Protein 3C18 (pdb70)

Nearest PDB structures (foldseek):
  3c18-assembly2_C  TM=9.809E-01  e=1.348E-45  Exiguobacterium sibiricum 255-15
  3jz0-assembly1_B  TM=4.159E-01  e=2.479E-03  Enterococcus faecium
  1orj-assembly1_A  TM=4.697E-01  e=1.363E+00  Aquifex aeolicus VF5
  3c18-assembly2_C  TM=9.824E-01  e=3.221E-46  Exiguobacterium sibiricum 255-15
  3jz0-assembly1_B  TM=4.499E-01  e=1.216E-03  Enterococcus faecium

Structure (mmCIF, N/CA/C/O backbone):
data_3C18
#
_entry.id   3C18
#
_cell.length_a   66.740
_cell.length_b   66.740
_cell.length_c   456.200
_cell.angle_alpha   90.000
_cell.angle_beta   90.000
_cell.angle_gamma   120.000
#
_symmetry.space_group_name_H-M   'P 31 2 1'
#
loop_
_entity.id
_entity.type
_entity.pdbx_description
1 polymer 'Nucleotidyltransferase-like protein'
2 non-polymer GLYCEROL
3 non-polymer 'CHLORIDE ION'
4 water water
#
loop_
_atom_site.group_PDB
_atom_site.id
_atom_site.type_symbol
_atom_site.label_atom_id
_atom_site.label_alt_id
_atom_site.label_comp_id
_atom_site.label_asym_id
_atom_site.label_entity_id
_atom_site.label_seq_id
_atom_site.pdbx_PDB_ins_code
_atom_site.Cartn_x
_atom_site.Cartn_y
_atom_site.Cartn_z
_atom_site.occupancy
_atom_site.B_iso_or_equiv
_atom_site.auth_seq_id
_atom_site.auth_comp_id
_atom_site.auth_asym_id
_atom_site.auth_atom_id
_atom_site.pdbx_PDB_model_num
ATOM 1 N N . GLY A 1 1 ? 4.319 35.887 1.616 1.00 47.41 0 GLY A N 1
ATOM 2 C CA . GLY A 1 1 ? 3.642 37.177 1.995 1.00 47.10 0 GLY A CA 1
ATOM 3 C C . GLY A 1 1 ? 4.667 38.272 2.092 1.00 44.83 0 GLY A C 1
ATOM 4 O O . GLY A 1 1 ? 5.276 38.635 1.094 1.00 43.11 0 GLY A O 1
ATOM 13 N N . GLU A 1 3 ? 7.083 37.638 3.930 1.00 38.80 2 GLU A N 1
ATOM 14 C CA . GLU A 1 3 ? 8.188 36.698 3.920 1.00 39.40 2 GLU A CA 1
ATOM 15 C C . GLU A 1 3 ? 8.672 36.549 2.487 1.00 38.90 2 GLU A C 1
ATOM 16 O O . GLU A 1 3 ? 9.838 36.685 2.172 1.00 41.79 2 GLU A O 1
ATOM 22 N N . GLN A 1 4 ? 7.729 36.250 1.624 1.00 39.45 3 GLN A N 1
ATOM 23 C CA . GLN A 1 4 ? 8.015 36.009 0.220 1.00 38.45 3 GLN A CA 1
ATOM 24 C C . GLN A 1 4 ? 8.513 37.291 -0.413 1.00 37.94 3 GLN A C 1
ATOM 25 O O . GLN A 1 4 ? 9.434 37.264 -1.216 1.00 40.21 3 GLN A O 1
ATOM 27 N N . ALA A 1 5 ? 7.926 38.414 -0.019 1.00 37.45 4 ALA A N 1
ATOM 28 C CA . ALA A 1 5 ? 8.220 39.721 -0.664 1.00 35.44 4 ALA A CA 1
ATOM 29 C C . ALA A 1 5 ? 9.554 40.332 -0.222 1.00 35.25 4 ALA A C 1
ATOM 30 O O . ALA A 1 5 ? 10.076 41.255 -0.864 1.00 29.41 4 ALA A O 1
ATOM 32 N N . THR A 1 6 ? 10.107 39.808 0.868 1.00 35.63 5 THR A N 1
ATOM 33 C CA . THR A 1 6 ? 11.381 40.344 1.421 1.00 34.64 5 THR A CA 1
ATOM 34 C C . THR A 1 6 ? 12.499 39.300 1.487 1.00 34.73 5 THR A C 1
ATOM 35 O O . THR A 1 6 ? 13.597 39.551 2.007 1.00 32.16 5 THR A O 1
ATOM 39 N N . ARG A 1 7 ? 12.211 38.129 0.941 1.00 33.76 6 ARG A N 1
ATOM 40 C CA . ARG A 1 7 ? 13.122 36.991 1.058 1.00 32.87 6 ARG A CA 1
ATOM 41 C C . ARG A 1 7 ? 14.530 37.310 0.590 1.00 34.27 6 ARG A C 1
ATOM 42 O O . ARG A 1 7 ? 15.519 36.870 1.184 1.00 33.14 6 ARG A O 1
ATOM 50 N N . THR A 1 8 ? 14.606 38.088 -0.473 1.00 34.96 7 THR A N 1
ATOM 51 C CA A THR A 1 8 ? 15.891 38.429 -1.091 0.50 34.12 7 THR A CA 1
ATOM 52 C CA B THR A 1 8 ? 15.899 38.414 -1.088 0.50 35.39 7 THR A CA 1
ATOM 53 C C . THR A 1 8 ? 16.698 39.329 -0.170 1.00 34.93 7 THR A C 1
ATOM 54 O O . THR A 1 8 ? 17.927 39.438 -0.282 1.00 34.98 7 THR A O 1
ATOM 61 N N . ILE A 1 9 ? 15.997 39.962 0.753 1.00 33.25 8 ILE A N 1
ATOM 62 C CA . ILE A 1 9 ? 16.645 40.873 1.701 1.00 33.40 8 ILE A CA 1
ATOM 63 C C . ILE A 1 9 ? 17.000 40.166 3.011 1.00 34.08 8 ILE A C 1
ATOM 64 O O . ILE A 1 9 ? 18.100 40.294 3.502 1.00 38.03 8 ILE A O 1
ATOM 69 N N . TYR A 1 10 ? 16.077 39.399 3.573 1.00 33.29 9 TYR A N 1
ATOM 70 C CA . TYR A 1 10 ? 16.300 38.872 4.931 1.00 32.48 9 TYR A CA 1
ATOM 71 C C . TYR A 1 10 ? 17.081 37.580 4.944 1.00 33.34 9 TYR A C 1
ATOM 72 O O . TYR A 1 10 ? 17.701 37.215 5.944 1.00 33.75 9 TYR A O 1
ATOM 81 N N . SER A 1 11 ? 17.087 36.899 3.814 1.00 33.44 10 SER A N 1
ATOM 82 C CA . SER A 1 11 ? 17.644 35.524 3.784 1.00 33.39 10 SER A CA 1
ATOM 83 C C . SER A 1 11 ? 19.065 35.443 4.302 1.00 32.01 10 SER A C 1
ATOM 84 O O . SER A 1 11 ? 19.409 34.532 5.027 1.00 31.76 10 SER A O 1
ATOM 87 N N . GLU A 1 12 ? 19.870 36.431 3.965 1.00 30.94 11 GLU A N 1
ATOM 88 C CA . GLU A 1 12 ? 21.298 36.392 4.317 1.00 30.59 11 GLU A CA 1
ATOM 89 C C . GLU A 1 12 ? 21.438 36.538 5.857 1.00 31.57 11 GLU A C 1
ATOM 90 O O . GLU A 1 12 ? 22.389 36.042 6.468 1.00 32.86 11 GLU A O 1
ATOM 92 N N . TYR A 1 13 ? 20.432 37.177 6.462 1.00 32.46 12 TYR A N 1
ATOM 93 C CA . TYR A 1 13 ? 20.387 37.424 7.913 1.00 28.07 12 TYR A CA 1
ATOM 94 C C . TYR A 1 13 ? 20.029 36.162 8.654 1.00 28.90 12 TYR A C 1
ATOM 95 O O . TYR A 1 13 ? 20.648 35.820 9.677 1.00 31.74 12 TYR A O 1
ATOM 104 N N . ALA A 1 14 ? 19.043 35.455 8.127 1.00 25.87 13 ALA A N 1
ATOM 105 C CA . ALA A 1 14 ? 18.622 34.199 8.714 1.00 27.73 13 ALA A CA 1
ATOM 106 C C . ALA A 1 14 ? 19.769 33.219 8.674 1.00 28.99 13 ALA A C 1
ATOM 107 O O . ALA A 1 14 ? 19.882 32.347 9.522 1.00 34.33 13 ALA A O 1
ATOM 109 N N . ALA A 1 15 ? 20.651 33.403 7.709 1.00 31.56 14 ALA A N 1
ATOM 110 C CA . ALA A 1 15 ? 21.791 32.471 7.503 1.00 32.95 14 ALA A CA 1
ATOM 111 C C . ALA A 1 15 ? 22.892 32.707 8.532 1.00 35.22 14 ALA A C 1
ATOM 112 O O . ALA A 1 15 ? 23.612 31.790 8.925 1.00 38.41 14 ALA A O 1
ATOM 114 N N . TYR A 1 16 ? 23.049 33.954 8.938 1.00 36.89 15 TYR A N 1
ATOM 115 C CA . TYR A 1 16 ? 24.076 34.317 9.933 1.00 36.27 15 TYR A CA 1
ATOM 116 C C . TYR A 1 16 ? 23.632 33.704 11.249 1.00 38.64 15 TYR A C 1
ATOM 117 O O . TYR A 1 16 ? 22.516 33.954 11.731 1.00 37.47 15 TYR A O 1
ATOM 126 N N . PRO A 1 17 ? 24.488 32.862 11.819 1.00 39.63 16 PRO A N 1
ATOM 127 C CA . PRO A 1 17 ? 24.132 32.077 12.989 1.00 39.29 16 PRO A CA 1
ATOM 128 C C . PRO A 1 17 ? 23.725 32.858 14.216 1.00 38.12 16 PRO A C 1
ATOM 129 O O . PRO A 1 17 ? 23.076 32.292 15.071 1.00 35.58 16 PRO A O 1
ATOM 133 N N . GLU A 1 18 ? 24.112 34.130 14.289 1.00 37.57 17 GLU A N 1
ATOM 134 C CA . GLU A 1 18 ? 23.923 34.962 15.500 1.00 38.21 17 GLU A CA 1
ATOM 135 C C . GLU A 1 18 ? 22.570 35.590 15.534 1.00 37.70 17 GLU A C 1
ATOM 136 O O . GLU A 1 18 ? 22.137 36.154 16.543 1.00 37.62 17 GLU A O 1
ATOM 142 N N . THR A 1 19 ? 21.897 35.463 14.409 1.00 35.34 18 THR A N 1
ATOM 143 C CA . THR A 1 19 ? 20.558 36.017 14.251 1.00 33.32 18 THR A CA 1
ATOM 144 C C . THR A 1 19 ? 19.567 35.192 15.063 1.00 32.41 18 THR A C 1
ATOM 145 O O . THR A 1 19 ? 19.513 33.990 14.909 1.00 32.50 18 THR A O 1
ATOM 149 N N . GLN A 1 20 ? 18.804 35.860 15.939 1.00 32.06 19 GLN A N 1
ATOM 150 C CA . GLN A 1 20 ? 17.860 35.168 16.850 1.00 32.17 19 GLN A CA 1
ATOM 151 C C . GLN A 1 20 ? 16.429 35.264 16.349 1.00 31.14 19 GLN A C 1
ATOM 152 O O . GLN A 1 20 ? 15.580 34.430 16.646 1.00 32.25 19 GLN A O 1
ATOM 158 N N . GLY A 1 21 ? 16.158 36.294 15.578 1.00 30.04 20 GLY A N 1
ATOM 159 C CA . GLY A 1 21 ? 14.803 36.496 15.077 1.00 28.58 20 GLY A CA 1
ATOM 160 C C . GLY A 1 21 ? 14.663 37.580 14.051 1.00 27.75 20 GLY A C 1
ATOM 161 O O . GLY A 1 21 ? 15.481 38.492 13.954 1.00 29.84 20 GLY A O 1
ATOM 162 N N . ILE A 1 22 ? 13.641 37.413 13.236 1.00 28.43 21 ILE A N 1
ATOM 163 C CA . ILE A 1 22 ? 13.273 38.381 12.228 1.00 27.28 21 ILE A CA 1
ATOM 164 C C . ILE A 1 22 ? 11.776 38.537 12.206 1.00 30.35 21 ILE A C 1
ATOM 165 O O . ILE A 1 22 ? 11.025 37.578 12.098 1.00 31.57 21 ILE A O 1
ATOM 170 N N . ILE A 1 23 ? 11.371 39.777 12.378 1.00 33.65 22 ILE A N 1
ATOM 171 C CA . ILE A 1 23 ? 9.977 40.174 12.445 1.00 34.91 22 ILE A CA 1
ATOM 172 C C . ILE A 1 23 ? 9.666 41.117 11.309 1.00 36.05 22 ILE A C 1
ATOM 173 O O . ILE A 1 23 ? 10.468 41.971 10.970 1.00 36.40 22 ILE A O 1
ATOM 178 N N . ALA A 1 24 ? 8.481 40.955 10.731 1.00 37.27 23 ALA A N 1
ATOM 179 C CA . ALA A 1 24 ? 8.005 41.842 9.683 1.00 36.06 23 ALA A CA 1
ATOM 180 C C . ALA A 1 24 ? 6.716 42.577 10.104 1.00 35.28 23 ALA A C 1
ATOM 181 O O . ALA A 1 24 ? 5.791 41.993 10.654 1.00 34.76 23 ALA A O 1
ATOM 183 N N . VAL A 1 25 ? 6.713 43.877 9.850 1.00 32.81 24 VAL A N 1
ATOM 184 C CA . VAL A 1 25 ? 5.600 44.752 10.156 1.00 32.49 24 VAL A CA 1
ATOM 185 C C . VAL A 1 25 ? 5.227 45.557 8.927 1.00 34.73 24 VAL A C 1
ATOM 186 O O . VAL A 1 25 ? 6.040 46.267 8.354 1.00 32.66 24 VAL A O 1
ATOM 190 N N . GLU A 1 26 ? 3.965 45.459 8.553 1.00 37.02 25 GLU A N 1
ATOM 191 C CA . GLU A 1 26 ? 3.437 46.171 7.395 1.00 37.57 25 GLU A CA 1
ATOM 192 C C . GLU A 1 26 ? 2.859 47.503 7.792 1.00 37.02 25 GLU A C 1
ATOM 193 O O . GLU A 1 26 ? 2.277 47.659 8.867 1.00 36.40 25 GLU A O 1
ATOM 199 N N . LYS A 1 27 ? 3.016 48.470 6.912 1.00 36.48 26 LYS A N 1
ATOM 200 C CA . LYS A 1 27 ? 2.416 49.780 7.135 1.00 38.22 26 LYS A CA 1
ATOM 201 C C . LYS A 1 27 ? 0.905 49.660 7.250 1.00 40.91 26 LYS A C 1
ATOM 202 O O . LYS A 1 27 ? 0.281 48.804 6.629 1.00 38.73 26 LYS A O 1
ATOM 208 N N . ARG A 1 28 ? 0.335 50.517 8.083 1.00 44.57 27 ARG A N 1
ATOM 209 C CA . ARG A 1 28 ? -1.112 50.486 8.368 1.00 46.57 27 ARG A CA 1
ATOM 210 C C . ARG A 1 28 ? -1.833 51.571 7.590 1.00 48.58 27 ARG A C 1
ATOM 211 O O . ARG A 1 28 ? -3.062 51.617 7.480 1.00 50.19 27 ARG A O 1
ATOM 219 N N . GLN A 1 29 ? -1.020 52.437 7.031 1.00 49.32 28 GLN A N 1
ATOM 220 C CA . GLN A 1 29 ? -1.505 53.612 6.337 1.00 51.03 28 GLN A CA 1
ATOM 221 C C . GLN A 1 29 ? -0.352 54.206 5.570 1.00 51.83 28 GLN A C 1
ATOM 222 O O . GLN A 1 29 ? 0.814 53.823 5.788 1.00 50.96 28 GLN A O 1
ATOM 228 N N . PRO A 1 30 ? -0.652 55.134 4.658 1.00 51.71 29 PRO A N 1
ATOM 229 C CA . PRO A 1 30 ? 0.480 55.783 4.008 1.00 51.60 29 PRO A CA 1
ATOM 230 C C . PRO A 1 30 ? 1.271 56.625 4.997 1.00 50.96 29 PRO A C 1
ATOM 231 O O . PRO A 1 30 ? 0.732 57.164 5.969 1.00 50.43 29 PRO A O 1
ATOM 235 N N . ARG A 1 31 ? 2.568 56.676 4.746 1.00 51.00 30 ARG A N 1
ATOM 236 C CA . ARG A 1 31 ? 3.502 57.428 5.569 1.00 51.37 30 ARG A CA 1
ATOM 237 C C . ARG A 1 31 ? 3.312 57.081 7.051 1.00 48.33 30 ARG A C 1
ATOM 238 O O . ARG A 1 31 ? 3.148 57.947 7.891 1.00 50.88 30 ARG A O 1
ATOM 246 N N . ASP A 1 32 ? 3.317 55.791 7.326 1.00 43.31 31 ASP A N 1
ATOM 247 C CA . ASP A 1 32 ? 3.198 55.254 8.676 1.00 42.35 31 ASP A CA 1
ATOM 248 C C . ASP A 1 32 ? 4.525 55.395 9.399 1.00 43.19 31 ASP A C 1
ATOM 249 O O . ASP A 1 32 ? 5.552 54.908 8.951 1.00 43.23 31 ASP A O 1
ATOM 254 N N . SER A 1 33 ? 4.497 56.106 10.514 1.00 43.36 32 SER A N 1
ATOM 255 C CA . SER A 1 33 ? 5.709 56.318 11.332 1.00 40.48 32 SER A CA 1
ATOM 256 C C . SER A 1 33 ? 6.183 54.987 11.913 1.00 38.69 32 SER A C 1
ATOM 257 O O . SER A 1 33 ? 7.356 54.801 12.211 1.00 40.68 32 SER A O 1
ATOM 260 N N . LEU A 1 34 ? 5.251 54.065 12.035 1.00 35.79 33 LEU A N 1
ATOM 261 C CA . LEU A 1 34 ? 5.527 52.739 12.604 1.00 36.48 33 LEU A CA 1
ATOM 262 C C . LEU A 1 34 ? 6.558 51.974 11.778 1.00 37.56 33 LEU A C 1
ATOM 263 O O . LEU A 1 34 ? 7.322 51.127 12.291 1.00 36.26 33 LEU A O 1
ATOM 268 N N . THR A 1 35 ? 6.571 52.286 10.491 1.00 36.00 34 THR A N 1
ATOM 269 C CA . THR A 1 35 ? 7.412 51.558 9.535 1.00 34.30 34 THR A CA 1
ATOM 270 C C . THR A 1 35 ? 8.339 52.505 8.796 1.00 32.50 34 THR A C 1
ATOM 271 O O . THR A 1 35 ? 8.745 52.239 7.669 1.00 33.05 34 THR A O 1
ATOM 275 N N . ASP A 1 36 ? 8.673 53.599 9.470 1.00 30.93 35 ASP A N 1
ATOM 276 C CA . ASP A 1 36 ? 9.623 54.579 8.969 1.00 34.13 35 ASP A CA 1
ATOM 277 C C . ASP A 1 36 ? 9.208 55.210 7.657 1.00 34.03 35 ASP A C 1
ATOM 278 O O . ASP A 1 36 ? 10.050 55.617 6.863 1.00 38.46 35 ASP A O 1
ATOM 283 N N . GLN A 1 37 ? 7.905 55.270 7.428 1.00 38.27 36 GLN A N 1
ATOM 284 C CA . GLN A 1 37 ? 7.339 55.897 6.187 1.00 38.31 36 GLN A CA 1
ATOM 285 C C . GLN A 1 37 ? 7.652 55.053 4.962 1.00 38.83 36 GLN A C 1
ATOM 286 O O . GLN A 1 37 ? 7.636 55.526 3.806 1.00 38.69 36 GLN A O 1
ATOM 292 N N . PHE A 1 38 ? 7.972 53.799 5.266 1.00 37.97 37 PHE A N 1
ATOM 293 C CA . PHE A 1 38 ? 8.190 52.741 4.268 1.00 37.92 37 PHE A CA 1
ATOM 294 C C . PHE A 1 38 ? 7.032 51.758 4.304 1.00 35.13 37 PHE A C 1
ATOM 295 O O . PHE A 1 38 ? 6.094 51.933 5.077 1.00 36.36 37 PHE A O 1
ATOM 303 N N . ASP A 1 39 ? 7.141 50.707 3.497 1.00 35.29 38 ASP A N 1
ATOM 304 C CA . ASP A 1 39 ? 6.045 49.756 3.252 1.00 34.85 38 ASP A CA 1
ATOM 305 C C . ASP A 1 39 ? 6.087 48.582 4.202 1.00 34.64 38 ASP A C 1
ATOM 306 O O . ASP A 1 39 ? 5.059 48.031 4.595 1.00 31.96 38 ASP A O 1
ATOM 311 N N . VAL A 1 40 ? 7.306 48.156 4.495 1.00 31.99 39 VAL A N 1
ATOM 312 C CA . VAL A 1 40 ? 7.543 47.044 5.410 1.00 32.37 39 VAL A CA 1
ATOM 313 C C . VAL A 1 40 ? 8.752 47.353 6.249 1.00 31.95 39 VAL A C 1
ATOM 314 O O . VAL A 1 40 ? 9.750 47.844 5.746 1.00 29.67 39 VAL A O 1
ATOM 318 N N . LEU A 1 41 ? 8.635 47.084 7.538 1.00 30.94 40 LEU A N 1
ATOM 319 C CA . LEU A 1 41 ? 9.767 47.231 8.449 1.00 29.61 40 LEU A CA 1
ATOM 320 C C . LEU A 1 41 ? 10.166 45.837 8.903 1.00 29.86 40 LEU A C 1
ATOM 321 O O . LEU A 1 41 ? 9.353 45.029 9.313 1.00 30.49 40 LEU A O 1
ATOM 326 N N . LEU A 1 42 ? 11.435 45.547 8.752 1.00 28.02 41 LEU A N 1
ATOM 327 C CA . LEU A 1 42 ? 11.979 44.294 9.205 1.00 28.51 41 LEU A CA 1
ATOM 328 C C . LEU A 1 42 ? 12.821 44.565 10.428 1.00 26.33 41 LEU A C 1
ATOM 329 O O . LEU A 1 42 ? 13.652 45.451 10.435 1.00 28.02 41 LEU A O 1
ATOM 334 N N . LEU A 1 43 ? 12.600 43.764 11.453 1.00 30.44 42 LEU A N 1
ATOM 335 C CA . LEU A 1 43 ? 13.355 43.847 12.691 1.00 29.15 42 LEU A CA 1
ATOM 336 C C . LEU A 1 43 ? 14.142 42.588 12.864 1.00 27.63 42 LEU A C 1
ATOM 337 O O . LEU A 1 43 ? 13.590 41.498 13.021 1.00 31.02 42 LEU A O 1
ATOM 342 N N . VAL A 1 44 ? 15.450 42.754 12.802 1.00 27.42 43 VAL A N 1
ATOM 343 C CA . VAL A 1 44 ? 16.393 41.640 12.911 1.00 27.21 43 VAL A CA 1
ATOM 344 C C . VAL A 1 44 ? 17.066 41.712 14.262 1.00 28.59 43 VAL A C 1
ATOM 345 O O . VAL A 1 44 ? 17.716 42.691 14.572 1.00 25.56 43 VAL A O 1
ATOM 349 N N . ILE A 1 45 ? 16.862 40.680 15.087 1.00 30.44 44 ILE A N 1
ATOM 350 C CA . ILE A 1 45 ? 17.527 40.595 16.392 1.00 27.79 44 ILE A CA 1
ATOM 351 C C . ILE A 1 45 ? 18.710 39.647 16.287 1.00 29.54 44 ILE A C 1
ATOM 352 O O . ILE A 1 45 ? 18.597 38.506 15.827 1.00 27.28 44 ILE A O 1
ATOM 357 N N . THR A 1 46 ? 19.839 40.153 16.754 1.00 28.99 45 THR A N 1
ATOM 358 C CA . THR A 1 46 ? 21.116 39.519 16.554 1.00 29.99 45 THR A CA 1
ATOM 359 C C . THR A 1 46 ? 22.052 39.617 17.761 1.00 32.72 45 THR A C 1
ATOM 360 O O . THR A 1 46 ? 21.944 40.531 18.588 1.00 30.82 45 THR A O 1
ATOM 364 N N . ARG A 1 47 ? 22.962 38.647 17.851 1.00 32.54 46 ARG A N 1
ATOM 365 C CA . ARG A 1 47 ? 24.008 38.639 18.859 1.00 32.97 46 ARG A CA 1
ATOM 366 C C . ARG A 1 47 ? 25.324 38.996 18.239 1.00 34.84 46 ARG A C 1
ATOM 367 O O . ARG A 1 47 ? 26.375 38.889 18.852 1.00 37.95 46 ARG A O 1
ATOM 375 N N . ASP A 1 48 ? 25.262 39.449 17.002 1.00 36.10 47 ASP A N 1
ATOM 376 C CA . ASP A 1 48 ? 26.446 39.997 16.349 1.00 35.06 47 ASP A CA 1
ATOM 377 C C . ASP A 1 48 ? 27.075 41.007 17.322 1.00 35.52 47 ASP A C 1
ATOM 378 O O . ASP A 1 48 ? 26.475 42.039 17.628 1.00 35.99 47 ASP A O 1
ATOM 383 N N . PRO A 1 49 ? 28.301 40.732 17.785 1.00 39.39 48 PRO A N 1
ATOM 384 C CA . PRO A 1 49 ? 28.983 41.555 18.773 1.00 39.19 48 PRO A CA 1
ATOM 385 C C . PRO A 1 49 ? 29.370 42.917 18.275 1.00 39.26 48 PRO A C 1
ATOM 386 O O . PRO A 1 49 ? 29.720 43.783 19.071 1.00 40.68 48 PRO A O 1
ATOM 390 N N . SER A 1 50 ? 29.270 43.138 16.974 1.00 36.00 49 SER A N 1
ATOM 391 C CA . SER A 1 50 ? 29.634 44.448 16.421 1.00 34.73 49 SER A CA 1
ATOM 392 C C . SER A 1 50 ? 28.432 45.352 16.422 1.00 33.35 49 SER A C 1
ATOM 393 O O . SER A 1 50 ? 28.545 46.519 16.155 1.00 34.60 49 SER A O 1
ATOM 396 N N . VAL A 1 51 ? 27.282 44.781 16.746 1.00 33.64 50 VAL A N 1
ATOM 397 C CA . VAL A 1 51 ? 26.013 45.501 16.636 1.00 33.02 50 VAL A CA 1
ATOM 398 C C . VAL A 1 51 ? 25.426 46.022 17.954 1.00 34.91 50 VAL A C 1
ATOM 399 O O . VAL A 1 51 ? 25.348 45.320 18.966 1.00 37.97 50 VAL A O 1
ATOM 403 N N . GLU A 1 52 ? 25.008 47.279 17.908 1.00 35.17 51 GLU A N 1
ATOM 404 C CA . GLU A 1 52 ? 24.231 47.860 18.969 1.00 35.26 51 GLU A CA 1
ATOM 405 C C . GLU A 1 52 ? 22.814 48.019 18.393 1.00 34.36 51 GLU A C 1
ATOM 406 O O . GLU A 1 52 ? 21.879 47.267 18.686 1.00 27.40 51 GLU A O 1
ATOM 412 N N . TRP A 1 53 ? 22.650 49.066 17.590 1.00 30.47 52 TRP A N 1
ATOM 413 C CA . TRP A 1 53 ? 21.435 49.234 16.792 1.00 28.71 52 TRP A CA 1
ATOM 414 C C . TRP A 1 53 ? 21.745 50.049 15.540 1.00 30.33 52 TRP A C 1
ATOM 415 O O . TRP A 1 53 ? 22.391 51.091 15.606 1.00 28.52 52 TRP A O 1
ATOM 426 N N . THR A 1 54 ? 21.299 49.552 14.409 1.00 28.52 53 THR A N 1
ATOM 427 C CA . THR A 1 54 ? 21.501 50.266 13.125 1.00 29.13 53 THR A CA 1
ATOM 428 C C . THR A 1 54 ? 20.330 50.064 12.198 1.00 27.67 53 THR A C 1
ATOM 429 O O . THR A 1 54 ? 19.413 49.277 12.483 1.00 23.89 53 THR A O 1
ATOM 433 N N . VAL A 1 55 ? 20.339 50.833 11.123 1.00 25.77 54 VAL A N 1
ATOM 434 C CA . VAL A 1 55 ? 19.235 50.822 10.128 1.00 26.64 54 VAL A CA 1
ATOM 435 C C . VAL A 1 55 ? 19.777 50.823 8.702 1.00 28.42 54 VAL A C 1
ATOM 436 O O . VAL A 1 55 ? 20.787 51.437 8.400 1.00 30.55 54 VAL A O 1
ATOM 440 N N . LYS A 1 56 ? 19.078 50.094 7.859 1.00 29.43 55 LYS A N 1
ATOM 441 C CA . LYS A 1 56 ? 19.374 49.980 6.425 1.00 28.13 55 LYS A CA 1
ATOM 442 C C . LYS A 1 56 ? 18.049 50.168 5.672 1.00 25.99 55 LYS A C 1
ATOM 443 O O . LYS A 1 56 ? 17.012 49.764 6.146 1.00 27.38 55 LYS A O 1
ATOM 449 N N . HIS A 1 57 ? 18.115 50.827 4.525 1.00 28.47 56 HIS A N 1
ATOM 450 C CA . HIS A 1 57 ? 16.937 51.116 3.665 1.00 26.85 56 HIS A CA 1
ATOM 451 C C . HIS A 1 57 ? 17.101 50.546 2.268 1.00 26.70 56 HIS A C 1
ATOM 452 O O . HIS A 1 57 ? 18.080 50.799 1.596 1.00 23.79 56 HIS A O 1
ATOM 459 N N . TYR A 1 58 ? 16.085 49.812 1.853 1.00 28.38 57 TYR A N 1
ATOM 460 C CA . TYR A 1 58 ? 16.040 49.117 0.579 1.00 28.11 57 TYR A CA 1
ATOM 461 C C . TYR A 1 58 ? 14.764 49.374 -0.208 1.00 29.55 57 TYR A C 1
ATOM 462 O O . TYR A 1 58 ? 13.727 49.712 0.344 1.00 29.77 57 TYR A O 1
ATOM 471 N N . ARG A 1 59 ? 14.866 49.203 -1.517 1.00 32.38 58 ARG A N 1
ATOM 472 C CA . ARG A 1 59 ? 13.670 49.042 -2.381 1.00 30.29 58 ARG A CA 1
ATOM 473 C C . ARG A 1 59 ? 13.842 47.748 -3.177 1.00 31.19 58 ARG A C 1
ATOM 474 O O . ARG A 1 59 ? 14.883 47.484 -3.790 1.00 27.51 58 ARG A O 1
ATOM 482 N N . LEU A 1 60 ? 12.847 46.892 -3.071 1.00 31.53 59 LEU A N 1
ATOM 483 C CA . LEU A 1 60 ? 12.871 45.636 -3.798 1.00 35.66 59 LEU A CA 1
ATOM 484 C C . LEU A 1 60 ? 11.653 45.626 -4.683 1.00 39.71 59 LEU A C 1
ATOM 485 O O . LEU A 1 60 ? 10.503 45.430 -4.241 1.00 40.82 59 LEU A O 1
ATOM 490 N N . ASN A 1 61 ? 11.953 45.867 -5.951 1.00 43.72 60 ASN A N 1
ATOM 491 C CA . ASN A 1 61 ? 10.960 46.046 -6.968 1.00 46.22 60 ASN A CA 1
ATOM 492 C C . ASN A 1 61 ? 10.269 47.355 -6.666 1.00 47.60 60 ASN A C 1
ATOM 493 O O . ASN A 1 61 ? 10.814 48.450 -6.911 1.00 52.43 60 ASN A O 1
ATOM 498 N N . THR A 1 62 ? 9.101 47.238 -6.083 1.00 43.82 61 THR A N 1
ATOM 499 C CA . THR A 1 62 ? 8.320 48.426 -5.795 1.00 41.78 61 THR A CA 1
ATOM 500 C C . THR A 1 62 ? 8.224 48.675 -4.279 1.00 39.42 61 THR A C 1
ATOM 501 O O . THR A 1 62 ? 7.820 49.750 -3.809 1.00 38.61 61 THR A O 1
ATOM 505 N N . LEU A 1 63 ? 8.636 47.648 -3.537 1.00 36.45 62 LEU A N 1
ATOM 506 C CA . LEU A 1 63 ? 8.472 47.587 -2.078 1.00 33.10 62 LEU A CA 1
ATOM 507 C C . LEU A 1 63 ? 9.637 48.178 -1.327 1.00 31.36 62 LEU A C 1
ATOM 508 O O . LEU A 1 63 ? 10.746 47.685 -1.416 1.00 29.49 62 LEU A O 1
ATOM 513 N N . ARG A 1 64 ? 9.352 49.237 -0.583 1.00 32.55 63 ARG A N 1
ATOM 514 C CA . ARG A 1 64 ? 10.350 49.933 0.241 1.00 31.94 63 ARG A CA 1
ATOM 515 C C . ARG A 1 64 ? 10.385 49.323 1.617 1.00 30.98 63 ARG A C 1
ATOM 516 O O . ARG A 1 64 ? 9.370 49.198 2.302 1.00 28.66 63 ARG A O 1
ATOM 524 N N . VAL A 1 65 ? 11.584 48.934 2.007 1.00 28.79 64 VAL A N 1
ATOM 525 C CA . VAL A 1 65 ? 11.809 48.170 3.228 1.00 30.22 64 VAL A CA 1
ATOM 526 C C . VAL A 1 65 ? 12.848 48.844 4.102 1.00 31.40 64 VAL A C 1
ATOM 527 O O . VAL A 1 65 ? 13.940 49.122 3.670 1.00 26.72 64 VAL A O 1
ATOM 531 N N . SER A 1 66 ? 12.453 49.111 5.345 1.00 33.27 65 SER A N 1
ATOM 532 C CA . SER A 1 66 ? 13.384 49.554 6.393 1.00 32.75 65 SER A CA 1
ATOM 533 C C . SER A 1 66 ? 13.807 48.350 7.242 1.00 30.95 65 SER A C 1
ATOM 534 O O . SER A 1 66 ? 12.992 47.580 7.711 1.00 31.82 65 SER A O 1
ATOM 537 N N . LEU A 1 67 ? 15.104 48.204 7.415 1.00 31.41 66 LEU A N 1
ATOM 538 C CA . LEU A 1 67 ? 15.623 47.155 8.254 1.00 29.77 66 LEU A CA 1
ATOM 539 C C . LEU A 1 67 ? 16.309 47.706 9.511 1.00 29.89 66 LEU A C 1
ATOM 540 O O . LEU A 1 67 ? 17.318 48.431 9.440 1.00 31.67 66 LEU A O 1
ATOM 545 N N . HIS A 1 68 ? 15.723 47.349 10.649 1.00 27.46 67 HIS A N 1
ATOM 546 C CA . HIS A 1 68 ? 16.297 47.621 11.968 1.00 27.14 67 HIS A CA 1
ATOM 547 C C . HIS A 1 68 ? 17.053 46.404 12.487 1.00 28.07 67 HIS A C 1
ATOM 548 O O . HIS A 1 68 ? 16.491 45.345 12.663 1.00 30.19 67 HIS A O 1
ATOM 555 N N . LEU A 1 69 ? 18.352 46.595 12.671 1.00 26.32 68 LEU A N 1
ATOM 556 C CA . LEU A 1 69 ? 19.273 45.581 13.169 1.00 26.90 68 LEU A CA 1
ATOM 557 C C . LEU A 1 69 ? 19.604 45.985 14.596 1.00 27.63 68 LEU A C 1
ATOM 558 O O . LEU A 1 69 ? 20.168 47.058 14.817 1.00 26.91 68 LEU A O 1
ATOM 563 N N . VAL A 1 70 ? 19.184 45.151 15.550 1.00 28.63 69 VAL A N 1
ATOM 564 C CA A VAL A 1 70 ? 19.351 45.441 16.976 0.50 28.73 69 VAL A CA 1
ATOM 565 C CA B VAL A 1 70 ? 19.377 45.450 16.975 0.50 27.88 69 VAL A CA 1
ATOM 566 C C . VAL A 1 70 ? 19.944 44.268 17.728 1.00 28.87 69 VAL A C 1
ATOM 567 O O . VAL A 1 70 ? 19.575 43.143 17.496 1.00 26.78 69 VAL A O 1
ATOM 574 N N . HIS A 1 71 ? 20.856 44.563 18.629 1.00 29.70 70 HIS A N 1
ATOM 575 C CA . HIS A 1 71 ? 21.452 43.493 19.466 1.00 29.83 70 HIS A CA 1
ATOM 576 C C . HIS A 1 71 ? 20.433 43.053 20.497 1.00 30.85 70 HIS A C 1
ATOM 577 O O . HIS A 1 71 ? 19.707 43.869 21.053 1.00 24.55 70 HIS A O 1
ATOM 584 N N . GLU A 1 72 ? 20.398 41.756 20.749 1.00 30.06 71 GLU A N 1
ATOM 585 C CA . GLU A 1 72 ? 19.456 41.148 21.687 1.00 32.95 71 GLU A CA 1
ATOM 586 C C . GLU A 1 72 ? 19.457 41.805 23.060 1.00 29.84 71 GLU A C 1
ATOM 587 O O . GLU A 1 72 ? 18.429 41.859 23.712 1.00 32.15 71 GLU A O 1
ATOM 593 N N . GLN A 1 73 ? 20.596 42.360 23.447 1.00 31.41 72 GLN A N 1
ATOM 594 C CA . GLN A 1 73 ? 20.789 42.935 24.793 1.00 33.53 72 GLN A CA 1
ATOM 595 C C . GLN A 1 73 ? 20.343 44.361 24.814 1.00 33.02 72 GLN A C 1
ATOM 596 O O . GLN A 1 73 ? 19.957 44.899 25.846 1.00 29.69 72 GLN A O 1
ATOM 602 N N . VAL A 1 74 ? 20.394 44.977 23.648 1.00 31.33 73 VAL A N 1
ATOM 603 C CA . VAL A 1 74 ? 19.900 46.340 23.497 1.00 27.51 73 VAL A CA 1
ATOM 604 C C . VAL A 1 74 ? 18.362 46.342 23.515 1.00 30.83 73 VAL A C 1
ATOM 605 O O . VAL A 1 74 ? 17.731 47.199 24.129 1.00 31.59 73 VAL A O 1
ATOM 609 N N . LEU A 1 75 ? 17.779 45.371 22.837 1.00 29.08 74 LEU A N 1
ATOM 610 C CA . LEU A 1 75 ? 16.335 45.239 22.774 1.00 28.53 74 LEU A CA 1
ATOM 611 C C . LEU A 1 75 ? 15.803 44.902 24.164 1.00 30.86 74 LEU A C 1
ATOM 612 O O . LEU A 1 75 ? 14.774 45.404 24.637 1.00 31.94 74 LEU A O 1
ATOM 617 N N . SER A 1 76 ? 16.514 44.007 24.810 1.00 29.25 75 SER A N 1
ATOM 618 C CA . SER A 1 76 ? 16.096 43.470 26.124 1.00 29.75 75 SER A CA 1
ATOM 619 C C . SER A 1 76 ? 15.956 44.634 27.083 1.00 31.47 75 SER A C 1
ATOM 620 O O . SER A 1 76 ? 14.969 44.806 27.770 1.00 34.28 75 SER A O 1
ATOM 623 N N . ARG A 1 77 ? 16.996 45.431 27.107 1.00 32.44 76 ARG A N 1
ATOM 624 C CA . ARG A 1 77 ? 17.042 46.634 27.920 1.00 34.14 76 ARG A CA 1
ATOM 625 C C . ARG A 1 77 ? 15.917 47.600 27.590 1.00 33.62 76 ARG A C 1
ATOM 626 O O . ARG A 1 77 ? 15.334 48.168 28.483 1.00 32.23 76 ARG A O 1
ATOM 634 N N . TRP A 1 78 ? 15.625 47.787 26.310 1.00 31.82 77 TRP A N 1
ATOM 635 C CA . TRP A 1 78 ? 14.543 48.688 25.923 1.00 32.16 77 TRP A CA 1
ATOM 636 C C . TRP A 1 78 ? 13.246 48.199 26.521 1.00 34.71 77 TRP A C 1
ATOM 637 O O . TRP A 1 78 ? 12.379 48.971 26.948 1.00 37.28 77 TRP A O 1
ATOM 648 N N . LEU A 1 79 ? 13.101 46.889 26.515 1.00 35.30 78 LEU A N 1
ATOM 649 C CA . LEU A 1 79 ? 11.834 46.279 26.928 1.00 34.90 78 LEU A CA 1
ATOM 650 C C . LEU A 1 79 ? 11.751 46.318 28.458 1.00 34.66 78 LEU A C 1
ATOM 651 O O . LEU A 1 79 ? 10.687 46.512 29.030 1.00 35.34 78 LEU A O 1
ATOM 656 N N . ILE A 1 80 ? 12.907 46.171 29.101 1.00 34.62 79 ILE A N 1
ATOM 657 C CA . ILE A 1 80 ? 12.978 46.144 30.571 1.00 32.43 79 ILE A CA 1
ATOM 658 C C . ILE A 1 80 ? 12.607 47.499 31.136 1.00 35.36 79 ILE A C 1
ATOM 659 O O . ILE A 1 80 ? 11.956 47.605 32.171 1.00 35.52 79 ILE A O 1
ATOM 664 N N . LEU A 1 81 ? 13.025 48.533 30.414 1.00 35.02 80 LEU A N 1
ATOM 665 C CA . LEU A 1 81 ? 12.881 49.908 30.850 1.00 33.65 80 LEU A CA 1
ATOM 666 C C . LEU A 1 81 ? 11.663 50.576 30.236 1.00 34.63 80 LEU A C 1
ATOM 667 O O . LEU A 1 81 ? 11.319 51.681 30.601 1.00 33.37 80 LEU A O 1
ATOM 672 N N . ASN A 1 82 ? 11.022 49.874 29.313 1.00 37.18 81 ASN A N 1
ATOM 673 C CA . ASN A 1 82 ? 9.883 50.440 28.583 1.00 38.93 81 ASN A CA 1
ATOM 674 C C . ASN A 1 82 ? 10.295 51.714 27.866 1.00 36.43 81 ASN A C 1
ATOM 675 O O . ASN A 1 82 ? 9.565 52.706 27.863 1.00 35.34 81 ASN A O 1
ATOM 680 N N . ALA A 1 83 ? 11.466 51.650 27.244 1.00 35.52 82 ALA A N 1
ATOM 681 C CA . ALA A 1 83 ? 12.124 52.802 26.631 1.00 36.39 82 ALA A CA 1
ATOM 682 C C . ALA A 1 83 ? 11.857 52.957 25.143 1.00 40.72 82 ALA A C 1
ATOM 683 O O . ALA A 1 83 ? 12.330 53.899 24.525 1.00 46.63 82 ALA A O 1
ATOM 685 N N . ASN A 1 84 ? 11.079 52.048 24.568 1.00 39.84 83 ASN A N 1
ATOM 686 C CA . ASN A 1 84 ? 10.839 52.058 23.100 1.00 37.40 83 ASN A CA 1
ATOM 687 C C . ASN A 1 84 ? 9.518 51.437 22.729 1.00 36.39 83 ASN A C 1
ATOM 688 O O . ASN A 1 84 ? 9.431 50.251 22.486 1.00 35.19 83 ASN A O 1
ATOM 693 N N . ARG A 1 85 ? 8.494 52.274 22.700 1.00 37.80 84 ARG A N 1
ATOM 694 C CA . ARG A 1 85 ? 7.127 51.822 22.501 1.00 39.89 84 ARG A CA 1
ATOM 695 C C . ARG A 1 85 ? 6.924 51.169 21.148 1.00 38.32 84 ARG A C 1
ATOM 696 O O . ARG A 1 85 ? 6.154 50.212 21.014 1.00 41.32 84 ARG A O 1
ATOM 704 N N . ARG A 1 86 ? 7.614 51.683 20.147 1.00 38.39 85 ARG A N 1
ATOM 705 C CA . ARG A 1 86 ? 7.510 51.101 18.785 1.00 39.16 85 ARG A CA 1
ATOM 706 C C . ARG A 1 86 ? 7.973 49.678 18.791 1.00 37.05 85 ARG A C 1
ATOM 707 O O . ARG A 1 86 ? 7.360 48.816 18.198 1.00 38.79 85 ARG A O 1
ATOM 715 N N . ALA A 1 87 ? 9.070 49.440 19.483 1.00 37.00 86 ALA A N 1
ATOM 716 C CA . ALA A 1 87 ? 9.665 48.090 19.503 1.00 36.92 86 ALA A CA 1
ATOM 717 C C . ALA A 1 87 ? 8.706 47.103 20.143 1.00 38.95 86 ALA A C 1
ATOM 718 O O . ALA A 1 87 ? 8.593 45.969 19.696 1.00 40.22 86 ALA A O 1
ATOM 720 N N . VAL A 1 88 ? 8.006 47.545 21.178 1.00 38.64 87 VAL A N 1
ATOM 721 C CA . VAL A 1 88 ? 7.041 46.669 21.854 1.00 39.82 87 VAL A CA 1
ATOM 722 C C . VAL A 1 88 ? 6.002 46.260 20.825 1.00 38.61 87 VAL A C 1
ATOM 723 O O . VAL A 1 88 ? 5.662 45.091 20.697 1.00 38.93 87 VAL A O 1
ATOM 727 N N . HIS A 1 89 ? 5.571 47.246 20.054 1.00 37.48 88 HIS A N 1
ATOM 728 C CA . HIS A 1 89 ? 4.540 47.066 19.024 1.00 39.13 88 HIS A CA 1
ATOM 729 C C . HIS A 1 89 ? 5.030 46.128 17.946 1.00 37.67 88 HIS A C 1
ATOM 730 O O . HIS A 1 89 ? 4.303 45.248 17.485 1.00 36.49 88 HIS A O 1
ATOM 737 N N . TRP A 1 90 ? 6.287 46.313 17.557 1.00 35.01 89 TRP A N 1
ATOM 738 C CA . TRP A 1 90 ? 6.857 45.503 16.509 1.00 32.26 89 TRP A CA 1
ATOM 739 C C . TRP A 1 90 ? 6.866 44.035 16.907 1.00 35.48 89 TRP A C 1
ATOM 740 O O . TRP A 1 90 ? 6.516 43.160 16.118 1.00 36.27 89 TRP A O 1
ATOM 751 N N . VAL A 1 91 ? 7.336 43.773 18.114 1.00 35.84 90 VAL A N 1
ATOM 752 C CA . VAL A 1 91 ? 7.525 42.393 18.550 1.00 36.23 90 VAL A CA 1
ATOM 753 C C . VAL A 1 91 ? 6.171 41.774 18.768 1.00 41.15 90 VAL A C 1
ATOM 754 O O . VAL A 1 91 ? 5.977 40.610 18.482 1.00 43.43 90 VAL A O 1
ATOM 758 N N . SER A 1 92 ? 5.215 42.572 19.225 1.00 42.55 91 SER A N 1
ATOM 759 C CA . SER A 1 92 ? 3.933 41.995 19.612 1.00 44.96 91 SER A CA 1
ATOM 760 C C . SER A 1 92 ? 2.974 41.805 18.440 1.00 44.00 91 SER A C 1
ATOM 761 O O . SER A 1 92 ? 2.323 40.763 18.337 1.00 42.92 91 SER A O 1
ATOM 764 N N . GLU A 1 93 ? 2.902 42.787 17.551 1.00 41.69 92 GLU A N 1
ATOM 765 C CA . GLU A 1 93 ? 1.986 42.698 16.420 1.00 41.98 92 GLU A CA 1
ATOM 766 C C . GLU A 1 93 ? 2.686 42.140 15.186 1.00 41.11 92 GLU A C 1
ATOM 767 O O . GLU A 1 93 ? 2.055 41.743 14.215 1.00 41.01 92 GLU A O 1
ATOM 773 N N . GLY A 1 94 ? 4.008 42.109 15.244 1.00 41.21 93 GLY A N 1
ATOM 774 C CA . GLY A 1 94 ? 4.813 41.715 14.082 1.00 38.26 93 GLY A CA 1
ATOM 775 C C . GLY A 1 94 ? 4.689 40.264 13.732 1.00 37.45 93 GLY A C 1
ATOM 776 O O . GLY A 1 94 ? 4.433 39.432 14.593 1.00 38.68 93 GLY A O 1
ATOM 777 N N . THR A 1 95 ? 4.903 39.973 12.455 1.00 36.15 94 THR A N 1
ATOM 778 C CA . THR A 1 95 ? 4.921 38.594 11.947 1.00 36.87 94 THR A CA 1
ATOM 779 C C . THR A 1 95 ? 6.299 37.991 11.992 1.00 37.52 94 THR A C 1
ATOM 780 O O . THR A 1 95 ? 7.247 38.566 11.480 1.00 41.51 94 THR A O 1
ATOM 784 N N . ILE A 1 96 ? 6.401 36.823 12.607 1.00 37.39 95 ILE A N 1
ATOM 785 C CA . ILE A 1 96 ? 7.692 36.119 12.767 1.00 38.67 95 ILE A CA 1
ATOM 786 C C . ILE A 1 96 ? 8.091 35.466 11.456 1.00 41.92 95 ILE A C 1
ATOM 787 O O . ILE A 1 96 ? 7.434 34.551 10.978 1.00 44.05 95 ILE A O 1
ATOM 792 N N . ILE A 1 97 ? 9.179 35.965 10.882 1.00 40.74 96 ILE A N 1
ATOM 793 C CA . ILE A 1 97 ? 9.686 35.498 9.591 1.00 38.55 96 ILE A CA 1
ATOM 794 C C . ILE A 1 97 ? 10.674 34.388 9.830 1.00 38.09 96 ILE A C 1
ATOM 795 O O . ILE A 1 97 ? 10.782 33.451 9.048 1.00 40.59 96 ILE A O 1
ATOM 800 N N . PHE A 1 98 ? 11.380 34.489 10.941 1.00 35.04 97 PHE A N 1
ATOM 801 C CA . PHE A 1 98 ? 12.447 33.548 11.251 1.00 36.36 97 PHE A CA 1
ATOM 802 C C . PHE A 1 98 ? 12.874 33.680 12.677 1.00 36.99 97 PHE A C 1
ATOM 803 O O . PHE A 1 98 ? 12.893 34.775 13.220 1.00 35.46 97 PHE A O 1
ATOM 811 N N . GLU A 1 99 ? 13.227 32.554 13.277 1.00 38.37 98 GLU A N 1
ATOM 812 C CA . GLU A 1 99 ? 13.781 32.589 14.628 1.00 39.68 98 GLU A CA 1
ATOM 813 C C . GLU A 1 99 ? 14.569 31.359 14.982 1.00 39.22 98 GLU A C 1
ATOM 814 O O . GLU A 1 99 ? 14.403 30.300 14.406 1.00 39.99 98 GLU A O 1
ATOM 820 N N . ARG A 1 100 ? 15.476 31.557 15.919 1.00 40.75 99 ARG A N 1
ATOM 821 C CA . ARG A 1 100 ? 16.231 30.476 16.501 1.00 39.95 99 ARG A CA 1
ATOM 822 C C . ARG A 1 100 ? 15.898 30.383 17.969 1.00 41.27 99 ARG A C 1
ATOM 823 O O . ARG A 1 100 ? 15.745 31.388 18.642 1.00 39.94 99 ARG A O 1
ATOM 831 N N . ASN A 1 101 ? 15.776 29.150 18.442 1.00 43.62 100 ASN A N 1
ATOM 832 C CA . ASN A 1 101 ? 15.602 28.887 19.872 1.00 45.21 100 ASN A CA 1
ATOM 833 C C . ASN A 1 101 ? 14.312 29.493 20.416 1.00 42.42 100 ASN A C 1
ATOM 834 O O . ASN A 1 101 ? 14.235 29.898 21.573 1.00 42.58 100 ASN A O 1
ATOM 839 N N . ASP A 1 102 ? 13.319 29.564 19.541 1.00 43.10 101 ASP A N 1
ATOM 840 C CA . ASP A 1 102 ? 11.990 30.051 19.898 1.00 43.64 101 ASP A CA 1
ATOM 841 C C . ASP A 1 102 ? 12.083 31.445 20.521 1.00 43.44 101 ASP A C 1
ATOM 842 O O . ASP A 1 102 ? 11.213 31.886 21.259 1.00 44.08 101 ASP A O 1
ATOM 847 N N . TYR A 1 103 ? 13.167 32.127 20.202 1.00 40.48 102 TYR A N 1
ATOM 848 C CA . TYR A 1 103 ? 13.419 33.448 20.768 1.00 37.52 102 TYR A CA 1
ATOM 849 C C . TYR A 1 103 ? 12.220 34.412 20.658 1.00 35.11 102 TYR A C 1
ATOM 850 O O . TYR A 1 103 ? 11.814 35.055 21.639 1.00 35.01 102 TYR A O 1
ATOM 859 N N . LEU A 1 104 ? 11.638 34.493 19.477 1.00 33.31 103 LEU A N 1
ATOM 860 C CA . LEU A 1 104 ? 10.561 35.467 19.232 1.00 33.99 103 LEU A CA 1
ATOM 861 C C . LEU A 1 104 ? 9.223 34.956 19.740 1.00 34.96 103 LEU A C 1
ATOM 862 O O . LEU A 1 104 ? 8.387 35.734 20.161 1.00 34.16 103 LEU A O 1
ATOM 867 N N . THR A 1 105 ? 9.029 33.646 19.702 1.00 37.13 104 THR A N 1
ATOM 868 C CA . THR A 1 105 ? 7.762 33.064 20.171 1.00 38.38 104 THR A CA 1
ATOM 869 C C . THR A 1 105 ? 7.646 33.266 21.678 1.00 39.44 104 THR A C 1
ATOM 870 O O . THR A 1 105 ? 6.592 33.627 22.203 1.00 41.44 104 THR A O 1
ATOM 874 N N . ASP A 1 106 ? 8.769 33.080 22.355 1.00 38.65 105 ASP A N 1
ATOM 875 C CA . ASP A 1 106 ? 8.832 33.232 23.805 1.00 37.11 105 ASP A CA 1
ATOM 876 C C . ASP A 1 106 ? 8.707 34.695 24.171 1.00 37.57 105 ASP A C 1
ATOM 877 O O . ASP A 1 106 ? 8.115 35.038 25.182 1.00 37.15 105 ASP A O 1
ATOM 882 N N . LEU A 1 107 ? 9.309 35.545 23.346 1.00 37.31 106 LEU A N 1
ATOM 883 C CA . LEU A 1 107 ? 9.359 36.998 23.618 1.00 35.30 106 LEU A CA 1
ATOM 884 C C . LEU A 1 107 ? 7.939 37.579 23.595 1.00 36.31 106 LEU A C 1
ATOM 885 O O . LEU A 1 107 ? 7.552 38.397 24.440 1.00 36.23 106 LEU A O 1
ATOM 890 N N . LYS A 1 108 ? 7.163 37.116 22.627 1.00 36.05 107 LYS A N 1
ATOM 891 C CA . LYS A 1 108 ? 5.769 37.561 22.449 1.00 37.57 107 LYS A CA 1
ATOM 892 C C . LYS A 1 108 ? 4.926 37.257 23.699 1.00 40.10 107 LYS A C 1
ATOM 893 O O . LYS A 1 108 ? 4.050 38.045 24.112 1.00 37.21 107 LYS A O 1
ATOM 899 N N . LYS A 1 109 ? 5.226 36.098 24.289 1.00 42.24 108 LYS A N 1
ATOM 900 C CA . LYS A 1 109 ? 4.550 35.616 25.507 1.00 41.64 108 LYS A CA 1
ATOM 901 C C . LYS A 1 109 ? 4.970 36.445 26.700 1.00 41.15 108 LYS A C 1
ATOM 902 O O . LYS A 1 109 ? 4.142 36.907 27.484 1.00 38.01 108 LYS A O 1
ATOM 908 N N . GLN A 1 110 ? 6.274 36.660 26.805 1.00 43.30 109 GLN A N 1
ATOM 909 C CA . GLN A 1 110 ? 6.855 37.386 27.934 1.00 44.75 109 GLN A CA 1
ATOM 910 C C . GLN A 1 110 ? 6.277 38.785 27.980 1.00 44.22 109 GLN A C 1
ATOM 911 O O . GLN A 1 110 ? 6.109 39.373 29.046 1.00 44.59 109 GLN A O 1
ATOM 917 N N . LEU A 1 111 ? 5.964 39.304 26.804 1.00 43.07 110 LEU A N 1
ATOM 918 C CA . LEU A 1 111 ? 5.495 40.700 26.670 1.00 43.20 110 LEU A CA 1
ATOM 919 C C . LEU A 1 111 ? 4.119 40.877 27.285 1.00 43.65 110 LEU A C 1
ATOM 920 O O . LEU A 1 111 ? 3.654 41.991 27.488 1.00 44.50 110 LEU A O 1
ATOM 925 N N . ARG A 1 112 ? 3.460 39.762 27.550 1.00 44.95 111 ARG A N 1
ATOM 926 C CA . ARG A 1 112 ? 2.090 39.800 28.101 1.00 45.91 111 ARG A CA 1
ATOM 927 C C . ARG A 1 112 ? 2.179 39.925 29.613 1.00 43.43 111 ARG A C 1
ATOM 928 O O . ARG A 1 112 ? 1.193 40.077 30.295 1.00 45.05 111 ARG A O 1
ATOM 936 N N . ASN A 1 113 ? 3.396 39.845 30.109 1.00 40.78 112 ASN A N 1
ATOM 937 C CA A ASN A 1 113 ? 3.677 39.926 31.532 0.50 40.86 112 ASN A CA 1
ATOM 938 C CA B ASN A 1 113 ? 3.652 39.956 31.544 0.50 41.49 112 ASN A CA 1
ATOM 939 C C . ASN A 1 113 ? 4.512 41.165 31.834 1.00 40.93 112 ASN A C 1
ATOM 940 O O . ASN A 1 113 ? 5.317 41.568 31.022 1.00 42.10 112 ASN A O 1
ATOM 949 N N . PHE A 1 114 ? 4.296 41.730 33.017 1.00 40.45 113 PHE A N 1
ATOM 950 C CA . PHE A 1 114 ? 5.048 42.889 33.518 1.00 34.94 113 PHE A CA 1
ATOM 951 C C . PHE A 1 114 ? 5.772 42.471 34.795 1.00 35.70 113 PHE A C 1
ATOM 952 O O . PHE A 1 114 ? 5.280 42.693 35.893 1.00 34.00 113 PHE A O 1
ATOM 960 N N . PRO A 1 115 ? 6.962 41.893 34.666 1.00 33.40 114 PRO A N 1
ATOM 961 C CA . PRO A 1 115 ? 7.695 41.490 35.842 1.00 36.36 114 PRO A CA 1
ATOM 962 C C . PRO A 1 115 ? 7.821 42.580 36.908 1.00 38.00 114 PRO A C 1
ATOM 963 O O . PRO A 1 115 ? 8.061 43.748 36.627 1.00 35.50 114 PRO A O 1
ATOM 967 N N . GLU A 1 116 ? 7.661 42.131 38.141 1.00 40.05 115 GLU A N 1
ATOM 968 C CA . GLU A 1 116 ? 7.639 42.987 39.301 1.00 40.58 115 GLU A CA 1
ATOM 969 C C . GLU A 1 116 ? 8.925 43.775 39.404 1.00 39.36 115 GLU A C 1
ATOM 970 O O . GLU A 1 116 ? 8.907 44.966 39.654 1.00 37.24 115 GLU A O 1
ATOM 976 N N . THR A 1 117 ? 10.052 43.133 39.145 1.00 38.51 116 THR A N 1
ATOM 977 C CA A THR A 1 117 ? 11.349 43.813 39.285 0.50 39.30 116 THR A CA 1
ATOM 978 C CA B THR A 1 117 ? 11.343 43.822 39.299 0.50 39.38 116 THR A CA 1
ATOM 979 C C . THR A 1 117 ? 11.488 44.947 38.279 1.00 39.24 116 THR A C 1
ATOM 980 O O . THR A 1 117 ? 12.063 46.007 38.582 1.00 40.40 116 THR A O 1
ATOM 987 N N . GLU A 1 118 ? 10.956 44.710 37.079 1.00 36.05 117 GLU A N 1
ATOM 988 C CA . GLU A 1 118 ? 11.025 45.724 36.004 1.00 33.99 117 GLU A CA 1
ATOM 989 C C . GLU A 1 118 ? 10.077 46.866 36.300 1.00 28.96 117 GLU A C 1
ATOM 990 O O . GLU A 1 118 ? 10.389 47.992 36.063 1.00 29.08 117 GLU A O 1
ATOM 996 N N . ARG A 1 119 ? 8.916 46.546 36.836 1.00 30.89 118 ARG A N 1
ATOM 997 C CA . ARG A 1 119 ? 7.956 47.578 37.170 1.00 29.03 118 ARG A CA 1
ATOM 998 C C . ARG A 1 119 ? 8.504 48.498 38.230 1.00 30.24 118 ARG A C 1
ATOM 999 O O . ARG A 1 119 ? 8.347 49.715 38.164 1.00 29.05 118 ARG A O 1
ATOM 1007 N N . CYS A 1 120 ? 9.151 47.900 39.217 1.00 30.74 119 CYS A N 1
ATOM 1008 C CA . CYS A 1 120 ? 9.659 48.660 40.376 1.00 29.97 119 CYS A CA 1
ATOM 1009 C C . CYS A 1 120 ? 10.798 49.544 39.966 1.00 26.80 119 CYS A C 1
ATOM 1010 O O . CYS A 1 120 ? 10.925 50.655 40.459 1.00 27.93 119 CYS A O 1
ATOM 1013 N N . LEU A 1 121 ? 11.605 49.062 39.035 1.00 26.23 120 LEU A N 1
ATOM 1014 C CA . LEU A 1 121 ? 12.742 49.857 38.523 1.00 26.23 120 LEU A CA 1
ATOM 1015 C C . LEU A 1 121 ? 12.213 51.059 37.760 1.00 28.86 120 LEU A C 1
ATOM 1016 O O . LEU A 1 121 ? 12.702 52.182 37.894 1.00 30.41 120 LEU A O 1
ATOM 1021 N N . GLN A 1 122 ? 11.189 50.809 36.961 1.00 28.60 121 GLN A N 1
ATOM 1022 C CA . GLN A 1 122 ? 10.533 51.891 36.202 1.00 25.14 121 GLN A CA 1
ATOM 1023 C C . GLN A 1 122 ? 9.909 52.946 37.126 1.00 28.54 121 GLN A C 1
ATOM 1024 O O . GLN A 1 122 ? 9.872 54.142 36.810 1.00 29.72 121 GLN A O 1
ATOM 1038 N N . SER A 1 124 ? 10.985 53.694 40.141 1.00 26.81 123 SER A N 1
ATOM 1039 C CA . SER A 1 124 ? 12.072 54.504 40.734 1.00 24.85 123 SER A CA 1
ATOM 1040 C C . SER A 1 124 ? 12.589 55.525 39.736 1.00 25.75 123 SER A C 1
ATOM 1041 O O . SER A 1 124 ? 12.916 56.619 40.090 1.00 26.90 123 SER A O 1
ATOM 1044 N N . LEU A 1 125 ? 12.659 55.140 38.469 1.00 25.17 124 LEU A N 1
ATOM 1045 C CA . LEU A 1 125 ? 13.109 56.054 37.417 1.00 26.34 124 LEU A CA 1
ATOM 1046 C C . LEU A 1 125 ? 12.118 57.192 37.202 1.00 25.00 124 LEU A C 1
ATOM 1047 O O . LEU A 1 125 ? 12.492 58.316 37.004 1.00 26.86 124 LEU A O 1
ATOM 1052 N N . SER A 1 126 ? 10.834 56.893 37.303 1.00 24.19 125 SER A N 1
ATOM 1053 C CA A SER A 1 126 ? 9.787 57.908 37.128 0.50 23.24 125 SER A CA 1
ATOM 1054 C CA B SER A 1 126 ? 9.825 57.943 37.117 0.50 24.43 125 SER A CA 1
ATOM 1055 C C . SER A 1 126 ? 9.774 58.860 38.317 1.00 22.45 125 SER A C 1
ATOM 1056 O O . SER A 1 126 ? 9.708 60.102 38.197 1.00 27.32 125 SER A O 1
ATOM 1061 N N . PHE A 1 127 ? 9.868 58.262 39.482 1.00 21.95 126 PHE A N 1
ATOM 1062 C CA . PHE A 1 127 ? 9.884 59.008 40.724 1.00 23.67 126 PHE A CA 1
ATOM 1063 C C . PHE A 1 127 ? 11.121 59.914 40.766 1.00 24.56 126 PHE A C 1
ATOM 1064 O O . PHE A 1 127 ? 11.077 61.067 41.201 1.00 27.98 126 PHE A O 1
ATOM 1072 N N . ALA A 1 128 ? 12.236 59.396 40.283 1.00 25.17 127 ALA A N 1
ATOM 1073 C CA . ALA A 1 128 ? 13.492 60.206 40.261 1.00 25.43 127 ALA A CA 1
ATOM 1074 C C . ALA A 1 128 ? 13.299 61.492 39.443 1.00 27.71 127 ALA A C 1
ATOM 1075 O O . ALA A 1 128 ? 13.717 62.618 39.817 1.00 32.40 127 ALA A O 1
ATOM 1077 N N . LYS A 1 129 ? 12.620 61.345 38.319 1.00 28.09 128 LYS A N 1
ATOM 1078 C CA . LYS A 1 129 ? 12.453 62.481 37.395 1.00 26.97 128 LYS A CA 1
ATOM 1079 C C . LYS A 1 129 ? 11.406 63.446 37.928 1.00 26.82 128 LYS A C 1
ATOM 1080 O O . LYS A 1 129 ? 11.500 64.685 37.769 1.00 29.96 128 LYS A O 1
ATOM 1084 N N . LEU A 1 130 ? 10.386 62.879 38.546 1.00 27.43 129 LEU A N 1
ATOM 1085 C CA . LEU A 1 130 ? 9.333 63.723 39.181 1.00 27.04 129 LEU A CA 1
ATOM 1086 C C . LEU A 1 130 ? 9.979 64.629 40.227 1.00 27.18 129 LEU A C 1
ATOM 1087 O O . LEU A 1 130 ? 9.701 65.832 40.335 1.00 29.71 129 LEU A O 1
ATOM 1092 N N . LEU A 1 131 ? 10.893 64.037 40.968 1.00 28.31 130 LEU A N 1
ATOM 1093 C CA . LEU A 1 131 ? 11.519 64.693 42.119 1.00 30.14 130 LEU A CA 1
ATOM 1094 C C . LEU A 1 131 ? 12.411 65.820 41.647 1.00 29.19 130 LEU A C 1
ATOM 1095 O O . LEU A 1 131 ? 12.370 66.922 42.162 1.00 34.05 130 LEU A O 1
ATOM 1100 N N . ARG A 1 132 ? 13.127 65.564 40.572 1.00 29.40 131 ARG A N 1
ATOM 1101 C CA . ARG A 1 132 ? 14.054 66.551 39.997 1.00 31.03 131 ARG A CA 1
ATOM 1102 C C . ARG A 1 132 ? 13.307 67.693 39.346 1.00 26.62 131 ARG A C 1
ATOM 1103 O O . ARG A 1 132 ? 13.665 68.871 39.490 1.00 27.32 131 ARG A O 1
ATOM 1111 N N . ARG A 1 133 ? 12.233 67.375 38.645 1.00 26.47 132 ARG A N 1
ATOM 1112 C CA . ARG A 1 133 ? 11.419 68.437 38.009 1.00 24.51 132 ARG A CA 1
ATOM 1113 C C . ARG A 1 133 ? 10.724 69.304 39.061 1.00 26.51 132 ARG A C 1
ATOM 1114 O O . ARG A 1 133 ? 10.638 70.540 38.944 1.00 27.20 132 ARG A O 1
ATOM 1122 N N . PHE A 1 134 ? 10.274 68.659 40.118 1.00 27.38 133 PHE A N 1
ATOM 1123 C CA . PHE A 1 134 ? 9.615 69.365 41.241 1.00 26.93 133 PHE A CA 1
ATOM 1124 C C . PHE A 1 134 ? 10.603 70.332 41.905 1.00 27.78 133 PHE A C 1
ATOM 1125 O O . PHE A 1 134 ? 10.334 71.488 42.157 1.00 28.17 133 PHE A O 1
ATOM 1133 N N . GLN A 1 135 ? 11.793 69.851 42.158 1.00 27.43 134 GLN A N 1
ATOM 1134 C CA . GLN A 1 135 ? 12.814 70.691 42.818 1.00 28.63 134 GLN A CA 1
ATOM 1135 C C . GLN A 1 135 ? 13.193 71.883 41.979 1.00 27.88 134 GLN A C 1
ATOM 1136 O O . GLN A 1 135 ? 13.382 72.992 42.485 1.00 31.12 134 GLN A O 1
ATOM 1142 N N . ASP A 1 136 ? 13.263 71.687 40.676 1.00 27.96 135 ASP A N 1
ATOM 1143 C CA . ASP A 1 136 ? 13.699 72.768 39.787 1.00 30.61 135 ASP A CA 1
ATOM 1144 C C . ASP A 1 136 ? 12.582 73.773 39.744 1.00 29.32 135 ASP A C 1
ATOM 1145 O O . ASP A 1 136 ? 12.798 74.982 39.723 1.00 31.03 135 ASP A O 1
ATOM 1150 N N . GLY A 1 137 ? 11.370 73.234 39.668 1.00 28.78 136 GLY A N 1
ATOM 1151 C CA . GLY A 1 137 ? 10.157 74.034 39.600 1.00 25.50 136 GLY A CA 1
ATOM 1152 C C . GLY A 1 137 ? 10.007 74.933 40.806 1.00 28.50 136 GLY A C 1
ATOM 1153 O O . GLY A 1 137 ? 9.627 76.095 40.708 1.00 24.28 136 GLY A O 1
ATOM 1154 N N . ARG A 1 138 ? 10.347 74.376 41.955 1.00 27.42 137 ARG A N 1
ATOM 1155 C CA . ARG A 1 138 ? 10.227 75.092 43.220 1.00 28.95 137 ARG A CA 1
ATOM 1156 C C . ARG A 1 138 ? 11.286 76.164 43.299 1.00 28.29 137 ARG A C 1
ATOM 1157 O O . ARG A 1 138 ? 11.048 77.312 43.688 1.00 25.06 137 ARG A O 1
ATOM 1165 N N . ASN A 1 139 ? 12.474 75.797 42.883 1.00 27.48 138 ASN A N 1
ATOM 1166 C CA . ASN A 1 139 ? 13.589 76.717 42.880 1.00 30.46 138 ASN A CA 1
ATOM 1167 C C . ASN A 1 139 ? 13.314 77.888 41.935 1.00 30.66 138 ASN A C 1
ATOM 1168 O O . ASN A 1 139 ? 13.464 79.043 42.296 1.00 28.09 138 ASN A O 1
ATOM 1173 N N . LEU A 1 140 ? 12.841 77.588 40.735 1.00 30.91 139 LEU A N 1
ATOM 1174 C CA . LEU A 1 140 ? 12.594 78.635 39.735 1.00 29.06 139 LEU A CA 1
ATOM 1175 C C . LEU A 1 140 ? 11.480 79.550 40.177 1.00 28.52 139 LEU A C 1
ATOM 1176 O O . LEU A 1 140 ? 11.491 80.753 39.952 1.00 29.30 139 LEU A O 1
ATOM 1181 N N . PHE A 1 141 ? 10.487 78.959 40.804 1.00 30.42 140 PHE A N 1
ATOM 1182 C CA . PHE A 1 141 ? 9.423 79.789 41.390 1.00 28.70 140 PHE A CA 1
ATOM 1183 C C . PHE A 1 141 ? 9.994 80.728 42.470 1.00 30.62 140 PHE A C 1
ATOM 1184 O O . PHE A 1 141 ? 9.631 81.876 42.563 1.00 25.68 140 PHE A O 1
ATOM 1192 N N . SER A 1 142 ? 10.925 80.218 43.264 1.00 31.55 141 SER A N 1
ATOM 1193 C CA . SER A 1 142 ? 11.479 81.016 44.377 1.00 34.13 141 SER A CA 1
ATOM 1194 C C . SER A 1 142 ? 12.231 82.231 43.853 1.00 33.90 141 SER A C 1
ATOM 1195 O O . SER A 1 142 ? 12.323 83.269 44.492 1.00 33.52 141 SER A O 1
ATOM 1198 N N . ARG A 1 143 ? 12.726 82.094 42.641 1.00 34.45 142 ARG A N 1
ATOM 1199 C CA . ARG A 1 143 ? 13.601 83.104 42.024 1.00 32.95 142 ARG A CA 1
ATOM 1200 C C . ARG A 1 143 ? 12.815 84.026 41.120 1.00 32.64 142 ARG A C 1
ATOM 1201 O O . ARG A 1 143 ? 13.374 84.923 40.499 1.00 35.92 142 ARG A O 1
ATOM 1209 N N . GLY A 1 144 ? 11.513 83.824 41.068 1.00 30.10 143 GLY A N 1
ATOM 1210 C CA . GLY A 1 144 ? 10.642 84.691 40.265 1.00 30.36 143 GLY A CA 1
ATOM 1211 C C . GLY A 1 144 ? 10.635 84.382 38.780 1.00 31.40 143 GLY A C 1
ATOM 1212 O O . GLY A 1 144 ? 10.094 85.147 37.968 1.00 32.30 143 GLY A O 1
ATOM 1213 N N . ASN A 1 145 ? 11.209 83.242 38.422 1.00 32.19 144 ASN A N 1
ATOM 1214 C CA . ASN A 1 145 ? 11.221 82.783 36.999 1.00 30.38 144 ASN A CA 1
ATOM 1215 C C . ASN A 1 145 ? 10.015 81.904 36.696 1.00 28.34 144 ASN A C 1
ATOM 1216 O O . ASN A 1 145 ? 10.126 80.726 36.605 1.00 28.60 144 ASN A O 1
ATOM 1221 N N . TYR A 1 146 ? 8.871 82.518 36.499 1.00 27.35 145 TYR A N 1
ATOM 1222 C CA . TYR A 1 146 ? 7.583 81.808 36.483 1.00 29.91 145 TYR A CA 1
ATOM 1223 C C . TYR A 1 146 ? 7.349 80.992 35.214 1.00 33.23 145 TYR A C 1
ATOM 1224 O O . TYR A 1 146 ? 6.789 79.917 35.277 1.00 31.33 145 TYR A O 1
ATOM 1233 N N . TYR A 1 147 ? 7.762 81.513 34.066 1.00 31.50 146 TYR A N 1
ATOM 1234 C CA . TYR A 1 147 ? 7.522 80.788 32.793 1.00 32.08 146 TYR A CA 1
ATOM 1235 C C . TYR A 1 147 ? 8.331 79.515 32.757 1.00 29.29 146 TYR A C 1
ATOM 1236 O O . TYR A 1 147 ? 7.893 78.477 32.287 1.00 33.11 146 TYR A O 1
ATOM 1245 N N . ASP A 1 148 ? 9.505 79.615 33.330 1.00 25.60 147 ASP A N 1
ATOM 1246 C CA . ASP A 1 148 ? 10.438 78.478 33.421 1.00 28.01 147 ASP A CA 1
ATOM 1247 C C . ASP A 1 148 ? 10.010 77.466 34.493 1.00 26.53 147 ASP A C 1
ATOM 1248 O O . ASP A 1 148 ? 10.156 76.254 34.349 1.00 28.58 147 ASP A O 1
ATOM 1253 N N . ALA A 1 149 ? 9.473 77.977 35.580 1.00 26.34 148 ALA A N 1
ATOM 1254 C CA . ALA A 1 149 ? 8.987 77.110 36.664 1.00 26.09 148 ALA A CA 1
ATOM 1255 C C . ALA A 1 149 ? 7.810 76.300 36.166 1.00 26.85 148 ALA A C 1
ATOM 1256 O O . ALA A 1 149 ? 7.656 75.122 36.463 1.00 28.26 148 ALA A O 1
ATOM 1258 N N . TYR A 1 150 ? 6.957 76.965 35.410 1.00 24.91 149 TYR A N 1
ATOM 1259 C CA . TYR A 1 150 ? 5.794 76.306 34.802 1.00 24.25 149 TYR A CA 1
ATOM 1260 C C . TYR A 1 150 ? 6.231 75.143 33.985 1.00 27.21 149 TYR A C 1
ATOM 1261 O O . TYR A 1 150 ? 5.641 74.072 34.041 1.00 28.51 149 TYR A O 1
ATOM 1270 N N . THR A 1 151 ? 7.321 75.332 33.255 1.00 31.09 150 THR A N 1
ATOM 1271 C CA . THR A 1 151 ? 7.842 74.268 32.409 1.00 29.23 150 THR A CA 1
ATOM 1272 C C . THR A 1 151 ? 8.167 73.028 33.225 1.00 28.77 150 THR A C 1
ATOM 1273 O O . THR A 1 151 ? 7.786 71.927 32.876 1.00 32.68 150 THR A O 1
ATOM 1277 N N . HIS A 1 152 ? 8.860 73.216 34.342 1.00 28.95 151 HIS A N 1
ATOM 1278 C CA . HIS A 1 152 ? 9.275 72.091 35.190 1.00 25.62 151 HIS A CA 1
ATOM 1279 C C . HIS A 1 152 ? 8.121 71.494 35.962 1.00 24.19 151 HIS A C 1
ATOM 1280 O O . HIS A 1 152 ? 8.014 70.288 36.092 1.00 23.30 151 HIS A O 1
ATOM 1287 N N . VAL A 1 153 ? 7.215 72.351 36.398 1.00 23.44 152 VAL A N 1
ATOM 1288 C CA . VAL A 1 153 ? 6.066 71.866 37.143 1.00 25.41 152 VAL A CA 1
ATOM 1289 C C . VAL A 1 153 ? 5.234 70.961 36.249 1.00 25.80 152 VAL A C 1
ATOM 1290 O O . VAL A 1 153 ? 4.757 69.900 36.663 1.00 30.12 152 VAL A O 1
ATOM 1294 N N . HIS A 1 154 ? 5.103 71.377 34.998 1.00 27.33 153 HIS A N 1
ATOM 1295 C CA . HIS A 1 154 ? 4.288 70.640 34.014 1.00 24.66 153 HIS A CA 1
ATOM 1296 C C . HIS A 1 154 ? 4.929 69.280 33.758 1.00 26.26 153 HIS A C 1
ATOM 1297 O O . HIS A 1 154 ? 4.283 68.241 33.763 1.00 28.69 153 HIS A O 1
ATOM 1304 N N . HIS A 1 155 ? 6.233 69.282 33.596 1.00 23.54 154 HIS A N 1
ATOM 1305 C CA A HIS A 1 155 ? 6.963 68.041 33.357 0.50 25.07 154 HIS A CA 1
ATOM 1306 C CA B HIS A 1 155 ? 6.958 68.031 33.341 0.50 24.06 154 HIS A CA 1
ATOM 1307 C C . HIS A 1 155 ? 6.832 67.125 34.561 1.00 26.38 154 HIS A C 1
ATOM 1308 O O . HIS A 1 155 ? 6.626 65.922 34.437 1.00 27.15 154 HIS A O 1
ATOM 1321 N N . ALA A 1 156 ? 6.937 67.700 35.749 1.00 26.95 155 ALA A N 1
ATOM 1322 C CA . ALA A 1 156 ? 6.828 66.890 36.981 1.00 24.98 155 ALA A CA 1
ATOM 1323 C C . ALA A 1 156 ? 5.489 66.230 37.011 1.00 22.98 155 ALA A C 1
ATOM 1324 O O . ALA A 1 156 ? 5.335 65.088 37.402 1.00 25.54 155 ALA A O 1
ATOM 1326 N N . LEU A 1 157 ? 4.478 66.968 36.618 1.00 24.09 156 LEU A N 1
ATOM 1327 C CA . LEU A 1 157 ? 3.104 66.407 36.633 1.00 24.64 156 LEU A CA 1
ATOM 1328 C C . LEU A 1 157 ? 2.980 65.238 35.660 1.00 28.43 156 LEU A C 1
ATOM 1329 O O . LEU A 1 157 ? 2.298 64.256 35.905 1.00 32.81 156 LEU A O 1
ATOM 1334 N N . HIS A 1 158 ? 3.692 65.348 34.561 1.00 29.25 157 HIS A N 1
ATOM 1335 C CA . HIS A 1 158 ? 3.689 64.303 33.533 1.00 29.14 157 HIS A CA 1
ATOM 1336 C C . HIS A 1 158 ? 4.377 63.051 34.108 1.00 26.89 157 HIS A C 1
ATOM 1337 O O . HIS A 1 158 ? 3.907 61.945 33.962 1.00 28.39 157 HIS A O 1
ATOM 1344 N N . HIS A 1 159 ? 5.484 63.233 34.807 1.00 27.16 158 HIS A N 1
ATOM 1345 C CA . HIS A 1 159 ? 6.141 62.067 35.439 1.00 23.77 158 HIS A CA 1
ATOM 1346 C C . HIS A 1 159 ? 5.279 61.417 36.496 1.00 24.55 158 HIS A C 1
ATOM 1347 O O . HIS A 1 159 ? 5.335 60.192 36.703 1.00 24.37 158 HIS A O 1
ATOM 1354 N N . LEU A 1 160 ? 4.489 62.239 37.171 1.00 23.37 159 LEU A N 1
ATOM 1355 C CA . LEU A 1 160 ? 3.601 61.776 38.257 1.00 22.04 159 LEU A CA 1
ATOM 1356 C C . LEU A 1 160 ? 2.460 60.917 37.708 1.00 26.76 159 LEU A C 1
ATOM 1357 O O . LEU A 1 160 ? 2.015 59.943 38.326 1.00 27.85 159 LEU A O 1
ATOM 1362 N N . ALA A 1 161 ? 1.994 61.287 36.533 1.00 25.57 160 ALA A N 1
ATOM 1363 C CA . ALA A 1 161 ? 0.936 60.536 35.818 1.00 25.67 160 ALA A CA 1
ATOM 1364 C C . ALA A 1 161 ? 1.484 59.180 35.389 1.00 26.20 160 ALA A C 1
ATOM 1365 O O . ALA A 1 161 ? 0.839 58.184 35.513 1.00 27.98 160 ALA A O 1
ATOM 1367 N N . ARG A 1 162 ? 2.722 59.153 34.900 1.00 28.00 161 ARG A N 1
ATOM 1368 C CA . ARG A 1 162 ? 3.364 57.895 34.451 1.00 26.62 161 ARG A CA 1
ATOM 1369 C C . ARG A 1 162 ? 3.596 56.969 35.648 1.00 26.98 161 ARG A C 1
ATOM 1370 O O . ARG A 1 162 ? 3.316 55.771 35.597 1.00 31.71 161 ARG A O 1
ATOM 1378 N N . LEU A 1 163 ? 4.040 57.551 36.749 1.00 26.54 162 LEU A N 1
ATOM 1379 C CA . LEU A 1 163 ? 4.264 56.800 38.000 1.00 25.94 162 LEU A CA 1
ATOM 1380 C C . LEU A 1 163 ? 2.977 56.228 38.515 1.00 27.69 162 LEU A C 1
ATOM 1381 O O . LEU A 1 163 ? 2.888 55.047 38.912 1.00 29.96 162 LEU A O 1
ATOM 1386 N N . SER A 1 164 ? 1.943 57.044 38.459 1.00 26.56 163 SER A N 1
ATOM 1387 C CA A SER A 1 164 ? 0.627 56.632 38.944 0.50 27.34 163 SER A CA 1
ATOM 1388 C CA B SER A 1 164 ? 0.633 56.618 38.959 0.50 27.10 163 SER A CA 1
ATOM 1389 C C . SER A 1 164 ? 0.086 55.456 38.144 1.00 26.80 163 SER A C 1
ATOM 1390 O O . SER A 1 164 ? -0.559 54.565 38.678 1.00 28.71 163 SER A O 1
ATOM 1395 N N . VAL A 1 165 ? 0.410 55.442 36.861 1.00 29.03 164 VAL A N 1
ATOM 1396 C CA . VAL A 1 165 ? 0.001 54.365 35.962 1.00 29.43 164 VAL A CA 1
ATOM 1397 C C . VAL A 1 165 ? 0.783 53.088 36.310 1.00 31.53 164 VAL A C 1
ATOM 1398 O O . VAL A 1 165 ? 0.210 52.008 36.454 1.00 33.44 164 VAL A O 1
ATOM 1402 N N . LEU A 1 166 ? 2.094 53.224 36.450 1.00 28.27 165 LEU A N 1
ATOM 1403 C CA . LEU A 1 166 ? 2.936 52.086 36.860 1.00 27.16 165 LEU A CA 1
ATOM 1404 C C . LEU A 1 166 ? 2.438 51.504 38.182 1.00 27.94 165 LEU A C 1
ATOM 1405 O O . LEU A 1 166 ? 2.389 50.305 38.382 1.00 29.17 165 LEU A O 1
ATOM 1410 N N . GLU A 1 167 ? 2.011 52.372 39.081 1.00 30.18 166 GLU A N 1
ATOM 1411 C CA . GLU A 1 167 ? 1.617 51.925 40.418 1.00 30.25 166 GLU A CA 1
ATOM 1412 C C . GLU A 1 167 ? 0.480 50.947 40.328 1.00 32.08 166 GLU A C 1
ATOM 1413 O O . GLU A 1 167 ? 0.336 50.098 41.167 1.00 30.23 166 GLU A O 1
ATOM 1419 N N . LYS A 1 168 ? -0.326 51.090 39.291 1.00 35.13 167 LYS A N 1
ATOM 1420 C CA . LYS A 1 168 ? -1.560 50.306 39.149 1.00 36.48 167 LYS A CA 1
ATOM 1421 C C . LYS A 1 168 ? -1.259 49.096 38.298 1.00 36.96 167 LYS A C 1
ATOM 1422 O O . LYS A 1 168 ? -2.135 48.323 37.971 1.00 40.46 167 LYS A O 1
ATOM 1428 N N . GLY A 1 169 ? -0.003 48.976 37.901 1.00 35.91 168 GLY A N 1
ATOM 1429 C CA . GLY A 1 169 ? 0.502 47.777 37.238 1.00 35.69 168 GLY A CA 1
ATOM 1430 C C . GLY A 1 169 ? 0.493 47.779 35.734 1.00 35.82 168 GLY A C 1
ATOM 1431 O O . GLY A 1 169 ? 0.680 46.744 35.103 1.00 39.23 168 GLY A O 1
ATOM 1432 N N . ALA A 1 170 ? 0.312 48.955 35.150 1.00 37.30 169 ALA A N 1
ATOM 1433 C CA . ALA A 1 170 ? 0.315 49.090 33.690 1.00 35.74 169 ALA A CA 1
ATOM 1434 C C . ALA A 1 170 ? 1.503 49.849 33.148 1.00 35.10 169 ALA A C 1
ATOM 1435 O O . ALA A 1 170 ? 2.121 50.676 33.816 1.00 33.58 169 ALA A O 1
ATOM 1437 N N . HIS A 1 171 ? 1.830 49.552 31.906 1.00 37.29 170 HIS A N 1
ATOM 1438 C CA . HIS A 1 171 ? 2.866 50.291 31.215 1.00 37.54 170 HIS A CA 1
ATOM 1439 C C . HIS A 1 171 ? 2.303 51.636 30.787 1.00 37.28 170 HIS A C 1
ATOM 1440 O O . HIS A 1 171 ? 1.229 51.712 30.202 1.00 34.42 170 HIS A O 1
ATOM 1447 N N . PRO A 1 172 ? 3.031 52.712 31.087 1.00 38.77 171 PRO A N 1
ATOM 1448 C CA . PRO A 1 172 ? 2.553 53.987 30.606 1.00 40.15 171 PRO A CA 1
ATOM 1449 C C . PRO A 1 172 ? 2.644 54.056 29.092 1.00 43.80 171 PRO A C 1
ATOM 1450 O O . PRO A 1 172 ? 3.602 53.536 28.480 1.00 42.24 171 PRO A O 1
ATOM 1454 N N . GLU A 1 173 ? 1.639 54.707 28.515 1.00 45.30 172 GLU A N 1
ATOM 1455 C CA . GLU A 1 173 ? 1.563 54.911 27.070 1.00 47.03 172 GLU A CA 1
ATOM 1456 C C . GLU A 1 173 ? 1.702 56.372 26.692 1.00 46.52 172 GLU A C 1
ATOM 1457 O O . GLU A 1 173 ? 1.921 57.229 27.543 1.00 44.35 172 GLU A O 1
ATOM 1463 N N . VAL A 1 174 ? 1.527 56.642 25.401 1.00 44.99 173 VAL A N 1
ATOM 1464 C CA . VAL A 1 174 ? 1.616 58.016 24.884 1.00 44.07 173 VAL A CA 1
ATOM 1465 C C . VAL A 1 174 ? 0.453 58.850 25.409 1.00 38.27 173 VAL A C 1
ATOM 1466 O O . VAL A 1 174 ? 0.574 60.053 25.614 1.00 38.24 173 VAL A O 1
ATOM 1470 N N . VAL A 1 175 ? -0.667 58.184 25.637 1.00 37.54 174 VAL A N 1
ATOM 1471 C CA . VAL A 1 175 ? -1.873 58.855 26.134 1.00 38.37 174 VAL A CA 1
ATOM 1472 C C . VAL A 1 175 ? -2.008 58.630 27.617 1.00 38.93 174 VAL A C 1
ATOM 1473 O O . VAL A 1 175 ? -3.025 58.149 28.119 1.00 41.50 174 VAL A O 1
ATOM 1477 N N . VAL A 1 176 ? -0.976 59.027 28.320 1.00 38.20 175 VAL A N 1
ATOM 1478 C CA . VAL A 1 176 ? -0.900 58.796 29.757 1.00 38.96 175 VAL A CA 1
ATOM 1479 C C . VAL A 1 176 ? -1.990 59.486 30.587 1.00 39.14 175 VAL A C 1
ATOM 1480 O O . VAL A 1 176 ? -2.452 58.930 31.591 1.00 40.93 175 VAL A O 1
ATOM 1484 N N . TRP A 1 177 ? -2.410 60.682 30.189 1.00 38.31 176 TRP A N 1
ATOM 1485 C CA . TRP A 1 177 ? -3.465 61.411 30.956 1.00 36.14 176 TRP A CA 1
ATOM 1486 C C . TRP A 1 177 ? -4.797 60.685 30.913 1.00 38.71 176 TRP A C 1
ATOM 1487 O O . TRP A 1 177 ? -5.594 60.731 31.852 1.00 31.62 176 TRP A O 1
ATOM 1498 N N . GLU A 1 178 ? -5.013 59.998 29.804 1.00 41.69 177 GLU A N 1
ATOM 1499 C CA . GLU A 1 178 ? -6.227 59.188 29.626 1.00 46.37 177 GLU A CA 1
ATOM 1500 C C . GLU A 1 178 ? -6.184 58.042 30.621 1.00 43.14 177 GLU A C 1
ATOM 1501 O O . GLU A 1 178 ? -7.147 57.762 31.317 1.00 46.01 177 GLU A O 1
ATOM 1507 N N . GLN A 1 179 ? -5.041 57.374 30.638 1.00 42.87 178 GLN A N 1
ATOM 1508 C CA . GLN A 1 179 ? -4.792 56.252 31.544 1.00 39.96 178 GLN A CA 1
ATOM 1509 C C . GLN A 1 179 ? -4.958 56.706 32.972 1.00 40.40 178 GLN A C 1
ATOM 1510 O O . GLN A 1 179 ? -5.519 55.993 33.785 1.00 41.30 178 GLN A O 1
ATOM 1516 N N . ALA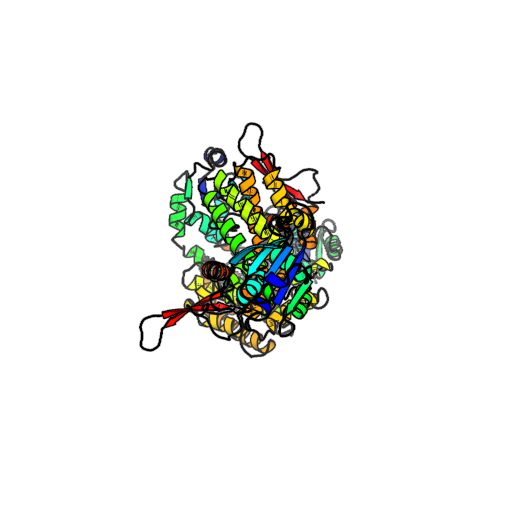 A 1 180 ? -4.478 57.913 33.259 1.00 39.69 179 ALA A N 1
ATOM 1517 C CA . ALA A 1 180 ? -4.414 58.434 34.645 1.00 38.55 179 ALA A CA 1
ATOM 1518 C C . ALA A 1 180 ? -5.756 58.913 35.135 1.00 38.35 179 ALA A C 1
ATOM 1519 O O . ALA A 1 180 ? -5.987 59.032 36.335 1.00 38.25 179 ALA A O 1
ATOM 1521 N N . ARG A 1 181 ? -6.662 59.160 34.203 1.00 41.01 180 ARG A N 1
ATOM 1522 C CA A ARG A 1 181 ? -7.990 59.708 34.547 0.50 40.83 180 ARG A CA 1
ATOM 1523 C CA B ARG A 1 181 ? -7.982 59.713 34.551 0.50 41.09 180 ARG A CA 1
ATOM 1524 C C . ARG A 1 181 ? -8.702 58.782 35.517 1.00 41.61 180 ARG A C 1
ATOM 1525 O O . ARG A 1 181 ? -9.492 59.209 36.376 1.00 41.76 180 ARG A O 1
ATOM 1540 N N . LEU A 1 182 ? -8.416 57.507 35.373 1.00 42.82 181 LEU A N 1
ATOM 1541 C CA . LEU A 1 182 ? -9.023 56.499 36.244 1.00 45.15 181 LEU A CA 1
ATOM 1542 C C . LEU A 1 182 ? -7.979 55.838 37.165 1.00 43.60 181 LEU A C 1
ATOM 1543 O O . LEU A 1 182 ? -8.271 55.520 38.299 1.00 44.48 181 LEU A O 1
ATOM 1548 N N . ASP A 1 183 ? -6.756 55.683 36.677 1.00 42.01 182 ASP A N 1
ATOM 1549 C CA . ASP A 1 183 ? -5.686 55.036 37.467 1.00 42.78 182 ASP A CA 1
ATOM 1550 C C . ASP A 1 183 ? -5.275 55.856 38.685 1.00 43.27 182 ASP A C 1
ATOM 1551 O O . ASP A 1 183 ? -4.732 55.317 39.655 1.00 43.78 182 ASP A O 1
ATOM 1556 N N . ASP A 1 184 ? -5.496 57.168 38.594 1.00 43.19 183 ASP A N 1
ATOM 1557 C CA . ASP A 1 184 ? -5.226 58.102 39.708 1.00 39.66 183 ASP A CA 1
ATOM 1558 C C . ASP A 1 184 ? -5.895 59.467 39.509 1.00 38.24 183 ASP A C 1
ATOM 1559 O O . ASP A 1 184 ? -5.270 60.427 39.064 1.00 38.61 183 ASP A O 1
ATOM 1564 N N . PRO A 1 185 ? -7.178 59.554 39.845 1.00 36.44 184 PRO A N 1
ATOM 1565 C CA . PRO A 1 185 ? -7.959 60.788 39.646 1.00 35.40 184 PRO A CA 1
ATOM 1566 C C . PRO A 1 185 ? -7.400 62.012 40.376 1.00 33.41 184 PRO A C 1
ATOM 1567 O O . PRO A 1 185 ? -7.584 63.144 39.944 1.00 30.86 184 PRO A O 1
ATOM 1571 N N . ASP A 1 186 ? -6.729 61.775 41.490 1.00 30.55 185 ASP A N 1
ATOM 1572 C CA . ASP A 1 186 ? -6.149 62.877 42.244 1.00 30.40 185 ASP A CA 1
ATOM 1573 C C . ASP A 1 186 ? -5.024 63.543 41.431 1.00 28.13 185 ASP A C 1
ATOM 1574 O O . ASP A 1 186 ? -4.837 64.743 41.463 1.00 27.89 185 ASP A O 1
ATOM 1579 N N . VAL A 1 187 ? -4.257 62.737 40.714 1.00 27.91 186 VAL A N 1
ATOM 1580 C CA . VAL A 1 187 ? -3.162 63.294 39.890 1.00 24.44 186 VAL A CA 1
ATOM 1581 C C . VAL A 1 187 ? -3.742 64.003 38.693 1.00 27.38 186 VAL A C 1
ATOM 1582 O O . VAL A 1 187 ? -3.379 65.126 38.347 1.00 28.74 186 VAL A O 1
ATOM 1586 N N . TYR A 1 188 ? -4.738 63.362 38.109 1.00 30.82 187 TYR A N 1
ATOM 1587 C CA . TYR A 1 188 ? -5.405 63.917 36.945 1.00 32.22 187 TYR A CA 1
ATOM 1588 C C . TYR A 1 188 ? -6.024 65.272 37.281 1.00 34.39 187 TYR A C 1
ATOM 1589 O O . TYR A 1 188 ? -5.935 66.212 36.503 1.00 37.12 187 TYR A O 1
ATOM 1598 N N . LYS A 1 189 ? -6.611 65.378 38.472 1.00 35.16 188 LYS A N 1
ATOM 1599 C CA . LYS A 1 189 ? -7.311 66.601 38.884 1.00 32.85 188 LYS A CA 1
ATOM 1600 C C . LYS A 1 189 ? -6.329 67.723 39.142 1.00 32.63 188 LYS A C 1
ATOM 1601 O O . LYS A 1 189 ? -6.595 68.870 38.871 1.00 30.68 188 LYS A O 1
ATOM 1603 N N . LEU A 1 190 ? -5.170 67.385 39.675 1.00 34.09 189 LEU A N 1
ATOM 1604 C CA . LEU A 1 190 ? -4.117 68.389 39.928 1.00 32.74 189 LEU A CA 1
ATOM 1605 C C . LEU A 1 190 ? -3.657 69.005 38.588 1.00 33.28 189 LEU A C 1
ATOM 1606 O O . LEU A 1 190 ? -3.395 70.201 38.472 1.00 35.00 189 LEU A O 1
ATOM 1611 N N . TYR A 1 191 ? -3.594 68.176 37.557 1.00 34.07 190 TYR A N 1
ATOM 1612 C CA . TYR A 1 191 ? -3.136 68.648 36.224 1.00 34.33 190 TYR A CA 1
ATOM 1613 C C . TYR A 1 191 ? -4.185 69.528 35.575 1.00 37.15 190 TYR A C 1
ATOM 1614 O O . TYR A 1 191 ? -3.899 70.562 34.987 1.00 34.54 190 TYR A O 1
ATOM 1623 N N . GLU A 1 192 ? -5.425 69.109 35.759 1.00 39.28 191 GLU A N 1
ATOM 1624 C CA . GLU A 1 192 ? -6.586 69.769 35.172 1.00 40.30 191 GLU A CA 1
ATOM 1625 C C . GLU A 1 192 ? -6.706 71.170 35.756 1.00 39.30 191 GLU A C 1
ATOM 1626 O O . GLU A 1 192 ? -6.962 72.130 35.053 1.00 40.40 191 GLU A O 1
ATOM 1632 N N . GLN A 1 193 ? -6.495 71.257 37.058 1.00 38.78 192 GLN A N 1
ATOM 1633 C CA . GLN A 1 193 ? -6.525 72.531 37.776 1.00 40.00 192 GLN A CA 1
ATOM 1634 C C . GLN A 1 193 ? -5.511 73.481 37.215 1.00 37.96 192 GLN A C 1
ATOM 1635 O O . GLN A 1 193 ? -5.721 74.687 37.218 1.00 37.26 192 GLN A O 1
ATOM 1641 N N . LEU A 1 194 ? -4.357 72.936 36.847 1.00 38.02 193 LEU A N 1
ATOM 1642 C CA . LEU A 1 194 ? -3.242 73.757 36.339 1.00 38.26 193 LEU A CA 1
ATOM 1643 C C . LEU A 1 194 ? -3.608 74.250 34.947 1.00 38.98 193 LEU A C 1
ATOM 1644 O O . LEU A 1 194 ? -3.420 75.410 34.620 1.00 38.39 193 LEU A O 1
ATOM 1649 N N . LEU A 1 195 ? -4.180 73.370 34.140 1.00 37.18 194 LEU A N 1
ATOM 1650 C CA . LEU A 1 195 ? -4.446 73.736 32.755 1.00 38.98 194 LEU A CA 1
ATOM 1651 C C . LEU A 1 195 ? -5.588 74.703 32.671 1.00 39.13 194 LEU A C 1
ATOM 1652 O O . LEU A 1 195 ? -5.521 75.718 31.999 1.00 40.34 194 LEU A O 1
ATOM 1657 N N . LEU A 1 196 ? -6.652 74.360 33.360 1.00 38.77 195 LEU A N 1
ATOM 1658 C CA . LEU A 1 196 ? -7.915 75.100 33.208 1.00 37.96 195 LEU A CA 1
ATOM 1659 C C . LEU A 1 196 ? -8.024 76.194 34.230 1.00 40.19 195 LEU A C 1
ATOM 1660 O O . LEU A 1 196 ? -9.090 76.729 34.487 1.00 39.38 195 LEU A O 1
ATOM 1665 N N . SER A 1 197 ? -6.889 76.507 34.823 1.00 40.07 196 SER A N 1
ATOM 1666 C CA . SER A 1 197 ? -6.832 77.499 35.893 1.00 40.30 196 SER A CA 1
ATOM 1667 C C . SER A 1 197 ? -7.166 78.852 35.343 1.00 42.84 196 SER A C 1
ATOM 1668 O O . SER A 1 197 ? -6.833 79.168 34.196 1.00 43.35 196 SER A O 1
ATOM 1671 N N . GLU A 1 198 ? -7.827 79.637 36.176 1.00 43.13 197 GLU A N 1
ATOM 1672 C CA . GLU A 1 198 ? -8.098 81.031 35.875 1.00 46.41 197 GLU A CA 1
ATOM 1673 C C . GLU A 1 198 ? -7.380 81.911 36.888 1.00 46.76 197 GLU A C 1
ATOM 1674 O O . GLU A 1 198 ? -7.637 83.107 36.982 1.00 46.58 197 GLU A O 1
ATOM 1680 N N . GLU A 1 199 ? -6.513 81.299 37.683 1.00 45.54 198 GLU A N 1
ATOM 1681 C CA . GLU A 1 199 ? -5.708 82.062 38.647 1.00 44.15 198 GLU A CA 1
ATOM 1682 C C . GLU A 1 199 ? -4.587 82.736 37.867 1.00 41.32 198 GLU A C 1
ATOM 1683 O O . GLU A 1 199 ? -4.436 82.517 36.668 1.00 41.52 198 GLU A O 1
ATOM 1689 N N . THR A 1 200 ? -3.793 83.534 38.575 1.00 37.53 199 THR A N 1
ATOM 1690 C CA . THR A 1 200 ? -2.622 84.165 37.982 1.00 34.92 199 THR A CA 1
ATOM 1691 C C . THR A 1 200 ? -1.596 83.075 37.712 1.00 34.35 199 THR A C 1
ATOM 1692 O O . THR A 1 200 ? -1.697 81.967 38.207 1.00 34.23 199 THR A O 1
ATOM 1696 N N . LEU A 1 201 ? -0.617 83.392 36.885 1.00 33.95 200 LEU A N 1
ATOM 1697 C CA . LEU A 1 201 ? 0.437 82.441 36.568 1.00 30.78 200 LEU A CA 1
ATOM 1698 C C . LEU A 1 201 ? 1.084 81.971 37.867 1.00 31.99 200 LEU A C 1
ATOM 1699 O O . LEU A 1 201 ? 1.284 80.761 38.114 1.00 31.12 200 LEU A O 1
ATOM 1704 N N . GLU A 1 202 ? 1.401 82.938 38.714 1.00 28.04 201 GLU A N 1
ATOM 1705 C CA . GLU A 1 202 ? 2.109 82.664 39.958 1.00 28.73 201 GLU A CA 1
ATOM 1706 C C . GLU A 1 202 ? 1.284 81.741 40.834 1.00 29.46 201 GLU A C 1
ATOM 1707 O O . GLU A 1 202 ? 1.780 80.771 41.389 1.00 30.67 201 GLU A O 1
ATOM 1713 N N . GLN A 1 203 ? 0.014 82.077 40.973 1.00 31.20 202 GLN A N 1
ATOM 1714 C CA . GLN A 1 203 ? -0.850 81.327 41.853 1.00 32.42 202 GLN A CA 1
ATOM 1715 C C . GLN A 1 203 ? -1.030 79.907 41.346 1.00 31.92 202 GLN A C 1
ATOM 1716 O O . GLN A 1 203 ? -0.947 78.954 42.125 1.00 29.23 202 GLN A O 1
ATOM 1722 N N . ARG A 1 204 ? -1.236 79.748 40.048 1.00 31.31 203 ARG A N 1
ATOM 1723 C CA . ARG A 1 204 ? -1.522 78.383 39.539 1.00 28.79 203 ARG A CA 1
ATOM 1724 C C . ARG A 1 204 ? -0.279 77.492 39.724 1.00 30.86 203 ARG A C 1
ATOM 1725 O O . ARG A 1 204 ? -0.381 76.319 40.065 1.00 30.34 203 ARG A O 1
ATOM 1733 N N . ILE A 1 205 ? 0.889 78.075 39.533 1.00 26.56 204 ILE A N 1
ATOM 1734 C CA . ILE A 1 205 ? 2.140 77.328 39.721 1.00 27.90 204 ILE A CA 1
ATOM 1735 C C . ILE A 1 205 ? 2.318 76.963 41.176 1.00 26.89 204 ILE A C 1
ATOM 1736 O O . ILE A 1 205 ? 2.768 75.894 41.529 1.00 25.87 204 ILE A O 1
ATOM 1741 N N . HIS A 1 206 ? 1.994 77.896 42.040 1.00 26.20 205 HIS A N 1
ATOM 1742 C CA . HIS A 1 206 ? 2.175 77.705 43.479 1.00 28.35 205 HIS A CA 1
ATOM 1743 C C . HIS A 1 206 ? 1.250 76.587 43.977 1.00 28.81 205 HIS A C 1
ATOM 1744 O O . HIS A 1 206 ? 1.619 75.746 44.798 1.00 25.93 205 HIS A O 1
ATOM 1751 N N . LEU A 1 207 ? 0.017 76.627 43.487 1.00 28.06 206 LEU A N 1
ATOM 1752 C CA . LEU A 1 207 ? -0.980 75.599 43.844 1.00 27.62 206 LEU A CA 1
ATOM 1753 C C . LEU A 1 207 ? -0.568 74.201 43.330 1.00 28.76 206 LEU A C 1
ATOM 1754 O O . LEU A 1 207 ? -0.718 73.175 44.009 1.00 27.39 206 LEU A O 1
ATOM 1759 N N . ALA A 1 208 ? 0.018 74.186 42.138 1.00 28.53 207 ALA A N 1
ATOM 1760 C CA . ALA A 1 208 ? 0.514 72.938 41.554 1.00 25.68 207 ALA A CA 1
ATOM 1761 C C . ALA A 1 208 ? 1.685 72.436 42.354 1.00 27.06 207 ALA A C 1
ATOM 1762 O O . ALA A 1 208 ? 1.833 71.240 42.549 1.00 25.13 207 ALA A O 1
ATOM 1764 N N . LEU A 1 209 ? 2.517 73.330 42.877 1.00 25.92 208 LEU A N 1
ATOM 1765 C CA . LEU A 1 209 ? 3.671 72.856 43.664 1.00 27.40 208 LEU A CA 1
ATOM 1766 C C . LEU A 1 209 ? 3.169 72.245 44.987 1.00 29.86 208 LEU A C 1
ATOM 1767 O O . LEU A 1 209 ? 3.709 71.261 45.515 1.00 30.48 208 LEU A O 1
ATOM 1772 N N . ILE A 1 210 ? 2.142 72.852 45.553 1.00 31.16 209 ILE A N 1
ATOM 1773 C CA . ILE A 1 210 ? 1.580 72.363 46.827 1.00 32.20 209 ILE A CA 1
ATOM 1774 C C . ILE A 1 210 ? 1.121 70.923 46.630 1.00 33.37 209 ILE A C 1
ATOM 1775 O O . ILE A 1 210 ? 1.515 70.023 47.358 1.00 32.73 209 ILE A O 1
ATOM 1780 N N . GLY A 1 211 ? 0.322 70.743 45.590 1.00 32.13 210 GLY A N 1
ATOM 1781 C CA . GLY A 1 211 ? -0.257 69.441 45.253 1.00 31.92 210 GLY A CA 1
ATOM 1782 C C . GLY A 1 211 ? 0.790 68.430 44.936 1.00 31.61 210 GLY A C 1
ATOM 1783 O O . GLY A 1 211 ? 0.725 67.289 45.364 1.00 35.61 210 GLY A O 1
ATOM 1784 N N . LEU A 1 212 ? 1.793 68.855 44.177 1.00 32.73 211 LEU A N 1
ATOM 1785 C CA . LEU A 1 212 ? 2.910 67.967 43.837 1.00 30.76 211 LEU A CA 1
ATOM 1786 C C . LEU A 1 212 ? 3.645 67.495 45.074 1.00 34.54 211 LEU A C 1
ATOM 1787 O O . LEU A 1 212 ? 4.147 66.340 45.135 1.00 32.96 211 LEU A O 1
ATOM 1792 N N . GLU A 1 213 ? 3.816 68.394 46.033 1.00 30.75 212 GLU A N 1
ATOM 1793 C CA . GLU A 1 213 ? 4.671 68.065 47.181 1.00 34.78 212 GLU A CA 1
ATOM 1794 C C . GLU A 1 213 ? 3.961 67.029 48.023 1.00 35.52 212 GLU A C 1
ATOM 1795 O O . GLU A 1 213 ? 4.564 66.128 48.597 1.00 42.25 212 GLU A O 1
ATOM 1801 N N . HIS A 1 214 ? 2.654 67.160 48.048 1.00 37.71 213 HIS A N 1
ATOM 1802 C CA . HIS A 1 214 ? 1.795 66.246 48.787 1.00 38.92 213 HIS A CA 1
ATOM 1803 C C . HIS A 1 214 ? 1.839 64.847 48.175 1.00 39.74 213 HIS A C 1
ATOM 1804 O O . HIS A 1 214 ? 2.076 63.852 48.848 1.00 41.06 213 HIS A O 1
ATOM 1811 N N . LEU A 1 215 ? 1.589 64.796 46.878 1.00 39.28 214 LEU A N 1
ATOM 1812 C CA . LEU A 1 215 ? 1.537 63.515 46.126 1.00 40.15 214 LEU A CA 1
ATOM 1813 C C . LEU A 1 215 ? 2.8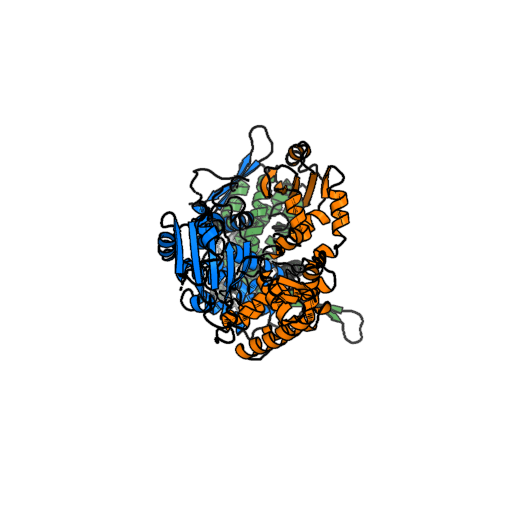87 62.808 46.068 1.00 39.71 214 LEU A C 1
ATOM 1814 O O . LEU A 1 215 ? 3.005 61.576 45.966 1.00 43.44 214 LEU A O 1
ATOM 1819 N N . LEU A 1 216 ? 3.920 63.599 46.214 1.00 39.85 215 LEU A N 1
ATOM 1820 C CA . LEU A 1 216 ? 5.301 63.110 46.166 1.00 42.47 215 LEU A CA 1
ATOM 1821 C C . LEU A 1 216 ? 5.575 62.295 47.418 1.00 43.71 215 LEU A C 1
ATOM 1822 O O . LEU A 1 216 ? 6.126 61.197 47.390 1.00 46.98 215 LEU A O 1
ATOM 1827 N N . GLN A 1 217 ? 5.267 62.931 48.536 1.00 41.87 216 GLN A N 1
ATOM 1828 C CA . GLN A 1 217 ? 5.374 62.306 49.853 1.00 41.97 216 GLN A CA 1
ATOM 1829 C C . GLN A 1 217 ? 4.504 61.027 49.880 1.00 37.73 216 GLN A C 1
ATOM 1830 O O . GLN A 1 217 ? 4.880 59.978 50.376 1.00 36.08 216 GLN A O 1
ATOM 1836 N N . SER A 1 218 ? 3.358 61.119 49.250 1.00 35.66 217 SER A N 1
ATOM 1837 C CA A SER A 1 218 ? 2.390 60.010 49.250 0.50 34.32 217 SER A CA 1
ATOM 1838 C CA B SER A 1 218 ? 2.383 60.018 49.222 0.50 33.74 217 SER A CA 1
ATOM 1839 C C . SER A 1 218 ? 2.878 58.781 48.476 1.00 34.92 217 SER A C 1
ATOM 1840 O O . SER A 1 218 ? 2.469 57.671 48.759 1.00 37.41 217 SER A O 1
ATOM 1845 N N . LYS A 1 219 ? 3.728 58.995 47.482 1.00 31.97 218 LYS A N 1
ATOM 1846 C CA . LYS A 1 219 ? 4.207 57.910 46.597 1.00 27.36 218 LYS A CA 1
ATOM 1847 C C . LYS A 1 219 ? 5.668 57.570 46.844 1.00 24.92 218 LYS A C 1
ATOM 1848 O O . LYS A 1 219 ? 6.328 56.934 46.057 1.00 27.22 218 LYS A O 1
ATOM 1854 N N . VAL A 1 220 ? 6.136 57.998 47.981 1.00 26.25 219 VAL A N 1
ATOM 1855 C CA . VAL A 1 220 ? 7.533 57.879 48.335 1.00 30.32 219 VAL A CA 1
ATOM 1856 C C . VAL A 1 220 ? 7.960 56.416 48.323 1.00 31.37 219 VAL A C 1
ATOM 1857 O O . VAL A 1 220 ? 9.066 56.055 47.872 1.00 33.22 219 VAL A O 1
ATOM 1861 N N . LEU A 1 221 ? 7.078 55.553 48.800 1.00 32.12 220 LEU A N 1
ATOM 1862 C CA . LEU A 1 221 ? 7.442 54.126 48.878 1.00 31.85 220 LEU A CA 1
ATOM 1863 C C . LEU A 1 221 ? 7.466 53.468 47.506 1.00 31.76 220 LEU A C 1
ATOM 1864 O O . LEU A 1 221 ? 8.207 52.504 47.267 1.00 30.81 220 LEU A O 1
ATOM 1869 N N . SER A 1 222 ? 6.699 54.014 46.580 1.00 33.10 221 SER A N 1
ATOM 1870 C CA . SER A 1 222 ? 6.665 53.464 45.216 1.00 34.14 221 SER A CA 1
ATOM 1871 C C . SER A 1 222 ? 7.984 53.780 44.543 1.00 32.98 221 SER A C 1
ATOM 1872 O O . SER A 1 222 ? 8.568 52.985 43.791 1.00 30.59 221 SER A O 1
ATOM 1875 N N . GLY A 1 223 ? 8.465 54.953 44.871 1.00 30.53 222 GLY A N 1
ATOM 1876 C CA . GLY A 1 223 ? 9.675 55.456 44.292 1.00 30.57 222 GLY A CA 1
ATOM 1877 C C . GLY A 1 223 ? 10.914 54.776 44.855 1.00 31.44 222 GLY A C 1
ATOM 1878 O O . GLY A 1 223 ? 11.875 54.496 44.137 1.00 33.11 222 GLY A O 1
ATOM 1879 N N . GLY A 1 224 ? 10.870 54.449 46.134 1.00 30.22 223 GLY A N 1
ATOM 1880 C CA . GLY A 1 224 ? 12.083 53.949 46.801 1.00 29.71 223 GLY A CA 1
ATOM 1881 C C . GLY A 1 224 ? 12.193 52.449 46.890 1.00 30.33 223 GLY A C 1
ATOM 1882 O O . GLY A 1 224 ? 13.243 51.912 47.185 1.00 29.99 223 GLY A O 1
ATOM 1883 N N . LYS A 1 225 ? 11.091 51.780 46.648 1.00 29.23 224 LYS A N 1
ATOM 1884 C CA . LYS A 1 225 ? 11.019 50.320 46.840 1.00 31.82 224 LYS A CA 1
ATOM 1885 C C . LYS A 1 225 ? 12.158 49.521 46.163 1.00 31.94 224 LYS A C 1
ATOM 1886 O O . LYS A 1 225 ? 12.787 48.646 46.763 1.00 30.58 224 LYS A O 1
ATOM 1892 N N . TYR A 1 226 ? 12.436 49.830 44.914 1.00 33.07 225 TYR A N 1
ATOM 1893 C CA . TYR A 1 226 ? 13.509 49.116 44.192 1.00 28.39 225 TYR A CA 1
ATOM 1894 C C . TYR A 1 226 ? 14.852 49.351 44.849 1.00 30.08 225 TYR A C 1
ATOM 1895 O O . TYR A 1 226 ? 15.628 48.443 45.051 1.00 26.82 225 TYR A O 1
ATOM 1904 N N . LEU A 1 227 ? 15.110 50.590 45.211 1.00 29.27 226 LEU A N 1
ATOM 1905 C CA . LEU A 1 227 ? 16.379 50.964 45.859 1.00 26.76 226 LEU A CA 1
ATOM 1906 C C . LEU A 1 227 ? 16.479 50.260 47.206 1.00 28.95 226 LEU A C 1
ATOM 1907 O O . LEU A 1 227 ? 17.416 49.522 47.478 1.00 24.21 226 LEU A O 1
ATOM 1912 N N . PHE A 1 228 ? 15.429 50.345 47.999 1.00 27.48 227 PHE A N 1
ATOM 1913 C CA . PHE A 1 228 ? 15.469 49.774 49.371 1.00 28.90 227 PHE A CA 1
ATOM 1914 C C . PHE A 1 228 ? 15.692 48.266 49.354 1.00 29.44 227 PHE A C 1
ATOM 1915 O O . PHE A 1 228 ? 16.448 47.723 50.136 1.00 33.13 227 PHE A O 1
ATOM 1923 N N . GLU A 1 229 ? 15.089 47.614 48.387 1.00 32.30 228 GLU A N 1
ATOM 1924 C CA . GLU A 1 229 ? 15.187 46.163 48.273 1.00 32.14 228 GLU A CA 1
ATOM 1925 C C . GLU A 1 229 ? 16.615 45.788 47.924 1.00 34.69 228 GLU A C 1
ATOM 1926 O O . GLU A 1 229 ? 17.158 44.824 48.459 1.00 34.47 228 GLU A O 1
ATOM 1929 N N . VAL A 1 230 ? 17.227 46.540 47.015 1.00 29.19 229 VAL A N 1
ATOM 1930 C CA . VAL A 1 230 ? 18.633 46.255 46.646 1.00 28.53 229 VAL A CA 1
ATOM 1931 C C . VAL A 1 230 ? 19.514 46.493 47.878 1.00 29.16 229 VAL A C 1
ATOM 1932 O O . VAL A 1 230 ? 20.430 45.723 48.177 1.00 30.63 229 VAL A O 1
ATOM 1944 N N . ARG A 1 232 ? 18.813 46.285 51.031 1.00 33.68 231 ARG A N 1
ATOM 1945 C CA . ARG A 1 232 ? 18.601 45.343 52.128 1.00 34.71 231 ARG A CA 1
ATOM 1946 C C . ARG A 1 232 ? 19.213 44.002 51.820 1.00 36.62 231 ARG A C 1
ATOM 1947 O O . ARG A 1 232 ? 19.133 43.112 52.637 1.00 41.92 231 ARG A O 1
ATOM 1955 N N . GLU A 1 233 ? 19.802 43.872 50.644 1.00 39.04 232 GLU A N 1
ATOM 1956 C CA . GLU A 1 233 ? 20.505 42.631 50.284 1.00 44.39 232 GLU A CA 1
ATOM 1957 C C . GLU A 1 233 ? 21.783 42.486 51.087 1.00 46.68 232 GLU A C 1
ATOM 1958 O O . GLU A 1 233 ? 22.466 41.461 51.021 1.00 49.37 232 GLU A O 1
ATOM 1964 N N . ARG A 1 234 ? 22.093 43.519 51.850 1.00 45.30 233 ARG A N 1
ATOM 1965 C CA . ARG A 1 234 ? 23.217 43.441 52.786 1.00 43.72 233 ARG A CA 1
ATOM 1966 C C . ARG A 1 234 ? 22.794 44.039 54.086 1.00 43.78 233 ARG A C 1
ATOM 1967 O O . ARG A 1 234 ? 21.924 44.892 54.138 1.00 44.23 233 ARG A O 1
ATOM 1975 N N . ASP A 1 235 ? 23.408 43.547 55.146 1.00 45.98 234 ASP A N 1
ATOM 1976 C CA . ASP A 1 235 ? 22.948 43.835 56.489 1.00 47.42 234 ASP A CA 1
ATOM 1977 C C . ASP A 1 235 ? 23.675 44.971 57.163 1.00 45.83 234 ASP A C 1
ATOM 1978 O O . ASP A 1 235 ? 23.602 45.138 58.366 1.00 49.99 234 ASP A O 1
ATOM 1983 N N . ARG A 1 236 ? 24.302 45.817 56.368 1.00 43.29 235 ARG A N 1
ATOM 1984 C CA . ARG A 1 236 ? 25.094 46.934 56.901 1.00 37.12 235 ARG A CA 1
ATOM 1985 C C . ARG A 1 236 ? 25.015 48.098 55.951 1.00 31.17 235 ARG A C 1
ATOM 1986 O O . ARG A 1 236 ? 24.524 47.988 54.863 1.00 29.65 235 ARG A O 1
ATOM 1994 N N . PRO A 1 237 ? 25.483 49.245 56.378 1.00 28.40 236 PRO A N 1
ATOM 1995 C CA . PRO A 1 237 ? 25.304 50.405 55.519 1.00 27.26 236 PRO A CA 1
ATOM 1996 C C . PRO A 1 237 ? 26.166 50.337 54.292 1.00 28.41 236 PRO A C 1
ATOM 1997 O O . PRO A 1 237 ? 27.098 49.565 54.232 1.00 28.35 236 PRO A O 1
ATOM 2001 N N . TRP A 1 238 ? 25.814 51.183 53.328 1.00 25.93 237 TRP A N 1
ATOM 2002 C CA . TRP A 1 238 ? 26.508 51.308 52.065 1.00 23.24 237 TRP A CA 1
ATOM 2003 C C . TRP A 1 238 ? 27.202 52.623 51.977 1.00 26.88 237 TRP A C 1
ATOM 2004 O O . TRP A 1 238 ? 26.652 53.645 52.421 1.00 23.05 237 TRP A O 1
ATOM 2015 N N . THR A 1 239 ? 28.388 52.637 51.362 1.00 24.78 238 THR A N 1
ATOM 2016 C CA . THR A 1 239 ? 28.985 53.945 51.017 1.00 25.55 238 THR A CA 1
ATOM 2017 C C . THR A 1 239 ? 28.315 54.391 49.702 1.00 27.20 238 THR A C 1
ATOM 2018 O O . THR A 1 239 ? 27.755 53.592 48.989 1.00 26.67 238 THR A O 1
ATOM 2030 N N . HIS A 1 241 ? 29.826 55.334 47.030 1.00 23.20 240 HIS A N 1
ATOM 2031 C CA . HIS A 1 241 ? 30.580 54.665 45.933 1.00 25.86 240 HIS A CA 1
ATOM 2032 C C . HIS A 1 241 ? 30.103 53.245 45.714 1.00 23.85 240 HIS A C 1
ATOM 2033 O O . HIS A 1 241 ? 29.937 52.777 44.592 1.00 26.09 240 HIS A O 1
ATOM 2040 N N . GLU A 1 242 ? 29.817 52.574 46.795 1.00 26.09 241 GLU A N 1
ATOM 2041 C CA . GLU A 1 242 ? 29.342 51.184 46.725 1.00 24.48 241 GLU A CA 1
ATOM 2042 C C . GLU A 1 242 ? 27.979 51.109 46.016 1.00 26.08 241 GLU A C 1
ATOM 2043 O O . GLU A 1 242 ? 27.675 50.200 45.254 1.00 27.63 241 GLU A O 1
ATOM 2049 N N . LEU A 1 243 ? 27.146 52.061 46.328 1.00 23.53 242 LEU A N 1
ATOM 2050 C CA . LEU A 1 243 ? 25.811 52.166 45.711 1.00 25.98 242 LEU A CA 1
ATOM 2051 C C . LEU A 1 243 ? 25.956 52.460 44.220 1.00 27.10 242 LEU A C 1
ATOM 2052 O O . LEU A 1 243 ? 25.304 51.849 43.360 1.00 27.54 242 LEU A O 1
ATOM 2065 N N . GLU A 1 245 ? 28.311 51.722 42.328 1.00 24.43 244 GLU A N 1
ATOM 2066 C CA . GLU A 1 245 ? 29.011 50.659 41.642 1.00 27.83 244 GLU A CA 1
ATOM 2067 C C . GLU A 1 245 ? 28.192 49.387 41.558 1.00 29.84 244 GLU A C 1
ATOM 2068 O O . GLU A 1 245 ? 28.545 48.470 40.868 1.00 30.65 244 GLU A O 1
ATOM 2074 N N . GLU A 1 246 ? 27.088 49.363 42.263 1.00 29.46 245 GLU A N 1
ATOM 2075 C CA . GLU A 1 246 ? 26.205 48.180 42.322 1.00 28.89 245 GLU A CA 1
ATOM 2076 C C . GLU A 1 246 ? 25.491 48.042 40.990 1.00 29.91 245 GLU A C 1
ATOM 2077 O O . GLU A 1 246 ? 24.845 48.954 40.530 1.00 23.46 245 GLU A O 1
ATOM 2083 N N . SER A 1 247 ? 25.605 46.891 40.369 1.00 33.29 246 SER A N 1
ATOM 2084 C CA . SER A 1 247 ? 25.089 46.743 39.002 1.00 34.61 246 SER A CA 1
ATOM 2085 C C . SER A 1 247 ? 23.587 46.949 38.897 1.00 31.52 246 SER A C 1
ATOM 2086 O O . SER A 1 247 ? 23.098 47.590 37.951 1.00 30.00 246 SER A O 1
ATOM 2089 N N . ARG A 1 248 ? 22.867 46.508 39.911 1.00 30.65 247 ARG A N 1
ATOM 2090 C CA . ARG A 1 248 ? 21.396 46.603 39.863 1.00 33.00 247 ARG A CA 1
ATOM 2091 C C . ARG A 1 248 ? 20.894 48.032 39.906 1.00 31.43 247 ARG A C 1
ATOM 2092 O O . ARG A 1 248 ? 19.697 48.312 39.650 1.00 33.85 247 ARG A O 1
ATOM 2100 N N . LEU A 1 249 ? 21.811 48.942 40.201 1.00 30.46 248 LEU A N 1
ATOM 2101 C CA . LEU A 1 249 ? 21.448 50.386 40.338 1.00 27.93 248 LEU A CA 1
ATOM 2102 C C . LEU A 1 249 ? 21.976 51.226 39.187 1.00 30.02 248 LEU A C 1
ATOM 2103 O O . LEU A 1 249 ? 21.935 52.434 39.194 1.00 32.06 248 LEU A O 1
ATOM 2108 N N . THR A 1 250 ? 22.479 50.545 38.185 1.00 32.70 249 THR A N 1
ATOM 2109 C CA A THR A 1 250 ? 23.108 51.193 37.015 0.50 32.17 249 THR A CA 1
ATOM 2110 C CA B THR A 1 250 ? 23.135 51.229 37.070 0.50 31.39 249 THR A CA 1
ATOM 2111 C C . THR A 1 250 ? 22.262 52.289 36.428 1.00 30.29 249 THR A C 1
ATOM 2112 O O . THR A 1 250 ? 22.711 53.374 36.141 1.00 30.38 249 THR A O 1
ATOM 2119 N N . GLU A 1 251 ? 21.008 51.966 36.217 1.00 31.42 250 GLU A N 1
ATOM 2120 C CA . GLU A 1 251 ? 20.076 52.908 35.561 1.00 30.47 250 GLU A CA 1
ATOM 2121 C C . GLU A 1 251 ? 19.720 54.074 36.456 1.00 31.14 250 GLU A C 1
ATOM 2122 O O . GLU A 1 251 ? 19.193 55.076 35.998 1.00 29.34 250 GLU A O 1
ATOM 2128 N N . LEU A 1 252 ? 20.044 53.947 37.737 1.00 30.18 251 LEU A N 1
ATOM 2129 C CA . LEU A 1 252 ? 19.679 54.978 38.698 1.00 29.81 251 LEU A CA 1
ATOM 2130 C C . LEU A 1 252 ? 20.861 55.838 39.068 1.00 31.03 251 LEU A C 1
ATOM 2131 O O . LEU A 1 252 ? 20.714 56.778 39.825 1.00 30.83 251 LEU A O 1
ATOM 2136 N N . LYS A 1 253 ? 22.033 55.556 38.501 1.00 31.58 252 LYS A N 1
ATOM 2137 C CA . LYS A 1 253 ? 23.250 56.306 38.895 1.00 32.05 252 LYS A CA 1
ATOM 2138 C C . LYS A 1 253 ? 23.035 57.809 38.853 1.00 33.84 252 LYS A C 1
ATOM 2139 O O . LYS A 1 253 ? 23.428 58.549 39.753 1.00 37.12 252 LYS A O 1
ATOM 2145 N N . VAL A 1 254 ? 22.366 58.260 37.817 1.00 28.60 253 VAL A N 1
ATOM 2146 C CA . VAL A 1 254 ? 22.274 59.697 37.580 1.00 29.65 253 VAL A CA 1
ATOM 2147 C C . VAL A 1 254 ? 21.498 60.414 38.647 1.00 32.40 253 VAL A C 1
ATOM 2148 O O . VAL A 1 254 ? 21.691 61.629 38.887 1.00 32.78 253 VAL A O 1
ATOM 2152 N N . ASP A 1 255 ? 20.612 59.661 39.299 1.00 30.42 254 ASP A N 1
ATOM 2153 C CA . ASP A 1 255 ? 19.689 60.265 40.282 1.00 32.85 254 ASP A CA 1
ATOM 2154 C C . ASP A 1 255 ? 19.824 59.751 41.706 1.00 29.23 254 ASP A C 1
ATOM 2155 O O . ASP A 1 255 ? 19.094 60.144 42.587 1.00 26.90 254 ASP A O 1
ATOM 2160 N N . LEU A 1 256 ? 20.784 58.863 41.911 1.00 28.69 255 LEU A N 1
ATOM 2161 C CA . LEU A 1 256 ? 20.953 58.190 43.189 1.00 30.30 255 LEU A CA 1
ATOM 2162 C C . LEU A 1 256 ? 21.234 59.212 44.301 1.00 29.91 255 LEU A C 1
ATOM 2163 O O . LEU A 1 256 ? 20.659 59.172 45.373 1.00 28.93 255 LEU A O 1
ATOM 2168 N N . GLY A 1 257 ? 22.097 60.169 44.019 1.00 27.82 256 GLY A N 1
ATOM 2169 C CA . GLY A 1 257 ? 22.404 61.168 45.016 1.00 27.45 256 GLY A CA 1
ATOM 2170 C C . GLY A 1 257 ? 21.148 61.910 45.496 1.00 28.97 256 GLY A C 1
ATOM 2171 O O . GLY A 1 257 ? 20.935 62.057 46.706 1.00 28.63 256 GLY A O 1
ATOM 2172 N N . SER A 1 258 ? 20.319 62.354 44.562 1.00 26.37 257 SER A N 1
ATOM 2173 C CA . SER A 1 258 ? 19.091 63.106 44.930 1.00 26.85 257 SER A CA 1
ATOM 2174 C C . SER A 1 258 ? 18.036 62.255 45.574 1.00 29.35 257 SER A C 1
ATOM 2175 O O . SER A 1 258 ? 17.251 62.724 46.394 1.00 31.56 257 SER A O 1
ATOM 2178 N N . LEU A 1 259 ? 17.949 61.017 45.133 1.00 27.35 258 LEU A N 1
ATOM 2179 C CA . LEU A 1 259 ? 16.971 60.079 45.709 1.00 27.90 258 LEU A CA 1
ATOM 2180 C C . LEU A 1 259 ? 17.350 59.823 47.140 1.00 27.26 258 LEU A C 1
ATOM 2181 O O . LEU A 1 259 ? 16.514 59.888 48.035 1.00 26.30 258 LEU A O 1
ATOM 2186 N N . VAL A 1 260 ? 18.631 59.561 47.359 1.00 26.15 259 VAL A N 1
ATOM 2187 C CA . VAL A 1 260 ? 19.094 59.258 48.697 1.00 27.20 259 VAL A CA 1
ATOM 2188 C C . VAL A 1 260 ? 18.890 60.446 49.643 1.00 27.28 259 VAL A C 1
ATOM 2189 O O . VAL A 1 260 ? 18.442 60.293 50.776 1.00 28.14 259 VAL A O 1
ATOM 2193 N N . ASP A 1 261 ? 19.176 61.635 49.160 1.00 26.84 260 ASP A N 1
ATOM 2194 C CA . ASP A 1 261 ? 19.010 62.864 49.945 1.00 27.29 260 ASP A CA 1
ATOM 2195 C C . ASP A 1 261 ? 17.573 62.998 50.367 1.00 30.00 260 ASP A C 1
ATOM 2196 O O . ASP A 1 261 ? 17.224 63.357 51.506 1.00 30.39 260 ASP A O 1
ATOM 2201 N N . PHE A 1 262 ? 16.713 62.694 49.413 1.00 28.49 261 PHE A N 1
ATOM 2202 C CA . PHE A 1 262 ? 15.287 62.811 49.642 1.00 26.72 261 PHE A CA 1
ATOM 2203 C C . PHE A 1 262 ? 14.816 61.804 50.674 1.00 27.92 261 PHE A C 1
ATOM 2204 O O . PHE A 1 262 ? 14.143 62.132 51.616 1.00 29.44 261 PHE A O 1
ATOM 2212 N N . PHE A 1 263 ? 15.207 60.561 50.487 1.00 27.04 262 PHE A N 1
ATOM 2213 C CA . PHE A 1 263 ? 14.769 59.499 51.371 1.00 27.43 262 PHE A CA 1
ATOM 2214 C C . PHE A 1 263 ? 15.287 59.718 52.811 1.00 28.71 262 PHE A C 1
ATOM 2215 O O . PHE A 1 263 ? 14.665 59.336 53.778 1.00 30.75 262 PHE A O 1
ATOM 2223 N N . ILE A 1 264 ? 16.420 60.395 52.938 1.00 29.92 263 ILE A N 1
ATOM 2224 C CA . ILE A 1 264 ? 16.987 60.681 54.271 1.00 26.97 263 ILE A CA 1
ATOM 2225 C C . ILE A 1 264 ? 16.071 61.668 54.941 1.00 28.53 263 ILE A C 1
ATOM 2226 O O . ILE A 1 264 ? 15.727 61.533 56.093 1.00 33.16 263 ILE A O 1
ATOM 2231 N N . ARG A 1 265 ? 15.619 62.649 54.185 1.00 29.08 264 ARG A N 1
ATOM 2232 C CA . ARG A 1 265 ? 14.755 63.698 54.750 1.00 30.33 264 ARG A CA 1
ATOM 2233 C C . ARG A 1 265 ? 13.361 63.173 55.076 1.00 32.37 264 ARG A C 1
ATOM 2234 O O . ARG A 1 265 ? 12.658 63.746 55.870 1.00 34.91 264 ARG A O 1
ATOM 2242 N N . LYS A 1 266 ? 12.971 62.076 54.467 1.00 31.97 265 LYS A N 1
ATOM 2243 C CA . LYS A 1 266 ? 11.648 61.491 54.697 1.00 34.37 265 LYS A CA 1
ATOM 2244 C C . LYS A 1 266 ? 11.725 60.383 55.727 1.00 36.03 265 LYS A C 1
ATOM 2245 O O . LYS A 1 266 ? 10.731 59.716 56.043 1.00 36.26 265 LYS A O 1
ATOM 2251 N N . GLY A 1 267 ? 12.929 60.172 56.223 1.00 30.85 266 GLY A N 1
ATOM 2252 C CA . GLY A 1 267 ? 13.159 59.219 57.297 1.00 28.77 266 GLY A CA 1
ATOM 2253 C C . GLY A 1 267 ? 13.267 57.784 56.875 1.00 31.10 266 GLY A C 1
ATOM 2254 O O . GLY A 1 267 ? 13.243 56.906 57.707 1.00 29.64 266 GLY A O 1
ATOM 2255 N N . LEU A 1 268 ? 13.448 57.537 55.584 1.00 28.36 267 LEU A N 1
ATOM 2256 C CA . LEU A 1 268 ? 13.485 56.144 55.068 1.00 28.05 267 LEU A CA 1
ATOM 2257 C C . LEU A 1 268 ? 14.898 55.578 54.907 1.00 28.58 267 LEU A C 1
ATOM 2258 O O . LEU A 1 268 ? 15.108 54.387 54.735 1.00 26.98 267 LEU A O 1
ATOM 2263 N N . ILE A 1 269 ? 15.857 56.486 54.945 1.00 27.17 268 ILE A N 1
ATOM 2264 C CA . ILE A 1 269 ? 17.269 56.129 54.872 1.00 25.32 268 ILE A CA 1
ATOM 2265 C C . ILE A 1 269 ? 17.976 56.839 55.995 1.00 26.41 268 ILE A C 1
ATOM 2266 O O . ILE A 1 269 ? 17.678 57.994 56.322 1.00 27.13 268 ILE A O 1
ATOM 2271 N N . ARG A 1 270 ? 18.883 56.115 56.622 1.00 27.28 269 ARG A N 1
ATOM 2272 C CA . ARG A 1 270 ? 19.673 56.627 57.734 1.00 27.94 269 ARG A CA 1
ATOM 2273 C C . ARG A 1 270 ? 21.082 56.951 57.320 1.00 25.32 269 ARG A C 1
ATOM 2274 O O . ARG A 1 270 ? 21.779 56.127 56.834 1.00 26.37 269 ARG A O 1
ATOM 2282 N N . ILE A 1 271 ? 21.485 58.179 57.567 1.00 26.45 270 ILE A N 1
ATOM 2283 C CA . ILE A 1 271 ? 22.856 58.641 57.254 1.00 28.98 270 ILE A CA 1
ATOM 2284 C C . ILE A 1 271 ? 23.778 58.588 58.468 1.00 30.22 270 ILE A C 1
ATOM 2285 O O . ILE A 1 271 ? 23.436 59.018 59.567 1.00 31.70 270 ILE A O 1
ATOM 2290 N N . SER A 1 272 ? 24.956 58.009 58.259 1.00 29.00 271 SER A N 1
ATOM 2291 C CA . SER A 1 272 ? 25.963 57.953 59.264 1.00 28.56 271 SER A CA 1
ATOM 2292 C C . SER A 1 272 ? 27.347 58.110 58.672 1.00 26.93 271 SER A C 1
ATOM 2293 O O . SER A 1 272 ? 27.520 58.275 57.501 1.00 26.48 271 SER A O 1
ATOM 2296 N N . TYR A 1 273 ? 28.314 58.100 59.548 1.00 26.27 272 TYR A N 1
ATOM 2297 C CA . TYR A 1 273 ? 29.672 58.393 59.196 1.00 25.59 272 TYR A CA 1
ATOM 2298 C C . TYR A 1 273 ? 30.612 57.421 59.865 1.00 26.56 272 TYR A C 1
ATOM 2299 O O . TYR A 1 273 ? 30.546 57.248 61.061 1.00 28.75 272 TYR A O 1
ATOM 2308 N N . GLN A 1 274 ? 31.501 56.828 59.090 1.00 24.52 273 GLN A N 1
ATOM 2309 C CA . GLN A 1 274 ? 32.434 55.827 59.585 1.00 27.44 273 GLN A CA 1
ATOM 2310 C C . GLN A 1 274 ? 33.865 56.218 59.337 1.00 27.20 273 GLN A C 1
ATOM 2311 O O . GLN A 1 274 ? 34.310 56.297 58.199 1.00 27.21 273 GLN A O 1
ATOM 2317 N N . ARG A 1 275 ? 34.607 56.449 60.398 1.00 26.32 274 ARG A N 1
ATOM 2318 C CA . ARG A 1 275 ? 35.974 56.907 60.240 1.00 24.77 274 ARG A CA 1
ATOM 2319 C C . ARG A 1 275 ? 36.906 55.752 60.041 1.00 24.44 274 ARG A C 1
ATOM 2320 O O . ARG A 1 275 ? 36.883 54.780 60.776 1.00 27.02 274 ARG A O 1
ATOM 2328 N N . THR A 1 276 ? 37.746 55.892 59.032 1.00 26.37 275 THR A N 1
ATOM 2329 C CA . THR A 1 276 ? 38.706 54.847 58.681 1.00 23.89 275 THR A CA 1
ATOM 2330 C C . THR A 1 276 ? 39.752 54.776 59.782 1.00 24.35 275 THR A C 1
ATOM 2331 O O . THR A 1 276 ? 40.319 55.780 60.211 1.00 24.13 275 THR A O 1
ATOM 2335 N N . LYS A 1 277 ? 39.973 53.569 60.283 1.00 23.28 276 LYS A N 1
ATOM 2336 C CA . LYS A 1 277 ? 40.936 53.396 61.330 1.00 22.99 276 LYS A CA 1
ATOM 2337 C C . LYS A 1 277 ? 42.292 53.919 60.870 1.00 20.61 276 LYS A C 1
ATOM 2338 O O . LYS A 1 277 ? 42.757 53.594 59.804 1.00 22.64 276 LYS A O 1
ATOM 2344 N N . GLY A 1 278 ? 42.908 54.717 61.743 1.00 17.82 277 GLY A N 1
ATOM 2345 C CA . GLY A 1 278 ? 44.230 55.257 61.516 1.00 19.40 277 GLY A CA 1
ATOM 2346 C C . GLY A 1 278 ? 44.239 56.535 60.725 1.00 18.71 277 GLY A C 1
ATOM 2347 O O . GLY A 1 278 ? 45.275 57.127 60.530 1.00 20.19 277 GLY A O 1
ATOM 2348 N N . LEU A 1 279 ? 43.051 56.935 60.270 1.00 15.05 278 LEU A N 1
ATOM 2349 C CA . LEU A 1 279 ? 42.896 58.088 59.369 1.00 15.30 278 LEU A CA 1
ATOM 2350 C C . LEU A 1 279 ? 41.865 59.049 59.874 1.00 15.75 278 LEU A C 1
ATOM 2351 O O . LEU A 1 279 ? 41.075 58.737 60.739 1.00 15.33 278 LEU A O 1
ATOM 2356 N N . GLY A 1 280 ? 41.859 60.229 59.278 1.00 17.38 279 GLY A N 1
ATOM 2357 C CA . GLY A 1 280 ? 40.936 61.284 59.698 1.00 19.35 279 GLY A CA 1
ATOM 2358 C C . GLY A 1 280 ? 39.687 61.307 58.882 1.00 18.52 279 GLY A C 1
ATOM 2359 O O . GLY A 1 280 ? 38.626 61.807 59.325 1.00 22.25 279 GLY A O 1
ATOM 2360 N N . VAL A 1 281 ? 39.784 60.708 57.702 1.00 21.16 280 VAL A N 1
ATOM 2361 C CA . VAL A 1 281 ? 38.629 60.612 56.773 1.00 19.86 280 VAL A CA 1
ATOM 2362 C C . VAL A 1 281 ? 37.547 59.667 57.235 1.00 23.33 280 VAL A C 1
ATOM 2363 O O . VAL A 1 281 ? 37.816 58.575 57.758 1.00 20.69 280 VAL A O 1
ATOM 2367 N N . GLU A 1 282 ? 36.305 60.156 57.094 1.00 20.71 281 GLU A N 1
ATOM 2368 C CA . GLU A 1 282 ? 35.094 59.381 57.288 1.00 20.99 281 GLU A CA 1
ATOM 2369 C C . GLU A 1 282 ? 34.381 59.188 55.960 1.00 20.33 281 GLU A C 1
ATOM 2370 O O . GLU A 1 282 ? 34.341 60.055 55.101 1.00 20.91 281 GLU A O 1
ATOM 2376 N N . LEU A 1 283 ? 33.890 57.979 55.776 1.00 21.80 282 LEU A N 1
ATOM 2377 C CA . LEU A 1 283 ? 33.031 57.664 54.653 1.00 18.83 282 LEU A CA 1
ATOM 2378 C C . LEU A 1 283 ? 31.619 57.818 55.140 1.00 19.91 282 LEU A C 1
ATOM 2379 O O . LEU A 1 283 ? 31.290 57.373 56.213 1.00 23.43 282 LEU A O 1
ATOM 2384 N N . VAL A 1 284 ? 30.805 58.496 54.335 1.00 21.13 283 VAL A N 1
ATOM 2385 C CA . VAL A 1 284 ? 29.386 58.615 54.594 1.00 20.35 283 VAL A CA 1
ATOM 2386 C C . VAL A 1 284 ? 28.755 57.312 54.201 1.00 24.33 283 VAL A C 1
ATOM 2387 O O . VAL A 1 284 ? 29.108 56.737 53.175 1.00 24.50 283 VAL A O 1
ATOM 2391 N N . THR A 1 285 ? 27.826 56.840 55.044 1.00 24.74 284 THR A N 1
ATOM 2392 C CA . THR A 1 285 ? 27.164 55.549 54.824 1.00 23.68 284 THR A CA 1
ATOM 2393 C C . THR A 1 285 ? 25.664 55.692 54.997 1.00 23.95 284 THR A C 1
ATOM 2394 O O . THR A 1 285 ? 25.172 56.628 55.660 1.00 24.68 284 THR A O 1
ATOM 2398 N N . TYR A 1 286 ? 24.971 54.846 54.264 1.00 24.70 285 TYR A N 1
ATOM 2399 C CA . TYR A 1 286 ? 23.518 54.910 54.115 1.00 22.93 285 TYR A CA 1
ATOM 2400 C C . TYR A 1 286 ? 22.892 53.562 54.313 1.00 25.44 285 TYR A C 1
ATOM 2401 O O . TYR A 1 286 ? 23.418 52.516 53.868 1.00 24.98 285 TYR A O 1
ATOM 2410 N N . GLU A 1 287 ? 21.760 53.575 55.000 1.00 26.58 286 GLU A N 1
ATOM 2411 C CA . GLU A 1 287 ? 21.090 52.312 55.309 1.00 25.16 286 GLU A CA 1
ATOM 2412 C C . GLU A 1 287 ? 19.573 52.505 55.325 1.00 27.17 286 GLU A C 1
ATOM 2413 O O . GLU A 1 287 ? 19.115 53.468 55.887 1.00 21.86 286 GLU A O 1
ATOM 2419 N N . PRO A 1 288 ? 18.817 51.590 54.716 1.00 31.35 287 PRO A N 1
ATOM 2420 C CA . PRO A 1 288 ? 17.371 51.758 54.815 1.00 36.27 287 PRO A CA 1
ATOM 2421 C C . PRO A 1 288 ? 16.897 51.526 56.239 1.00 39.80 287 PRO A C 1
ATOM 2422 O O . PRO A 1 288 ? 17.364 50.622 56.937 1.00 37.00 287 PRO A O 1
ATOM 2426 N N . VAL A 1 289 ? 15.997 52.400 56.655 1.00 45.20 288 VAL A N 1
ATOM 2427 C CA . VAL A 1 289 ? 15.399 52.347 57.981 1.00 49.07 288 VAL A CA 1
ATOM 2428 C C . VAL A 1 289 ? 14.275 51.319 58.004 1.00 56.52 288 VAL A C 1
ATOM 2429 O O . VAL A 1 289 ? 13.588 51.065 56.998 1.00 57.40 288 VAL A O 1
ATOM 2433 N N . VAL A 1 290 ? 14.099 50.745 59.183 1.00 64.07 289 VAL A N 1
ATOM 2434 C CA . VAL A 1 290 ? 13.042 49.757 59.437 1.00 69.62 289 VAL A CA 1
ATOM 2435 C C . VAL A 1 290 ? 13.507 48.395 58.973 1.00 72.94 289 VAL A C 1
ATOM 2436 O O . VAL A 1 290 ? 13.845 47.537 59.791 1.00 74.53 289 VAL A O 1
ATOM 2439 N N . GLY B 1 1 ? 43.284 76.704 51.166 1.00 45.79 0 GLY B N 1
ATOM 2440 C CA . GLY B 1 1 ? 41.830 77.025 51.475 1.00 46.75 0 GLY B CA 1
ATOM 2441 C C . GLY B 1 1 ? 40.997 75.766 51.351 1.00 46.09 0 GLY B C 1
ATOM 2442 O O . GLY B 1 1 ? 40.923 74.960 52.277 1.00 44.23 0 GLY B O 1
ATOM 2451 N N . GLU B 1 3 ? 41.982 73.806 49.042 1.00 38.24 2 GLU B N 1
ATOM 2452 C CA . GLU B 1 3 ? 43.107 72.930 48.717 1.00 38.75 2 GLU B CA 1
ATOM 2453 C C . GLU B 1 3 ? 43.654 72.306 50.000 1.00 39.54 2 GLU B C 1
ATOM 2454 O O . GLU B 1 3 ? 43.978 71.128 50.043 1.00 42.64 2 GLU B O 1
ATOM 2460 N N . GLN B 1 4 ? 43.740 73.116 51.044 1.00 39.02 3 GLN B N 1
ATOM 2461 C CA . GLN B 1 4 ? 44.254 72.653 52.329 1.00 38.37 3 GLN B CA 1
ATOM 2462 C C . GLN B 1 4 ? 43.239 71.778 52.970 1.00 35.57 3 GLN B C 1
ATOM 2463 O O . GLN B 1 4 ? 43.575 70.784 53.544 1.00 36.07 3 GLN B O 1
ATOM 2469 N N . ALA B 1 5 ? 41.986 72.194 52.860 1.00 35.90 4 ALA B N 1
ATOM 2470 C CA . ALA B 1 5 ? 40.868 71.557 53.564 1.00 34.58 4 ALA B CA 1
ATOM 2471 C C . ALA B 1 5 ? 40.641 70.149 53.078 1.00 33.42 4 ALA B C 1
ATOM 2472 O O . ALA B 1 5 ? 40.267 69.289 53.858 1.00 35.94 4 ALA B O 1
ATOM 2474 N N . THR B 1 6 ? 40.904 69.918 51.799 1.00 30.51 5 THR B N 1
ATOM 2475 C CA . THR B 1 6 ? 40.568 68.621 51.180 1.00 29.54 5 THR B CA 1
ATOM 2476 C C . THR B 1 6 ? 41.795 67.838 50.763 1.00 26.93 5 THR B C 1
ATOM 2477 O O . THR B 1 6 ? 41.712 66.822 50.115 1.00 26.88 5 THR B O 1
ATOM 2481 N N . ARG B 1 7 ? 42.949 68.287 51.205 1.00 27.59 6 ARG B N 1
ATOM 2482 C CA . ARG B 1 7 ? 44.214 67.701 50.755 1.00 25.64 6 ARG B CA 1
ATOM 2483 C C . ARG B 1 7 ? 44.298 66.211 50.997 1.00 29.42 6 ARG B C 1
ATOM 2484 O O . ARG B 1 7 ? 44.857 65.477 50.189 1.00 29.31 6 ARG B O 1
ATOM 2492 N N . THR B 1 8 ? 43.737 65.762 52.111 1.00 29.64 7 THR B N 1
ATOM 2493 C CA . THR B 1 8 ? 43.885 64.348 52.511 1.00 28.63 7 THR B CA 1
ATOM 2494 C C . THR B 1 8 ? 43.004 63.477 51.686 1.00 29.79 7 THR B C 1
ATOM 2495 O O . THR B 1 8 ? 43.193 62.260 51.638 1.00 28.90 7 THR B O 1
ATOM 2499 N N . ILE B 1 9 ? 42.049 64.106 51.021 1.00 29.23 8 ILE B N 1
ATOM 2500 C CA . ILE B 1 9 ? 41.149 63.393 50.142 1.00 28.90 8 ILE B CA 1
ATOM 2501 C C . ILE B 1 9 ? 41.690 63.338 48.704 1.00 30.52 8 ILE B C 1
ATOM 2502 O O . ILE B 1 9 ? 41.743 62.270 48.093 1.00 29.23 8 ILE B O 1
ATOM 2507 N N . TYR B 1 10 ? 42.130 64.485 48.198 1.00 28.23 9 TYR B N 1
ATOM 2508 C CA . TYR B 1 10 ? 42.469 64.622 46.778 1.00 28.21 9 TYR B CA 1
ATOM 2509 C C . TYR B 1 10 ? 43.893 64.220 46.419 1.00 27.65 9 TYR B C 1
ATOM 2510 O O . TYR B 1 10 ? 44.197 63.901 45.259 1.00 27.47 9 TYR B O 1
ATOM 2519 N N . SER B 1 11 ? 44.775 64.219 47.402 1.00 29.40 10 SER B N 1
ATOM 2520 C CA . SER B 1 11 ? 46.196 63.968 47.118 1.00 28.88 10 SER B CA 1
ATOM 2521 C C . SER B 1 11 ? 46.463 62.651 46.430 1.00 28.25 10 SER B C 1
ATOM 2522 O O . SER B 1 11 ? 47.317 62.549 45.581 1.00 25.53 10 SER B O 1
ATOM 2525 N N . GLU B 1 12 ? 45.725 61.632 46.817 1.00 28.43 11 GLU B N 1
ATOM 2526 C CA . GLU B 1 12 ? 45.910 60.300 46.215 1.00 30.26 11 GLU B CA 1
ATOM 2527 C C . GLU B 1 12 ? 45.582 60.326 44.742 1.00 29.38 11 GLU B C 1
ATOM 2528 O O . GLU B 1 12 ? 46.230 59.651 43.931 1.00 30.16 11 GLU B O 1
ATOM 2534 N N . TYR B 1 13 ? 44.578 61.132 44.406 1.00 31.11 12 TYR B N 1
ATOM 2535 C CA . TYR B 1 13 ? 44.149 61.276 43.003 1.00 30.32 12 TYR B CA 1
ATOM 2536 C C . TYR B 1 13 ? 45.197 62.024 42.220 1.00 30.33 12 TYR B C 1
ATOM 2537 O O . TYR B 1 13 ? 45.575 61.632 41.115 1.00 32.39 12 TYR B O 1
ATOM 2546 N N . ALA B 1 14 ? 45.719 63.059 42.834 1.00 27.37 13 ALA B N 1
ATOM 2547 C CA . ALA B 1 14 ? 46.753 63.854 42.172 1.00 29.04 13 ALA B CA 1
ATOM 2548 C C . ALA B 1 14 ? 47.948 62.962 41.838 1.00 30.28 13 ALA B C 1
ATOM 2549 O O . ALA B 1 14 ? 48.594 63.115 40.814 1.00 32.87 13 ALA B O 1
ATOM 2551 N N . ALA B 1 15 ? 48.189 61.981 42.693 1.00 34.10 14 ALA B N 1
ATOM 2552 C CA . ALA B 1 15 ? 49.367 61.109 42.572 1.00 32.68 14 ALA B CA 1
ATOM 2553 C C . ALA B 1 15 ? 49.264 60.127 41.426 1.00 33.61 14 ALA B C 1
ATOM 2554 O O . ALA B 1 15 ? 50.254 59.675 40.897 1.00 31.26 14 ALA B O 1
ATOM 2556 N N . TYR B 1 16 ? 48.041 59.790 41.046 1.00 33.08 15 TYR B N 1
ATOM 2557 C CA . TYR B 1 16 ? 47.818 58.758 40.029 1.00 30.57 15 TYR B CA 1
ATOM 2558 C C . TYR B 1 16 ? 48.026 59.396 38.668 1.00 31.61 15 TYR B C 1
ATOM 2559 O O . TYR B 1 16 ? 47.361 60.384 38.341 1.00 29.70 15 TYR B O 1
ATOM 2568 N N . PRO B 1 17 ? 48.954 58.845 37.867 1.00 30.58 16 PRO B N 1
ATOM 2569 C CA . PRO B 1 17 ? 49.386 59.506 36.652 1.00 31.35 16 PRO B CA 1
ATOM 2570 C C . PRO B 1 17 ? 48.290 59.881 35.694 1.00 31.83 16 PRO B C 1
ATOM 2571 O O . PRO B 1 17 ? 48.470 60.814 34.932 1.00 32.66 16 PRO B O 1
ATOM 2575 N N . GLU B 1 18 ? 47.175 59.170 35.744 1.00 32.18 17 GLU B N 1
ATOM 2576 C CA . GLU B 1 18 ? 46.066 59.345 34.765 1.00 31.93 17 GLU B CA 1
ATOM 2577 C C . GLU B 1 18 ? 45.196 60.535 35.058 1.00 30.51 17 GLU B C 1
ATOM 2578 O O . GLU B 1 18 ? 44.402 60.930 34.234 1.00 30.11 17 GLU B O 1
ATOM 2584 N N . THR B 1 19 ? 45.362 61.101 36.243 1.00 28.19 18 THR B N 1
ATOM 2585 C CA . THR B 1 19 ? 44.554 62.260 36.640 1.00 24.60 18 THR B CA 1
ATOM 2586 C C . THR B 1 19 ? 44.943 63.466 35.852 1.00 27.41 18 THR B C 1
ATOM 2587 O O . THR B 1 19 ? 46.094 63.846 35.866 1.00 25.07 18 THR B O 1
ATOM 2591 N N . GLN B 1 20 ? 43.968 64.083 35.197 1.00 26.81 19 GLN B N 1
ATOM 2592 C CA . GLN B 1 20 ? 44.254 65.228 34.339 1.00 26.16 19 GLN B CA 1
ATOM 2593 C C . GLN B 1 20 ? 43.976 66.533 35.039 1.00 25.50 19 GLN B C 1
ATOM 2594 O O . GLN B 1 20 ? 44.540 67.549 34.719 1.00 26.59 19 GLN B O 1
ATOM 2600 N N . GLY B 1 21 ? 43.098 66.491 36.018 1.00 26.07 20 GLY B N 1
ATOM 2601 C CA . GLY B 1 21 ? 42.716 67.675 36.765 1.00 26.35 20 GLY B CA 1
ATOM 2602 C C . GLY B 1 21 ? 41.785 67.471 37.938 1.00 27.57 20 GLY B C 1
ATOM 2603 O O . GLY B 1 21 ? 40.964 66.567 37.949 1.00 28.30 20 GLY B O 1
ATOM 2604 N N . ILE B 1 22 ? 41.922 68.370 38.904 1.00 26.27 21 ILE B N 1
ATOM 2605 C CA . ILE B 1 22 ? 41.093 68.423 40.091 1.00 23.20 21 ILE B CA 1
ATOM 2606 C C . ILE B 1 22 ? 40.621 69.839 40.324 1.00 27.72 21 ILE B C 1
ATOM 2607 O O . ILE B 1 22 ? 41.408 70.751 40.471 1.00 25.30 21 ILE B O 1
ATOM 2612 N N . ILE B 1 23 ? 39.305 69.984 40.324 1.00 25.91 22 ILE B N 1
ATOM 2613 C CA . ILE B 1 23 ? 38.609 71.239 40.588 1.00 28.88 22 ILE B CA 1
ATOM 2614 C C . ILE B 1 23 ? 37.840 71.106 41.895 1.00 29.11 22 ILE B C 1
ATOM 2615 O O . ILE B 1 23 ? 37.327 70.041 42.215 1.00 28.91 22 ILE B O 1
ATOM 2620 N N . ALA B 1 24 ? 37.804 72.191 42.657 1.00 27.23 23 ALA B N 1
ATOM 2621 C CA . ALA B 1 24 ? 37.007 72.290 43.875 1.00 25.54 23 ALA B CA 1
ATOM 2622 C C . ALA B 1 24 ? 35.974 73.395 43.773 1.00 28.12 23 ALA B C 1
ATOM 2623 O O . ALA B 1 24 ? 36.271 74.486 43.327 1.00 26.68 23 ALA B O 1
ATOM 2625 N N . VAL B 1 25 ? 34.766 73.086 44.208 1.00 31.90 24 VAL B N 1
ATOM 2626 C CA . VAL B 1 25 ? 33.636 74.036 44.228 1.00 31.94 24 VAL B CA 1
ATOM 2627 C C . VAL B 1 25 ? 33.023 74.097 45.627 1.00 33.75 24 VAL B C 1
ATOM 2628 O O . VAL B 1 25 ? 32.617 73.085 46.206 1.00 28.04 24 VAL B O 1
ATOM 2632 N N . GLU B 1 26 ? 32.997 75.298 46.178 1.00 34.72 25 GLU B N 1
ATOM 2633 C CA . GLU B 1 26 ? 32.447 75.550 47.524 1.00 36.80 25 GLU B CA 1
ATOM 2634 C C . GLU B 1 26 ? 30.941 75.770 47.437 1.00 36.45 25 GLU B C 1
ATOM 2635 O O . GLU B 1 26 ? 30.447 76.360 46.484 1.00 35.39 25 GLU B O 1
ATOM 2641 N N . LYS B 1 27 ? 30.207 75.280 48.425 1.00 36.14 26 LYS B N 1
ATOM 2642 C CA . LYS B 1 27 ? 28.758 75.504 48.431 1.00 37.75 26 LYS B CA 1
ATOM 2643 C C . LYS B 1 27 ? 28.490 77.000 48.399 1.00 41.59 26 LYS B C 1
ATOM 2644 O O . LYS B 1 27 ? 29.273 77.805 48.880 1.00 37.41 26 LYS B O 1
ATOM 2650 N N . ARG B 1 28 ? 27.372 77.365 47.801 1.00 48.41 27 ARG B N 1
ATOM 2651 C CA . ARG B 1 28 ? 27.030 78.783 47.653 1.00 52.46 27 ARG B CA 1
ATOM 2652 C C . ARG B 1 28 ? 26.125 79.208 48.779 1.00 55.06 27 ARG B C 1
ATOM 2653 O O . ARG B 1 28 ? 26.176 80.334 49.266 1.00 59.46 27 ARG B O 1
ATOM 2661 N N . GLN B 1 29 ? 25.299 78.268 49.173 1.00 57.35 28 GLN B N 1
ATOM 2662 C CA . GLN B 1 29 ? 24.337 78.449 50.243 1.00 60.02 28 GLN B CA 1
ATOM 2663 C C . GLN B 1 29 ? 24.102 77.075 50.859 1.00 60.86 28 GLN B C 1
ATOM 2664 O O . GLN B 1 29 ? 24.578 76.065 50.339 1.00 63.41 28 GLN B O 1
ATOM 2670 N N . PRO B 1 30 ? 23.344 77.008 51.947 1.00 62.71 29 PRO B N 1
ATOM 2671 C CA . PRO B 1 30 ? 23.114 75.649 52.419 1.00 62.94 29 PRO B CA 1
ATOM 2672 C C . PRO B 1 30 ? 22.290 74.886 51.403 1.00 61.88 29 PRO B C 1
ATOM 2673 O O . PRO B 1 30 ? 21.597 75.470 50.572 1.00 62.44 29 PRO B O 1
ATOM 2677 N N . ARG B 1 31 ? 22.417 73.577 51.448 1.00 60.33 30 ARG B N 1
ATOM 2678 C CA . ARG B 1 31 ? 21.579 72.719 50.632 1.00 58.01 30 ARG B CA 1
ATOM 2679 C C . ARG B 1 31 ? 21.758 73.008 49.145 1.00 53.39 30 ARG B C 1
ATOM 2680 O O . ARG B 1 31 ? 20.862 72.813 48.341 1.00 55.18 30 ARG B O 1
ATOM 2688 N N . ASP B 1 32 ? 22.941 73.471 48.805 1.00 47.14 31 ASP B N 1
ATOM 2689 C CA . ASP B 1 32 ? 23.300 73.702 47.408 1.00 44.18 31 ASP B CA 1
ATOM 2690 C C . ASP B 1 32 ? 23.340 72.394 46.609 1.00 39.43 31 ASP B C 1
ATOM 2691 O O . ASP B 1 32 ? 24.156 71.533 46.864 1.00 36.88 31 ASP B O 1
ATOM 2696 N N . SER B 1 33 ? 22.454 72.264 45.637 1.00 36.36 32 SER B N 1
ATOM 2697 C CA . SER B 1 33 ? 22.471 71.123 44.704 1.00 38.52 32 SER B CA 1
ATOM 2698 C C . SER B 1 33 ? 23.746 71.150 43.845 1.00 36.71 32 SER B C 1
ATOM 2699 O O . SER B 1 33 ? 24.175 70.165 43.282 1.00 37.18 32 SER B O 1
ATOM 2702 N N . LEU B 1 34 ? 24.333 72.327 43.751 1.00 35.63 33 LEU B N 1
ATOM 2703 C CA . LEU B 1 34 ? 25.565 72.499 42.982 1.00 34.84 33 LEU B CA 1
ATOM 2704 C C . LEU B 1 34 ? 26.670 71.587 43.553 1.00 31.96 33 LEU B C 1
ATOM 2705 O O . LEU B 1 34 ? 27.464 71.011 42.827 1.00 32.65 33 LEU B O 1
ATOM 2710 N N . THR B 1 35 ? 26.660 71.448 44.868 1.00 33.58 34 THR B N 1
ATOM 2711 C CA . THR B 1 35 ? 27.674 70.702 45.609 1.00 32.36 34 THR B CA 1
ATOM 2712 C C . THR B 1 35 ? 27.074 69.491 46.292 1.00 32.12 34 THR B C 1
ATOM 2713 O O . THR B 1 35 ? 27.635 68.961 47.267 1.00 29.03 34 THR B O 1
ATOM 2717 N N . ASP B 1 36 ? 25.952 69.036 45.751 1.00 31.48 35 ASP B N 1
ATOM 2718 C CA . ASP B 1 36 ? 25.275 67.815 46.226 1.00 31.45 35 ASP B CA 1
ATOM 2719 C C . ASP B 1 36 ? 24.811 67.915 47.679 1.00 32.24 35 ASP B C 1
ATOM 2720 O O . ASP B 1 36 ? 24.795 66.928 48.451 1.00 33.56 35 ASP B O 1
ATOM 2725 N N . GLN B 1 37 ? 24.471 69.133 48.061 1.00 32.86 36 GLN B N 1
ATOM 2726 C CA . GLN B 1 37 ? 23.998 69.413 49.404 1.00 33.18 36 GLN B CA 1
ATOM 2727 C C . GLN B 1 37 ? 25.103 69.268 50.437 1.00 32.57 36 GLN B C 1
ATOM 2728 O O . GLN B 1 37 ? 24.827 69.247 51.626 1.00 31.96 36 GLN B O 1
ATOM 2734 N N . PHE B 1 38 ? 26.341 69.128 49.958 1.00 31.40 37 PHE B N 1
ATOM 2735 C CA . PHE B 1 38 ? 27.544 69.099 50.829 1.00 29.83 37 PHE B CA 1
ATOM 2736 C C . PHE B 1 38 ? 28.290 70.418 50.797 1.00 29.95 37 PHE B C 1
ATOM 2737 O O . PHE B 1 38 ? 27.894 71.336 50.109 1.00 30.65 37 PHE B O 1
ATOM 2745 N N . ASP B 1 39 ? 29.414 70.473 51.500 1.00 29.71 38 ASP B N 1
ATOM 2746 C CA . ASP B 1 39 ? 30.140 71.746 51.712 1.00 29.47 38 ASP B CA 1
ATOM 2747 C C . ASP B 1 39 ? 31.062 72.056 50.554 1.00 30.53 38 ASP B C 1
ATOM 2748 O O . ASP B 1 39 ? 31.261 73.195 50.163 1.00 32.79 38 ASP B O 1
ATOM 2753 N N . VAL B 1 40 ? 31.612 71.002 49.992 1.00 30.99 39 VAL B N 1
ATOM 2754 C CA . VAL B 1 40 ? 32.561 71.123 48.895 1.00 29.70 39 VAL B CA 1
ATOM 2755 C C . VAL B 1 40 ? 32.372 69.988 47.923 1.00 29.29 39 VAL B C 1
ATOM 2756 O O . VAL B 1 40 ? 32.069 68.856 48.308 1.00 28.20 39 VAL B O 1
ATOM 2760 N N . LEU B 1 41 ? 32.509 70.312 46.654 1.00 27.78 40 LEU B N 1
ATOM 2761 C CA . LEU B 1 41 ? 32.440 69.286 45.619 1.00 28.63 40 LEU B CA 1
ATOM 2762 C C . LEU B 1 41 ? 33.762 69.283 44.914 1.00 28.46 40 LEU B C 1
ATOM 2763 O O . LEU B 1 41 ? 34.255 70.326 44.556 1.00 27.61 40 LEU B O 1
ATOM 2768 N N . LEU B 1 42 ? 34.348 68.100 44.780 1.00 25.51 41 LEU B N 1
ATOM 2769 C CA . LEU B 1 42 ? 35.586 67.911 44.067 1.00 26.06 41 LEU B CA 1
ATOM 2770 C C . LEU B 1 42 ? 35.318 67.174 42.787 1.00 27.62 41 LEU B C 1
ATOM 2771 O O . LEU B 1 42 ? 34.700 66.102 42.790 1.00 27.24 41 LEU B O 1
ATOM 2776 N N . LEU B 1 43 ? 35.815 67.744 41.699 1.00 27.43 42 LEU B N 1
ATOM 2777 C CA . LEU B 1 43 ? 35.681 67.154 40.375 1.00 25.13 42 LEU B CA 1
ATOM 2778 C C . LEU B 1 43 ? 37.073 66.703 39.935 1.00 28.05 42 LEU B C 1
ATOM 2779 O O . LEU B 1 43 ? 37.999 67.498 39.746 1.00 28.68 42 LEU B O 1
ATOM 2784 N N . VAL B 1 44 ? 37.202 65.391 39.826 1.00 27.16 43 VAL B N 1
ATOM 2785 C CA . VAL B 1 44 ? 38.445 64.777 39.430 1.00 24.00 43 VAL B CA 1
ATOM 2786 C C . VAL B 1 44 ? 38.252 64.233 38.027 1.00 22.20 43 VAL B C 1
ATOM 2787 O O . VAL B 1 44 ? 37.431 63.400 37.782 1.00 23.57 43 VAL B O 1
ATOM 2791 N N . ILE B 1 45 ? 39.029 64.758 37.100 1.00 24.33 44 ILE B N 1
ATOM 2792 C CA . ILE B 1 45 ? 38.978 64.346 35.703 1.00 24.35 44 ILE B CA 1
ATOM 2793 C C . ILE B 1 45 ? 40.147 63.430 35.441 1.00 25.08 44 ILE B C 1
ATOM 2794 O O . ILE B 1 45 ? 41.296 63.747 35.732 1.00 25.66 44 ILE B O 1
ATOM 2799 N N . THR B 1 46 ? 39.821 62.256 34.917 1.00 26.71 45 THR B N 1
ATOM 2800 C CA . THR B 1 46 ? 40.808 61.194 34.768 1.00 26.14 45 THR B CA 1
ATOM 2801 C C . THR B 1 46 ? 40.766 60.496 33.426 1.00 29.25 45 THR B C 1
ATOM 2802 O O . THR B 1 46 ? 39.770 60.516 32.725 1.00 29.65 45 THR B O 1
ATOM 2806 N N . ARG B 1 47 ? 41.867 59.830 33.111 1.00 29.85 46 ARG B N 1
ATOM 2807 C CA . ARG B 1 47 ? 41.958 58.957 31.941 1.00 32.15 46 ARG B CA 1
ATOM 2808 C C . ARG B 1 47 ? 41.978 57.488 32.335 1.00 33.84 46 ARG B C 1
ATOM 2809 O O . ARG B 1 47 ? 42.230 56.624 31.521 1.00 34.35 46 ARG B O 1
ATOM 2817 N N . ASP B 1 48 ? 41.698 57.221 33.601 1.00 33.17 47 ASP B N 1
ATOM 2818 C CA . ASP B 1 48 ? 41.546 55.841 34.112 1.00 32.58 47 ASP B CA 1
ATOM 2819 C C . ASP B 1 48 ? 40.561 55.097 33.234 1.00 35.94 47 ASP B C 1
ATOM 2820 O O . ASP B 1 48 ? 39.445 55.525 33.081 1.00 31.91 47 ASP B O 1
ATOM 2825 N N . PRO B 1 49 ? 40.982 53.982 32.621 1.00 38.40 48 PRO B N 1
ATOM 2826 C CA . PRO B 1 49 ? 40.145 53.281 31.655 1.00 36.43 48 PRO B CA 1
ATOM 2827 C C . PRO B 1 49 ? 38.979 52.605 32.286 1.00 35.78 48 PRO B C 1
ATOM 2828 O O . PRO B 1 49 ? 38.057 52.223 31.596 1.00 35.25 48 PRO B O 1
ATOM 2832 N N . SER B 1 50 ? 39.026 52.429 33.599 1.00 34.52 49 SER B N 1
ATOM 2833 C CA . SER B 1 50 ? 37.974 51.693 34.294 1.00 32.66 49 SER B CA 1
ATOM 2834 C C . SER B 1 50 ? 36.837 52.609 34.633 1.00 31.42 49 SER B C 1
ATOM 2835 O O . SER B 1 50 ? 35.793 52.156 35.039 1.00 34.15 49 SER B O 1
ATOM 2838 N N . VAL B 1 51 ? 37.035 53.889 34.386 1.00 29.25 50 VAL B N 1
ATOM 2839 C CA . VAL B 1 51 ? 36.072 54.912 34.810 1.00 29.67 50 VAL B CA 1
ATOM 2840 C C . VAL B 1 51 ? 35.222 55.540 33.716 1.00 29.32 50 VAL B C 1
ATOM 2841 O O . VAL B 1 51 ? 35.698 55.872 32.667 1.00 27.17 50 VAL B O 1
ATOM 2845 N N . GLU B 1 52 ? 33.936 55.752 34.011 1.00 29.60 51 GLU B N 1
ATOM 2846 C CA A GLU B 1 52 ? 33.072 56.574 33.137 0.50 29.56 51 GLU B CA 1
ATOM 2847 C CA B GLU B 1 52 ? 33.074 56.534 33.143 0.50 29.82 51 GLU B CA 1
ATOM 2848 C C . GLU B 1 52 ? 32.714 57.805 33.944 1.00 28.66 51 GLU B C 1
ATOM 2849 O O . GLU B 1 52 ? 33.184 58.917 33.689 1.00 25.57 51 GLU B O 1
ATOM 2860 N N . TRP B 1 53 ? 31.888 57.579 34.926 1.00 28.13 52 TRP B N 1
ATOM 2861 C CA . TRP B 1 53 ? 31.505 58.590 35.895 1.00 26.97 52 TRP B CA 1
ATOM 2862 C C . TRP B 1 53 ? 31.033 57.920 37.168 1.00 28.75 52 TRP B C 1
ATOM 2863 O O . TRP B 1 53 ? 30.140 57.110 37.141 1.00 26.10 52 TRP B O 1
ATOM 2874 N N . THR B 1 54 ? 31.654 58.269 38.286 1.00 27.30 53 THR B N 1
ATOM 2875 C CA . THR B 1 54 ? 31.199 57.791 39.601 1.00 27.07 53 THR B CA 1
ATOM 2876 C C . THR B 1 54 ? 31.311 58.851 40.695 1.00 26.93 53 THR B C 1
ATOM 2877 O O . THR B 1 54 ? 31.833 59.959 40.467 1.00 25.53 53 THR B O 1
ATOM 2881 N N . VAL B 1 55 ? 30.741 58.540 41.865 1.00 24.59 54 VAL B N 1
ATOM 2882 C CA . VAL B 1 55 ? 30.663 59.466 42.985 1.00 25.18 54 VAL B CA 1
ATOM 2883 C C . VAL B 1 55 ? 31.068 58.798 44.280 1.00 29.35 54 VAL B C 1
ATOM 2884 O O . VAL B 1 55 ? 30.730 57.670 44.517 1.00 28.79 54 VAL B O 1
ATOM 2888 N N . LYS B 1 56 ? 31.819 59.544 45.075 1.00 26.86 55 LYS B N 1
ATOM 2889 C CA . LYS B 1 56 ? 32.255 59.131 46.430 1.00 24.79 55 LYS B CA 1
ATOM 2890 C C . LYS B 1 56 ? 31.868 60.292 47.424 1.00 27.75 55 LYS B C 1
ATOM 2891 O O . LYS B 1 56 ? 31.950 61.429 47.088 1.00 22.43 55 LYS B O 1
ATOM 2897 N N . HIS B 1 57 ? 31.460 59.931 48.632 1.00 26.31 56 HIS B N 1
ATOM 2898 C CA . HIS B 1 57 ? 31.084 60.871 49.706 1.00 23.23 56 HIS B CA 1
ATOM 2899 C C . HIS B 1 57 ? 31.892 60.670 50.969 1.00 28.22 56 HIS B C 1
ATOM 2900 O O . HIS B 1 57 ? 32.017 59.558 51.490 1.00 24.64 56 HIS B O 1
ATOM 2907 N N . TYR B 1 58 ? 32.406 61.776 51.460 1.00 24.30 57 TYR B N 1
ATOM 2908 C CA . TYR B 1 58 ? 33.256 61.823 52.633 1.00 24.94 57 TYR B CA 1
ATOM 2909 C C . TYR B 1 58 ? 32.849 62.898 53.597 1.00 28.63 57 TYR B C 1
ATOM 2910 O O . TYR B 1 58 ? 32.164 63.834 53.262 1.00 24.93 57 TYR B O 1
ATOM 2919 N N . ARG B 1 59 ? 33.316 62.743 54.810 1.00 27.45 58 ARG B N 1
ATOM 2920 C CA . ARG B 1 59 ? 33.340 63.818 55.774 1.00 28.98 58 ARG B CA 1
ATOM 2921 C C . ARG B 1 59 ? 34.737 63.948 56.396 1.00 29.19 58 ARG B C 1
ATOM 2922 O O . ARG B 1 59 ? 35.356 62.994 56.758 1.00 28.04 58 ARG B O 1
ATOM 2930 N N . LEU B 1 60 ? 35.223 65.172 56.463 1.00 31.93 59 LEU B N 1
ATOM 2931 C CA . LEU B 1 60 ? 36.533 65.475 57.096 1.00 32.84 59 LEU B CA 1
ATOM 2932 C C . LEU B 1 60 ? 36.286 66.446 58.190 1.00 33.45 59 LEU B C 1
ATOM 2933 O O . LEU B 1 60 ? 36.078 67.632 57.940 1.00 34.27 59 LEU B O 1
ATOM 2938 N N . ASN B 1 61 ? 36.298 65.940 59.401 1.00 36.61 60 ASN B N 1
ATOM 2939 C CA . ASN B 1 61 ? 35.940 66.738 60.570 1.00 40.75 60 ASN B CA 1
ATOM 2940 C C . ASN B 1 61 ? 34.480 67.076 60.423 1.00 41.28 60 ASN B C 1
ATOM 2941 O O . ASN B 1 61 ? 33.612 66.219 60.604 1.00 42.36 60 ASN B O 1
ATOM 2946 N N . THR B 1 62 ? 34.225 68.305 60.040 1.00 40.05 61 THR B N 1
ATOM 2947 C CA . THR B 1 62 ? 32.845 68.772 59.859 1.00 41.81 61 THR B CA 1
ATOM 2948 C C . THR B 1 62 ? 32.498 69.021 58.392 1.00 40.78 61 THR B C 1
ATOM 2949 O O . THR B 1 62 ? 31.336 69.268 58.026 1.00 44.13 61 THR B O 1
ATOM 2953 N N . LEU B 1 63 ? 33.520 68.988 57.557 1.00 32.68 62 LEU B N 1
ATOM 2954 C CA . LEU B 1 63 ? 33.346 69.268 56.133 1.00 30.16 62 LEU B CA 1
ATOM 2955 C C . LEU B 1 63 ? 32.914 68.043 55.362 1.00 31.18 62 LEU B C 1
ATOM 2956 O O . LEU B 1 63 ? 33.620 67.041 55.312 1.00 28.82 62 LEU B O 1
ATOM 2961 N N . ARG B 1 64 ? 31.741 68.141 54.751 1.00 25.22 63 ARG B N 1
ATOM 2962 C CA . ARG B 1 64 ? 31.222 67.079 53.952 1.00 25.26 63 ARG B CA 1
ATOM 2963 C C . ARG B 1 64 ? 31.605 67.309 52.524 1.00 26.44 63 ARG B C 1
ATOM 2964 O O . ARG B 1 64 ? 31.391 68.359 51.965 1.00 28.77 63 ARG B O 1
ATOM 2972 N N . VAL B 1 65 ? 32.224 66.297 51.950 1.00 24.18 64 VAL B N 1
ATOM 2973 C CA . VAL B 1 65 ? 32.814 66.419 50.601 1.00 26.40 64 VAL B CA 1
ATOM 2974 C C . VAL B 1 65 ? 32.230 65.383 49.666 1.00 25.37 64 VAL B C 1
ATOM 2975 O O . VAL B 1 65 ? 32.158 64.234 50.003 1.00 26.95 64 VAL B O 1
ATOM 2979 N N . SER B 1 66 ? 31.724 65.851 48.536 1.00 28.94 65 SER B N 1
ATOM 2980 C CA . SER B 1 66 ? 31.304 64.988 47.440 1.00 26.97 65 SER B CA 1
ATOM 2981 C C . SER B 1 66 ? 32.312 65.030 46.312 1.00 29.26 65 SER B C 1
ATOM 2982 O O . SER B 1 66 ? 32.685 66.078 45.828 1.00 31.43 65 SER B O 1
ATOM 2985 N N . LEU B 1 67 ? 32.768 63.855 45.918 1.00 29.07 66 LEU B N 1
ATOM 2986 C CA . LEU B 1 67 ? 33.776 63.727 44.860 1.00 24.90 66 LEU B CA 1
ATOM 2987 C C . LEU B 1 67 ? 33.210 63.063 43.633 1.00 25.96 66 LEU B C 1
ATOM 2988 O O . LEU B 1 67 ? 32.766 61.941 43.663 1.00 23.93 66 LEU B O 1
ATOM 2993 N N . HIS B 1 68 ? 33.232 63.782 42.536 1.00 26.66 67 HIS B N 1
ATOM 2994 C CA . HIS B 1 68 ? 32.776 63.245 41.246 1.00 25.42 67 HIS B CA 1
ATOM 2995 C C . HIS B 1 68 ? 33.983 62.899 40.399 1.00 24.36 67 HIS B C 1
ATOM 2996 O O . HIS B 1 68 ? 34.790 63.734 40.107 1.00 25.72 67 HIS B O 1
ATOM 3003 N N . LEU B 1 69 ? 34.062 61.645 40.013 1.00 22.82 68 LEU B N 1
ATOM 3004 C CA . LEU B 1 69 ? 35.209 61.156 39.251 1.00 23.40 68 LEU B CA 1
ATOM 3005 C C . LEU B 1 69 ? 34.673 60.855 37.848 1.00 28.36 68 LEU B C 1
ATOM 3006 O O . LEU B 1 69 ? 33.756 60.038 37.674 1.00 24.57 68 LEU B O 1
ATOM 3011 N N . VAL B 1 70 ? 35.263 61.518 36.865 1.00 29.00 69 VAL B N 1
ATOM 3012 C CA . VAL B 1 70 ? 34.738 61.449 35.501 1.00 30.53 69 VAL B CA 1
ATOM 3013 C C . VAL B 1 70 ? 35.859 61.302 34.483 1.00 31.64 69 VAL B C 1
ATOM 3014 O O . VAL B 1 70 ? 36.903 61.943 34.591 1.00 30.64 69 VAL B O 1
ATOM 3018 N N . HIS B 1 71 ? 35.649 60.408 33.527 1.00 27.15 70 HIS B N 1
ATOM 3019 C CA . HIS B 1 71 ? 36.610 60.252 32.412 1.00 28.35 70 HIS B CA 1
ATOM 3020 C C . HIS B 1 71 ? 36.632 61.528 31.587 1.00 28.23 70 HIS B C 1
ATOM 3021 O O . HIS B 1 71 ? 35.631 62.162 31.353 1.00 29.20 70 HIS B O 1
ATOM 3028 N N . GLU B 1 72 ? 37.816 61.874 31.126 1.00 30.56 71 GLU B N 1
ATOM 3029 C CA . GLU B 1 72 ? 38.012 63.055 30.306 1.00 30.57 71 GLU B CA 1
ATOM 3030 C C . GLU B 1 72 ? 37.101 63.031 29.090 1.00 29.78 71 GLU B C 1
ATOM 3031 O O . GLU B 1 72 ? 36.619 64.076 28.659 1.00 30.49 71 GLU B O 1
ATOM 3037 N N . GLN B 1 73 ? 36.824 61.839 28.559 1.00 29.49 72 GLN B N 1
ATOM 3038 C CA . GLN B 1 73 ? 36.000 61.701 27.329 1.00 30.35 72 GLN B CA 1
ATOM 3039 C C . GLN B 1 73 ? 34.520 61.834 27.606 1.00 31.48 72 GLN B C 1
ATOM 3040 O O . GLN B 1 73 ? 33.736 62.204 26.742 1.00 30.01 72 GLN B O 1
ATOM 3046 N N . VAL B 1 74 ? 34.134 61.553 28.835 1.00 28.77 73 VAL B N 1
ATOM 3047 C CA . VAL B 1 74 ? 32.731 61.687 29.253 1.00 29.39 73 VAL B CA 1
ATOM 3048 C C . VAL B 1 74 ? 32.406 63.174 29.423 1.00 27.45 73 VAL B C 1
ATOM 3049 O O . VAL B 1 74 ? 31.451 63.706 28.877 1.00 30.99 73 VAL B O 1
ATOM 3053 N N . LEU B 1 75 ? 33.285 63.871 30.137 1.00 27.90 74 LEU B N 1
ATOM 3054 C CA . LEU B 1 75 ? 33.136 65.292 30.389 1.00 25.89 74 LEU B CA 1
ATOM 3055 C C . LEU B 1 75 ? 33.144 66.046 29.083 1.00 28.96 74 LEU B C 1
ATOM 3056 O O . LEU B 1 75 ? 32.325 66.929 28.849 1.00 33.47 74 LEU B O 1
ATOM 3061 N N . SER B 1 76 ? 34.072 65.690 28.217 1.00 29.89 75 SER B N 1
ATOM 3062 C CA . SER B 1 76 ? 34.189 66.355 26.911 1.00 29.86 75 SER B CA 1
ATOM 3063 C C . SER B 1 76 ? 32.901 66.291 26.138 1.00 30.42 75 SER B C 1
ATOM 3064 O O . SER B 1 76 ? 32.457 67.259 25.532 1.00 34.10 75 SER B O 1
ATOM 3067 N N . ARG B 1 77 ? 32.301 65.122 26.158 1.00 27.39 76 ARG B N 1
ATOM 3068 C CA . ARG B 1 77 ? 31.053 64.914 25.424 1.00 32.93 76 ARG B CA 1
ATOM 3069 C C . ARG B 1 77 ? 29.927 65.697 26.069 1.00 35.26 76 ARG B C 1
ATOM 3070 O O . ARG B 1 77 ? 29.036 66.210 25.374 1.00 36.09 76 ARG B O 1
ATOM 3078 N N . TRP B 1 78 ? 29.930 65.754 27.401 1.00 33.37 77 TRP B N 1
ATOM 3079 C CA . TRP B 1 78 ? 28.883 66.517 28.084 1.00 31.53 77 TRP B CA 1
ATOM 3080 C C . TRP B 1 78 ? 28.975 67.975 27.660 1.00 31.34 77 TRP B C 1
ATOM 3081 O O . TRP B 1 78 ? 27.985 68.654 27.450 1.00 36.88 77 TRP B O 1
ATOM 3092 N N . LEU B 1 79 ? 30.196 68.463 27.588 1.00 31.01 78 LEU B N 1
ATOM 3093 C CA . LEU B 1 79 ? 30.468 69.870 27.255 1.00 30.35 78 LEU B CA 1
ATOM 3094 C C . LEU B 1 79 ? 30.067 70.161 25.816 1.00 34.37 78 LEU B C 1
ATOM 3095 O O . LEU B 1 79 ? 29.457 71.174 25.513 1.00 37.53 78 LEU B O 1
ATOM 3100 N N . ILE B 1 80 ? 30.414 69.233 24.937 1.00 35.89 79 ILE B N 1
ATOM 3101 C CA . ILE B 1 80 ? 30.157 69.354 23.495 1.00 35.40 79 ILE B CA 1
ATOM 3102 C C . ILE B 1 80 ? 28.670 69.402 23.200 1.00 37.49 79 ILE B C 1
ATOM 3103 O O . ILE B 1 80 ? 28.220 70.139 22.329 1.00 41.68 79 ILE B O 1
ATOM 3108 N N . LEU B 1 81 ? 27.916 68.645 23.979 1.00 37.72 80 LEU B N 1
ATOM 3109 C CA . LEU B 1 81 ? 26.477 68.485 23.765 1.00 37.71 80 LEU B CA 1
ATOM 3110 C C . LEU B 1 81 ? 25.663 69.401 24.679 1.00 38.21 80 LEU B C 1
ATOM 3111 O O . LEU B 1 81 ? 24.428 69.471 24.594 1.00 37.87 80 LEU B O 1
ATOM 3116 N N . ASN B 1 82 ? 26.372 70.082 25.562 1.00 36.18 81 ASN B N 1
ATOM 3117 C CA . ASN B 1 82 ? 25.728 70.925 26.585 1.00 37.11 81 ASN B CA 1
ATOM 3118 C C . ASN B 1 82 ? 24.742 70.095 27.392 1.00 35.80 81 ASN B C 1
ATOM 3119 O O . ASN B 1 82 ? 23.668 70.562 27.740 1.00 39.32 81 ASN B O 1
ATOM 3124 N N . ALA B 1 83 ? 25.140 68.876 27.699 1.00 33.20 82 ALA B N 1
ATOM 3125 C CA . ALA B 1 83 ? 24.297 67.883 28.390 1.00 35.07 82 ALA B CA 1
ATOM 3126 C C . ALA B 1 83 ? 24.380 67.908 29.909 1.00 39.02 82 ALA B C 1
ATOM 3127 O O . ALA B 1 83 ? 23.755 67.079 30.592 1.00 43.14 82 ALA B O 1
ATOM 3129 N N . ASN B 1 84 ? 25.186 68.823 30.436 1.00 40.12 83 ASN B N 1
ATOM 3130 C CA . ASN B 1 84 ? 25.428 68.920 31.902 1.00 36.75 83 ASN B CA 1
ATOM 3131 C C . ASN B 1 84 ? 25.795 70.319 32.331 1.00 36.05 83 ASN B C 1
ATOM 3132 O O . ASN B 1 84 ? 26.960 70.698 32.354 1.00 37.70 83 ASN B O 1
ATOM 3137 N N . ARG B 1 85 ? 24.774 71.097 32.670 1.00 38.62 84 ARG B N 1
ATOM 3138 C CA . ARG B 1 85 ? 24.964 72.505 33.008 1.00 39.30 84 ARG B CA 1
ATOM 3139 C C . ARG B 1 85 ? 25.737 72.681 34.320 1.00 36.88 84 ARG B C 1
ATOM 3140 O O . ARG B 1 85 ? 26.395 73.707 34.533 1.00 39.73 84 ARG B O 1
ATOM 3148 N N . ARG B 1 86 ? 25.682 71.665 35.173 1.00 34.58 85 ARG B N 1
ATOM 3149 C CA . ARG B 1 86 ? 26.413 71.699 36.460 1.00 33.78 85 ARG B CA 1
ATOM 3150 C C . ARG B 1 86 ? 27.888 71.624 36.220 1.00 34.81 85 ARG B C 1
ATOM 3151 O O . ARG B 1 86 ? 28.647 72.350 36.825 1.00 36.11 85 ARG B O 1
ATOM 3159 N N . ALA B 1 87 ? 28.261 70.730 35.310 1.00 32.04 86 ALA B N 1
ATOM 3160 C CA . ALA B 1 87 ? 29.657 70.474 34.964 1.00 33.60 86 ALA B CA 1
ATOM 3161 C C . ALA B 1 87 ? 30.285 71.721 34.410 1.00 33.81 86 ALA B C 1
ATOM 3162 O O . ALA B 1 87 ? 31.462 72.008 34.652 1.00 37.48 86 ALA B O 1
ATOM 3164 N N . VAL B 1 88 ? 29.484 72.500 33.709 1.00 36.81 87 VAL B N 1
ATOM 3165 C CA . VAL B 1 88 ? 29.983 73.744 33.081 1.00 36.87 87 VAL B CA 1
ATOM 3166 C C . VAL B 1 88 ? 30.313 74.720 34.167 1.00 36.97 87 VAL B C 1
ATOM 3167 O O . VAL B 1 88 ? 31.339 75.404 34.134 1.00 38.55 87 VAL B O 1
ATOM 3171 N N . HIS B 1 89 ? 29.419 74.790 35.145 1.00 34.53 88 HIS B N 1
ATOM 3172 C CA . HIS B 1 89 ? 29.613 75.703 36.254 1.00 35.81 88 HIS B CA 1
ATOM 3173 C C . HIS B 1 89 ? 30.840 75.258 37.040 1.00 34.36 88 HIS B C 1
ATOM 3174 O O . HIS B 1 89 ? 31.704 76.050 37.382 1.00 35.82 88 HIS B O 1
ATOM 3181 N N . TRP B 1 90 ? 30.942 73.955 37.284 1.00 33.05 89 TRP B N 1
ATOM 3182 C CA . TRP B 1 90 ? 32.083 73.436 38.050 1.00 29.93 89 TRP B CA 1
ATOM 3183 C C . TRP B 1 90 ? 33.407 73.893 37.459 1.00 31.04 89 TRP B C 1
ATOM 3184 O O . TRP B 1 90 ? 34.290 74.449 38.136 1.00 31.10 89 TRP B O 1
ATOM 3195 N N . VAL B 1 91 ? 33.530 73.678 36.163 1.00 33.00 90 VAL B N 1
ATOM 3196 C CA . VAL B 1 91 ? 34.779 73.996 35.469 1.00 33.24 90 VAL B CA 1
ATOM 3197 C C . VAL B 1 91 ? 35.051 75.498 35.432 1.00 35.85 90 VAL B C 1
ATOM 3198 O O . VAL B 1 91 ? 36.153 75.943 35.725 1.00 36.54 90 VAL B O 1
ATOM 3202 N N . SER B 1 92 ? 34.022 76.283 35.143 1.00 38.76 91 SER B N 1
ATOM 3203 C CA . SER B 1 92 ? 34.204 77.729 34.915 1.00 38.72 91 SER B CA 1
ATOM 3204 C C . SER B 1 92 ? 34.410 78.504 36.206 1.00 36.58 91 SER B C 1
ATOM 3205 O O . SER B 1 92 ? 35.242 79.394 36.281 1.00 38.75 91 SER B O 1
ATOM 3208 N N . GLU B 1 93 ? 33.704 78.091 37.245 1.00 39.24 92 GLU B N 1
ATOM 3209 C CA . GLU B 1 93 ? 33.733 78.791 38.541 1.00 38.98 92 GLU B CA 1
ATOM 3210 C C . GLU B 1 93 ? 34.638 78.117 39.556 1.00 37.43 92 GLU B C 1
ATOM 3211 O O . GLU B 1 93 ? 35.171 78.738 40.461 1.00 35.60 92 GLU B O 1
ATOM 3217 N N . GLY B 1 94 ? 34.796 76.820 39.388 1.00 36.60 93 GLY B N 1
ATOM 3218 C CA . GLY B 1 94 ? 35.601 76.022 40.302 1.00 33.69 93 GLY B CA 1
ATOM 3219 C C . GLY B 1 94 ? 37.030 76.467 40.370 1.00 32.36 93 GLY B C 1
ATOM 3220 O O . GLY B 1 94 ? 37.537 77.117 39.468 1.00 30.20 93 GLY B O 1
ATOM 3221 N N . THR B 1 95 ? 37.658 76.099 41.480 1.00 30.34 94 THR B N 1
ATOM 3222 C CA . THR B 1 95 ? 39.064 76.409 41.751 1.00 28.76 94 THR B CA 1
ATOM 3223 C C . THR B 1 95 ? 39.950 75.255 41.373 1.00 31.02 94 THR B C 1
ATOM 3224 O O . THR B 1 95 ? 39.717 74.125 41.769 1.00 29.42 94 THR B O 1
ATOM 3228 N N . ILE B 1 96 ? 40.977 75.540 40.592 1.00 30.38 95 ILE B N 1
ATOM 3229 C CA . ILE B 1 96 ? 41.887 74.490 40.153 1.00 29.39 95 ILE B CA 1
ATOM 3230 C C . ILE B 1 96 ? 42.749 74.130 41.320 1.00 31.56 95 ILE B C 1
ATOM 3231 O O . ILE B 1 96 ? 43.473 74.988 41.888 1.00 30.90 95 ILE B O 1
ATOM 3236 N N . ILE B 1 97 ? 42.667 72.858 41.697 1.00 28.54 96 ILE B N 1
ATOM 3237 C CA . ILE B 1 97 ? 43.507 72.319 42.771 1.00 30.70 96 ILE B CA 1
ATOM 3238 C C . ILE B 1 97 ? 44.742 71.634 42.200 1.00 28.97 96 ILE B C 1
ATOM 3239 O O . ILE B 1 97 ? 45.821 71.640 42.772 1.00 29.78 96 ILE B O 1
ATOM 3244 N N . PHE B 1 98 ? 44.564 71.056 41.040 1.00 28.06 97 PHE B N 1
ATOM 3245 C CA . PHE B 1 98 ? 45.615 70.277 40.397 1.00 27.43 97 PHE B CA 1
ATOM 3246 C C . PHE B 1 98 ? 45.322 70.058 38.946 1.00 28.88 97 PHE B C 1
ATOM 3247 O O . PHE B 1 98 ? 44.178 69.885 38.551 1.00 30.77 97 PHE B O 1
ATOM 3255 N N . GLU B 1 99 ? 46.375 70.043 38.150 1.00 29.55 98 GLU B N 1
ATOM 3256 C CA . GLU B 1 99 ? 46.238 69.694 36.742 1.00 28.04 98 GLU B CA 1
ATOM 3257 C C . GLU B 1 99 ? 47.515 69.221 36.137 1.00 30.95 98 GLU B C 1
ATOM 3258 O O . GLU B 1 99 ? 48.588 69.533 36.614 1.00 32.80 98 GLU B O 1
ATOM 3264 N N . ARG B 1 100 ? 47.350 68.436 35.087 1.00 32.22 99 ARG B N 1
ATOM 3265 C CA . ARG B 1 100 ? 48.431 68.028 34.221 1.00 34.50 99 ARG B CA 1
ATOM 3266 C C . ARG B 1 100 ? 48.171 68.606 32.829 1.00 36.29 99 ARG B C 1
ATOM 3267 O O . ARG B 1 100 ? 47.027 68.806 32.428 1.00 35.26 99 ARG B O 1
ATOM 3275 N N . ASN B 1 101 ? 49.251 68.890 32.111 1.00 36.63 100 ASN B N 1
ATOM 3276 C CA . ASN B 1 101 ? 49.161 69.329 30.717 1.00 37.16 100 ASN B CA 1
ATOM 3277 C C . ASN B 1 101 ? 48.290 70.571 30.559 1.00 37.53 100 ASN B C 1
ATOM 3278 O O . ASN B 1 101 ? 47.648 70.765 29.522 1.00 39.55 100 ASN B O 1
ATOM 3283 N N . ASP B 1 102 ? 48.207 71.370 31.617 1.00 36.34 101 ASP B N 1
ATOM 3284 C CA . ASP B 1 102 ? 47.335 72.563 31.613 1.00 34.99 101 ASP B CA 1
ATOM 3285 C C . ASP B 1 102 ? 45.913 72.236 31.165 1.00 34.38 101 ASP B C 1
ATOM 3286 O O . ASP B 1 102 ? 45.244 73.024 30.503 1.00 36.57 101 ASP B O 1
ATOM 3291 N N . TYR B 1 103 ? 45.465 71.055 31.546 1.00 31.42 102 TYR B N 1
ATOM 3292 C CA . TYR B 1 103 ? 44.156 70.560 31.124 1.00 28.79 102 TYR B CA 1
ATOM 3293 C C . TYR B 1 103 ? 43.038 71.491 31.544 1.00 30.54 102 TYR B C 1
ATOM 3294 O O . TYR B 1 103 ? 42.160 71.824 30.747 1.00 31.76 102 TYR B O 1
ATOM 3303 N N . LEU B 1 104 ? 43.066 71.932 32.792 1.00 29.31 103 LEU B N 1
ATOM 3304 C CA . LEU B 1 104 ? 41.959 72.742 33.332 1.00 28.32 103 LEU B CA 1
ATOM 3305 C C . LEU B 1 104 ? 42.104 74.217 32.961 1.00 31.28 103 LEU B C 1
ATOM 3306 O O . LEU B 1 104 ? 41.132 74.933 32.779 1.00 32.34 103 LEU B O 1
ATOM 3311 N N . THR B 1 105 ? 43.332 74.653 32.854 1.00 33.29 104 THR B N 1
ATOM 3312 C CA . THR B 1 105 ? 43.615 76.027 32.449 1.00 34.66 104 THR B CA 1
ATOM 3313 C C . THR B 1 105 ? 43.069 76.234 31.043 1.00 34.63 104 THR B C 1
ATOM 3314 O O . THR B 1 105 ? 42.349 77.199 30.755 1.00 37.04 104 THR B O 1
ATOM 3318 N N . ASP B 1 106 ? 43.342 75.269 30.188 1.00 32.86 105 ASP B N 1
ATOM 3319 C CA . ASP B 1 106 ? 42.908 75.356 28.800 1.00 34.51 105 ASP B CA 1
ATOM 3320 C C . ASP B 1 106 ? 41.422 75.135 28.703 1.00 32.92 105 ASP B C 1
ATOM 3321 O O . ASP B 1 106 ? 40.751 75.722 27.852 1.00 34.06 105 ASP B O 1
ATOM 3326 N N . LEU B 1 107 ? 40.894 74.256 29.545 1.00 31.23 106 LEU B N 1
ATOM 3327 C CA . LEU B 1 107 ? 39.473 73.923 29.452 1.00 30.55 106 LEU B CA 1
ATOM 3328 C C . LEU B 1 107 ? 38.679 75.173 29.791 1.00 32.49 106 LEU B C 1
ATOM 3329 O O . LEU B 1 107 ? 37.705 75.506 29.119 1.00 35.60 106 LEU B O 1
ATOM 3334 N N . LYS B 1 108 ? 39.112 75.893 30.816 1.00 32.55 107 LYS B N 1
ATOM 3335 C CA . LYS B 1 108 ? 38.382 77.122 31.220 1.00 35.09 107 LYS B CA 1
ATOM 3336 C C . LYS B 1 108 ? 38.367 78.119 30.057 1.00 37.08 107 LYS B C 1
ATOM 3337 O O . LYS B 1 108 ? 37.373 78.807 29.808 1.00 36.69 107 LYS B O 1
ATOM 3343 N N . LYS B 1 109 ? 39.475 78.147 29.334 1.00 38.65 108 LYS B N 1
ATOM 3344 C CA . LYS B 1 109 ? 39.637 79.069 28.193 1.00 42.02 108 LYS B CA 1
ATOM 3345 C C . LYS B 1 109 ? 38.664 78.679 27.098 1.00 42.01 108 LYS B C 1
ATOM 3346 O O . LYS B 1 109 ? 37.996 79.523 26.514 1.00 44.13 108 LYS B O 1
ATOM 3349 N N . GLN B 1 110 ? 38.579 77.384 26.849 1.00 42.65 109 GLN B N 1
ATOM 3350 C CA . GLN B 1 110 ? 37.751 76.876 25.752 1.00 45.10 109 GLN B CA 1
ATOM 3351 C C . GLN B 1 110 ? 36.288 77.080 26.049 1.00 44.39 109 GLN B C 1
ATOM 3352 O O . GLN B 1 110 ? 35.466 77.093 25.135 1.00 45.29 109 GLN B O 1
ATOM 3358 N N . LEU B 1 111 ? 35.960 77.200 27.325 1.00 42.08 110 LEU B N 1
ATOM 3359 C CA . LEU B 1 111 ? 34.555 77.263 27.729 1.00 43.77 110 LEU B CA 1
ATOM 3360 C C . LEU B 1 111 ? 33.991 78.624 27.400 1.00 43.86 110 LEU B C 1
ATOM 3361 O O . LEU B 1 111 ? 32.793 78.793 27.321 1.00 44.96 110 LEU B O 1
ATOM 3366 N N . ARG B 1 112 ? 34.867 79.582 27.176 1.00 45.65 111 ARG B N 1
ATOM 3367 C CA . ARG B 1 112 ? 34.440 80.956 26.866 1.00 49.03 111 ARG B CA 1
ATOM 3368 C C . ARG B 1 112 ? 34.106 81.073 25.377 1.00 49.00 111 ARG B C 1
ATOM 3369 O O . ARG B 1 112 ? 33.702 82.114 24.901 1.00 50.20 111 ARG B O 1
ATOM 3377 N N . ASN B 1 113 ? 34.273 79.966 24.673 1.00 48.75 112 ASN B N 1
ATOM 3378 C CA . ASN B 1 113 ? 34.023 79.879 23.229 1.00 47.57 112 ASN B CA 1
ATOM 3379 C C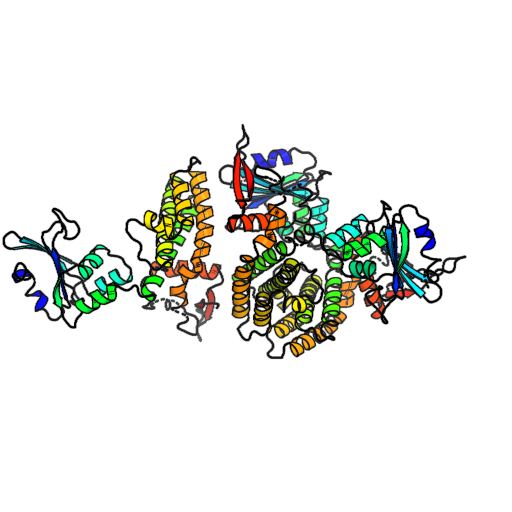 . ASN B 1 113 ? 32.980 78.815 22.925 1.00 45.42 112 ASN B C 1
ATOM 3380 O O . ASN B 1 113 ? 32.809 77.866 23.673 1.00 47.74 112 ASN B O 1
ATOM 3385 N N . PHE B 1 114 ? 32.275 78.994 21.823 1.00 41.69 113 PHE B N 1
ATOM 3386 C CA . PHE B 1 114 ? 31.248 78.028 21.368 1.00 38.82 113 PHE B CA 1
ATOM 3387 C C . PHE B 1 114 ? 31.559 77.631 19.930 1.00 39.07 113 PHE B C 1
ATOM 3388 O O . PHE B 1 114 ? 31.145 78.315 18.996 1.00 36.24 113 PHE B O 1
ATOM 3396 N N . PRO B 1 115 ? 32.323 76.548 19.740 1.00 40.37 114 PRO B N 1
ATOM 3397 C CA . PRO B 1 115 ? 32.650 76.114 18.388 1.00 41.25 114 PRO B CA 1
ATOM 3398 C C . PRO B 1 115 ? 31.395 75.884 17.561 1.00 42.01 114 PRO B C 1
ATOM 3399 O O . PRO B 1 115 ? 30.388 75.344 18.035 1.00 43.49 114 PRO B O 1
ATOM 3403 N N . GLU B 1 116 ? 31.474 76.307 16.315 1.00 41.15 115 GLU B N 1
ATOM 3404 C CA . GLU B 1 116 ? 30.320 76.246 15.410 1.00 41.33 115 GLU B CA 1
ATOM 3405 C C . GLU B 1 116 ? 29.792 74.852 15.267 1.00 39.18 115 GLU B C 1
ATOM 3406 O O . GLU B 1 116 ? 28.591 74.622 15.199 1.00 40.67 115 GLU B O 1
ATOM 3412 N N . THR B 1 117 ? 30.725 73.931 15.224 1.00 39.94 116 THR B N 1
ATOM 3413 C CA . THR B 1 117 ? 30.424 72.539 14.964 1.00 41.47 116 THR B CA 1
ATOM 3414 C C . THR B 1 117 ? 29.589 71.984 16.104 1.00 41.44 116 THR B C 1
ATOM 3415 O O . THR B 1 117 ? 28.611 71.248 15.904 1.00 41.36 116 THR B O 1
ATOM 3419 N N . GLU B 1 118 ? 29.967 72.395 17.310 1.00 39.90 117 GLU B N 1
ATOM 3420 C CA . GLU B 1 118 ? 29.232 72.017 18.532 1.00 36.26 117 GLU B CA 1
ATOM 3421 C C . GLU B 1 118 ? 27.867 72.661 18.533 1.00 34.26 117 GLU B C 1
ATOM 3422 O O . GLU B 1 118 ? 26.859 72.018 18.791 1.00 33.81 117 GLU B O 1
ATOM 3428 N N . ARG B 1 119 ? 27.832 73.925 18.163 1.00 34.80 118 ARG B N 1
ATOM 3429 C CA . ARG B 1 119 ? 26.576 74.674 18.174 1.00 34.47 118 ARG B CA 1
ATOM 3430 C C . ARG B 1 119 ? 25.593 74.093 17.166 1.00 34.55 118 ARG B C 1
ATOM 3431 O O . ARG B 1 119 ? 24.408 73.905 17.467 1.00 33.29 118 ARG B O 1
ATOM 3439 N N . CYS B 1 120 ? 26.103 73.772 15.987 1.00 31.93 119 CYS B N 1
ATOM 3440 C CA . CYS B 1 120 ? 25.255 73.255 14.914 1.00 34.36 119 CYS B CA 1
ATOM 3441 C C . CYS B 1 120 ? 24.727 71.878 15.208 1.00 32.26 119 CYS B C 1
ATOM 3442 O O . CYS B 1 120 ? 23.585 71.557 14.892 1.00 32.88 119 CYS B O 1
ATOM 3445 N N . LEU B 1 121 ? 25.553 71.073 15.848 1.00 32.67 120 LEU B N 1
ATOM 3446 C CA . LEU B 1 121 ? 25.129 69.719 16.264 1.00 31.70 120 LEU B CA 1
ATOM 3447 C C . LEU B 1 121 ? 24.003 69.842 17.279 1.00 31.71 120 LEU B C 1
ATOM 3448 O O . LEU B 1 121 ? 23.008 69.099 17.238 1.00 31.12 120 LEU B O 1
ATOM 3453 N N . GLN B 1 122 ? 24.193 70.763 18.209 1.00 28.55 121 GLN B N 1
ATOM 3454 C CA . GLN B 1 122 ? 23.193 71.028 19.237 1.00 30.56 121 GLN B CA 1
ATOM 3455 C C . GLN B 1 122 ? 21.891 71.539 18.644 1.00 32.31 121 GLN B C 1
ATOM 3456 O O . GLN B 1 122 ? 20.809 71.203 19.132 1.00 34.05 121 GLN B O 1
ATOM 3470 N N . SER B 1 124 ? 20.729 70.717 15.622 1.00 31.70 123 SER B N 1
ATOM 3471 C CA . SER B 1 124 ? 20.080 69.573 14.959 1.00 31.99 123 SER B CA 1
ATOM 3472 C C . SER B 1 124 ? 19.352 68.706 15.977 1.00 29.51 123 SER B C 1
ATOM 3473 O O . SER B 1 124 ? 18.256 68.190 15.742 1.00 32.48 123 SER B O 1
ATOM 3476 N N . LEU B 1 125 ? 19.986 68.573 17.127 1.00 31.91 124 LEU B N 1
ATOM 3477 C CA . LEU B 1 125 ? 19.469 67.737 18.227 1.00 33.28 124 LEU B CA 1
ATOM 3478 C C . LEU B 1 125 ? 18.185 68.354 18.793 1.00 33.52 124 LEU B C 1
ATOM 3479 O O . LEU B 1 125 ? 17.192 67.653 19.049 1.00 31.83 124 LEU B O 1
ATOM 3484 N N . SER B 1 126 ? 18.178 69.685 18.902 1.00 33.91 125 SER B N 1
ATOM 3485 C CA A SER B 1 126 ? 16.999 70.412 19.406 0.50 33.52 125 SER B CA 1
ATOM 3486 C CA B SER B 1 126 ? 17.014 70.412 19.410 0.50 33.23 125 SER B CA 1
ATOM 3487 C C . SER B 1 126 ? 15.878 70.364 18.390 1.00 32.81 125 SER B C 1
ATOM 3488 O O . SER B 1 126 ? 14.726 70.050 18.715 1.00 36.73 125 SER B O 1
ATOM 3493 N N . PHE B 1 127 ? 16.231 70.687 17.159 1.00 33.99 126 PHE B N 1
ATOM 3494 C CA . PHE B 1 127 ? 15.289 70.660 16.037 1.00 32.59 126 PHE B CA 1
ATOM 3495 C C . PHE B 1 127 ? 14.622 69.304 15.933 1.00 32.65 126 PHE B C 1
ATOM 3496 O O . PHE B 1 127 ? 13.424 69.195 15.726 1.00 29.88 126 PHE B O 1
ATOM 3504 N N . ALA B 1 128 ? 15.409 68.253 16.122 1.00 33.79 127 ALA B N 1
ATOM 3505 C CA . ALA B 1 128 ? 14.861 66.888 16.009 1.00 31.89 127 ALA B CA 1
ATOM 3506 C C . ALA B 1 128 ? 13.809 66.641 17.075 1.00 32.88 127 ALA B C 1
ATOM 3507 O O . ALA B 1 128 ? 12.777 66.027 16.831 1.00 34.17 127 ALA B O 1
ATOM 3509 N N . LYS B 1 129 ? 14.054 67.164 18.267 1.00 33.50 128 LYS B N 1
ATOM 3510 C CA . LYS B 1 129 ? 13.135 66.964 19.397 1.00 32.43 128 LYS B CA 1
ATOM 3511 C C . LYS B 1 129 ? 11.866 67.793 19.193 1.00 32.98 128 LYS B C 1
ATOM 3512 O O . LYS B 1 129 ? 10.747 67.364 19.469 1.00 33.98 128 LYS B O 1
ATOM 3515 N N . LEU B 1 130 ? 12.063 68.986 18.669 1.00 33.14 129 LEU B N 1
ATOM 3516 C CA . LEU B 1 130 ? 10.938 69.893 18.353 1.00 31.13 129 LEU B CA 1
ATOM 3517 C C . LEU B 1 130 ? 10.005 69.248 17.333 1.00 33.03 129 LEU B C 1
ATOM 3518 O O . LEU B 1 130 ? 8.781 69.234 17.470 1.00 35.41 129 LEU B O 1
ATOM 3523 N N . LEU B 1 131 ? 10.624 68.682 16.314 1.00 34.98 130 LEU B N 1
ATOM 3524 C CA . LEU B 1 131 ? 9.881 68.062 15.203 1.00 36.65 130 LEU B CA 1
ATOM 3525 C C . LEU B 1 131 ? 9.024 66.912 15.736 1.00 34.75 130 LEU B C 1
ATOM 3526 O O . LEU B 1 131 ? 7.828 66.833 15.454 1.00 38.01 130 LEU B O 1
ATOM 3531 N N . ARG B 1 132 ? 9.625 66.074 16.569 1.00 34.14 131 ARG B N 1
ATOM 3532 C CA . ARG B 1 132 ? 8.946 64.874 17.114 1.00 34.67 131 ARG B CA 1
ATOM 3533 C C . ARG B 1 132 ? 7.818 65.246 18.054 1.00 37.08 131 ARG B C 1
ATOM 3534 O O . ARG B 1 132 ? 6.735 64.652 18.010 1.00 39.00 131 ARG B O 1
ATOM 3536 N N . ARG B 1 133 ? 8.069 66.228 18.925 1.00 37.26 132 ARG B N 1
ATOM 3537 C CA . ARG B 1 133 ? 7.031 66.686 19.863 1.00 35.26 132 ARG B CA 1
ATOM 3538 C C . ARG B 1 133 ? 5.882 67.343 19.086 1.00 35.76 132 ARG B C 1
ATOM 3539 O O . ARG B 1 133 ? 4.705 67.170 19.394 1.00 33.25 132 ARG B O 1
ATOM 3547 N N . PHE B 1 134 ? 6.233 68.123 18.085 1.00 34.99 133 PHE B N 1
ATOM 3548 C CA . PHE B 1 134 ? 5.205 68.771 17.273 1.00 36.91 133 PHE B CA 1
ATOM 3549 C C . PHE B 1 134 ? 4.289 67.755 16.606 1.00 38.01 133 PHE B C 1
ATOM 3550 O O . PHE B 1 134 ? 3.063 67.895 16.575 1.00 36.99 133 PHE B O 1
ATOM 3558 N N . GLN B 1 135 ? 4.919 66.752 16.028 1.00 37.46 134 GLN B N 1
ATOM 3559 C CA . GLN B 1 135 ? 4.195 65.731 15.280 1.00 39.07 134 GLN B CA 1
ATOM 3560 C C . GLN B 1 135 ? 3.262 64.959 16.199 1.00 39.66 134 GLN B C 1
ATOM 3561 O O . GLN B 1 135 ? 2.128 64.661 15.851 1.00 42.95 134 GLN B O 1
ATOM 3567 N N . ASP B 1 136 ? 3.751 64.638 17.386 1.00 41.82 135 ASP B N 1
ATOM 3568 C CA . ASP B 1 136 ? 2.971 63.842 18.347 1.00 43.02 135 ASP B CA 1
ATOM 3569 C C . ASP B 1 136 ? 1.810 64.654 18.846 1.00 41.04 135 ASP B C 1
ATOM 3570 O O . ASP B 1 136 ? 0.706 64.162 18.990 1.00 44.38 135 ASP B O 1
ATOM 3575 N N . GLY B 1 137 ? 2.071 65.920 19.111 1.00 40.61 136 GLY B N 1
ATOM 3576 C CA . GLY B 1 137 ? 1.032 66.813 19.599 1.00 40.02 136 GLY B CA 1
ATOM 3577 C C . GLY B 1 137 ? -0.044 67.025 18.567 1.00 40.21 136 GLY B C 1
ATOM 3578 O O . GLY B 1 137 ? -1.227 67.137 18.870 1.00 38.79 136 GLY B O 1
ATOM 3579 N N . ARG B 1 138 ? 0.396 67.064 17.326 1.00 42.25 137 ARG B N 1
ATOM 3580 C CA . ARG B 1 138 ? -0.489 67.328 16.201 1.00 42.14 137 ARG B CA 1
ATOM 3581 C C . ARG B 1 138 ? -1.440 66.155 16.059 1.00 41.47 137 ARG B C 1
ATOM 3582 O O . ARG B 1 138 ? -2.659 66.312 15.981 1.00 41.33 137 ARG B O 1
ATOM 3590 N N . ASN B 1 139 ? -0.836 64.978 16.054 1.00 42.15 138 ASN B N 1
ATOM 3591 C CA A ASN B 1 139 ? -1.560 63.711 15.910 0.50 42.07 138 ASN B CA 1
ATOM 3592 C CA B ASN B 1 139 ? -1.561 63.703 15.911 0.50 42.16 138 ASN B CA 1
ATOM 3593 C C . ASN B 1 139 ? -2.528 63.465 17.051 1.00 42.52 138 ASN B C 1
ATOM 3594 O O . ASN B 1 139 ? -3.654 63.003 16.849 1.00 42.89 138 ASN B O 1
ATOM 3603 N N . LEU B 1 140 ? -2.069 63.764 18.252 1.00 41.63 139 LEU B N 1
ATOM 3604 C CA . LEU B 1 140 ? -2.878 63.545 19.440 1.00 41.11 139 LEU B CA 1
ATOM 3605 C C . LEU B 1 140 ? -4.072 64.488 19.383 1.00 40.10 139 LEU B C 1
ATOM 3606 O O . LEU B 1 140 ? -5.195 64.125 19.711 1.00 41.66 139 LEU B O 1
ATOM 3611 N N . PHE B 1 141 ? -3.806 65.710 18.964 1.00 40.64 140 PHE B N 1
ATOM 3612 C CA . PHE B 1 141 ? -4.843 66.760 18.912 1.00 41.28 140 PHE B CA 1
ATOM 3613 C C . PHE B 1 141 ? -5.931 66.396 17.900 1.00 43.57 140 PHE B C 1
ATOM 3614 O O . PHE B 1 141 ? -7.131 66.684 18.063 1.00 43.74 140 PHE B O 1
ATOM 3622 N N . SER B 1 142 ? -5.493 65.735 16.849 1.00 45.86 141 SER B N 1
ATOM 3623 C CA . SER B 1 142 ? -6.418 65.342 15.774 1.00 48.57 141 SER B CA 1
ATOM 3624 C C . SER B 1 142 ? -7.381 64.297 16.296 1.00 49.56 141 SER B C 1
ATOM 3625 O O . SER B 1 142 ? -8.517 64.188 15.842 1.00 52.79 141 SER B O 1
ATOM 3628 N N . ARG B 1 143 ? -6.895 63.540 17.265 1.00 47.13 142 ARG B N 1
ATOM 3629 C CA . ARG B 1 143 ? -7.605 62.390 17.794 1.00 45.76 142 ARG B CA 1
ATOM 3630 C C . ARG B 1 143 ? -8.397 62.810 18.998 1.00 46.27 142 ARG B C 1
ATOM 3631 O O . ARG B 1 143 ? -8.941 61.990 19.722 1.00 48.90 142 ARG B O 1
ATOM 3634 N N . GLY B 1 144 ? -8.455 64.113 19.194 1.00 47.30 143 GLY B N 1
ATOM 3635 C CA . GLY B 1 144 ? -9.207 64.705 20.299 1.00 48.04 143 GLY B CA 1
ATOM 3636 C C . GLY B 1 144 ? -8.688 64.412 21.694 1.00 47.74 143 GLY B C 1
ATOM 3637 O O . GLY B 1 144 ? -9.429 64.537 22.672 1.00 48.60 143 GLY B O 1
ATOM 3638 N N . ASN B 1 145 ? -7.422 64.001 21.766 1.00 47.53 144 ASN B N 1
ATOM 3639 C CA . ASN B 1 145 ? -6.722 63.750 23.055 1.00 46.06 144 ASN B CA 1
ATOM 3640 C C . ASN B 1 145 ? -6.007 65.013 23.533 1.00 43.60 144 ASN B C 1
ATOM 3641 O O . ASN B 1 145 ? -4.790 65.120 23.468 1.00 40.90 144 ASN B O 1
ATOM 3646 N N . TYR B 1 146 ? -6.775 65.935 24.076 1.00 42.63 145 TYR B N 1
ATOM 3647 C CA . TYR B 1 146 ? -6.292 67.302 24.309 1.00 42.01 145 TYR B CA 1
ATOM 3648 C C . TYR B 1 146 ? -5.277 67.454 25.434 1.00 40.89 145 TYR B C 1
ATOM 3649 O O . TYR B 1 146 ? -4.369 68.278 25.354 1.00 40.21 145 TYR B O 1
ATOM 3658 N N . TYR B 1 147 ? -5.437 66.654 26.476 1.00 39.86 146 TYR B N 1
ATOM 3659 C CA . TYR B 1 147 ? -4.567 66.766 27.662 1.00 36.14 146 TYR B CA 1
ATOM 3660 C C . TYR B 1 147 ? -3.185 66.245 27.335 1.00 33.92 146 TYR B C 1
ATOM 3661 O O . TYR B 1 147 ? -2.189 66.763 27.800 1.00 32.73 146 TYR B O 1
ATOM 3670 N N . ASP B 1 148 ? -3.156 65.220 26.500 1.00 30.44 147 ASP B N 1
ATOM 3671 C CA . ASP B 1 148 ? -1.925 64.589 26.086 1.00 32.53 147 ASP B CA 1
ATOM 3672 C C . ASP B 1 148 ? -1.276 65.380 24.952 1.00 34.02 147 ASP B C 1
ATOM 3673 O O . ASP B 1 148 ? -0.058 65.486 24.847 1.00 35.35 147 ASP B O 1
ATOM 3678 N N . ALA B 1 149 ? -2.110 65.994 24.140 1.00 34.43 148 ALA B N 1
ATOM 3679 C CA . ALA B 1 149 ? -1.612 66.865 23.081 1.00 36.49 148 ALA B CA 1
ATOM 3680 C C . ALA B 1 149 ? -0.920 68.094 23.711 1.00 35.31 148 ALA B C 1
ATOM 3681 O O . ALA B 1 149 ? 0.129 68.552 23.263 1.00 35.83 148 ALA B O 1
ATOM 3683 N N . TYR B 1 150 ? -1.515 68.599 24.773 1.00 34.23 149 TYR B N 1
ATOM 3684 C CA . TYR B 1 150 ? -1.007 69.803 25.429 1.00 35.37 149 TYR B CA 1
ATOM 3685 C C . TYR B 1 150 ? 0.391 69.551 25.954 1.00 36.15 149 TYR B C 1
ATOM 3686 O O . TYR B 1 150 ? 1.232 70.423 25.958 1.00 35.24 149 TYR B O 1
ATOM 3695 N N . THR B 1 151 ? 0.652 68.307 26.301 1.00 37.68 150 THR B N 1
ATOM 3696 C CA . THR B 1 151 ? 1.925 67.917 26.871 1.00 36.82 150 THR B CA 1
ATOM 3697 C C . THR B 1 151 ? 3.015 68.028 25.837 1.00 37.61 150 THR B C 1
ATOM 3698 O O . THR B 1 151 ? 4.100 68.518 26.101 1.00 37.62 150 THR B O 1
ATOM 3702 N N . HIS B 1 152 ? 2.713 67.570 24.634 1.00 38.95 151 HIS B N 1
ATOM 3703 C CA . HIS B 1 152 ? 3.722 67.522 23.576 1.00 36.36 151 HIS B CA 1
ATOM 3704 C C . HIS B 1 152 ? 3.900 68.856 22.953 1.00 35.39 151 HIS B C 1
ATOM 3705 O O . HIS B 1 152 ? 4.989 69.207 22.548 1.00 34.55 151 HIS B O 1
ATOM 3712 N N . VAL B 1 153 ? 2.802 69.582 22.847 1.00 33.89 152 VAL B N 1
ATOM 3713 C CA . VAL B 1 153 ? 2.853 70.920 22.270 1.00 36.62 152 VAL B CA 1
ATOM 3714 C C . VAL B 1 153 ? 3.699 71.797 23.180 1.00 36.03 152 VAL B C 1
ATOM 3715 O O . VAL B 1 153 ? 4.517 72.600 22.750 1.00 34.96 152 VAL B O 1
ATOM 3719 N N . HIS B 1 154 ? 3.555 71.539 24.458 1.00 35.51 153 HIS B N 1
ATOM 3720 C CA . HIS B 1 154 ? 4.253 72.314 25.459 1.00 35.88 153 HIS B CA 1
ATOM 3721 C C . HIS B 1 154 ? 5.746 72.058 25.391 1.00 34.20 153 HIS B C 1
ATOM 3722 O O . HIS B 1 154 ? 6.548 72.978 25.386 1.00 38.19 153 HIS B O 1
ATOM 3729 N N . HIS B 1 155 ? 6.106 70.794 25.309 1.00 34.66 154 HIS B N 1
ATOM 3730 C CA A HIS B 1 155 ? 7.520 70.375 25.205 0.50 34.96 154 HIS B CA 1
ATOM 3731 C CA B HIS B 1 155 ? 7.525 70.406 25.250 0.50 34.86 154 HIS B CA 1
ATOM 3732 C C . HIS B 1 155 ? 8.117 70.870 23.911 1.00 34.23 154 HIS B C 1
ATOM 3733 O O . HIS B 1 155 ? 9.294 71.216 23.830 1.00 35.01 154 HIS B O 1
ATOM 3746 N N . ALA B 1 156 ? 7.275 70.944 22.884 1.00 34.41 155 ALA B N 1
ATOM 3747 C CA . ALA B 1 156 ? 7.728 71.406 21.560 1.00 32.62 155 ALA B CA 1
ATOM 3748 C C . ALA B 1 156 ? 8.155 72.855 21.642 1.00 32.64 155 ALA B C 1
ATOM 3749 O O . ALA B 1 156 ? 9.162 73.241 21.085 1.00 31.88 155 ALA B O 1
ATOM 3751 N N . LEU B 1 157 ? 7.363 73.663 22.348 1.00 32.89 156 LEU B N 1
ATOM 3752 C CA . LEU B 1 157 ? 7.666 75.095 22.479 1.00 31.39 156 LEU B CA 1
ATOM 3753 C C . LEU B 1 157 ? 8.978 75.271 23.232 1.00 33.40 156 LEU B C 1
ATOM 3754 O O . LEU B 1 157 ? 9.772 76.144 22.944 1.00 34.41 156 LEU B O 1
ATOM 3759 N N . HIS B 1 158 ? 9.217 74.384 24.172 1.00 32.96 157 HIS B N 1
ATOM 3760 C CA . HIS B 1 158 ? 10.419 74.470 24.983 1.00 33.89 157 HIS B CA 1
ATOM 3761 C C . HIS B 1 158 ? 11.660 74.233 24.132 1.00 34.04 157 HIS B C 1
ATOM 3762 O O . HIS B 1 158 ? 12.663 74.950 24.261 1.00 35.02 157 HIS B O 1
ATOM 3769 N N . HIS B 1 159 ? 11.590 73.234 23.248 1.00 34.29 158 HIS B N 1
ATOM 3770 C CA . HIS B 1 159 ? 12.734 72.905 22.370 1.00 31.86 158 HIS B CA 1
ATOM 3771 C C . HIS B 1 159 ? 12.954 74.036 21.380 1.00 32.48 158 HIS B C 1
ATOM 3772 O O . HIS B 1 159 ? 14.075 74.346 20.974 1.00 34.84 158 HIS B O 1
ATOM 3779 N N . LEU B 1 160 ? 11.856 74.677 21.003 1.00 33.36 159 LEU B N 1
ATOM 3780 C CA . LEU B 1 160 ? 11.901 75.772 20.040 1.00 32.54 159 LEU B CA 1
ATOM 3781 C C . LEU B 1 160 ? 12.566 76.972 20.659 1.00 34.41 159 LEU B C 1
ATOM 3782 O O . LEU B 1 160 ? 13.302 77.714 20.010 1.00 31.61 159 LEU B O 1
ATOM 3787 N N . ALA B 1 161 ? 12.299 77.137 21.950 1.00 36.59 160 ALA B N 1
ATOM 3788 C CA . ALA B 1 161 ? 12.889 78.214 22.730 1.00 34.38 160 ALA B CA 1
ATOM 3789 C C . ALA B 1 161 ? 14.400 77.951 22.775 1.00 33.47 160 ALA B C 1
ATOM 3790 O O . ALA B 1 161 ? 15.197 78.824 22.528 1.00 31.99 160 ALA B O 1
ATOM 3792 N N . ARG B 1 162 ? 14.766 76.714 23.042 1.00 33.32 161 ARG B N 1
ATOM 3793 C CA . ARG B 1 162 ? 16.176 76.348 23.144 1.00 31.55 161 ARG B CA 1
ATOM 3794 C C . ARG B 1 162 ? 16.900 76.542 21.835 1.00 32.06 161 ARG B C 1
ATOM 3795 O O . ARG B 1 162 ? 18.018 77.054 21.799 1.00 32.36 161 ARG B O 1
ATOM 3803 N N . LEU B 1 163 ? 16.253 76.122 20.770 1.00 30.43 162 LEU B N 1
ATOM 3804 C CA . LEU B 1 163 ? 16.822 76.240 19.421 1.00 30.09 162 LEU B CA 1
ATOM 3805 C C . LEU B 1 163 ? 17.057 77.682 19.072 1.00 29.75 162 LEU B C 1
ATOM 3806 O O . LEU B 1 163 ? 18.022 78.035 18.420 1.00 30.21 162 LEU B O 1
ATOM 3811 N N . SER B 1 164 ? 16.156 78.528 19.533 1.00 33.97 163 SER B N 1
ATOM 3812 C CA . SER B 1 164 ? 16.170 79.957 19.174 1.00 34.77 163 SER B CA 1
ATOM 3813 C C . SER B 1 164 ? 17.332 80.650 19.859 1.00 35.33 163 SER B C 1
ATOM 3814 O O . SER B 1 164 ? 17.921 81.581 19.318 1.00 40.26 163 SER B O 1
ATOM 3817 N N . VAL B 1 165 ? 17.689 80.133 21.024 1.00 37.12 164 VAL B N 1
ATOM 3818 C CA . VAL B 1 165 ? 18.825 80.647 21.790 1.00 36.16 164 VAL B CA 1
ATOM 3819 C C . VAL B 1 165 ? 20.126 80.211 21.102 1.00 37.43 164 VAL B C 1
ATOM 3820 O O . VAL B 1 165 ? 21.065 80.990 20.934 1.00 34.94 164 VAL B O 1
ATOM 3824 N N . LEU B 1 166 ? 20.160 78.950 20.694 1.00 35.71 165 LEU B N 1
ATOM 3825 C CA . LEU B 1 166 ? 21.306 78.403 19.976 1.00 34.06 165 LEU B CA 1
ATOM 3826 C C . LEU B 1 166 ? 21.522 79.182 18.699 1.00 35.80 165 LEU B C 1
ATOM 3827 O O . LEU B 1 166 ? 22.654 79.503 18.318 1.00 37.60 165 LEU B O 1
ATOM 3832 N N . GLU B 1 167 ? 20.426 79.512 18.041 1.00 36.96 166 GLU B N 1
ATOM 3833 C CA . GLU B 1 167 ? 20.515 80.234 16.764 1.00 38.29 166 GLU B CA 1
ATOM 3834 C C . GLU B 1 167 ? 21.196 81.581 16.934 1.00 39.95 166 GLU B C 1
ATOM 3835 O O . GLU B 1 167 ? 21.841 82.073 16.034 1.00 41.60 166 GLU B O 1
ATOM 3841 N N . LYS B 1 168 ? 21.074 82.166 18.113 1.00 40.96 167 LYS B N 1
ATOM 3842 C CA . LYS B 1 168 ? 21.652 83.489 18.353 1.00 40.24 167 LYS B CA 1
ATOM 3843 C C . LYS B 1 168 ? 23.057 83.358 18.943 1.00 40.79 167 LYS B C 1
ATOM 3844 O O . LYS B 1 168 ? 23.698 84.347 19.287 1.00 44.67 167 LYS B O 1
ATOM 3847 N N . GLY B 1 169 ? 23.511 82.118 19.071 1.00 38.82 168 GLY B N 1
ATOM 3848 C CA . GLY B 1 169 ? 24.897 81.828 19.404 1.00 36.73 168 GLY B CA 1
ATOM 3849 C C . GLY B 1 169 ? 25.185 81.561 20.851 1.00 38.72 168 GLY B C 1
ATOM 3850 O O . GLY B 1 169 ? 26.336 81.523 21.275 1.00 40.42 168 GLY B O 1
ATOM 3851 N N . ALA B 1 170 ? 24.136 81.351 21.619 1.00 40.07 169 ALA B N 1
ATOM 3852 C CA . ALA B 1 170 ? 24.270 81.144 23.072 1.00 38.46 169 ALA B CA 1
ATOM 3853 C C . ALA B 1 170 ? 23.877 79.757 23.491 1.00 39.16 169 ALA B C 1
ATOM 3854 O O . ALA B 1 170 ? 23.072 79.115 22.853 1.00 40.17 169 ALA B O 1
ATOM 3856 N N . HIS B 1 171 ? 24.474 79.307 24.580 1.00 38.55 170 HIS B N 1
ATOM 3857 C CA . HIS B 1 171 ? 24.088 78.030 25.177 1.00 40.23 170 HIS B CA 1
ATOM 3858 C C . HIS B 1 171 ? 22.756 78.190 25.917 1.00 40.98 170 HIS B C 1
ATOM 3859 O O . HIS B 1 171 ? 22.556 79.140 26.666 1.00 41.26 170 HIS B O 1
ATOM 3866 N N . PRO B 1 172 ? 21.841 77.246 25.709 1.00 41.68 171 PRO B N 1
ATOM 3867 C CA . PRO B 1 172 ? 20.631 77.278 26.487 1.00 41.70 171 PRO B CA 1
ATOM 3868 C C . PRO B 1 172 ? 20.935 76.915 27.937 1.00 43.81 171 PRO B C 1
ATOM 3869 O O . PRO B 1 172 ? 21.712 75.985 28.226 1.00 44.20 171 PRO B O 1
ATOM 3873 N N . GLU B 1 173 ? 20.329 77.695 28.820 1.00 44.18 172 GLU B N 1
ATOM 3874 C CA . GLU B 1 173 ? 20.393 77.472 30.264 1.00 46.58 172 GLU B CA 1
ATOM 3875 C C . GLU B 1 173 ? 19.035 77.010 30.802 1.00 45.45 172 GLU B C 1
ATOM 3876 O O . GLU B 1 173 ? 18.098 76.834 30.039 1.00 42.83 172 GLU B O 1
ATOM 3882 N N . VAL B 1 174 ? 18.958 76.819 32.119 1.00 43.37 173 VAL B N 1
ATOM 3883 C CA . VAL B 1 174 ? 17.733 76.321 32.752 1.00 42.53 173 VAL B CA 1
ATOM 3884 C C . VAL B 1 174 ? 16.671 77.401 32.646 1.00 42.50 173 VAL B C 1
ATOM 3885 O O . VAL B 1 174 ? 15.472 77.133 32.506 1.00 46.63 173 VAL B O 1
ATOM 3889 N N . VAL B 1 175 ? 17.132 78.642 32.678 1.00 42.08 174 VAL B N 1
ATOM 3890 C CA . VAL B 1 175 ? 16.240 79.783 32.512 1.00 40.48 174 VAL B CA 1
ATOM 3891 C C . VAL B 1 175 ? 16.209 80.187 31.047 1.00 44.59 174 VAL B C 1
ATOM 3892 O O . VAL B 1 175 ? 16.868 81.141 30.631 1.00 48.44 174 VAL B O 1
ATOM 3896 N N . VAL B 1 176 ? 15.379 79.499 30.283 1.00 45.15 175 VAL B N 1
ATOM 3897 C CA . VAL B 1 176 ? 15.380 79.653 28.832 1.00 45.82 175 VAL B CA 1
ATOM 3898 C C . VAL B 1 176 ? 14.325 80.606 28.335 1.00 43.85 175 VAL B C 1
ATOM 3899 O O . VAL B 1 176 ? 14.523 81.252 27.318 1.00 43.12 175 VAL B O 1
ATOM 3903 N N . TRP B 1 177 ? 13.219 80.732 29.067 1.00 44.81 176 TRP B N 1
ATOM 3904 C CA . TRP B 1 177 ? 12.107 81.596 28.604 1.00 44.10 176 TRP B CA 1
ATOM 3905 C C . TRP B 1 177 ? 12.483 83.032 28.751 1.00 49.29 176 TRP B C 1
ATOM 3906 O O . TRP B 1 177 ? 11.982 83.896 28.042 1.00 50.07 176 TRP B O 1
ATOM 3917 N N . GLU B 1 178 ? 13.406 83.278 29.663 1.00 54.45 177 GLU B N 1
ATOM 3918 C CA . GLU B 1 178 ? 13.878 84.638 29.878 1.00 59.10 177 GLU B CA 1
ATOM 3919 C C . GLU B 1 178 ? 14.868 84.970 28.765 1.00 59.50 177 GLU B C 1
ATOM 3920 O O . GLU B 1 178 ? 14.854 86.064 28.204 1.00 60.09 177 GLU B O 1
ATOM 3926 N N . GLN B 1 179 ? 15.656 83.967 28.391 1.00 61.30 178 GLN B N 1
ATOM 3927 C CA . GLN B 1 179 ? 16.640 84.119 27.303 1.00 61.23 178 GLN B CA 1
ATOM 3928 C C . GLN B 1 179 ? 15.916 84.453 26.012 1.00 61.89 178 GLN B C 1
ATOM 3929 O O . GLN B 1 179 ? 16.237 85.433 25.344 1.00 63.80 178 GLN B O 1
ATOM 3935 N N . ALA B 1 180 ? 14.892 83.662 25.714 1.00 61.38 179 ALA B N 1
ATOM 3936 C CA . ALA B 1 180 ? 14.176 83.747 24.425 1.00 60.91 179 ALA B CA 1
ATOM 3937 C C . ALA B 1 180 ? 13.194 84.907 24.346 1.00 60.11 179 ALA B C 1
ATOM 3938 O O . ALA B 1 180 ? 12.697 85.223 23.265 1.00 60.55 179 ALA B O 1
ATOM 3940 N N . ARG B 1 181 ? 12.929 85.560 25.469 1.00 60.31 180 ARG B N 1
ATOM 3941 C CA . ARG B 1 181 ? 11.970 86.695 25.443 1.00 60.37 180 ARG B CA 1
ATOM 3942 C C . ARG B 1 181 ? 12.518 87.809 24.558 1.00 61.57 180 ARG B C 1
ATOM 3943 O O . ARG B 1 181 ? 11.787 88.677 24.067 1.00 61.50 180 ARG B O 1
ATOM 3947 N N . LEU B 1 182 ? 13.835 87.767 24.388 1.00 62.46 181 LEU B N 1
ATOM 3948 C CA . LEU B 1 182 ? 14.563 88.738 23.555 1.00 62.04 181 LEU B CA 1
ATOM 3949 C C . LEU B 1 182 ? 15.142 88.060 22.326 1.00 61.30 181 LEU B C 1
ATOM 3950 O O . LEU B 1 182 ? 14.943 88.504 21.210 1.00 60.01 181 LEU B O 1
ATOM 3955 N N . ASP B 1 183 ? 15.857 86.968 22.557 1.00 61.34 182 ASP B N 1
ATOM 3956 C CA . ASP B 1 183 ? 16.482 86.182 21.464 1.00 62.22 182 ASP B CA 1
ATOM 3957 C C . ASP B 1 183 ? 15.467 85.813 20.391 1.00 61.89 182 ASP B C 1
ATOM 3958 O O . ASP B 1 183 ? 15.840 85.601 19.233 1.00 62.40 182 ASP B O 1
ATOM 3963 N N . ASP B 1 184 ? 14.192 85.746 20.798 1.00 60.14 183 ASP B N 1
ATOM 3964 C CA . ASP B 1 184 ? 13.079 85.387 19.883 1.00 57.07 183 ASP B CA 1
ATOM 3965 C C . ASP B 1 184 ? 11.649 85.635 20.437 1.00 54.13 183 ASP B C 1
ATOM 3966 O O . ASP B 1 184 ? 10.982 84.703 20.885 1.00 50.90 183 ASP B O 1
ATOM 3971 N N . PRO B 1 185 ? 11.173 86.891 20.361 1.00 51.62 184 PRO B N 1
ATOM 3972 C CA . PRO B 1 185 ? 9.893 87.316 20.903 1.00 49.32 184 PRO B CA 1
ATOM 3973 C C . PRO B 1 185 ? 8.704 86.576 20.356 1.00 45.93 184 PRO B C 1
ATOM 3974 O O . PRO B 1 185 ? 7.701 86.482 21.044 1.00 44.00 184 PRO B O 1
ATOM 3978 N N . ASP B 1 186 ? 8.818 86.065 19.135 1.00 44.00 185 ASP B N 1
ATOM 3979 C CA . ASP B 1 186 ? 7.694 85.349 18.494 1.00 42.91 185 ASP B CA 1
ATOM 3980 C C . ASP B 1 186 ? 7.424 84.041 19.231 1.00 42.27 185 ASP B C 1
ATOM 3981 O O . ASP B 1 186 ? 6.278 83.637 19.454 1.00 39.90 185 ASP B O 1
ATOM 3986 N N . VAL B 1 187 ? 8.519 83.410 19.629 1.00 39.25 186 VAL B N 1
ATOM 3987 C CA . VAL B 1 187 ? 8.471 82.112 20.313 1.00 35.42 186 VAL B CA 1
ATOM 3988 C C . VAL B 1 187 ? 7.975 82.300 21.732 1.00 36.46 186 VAL B C 1
ATOM 3989 O O . VAL B 1 187 ? 7.151 81.562 22.230 1.00 35.43 186 VAL B O 1
ATOM 3993 N N . TYR B 1 188 ? 8.448 83.352 22.358 1.00 38.68 187 TYR B N 1
ATOM 3994 C CA . TYR B 1 188 ? 7.993 83.688 23.696 1.00 38.89 187 TYR B CA 1
ATOM 3995 C C . TYR B 1 188 ? 6.480 83.895 23.716 1.00 39.67 187 TYR B C 1
ATOM 3996 O O . TYR B 1 188 ? 5.780 83.446 24.619 1.00 37.25 187 TYR B O 1
ATOM 4005 N N . LYS B 1 189 ? 5.982 84.572 22.698 1.00 40.61 188 LYS B N 1
ATOM 4006 C CA . LYS B 1 189 ? 4.570 84.975 22.669 1.00 40.91 188 LYS B CA 1
ATOM 4007 C C . LYS B 1 189 ? 3.660 83.771 22.497 1.00 39.62 188 LYS B C 1
ATOM 4008 O O . LYS B 1 189 ? 2.621 83.665 23.142 1.00 41.93 188 LYS B O 1
ATOM 4011 N N . LEU B 1 190 ? 4.085 82.839 21.669 1.00 37.29 189 LEU B N 1
ATOM 4012 C CA . LEU B 1 190 ? 3.340 81.601 21.505 1.00 38.26 189 LEU B CA 1
ATOM 4013 C C . LEU B 1 190 ? 3.175 80.899 22.835 1.00 39.94 189 LEU B C 1
ATOM 4014 O O . LEU B 1 190 ? 2.137 80.339 23.119 1.00 42.51 189 LEU B O 1
ATOM 4019 N N . TYR B 1 191 ? 4.233 80.903 23.630 1.00 41.55 190 TYR B N 1
ATOM 4020 C CA . TYR B 1 191 ? 4.225 80.196 24.909 1.00 40.01 190 TYR B CA 1
ATOM 4021 C C . TYR B 1 191 ? 3.266 80.934 25.853 1.00 39.72 190 TYR B C 1
ATOM 4022 O O . TYR B 1 191 ? 2.441 80.323 26.540 1.00 38.63 190 TYR B O 1
ATOM 4031 N N . GLU B 1 192 ? 3.387 82.256 25.873 1.00 42.27 191 GLU B N 1
ATOM 4032 C CA . GLU B 1 192 ? 2.545 83.097 26.734 1.00 44.48 191 GLU B CA 1
ATOM 4033 C C . GLU B 1 192 ? 1.079 82.853 26.451 1.00 44.19 191 GLU B C 1
ATOM 4034 O O . GLU B 1 192 ? 0.246 82.813 27.355 1.00 42.77 191 GLU B O 1
ATOM 4040 N N . GLN B 1 193 ? 0.776 82.719 25.175 1.00 42.69 192 GLN B N 1
ATOM 4041 C CA . GLN B 1 193 ? -0.603 82.555 24.741 1.00 42.11 192 GLN B CA 1
ATOM 4042 C C . GLN B 1 193 ? -1.147 81.193 25.153 1.00 41.52 192 GLN B C 1
ATOM 4043 O O . GLN B 1 193 ? -2.263 81.077 25.600 1.00 43.64 192 GLN B O 1
ATOM 4049 N N . LEU B 1 194 ? -0.352 80.158 25.004 1.00 39.95 193 LEU B N 1
ATOM 4050 C CA . LEU B 1 194 ? -0.802 78.790 25.356 1.00 40.23 193 LEU B CA 1
ATOM 4051 C C . LEU B 1 194 ? -1.146 78.711 26.851 1.00 42.96 193 LEU B C 1
ATOM 4052 O O . LEU B 1 194 ? -2.046 77.993 27.288 1.00 42.17 193 LEU B O 1
ATOM 4057 N N . LEU B 1 195 ? -0.426 79.509 27.618 1.00 44.69 194 LEU B N 1
ATOM 4058 C CA . LEU B 1 195 ? -0.503 79.447 29.063 1.00 44.68 194 LEU B CA 1
ATOM 4059 C C . LEU B 1 195 ? -1.614 80.317 29.596 1.00 46.01 194 LEU B C 1
ATOM 4060 O O . LEU B 1 195 ? -2.383 79.893 30.455 1.00 48.18 194 LEU B O 1
ATOM 4065 N N . LEU B 1 196 ? -1.709 81.522 29.054 1.00 43.96 195 LEU B N 1
ATOM 4066 C CA . LEU B 1 196 ? -2.522 82.565 29.663 1.00 44.15 195 LEU B CA 1
ATOM 4067 C C . LEU B 1 196 ? -3.675 83.075 28.841 1.00 43.10 195 LEU B C 1
ATOM 4068 O O . LEU B 1 196 ? -4.482 83.833 29.344 1.00 44.38 195 LEU B O 1
ATOM 4073 N N . SER B 1 197 ? -3.768 82.667 27.586 1.00 44.97 196 SER B N 1
ATOM 4074 C CA . SER B 1 197 ? -4.837 83.203 26.737 1.00 49.26 196 SER B CA 1
ATOM 4075 C C . SER B 1 197 ? -6.165 82.726 27.296 1.00 51.72 196 SER B C 1
ATOM 4076 O O . SER B 1 197 ? -6.252 81.695 27.957 1.00 48.97 196 SER B O 1
ATOM 4079 N N . GLU B 1 198 ? -7.186 83.526 27.035 1.00 55.77 197 GLU B N 1
ATOM 4080 C CA . GLU B 1 198 ? -8.534 83.306 27.568 1.00 59.15 197 GLU B CA 1
ATOM 4081 C C . GLU B 1 198 ? -9.263 82.212 26.801 1.00 58.22 197 GLU B C 1
ATOM 4082 O O . GLU B 1 198 ? -10.269 81.684 27.262 1.00 59.86 197 GLU B O 1
ATOM 4088 N N . GLU B 1 199 ? -8.735 81.898 25.626 1.00 55.51 198 GLU B N 1
ATOM 4089 C CA . GLU B 1 199 ? -9.313 80.866 24.757 1.00 53.06 198 GLU B CA 1
ATOM 4090 C C . GLU B 1 199 ? -9.495 79.543 25.486 1.00 50.72 198 GLU B C 1
ATOM 4091 O O . GLU B 1 199 ? -9.010 79.328 26.598 1.00 50.03 198 GLU B O 1
ATOM 4097 N N . THR B 1 200 ? -10.195 78.654 24.805 1.00 48.17 199 THR B N 1
ATOM 4098 C CA . THR B 1 200 ? -10.466 77.309 25.316 1.00 46.34 199 THR B CA 1
ATOM 4099 C C . THR B 1 200 ? -9.222 76.465 25.169 1.00 43.46 199 THR B C 1
ATOM 4100 O O . THR B 1 200 ? -8.327 76.780 24.376 1.00 43.17 199 THR B O 1
ATOM 4104 N N . LEU B 1 201 ? -9.188 75.369 25.911 1.00 42.14 200 LEU B N 1
ATOM 4105 C CA . LEU B 1 201 ? -8.041 74.465 25.864 1.00 38.81 200 LEU B CA 1
ATOM 4106 C C . LEU B 1 201 ? -7.817 73.965 24.453 1.00 40.13 200 LEU B C 1
ATOM 4107 O O . LEU B 1 201 ? -6.682 73.975 23.962 1.00 41.40 200 LEU B O 1
ATOM 4112 N N . GLU B 1 202 ? -8.902 73.559 23.802 1.00 40.52 201 GLU B N 1
ATOM 4113 C CA . GLU B 1 202 ? -8.837 73.007 22.452 1.00 40.42 201 GLU B CA 1
ATOM 4114 C C . GLU B 1 202 ? -8.335 74.076 21.497 1.00 40.15 201 GLU B C 1
ATOM 4115 O O . GLU B 1 202 ? -7.530 73.816 20.610 1.00 42.75 201 GLU B O 1
ATOM 4117 N N . GLN B 1 203 ? -8.774 75.302 21.732 1.00 41.67 202 GLN B N 1
ATOM 4118 C CA . GLN B 1 203 ? -8.410 76.440 20.863 1.00 41.45 202 GLN B CA 1
ATOM 4119 C C . GLN B 1 203 ? -6.954 76.857 21.105 1.00 39.70 202 GLN B C 1
ATOM 4120 O O . GLN B 1 203 ? -6.224 77.184 20.189 1.00 38.43 202 GLN B O 1
ATOM 4126 N N . ARG B 1 204 ? -6.527 76.796 22.352 1.00 40.24 203 ARG B N 1
ATOM 4127 C CA . ARG B 1 204 ? -5.172 77.200 22.706 1.00 38.16 203 ARG B CA 1
ATOM 4128 C C . ARG B 1 204 ? -4.156 76.293 22.057 1.00 38.58 203 ARG B C 1
ATOM 4129 O O . ARG B 1 204 ? -3.098 76.745 21.623 1.00 41.51 203 ARG B O 1
ATOM 4137 N N . ILE B 1 205 ? -4.511 75.015 21.967 1.00 38.20 204 ILE B N 1
ATOM 4138 C CA . ILE B 1 205 ? -3.614 73.990 21.423 1.00 37.82 204 ILE B CA 1
ATOM 4139 C C . ILE B 1 205 ? -3.571 74.145 19.924 1.00 39.23 204 ILE B C 1
ATOM 4140 O O . ILE B 1 205 ? -2.538 73.996 19.297 1.00 42.15 204 ILE B O 1
ATOM 4145 N N . HIS B 1 206 ? -4.721 74.462 19.358 1.00 41.80 205 HIS B N 1
ATOM 4146 C CA . HIS B 1 206 ? -4.823 74.662 17.912 1.00 41.72 205 HIS B CA 1
ATOM 4147 C C . HIS B 1 206 ? -3.920 75.820 17.507 1.00 40.24 205 HIS B C 1
ATOM 4148 O O . HIS B 1 206 ? -3.111 75.723 16.601 1.00 40.63 205 HIS B O 1
ATOM 4155 N N . LEU B 1 207 ? -4.102 76.924 18.204 1.00 39.83 206 LEU B N 1
ATOM 4156 C CA . LEU B 1 207 ? -3.339 78.135 17.939 1.00 40.61 206 LEU B CA 1
ATOM 4157 C C . LEU B 1 207 ? -1.837 77.943 18.146 1.00 42.38 206 LEU B C 1
ATOM 4158 O O . LEU B 1 207 ? -1.014 78.504 17.419 1.00 44.55 206 LEU B O 1
ATOM 4163 N N . ALA B 1 208 ? -1.490 77.134 19.132 1.00 41.37 207 ALA B N 1
ATOM 4164 C CA . ALA B 1 208 ? -0.086 76.829 19.417 1.00 38.86 207 ALA B CA 1
ATOM 4165 C C . ALA B 1 208 ? 0.499 75.981 18.302 1.00 39.33 207 ALA B C 1
ATOM 4166 O O . ALA B 1 208 ? 1.660 76.145 17.927 1.00 39.98 207 ALA B O 1
ATOM 4168 N N . LEU B 1 209 ? -0.308 75.076 17.767 1.00 39.72 208 LEU B N 1
ATOM 4169 C CA . LEU B 1 209 ? 0.161 74.147 16.717 1.00 38.11 208 LEU B CA 1
ATOM 4170 C C . LEU B 1 209 ? 0.370 74.880 15.399 1.00 39.74 208 LEU B C 1
ATOM 4171 O O . LEU B 1 209 ? 1.239 74.517 14.603 1.00 39.04 208 LEU B O 1
ATOM 4176 N N . ILE B 1 210 ? -0.414 75.932 15.194 1.00 41.47 209 ILE B N 1
ATOM 4177 C CA . ILE B 1 210 ? -0.323 76.727 13.958 1.00 41.36 209 ILE B CA 1
ATOM 4178 C C . ILE B 1 210 ? 0.990 77.500 13.984 1.00 41.98 209 ILE B C 1
ATOM 4179 O O . ILE B 1 210 ? 1.727 77.534 13.002 1.00 42.48 209 ILE B O 1
ATOM 4184 N N . GLY B 1 211 ? 1.286 78.070 15.146 1.00 41.53 210 GLY B N 1
ATOM 4185 C CA . GLY B 1 211 ? 2.443 78.939 15.327 1.00 41.73 210 GLY B CA 1
ATOM 4186 C C . GLY B 1 211 ? 3.708 78.142 15.278 1.00 43.62 210 GLY B C 1
ATOM 4187 O O . GLY B 1 211 ? 4.732 78.598 14.797 1.00 46.83 210 GLY B O 1
ATOM 4188 N N . LEU B 1 212 ? 3.597 76.908 15.744 1.00 44.97 211 LEU B N 1
ATOM 4189 C CA . LEU B 1 212 ? 4.724 75.997 15.876 1.00 44.02 211 LEU B CA 1
ATOM 4190 C C . LEU B 1 212 ? 5.134 75.535 14.491 1.00 46.13 211 LEU B C 1
ATOM 4191 O O . LEU B 1 212 ? 6.299 75.562 14.101 1.00 45.44 211 LEU B O 1
ATOM 4196 N N . GLU B 1 213 ? 4.141 75.058 13.766 1.00 49.20 212 GLU B N 1
ATOM 4197 C CA . GLU B 1 213 ? 4.333 74.607 12.379 1.00 50.93 212 GLU B CA 1
ATOM 4198 C C . GLU B 1 213 ? 5.033 75.686 11.556 1.00 51.85 212 GLU B C 1
ATOM 4199 O O . GLU B 1 213 ? 5.950 75.402 10.787 1.00 52.35 212 GLU B O 1
ATOM 4205 N N . HIS B 1 214 ? 4.609 76.925 11.752 1.00 52.81 213 HIS B N 1
ATOM 4206 C CA . HIS B 1 214 ? 5.158 78.054 11.007 1.00 54.03 213 HIS B CA 1
ATOM 4207 C C . HIS B 1 214 ? 6.613 78.309 11.369 1.00 53.72 213 HIS B C 1
ATOM 4208 O O . HIS B 1 214 ? 7.455 78.503 10.496 1.00 53.95 213 HIS B O 1
ATOM 4215 N N . LEU B 1 215 ? 6.907 78.298 12.663 1.00 52.91 214 LEU B N 1
ATOM 4216 C CA . LEU B 1 215 ? 8.276 78.575 13.145 1.00 50.80 214 LEU B CA 1
ATOM 4217 C C . LEU B 1 215 ? 9.189 77.409 12.823 1.00 49.46 214 LEU B C 1
ATOM 4218 O O . LEU B 1 215 ? 10.379 77.562 12.590 1.00 48.96 214 LEU B O 1
ATOM 4223 N N . LEU B 1 216 ? 8.591 76.239 12.749 1.00 49.88 215 LEU B N 1
ATOM 4224 C CA . LEU B 1 216 ? 9.336 75.015 12.464 1.00 49.26 215 LEU B CA 1
ATOM 4225 C C . LEU B 1 216 ? 9.872 75.079 11.060 1.00 50.14 215 LEU B C 1
ATOM 4226 O O . LEU B 1 216 ? 10.934 74.547 10.749 1.00 51.01 215 LEU B O 1
ATOM 4231 N N . GLN B 1 217 ? 9.119 75.761 10.212 1.00 51.84 216 GLN B N 1
ATOM 4232 C CA . GLN B 1 217 ? 9.479 75.925 8.793 1.00 51.09 216 GLN B CA 1
ATOM 4233 C C . GLN B 1 217 ? 10.629 76.897 8.739 1.00 47.55 216 GLN B C 1
ATOM 4234 O O . GLN B 1 217 ? 11.612 76.697 8.039 1.00 46.42 216 GLN B O 1
ATOM 4240 N N . SER B 1 218 ? 10.475 77.949 9.521 1.00 46.25 217 SER B N 1
ATOM 4241 C CA . SER B 1 218 ? 11.430 79.050 9.549 1.00 46.18 217 SER B CA 1
ATOM 4242 C C . SER B 1 218 ? 12.809 78.591 9.959 1.00 45.55 217 SER B C 1
ATOM 4243 O O . SER B 1 218 ? 13.818 79.175 9.577 1.00 46.58 217 SER B O 1
ATOM 4246 N N . LYS B 1 219 ? 12.854 77.526 10.737 1.00 44.00 218 LYS B N 1
ATOM 4247 C CA . LYS B 1 219 ? 14.119 77.132 11.382 1.00 41.22 218 LYS B CA 1
ATOM 4248 C C . LYS B 1 219 ? 14.732 75.874 10.807 1.00 39.81 218 LYS B C 1
ATOM 4249 O O . LYS B 1 219 ? 15.695 75.356 11.338 1.00 39.75 218 LYS B O 1
ATOM 4255 N N . VAL B 1 220 ? 14.204 75.454 9.663 1.00 40.93 219 VAL B N 1
ATOM 4256 C CA . VAL B 1 220 ? 14.612 74.184 9.048 1.00 40.50 219 VAL B CA 1
ATOM 4257 C C . VAL B 1 220 ? 16.108 74.116 8.747 1.00 40.02 219 VAL B C 1
ATOM 4258 O O . VAL B 1 220 ? 16.775 73.097 8.999 1.00 39.87 219 VAL B O 1
ATOM 4262 N N . LEU B 1 221 ? 16.631 75.205 8.218 1.00 36.95 220 LEU B N 1
ATOM 4263 C CA . LEU B 1 221 ? 18.043 75.261 7.856 1.00 39.87 220 LEU B CA 1
ATOM 4264 C C . LEU B 1 221 ? 18.922 75.171 9.079 1.00 39.92 220 LEU B C 1
ATOM 4265 O O . LEU B 1 221 ? 20.039 74.650 9.027 1.00 41.37 220 LEU B O 1
ATOM 4270 N N . SER B 1 222 ? 18.396 75.654 10.192 1.00 38.92 221 SER B N 1
ATOM 4271 C CA . SER B 1 222 ? 19.156 75.644 11.443 1.00 40.58 221 SER B CA 1
ATOM 4272 C C . SER B 1 222 ? 19.269 74.215 11.910 1.00 39.34 221 SER B C 1
ATOM 4273 O O . SER B 1 222 ? 20.306 73.768 12.396 1.00 41.77 221 SER B O 1
ATOM 4276 N N . GLY B 1 223 ? 18.186 73.495 11.695 1.00 36.64 222 GLY B N 1
ATOM 4277 C CA . GLY B 1 223 ? 18.069 72.129 12.147 1.00 36.39 222 GLY B CA 1
ATOM 4278 C C . GLY B 1 223 ? 18.858 71.170 11.296 1.00 37.12 222 GLY B C 1
ATOM 4279 O O . GLY B 1 223 ? 19.258 70.114 11.760 1.00 39.31 222 GLY B O 1
ATOM 4280 N N . GLY B 1 224 ? 19.104 71.578 10.052 1.00 35.45 223 GLY B N 1
ATOM 4281 C CA . GLY B 1 224 ? 19.726 70.706 9.048 1.00 35.12 223 GLY B CA 1
ATOM 4282 C C . GLY B 1 224 ? 21.181 70.971 8.750 1.00 31.94 223 GLY B C 1
ATOM 4283 O O . GLY B 1 224 ? 21.910 70.106 8.288 1.00 34.85 223 GLY B O 1
ATOM 4284 N N . LYS B 1 225 ? 21.609 72.179 9.051 1.00 34.30 224 LYS B N 1
ATOM 4285 C CA . LYS B 1 225 ? 22.970 72.631 8.687 1.00 34.51 224 LYS B CA 1
ATOM 4286 C C . LYS B 1 225 ? 24.050 71.574 8.981 1.00 34.16 224 LYS B C 1
ATOM 4287 O O . LYS B 1 225 ? 24.830 71.193 8.114 1.00 32.09 224 LYS B O 1
ATOM 4291 N N . TYR B 1 226 ? 24.053 71.066 10.197 1.00 32.45 225 TYR B N 1
ATOM 4292 C CA . TYR B 1 226 ? 25.128 70.147 10.620 1.00 32.41 225 TYR B CA 1
ATOM 4293 C C . TYR B 1 226 ? 25.107 68.884 9.795 1.00 31.91 225 TYR B C 1
ATOM 4294 O O . TYR B 1 226 ? 26.145 68.355 9.396 1.00 32.99 225 TYR B O 1
ATOM 4303 N N . LEU B 1 227 ? 23.908 68.394 9.549 1.00 29.67 226 LEU B N 1
ATOM 4304 C CA . LEU B 1 227 ? 23.727 67.168 8.777 1.00 31.30 226 LEU B CA 1
ATOM 4305 C C . LEU B 1 227 ? 24.193 67.373 7.333 1.00 29.74 226 LEU B C 1
ATOM 4306 O O . LEU B 1 227 ? 24.951 66.585 6.781 1.00 31.62 226 LEU B O 1
ATOM 4311 N N . PHE B 1 228 ? 23.787 68.481 6.744 1.00 30.89 227 PHE B N 1
ATOM 4312 C CA . PHE B 1 228 ? 24.100 68.744 5.348 1.00 32.25 227 PHE B CA 1
ATOM 4313 C C . PHE B 1 228 ? 25.616 68.882 5.162 1.00 33.81 227 PHE B C 1
ATOM 4314 O O . PHE B 1 228 ? 26.201 68.373 4.205 1.00 36.68 227 PHE B O 1
ATOM 4322 N N . GLU B 1 229 ? 26.246 69.544 6.111 1.00 34.11 228 GLU B N 1
ATOM 4323 C CA . GLU B 1 229 ? 27.675 69.788 6.045 1.00 35.96 228 GLU B CA 1
ATOM 4324 C C . GLU B 1 229 ? 28.418 68.444 6.094 1.00 37.21 228 GLU B C 1
ATOM 4325 O O . GLU B 1 229 ? 29.388 68.222 5.376 1.00 38.67 228 GLU B O 1
ATOM 4328 N N . VAL B 1 230 ? 27.946 67.539 6.941 1.00 35.41 229 VAL B N 1
ATOM 4329 C CA . VAL B 1 230 ? 28.583 66.204 7.035 1.00 33.07 229 VAL B CA 1
ATOM 4330 C C . VAL B 1 230 ? 28.413 65.473 5.708 1.00 34.07 229 VAL B C 1
ATOM 4331 O O . VAL B 1 230 ? 29.342 64.887 5.172 1.00 37.88 229 VAL B O 1
ATOM 4343 N N . ARG B 1 232 ? 27.882 66.588 2.706 1.00 38.81 231 ARG B N 1
ATOM 4344 C CA . ARG B 1 232 ? 28.632 67.168 1.581 1.00 39.57 231 ARG B CA 1
ATOM 4345 C C . ARG B 1 232 ? 30.099 66.811 1.568 1.00 42.51 231 ARG B C 1
ATOM 4346 O O . ARG B 1 232 ? 30.819 67.143 0.633 1.00 46.56 231 ARG B O 1
ATOM 4354 N N . GLU B 1 233 ? 30.549 66.141 2.605 1.00 45.24 232 GLU B N 1
ATOM 4355 C CA . GLU B 1 233 ? 31.963 65.762 2.693 1.00 48.38 232 GLU B CA 1
ATOM 4356 C C . GLU B 1 233 ? 32.288 64.732 1.629 1.00 48.80 232 GLU B C 1
ATOM 4357 O O . GLU B 1 233 ? 33.447 64.372 1.409 1.00 51.40 232 GLU B O 1
ATOM 4363 N N . ARG B 1 234 ? 31.239 64.289 0.958 1.00 47.20 233 ARG B N 1
ATOM 4364 C CA . ARG B 1 234 ? 31.378 63.390 -0.176 1.00 46.03 233 ARG B CA 1
ATOM 4365 C C . ARG B 1 234 ? 30.474 63.827 -1.312 1.00 48.65 233 ARG B C 1
ATOM 4366 O O . ARG B 1 234 ? 29.354 64.351 -1.121 1.00 47.68 233 ARG B O 1
ATOM 4374 N N . ASP B 1 235 ? 31.001 63.554 -2.496 1.00 48.65 234 ASP B N 1
ATOM 4375 C CA . ASP B 1 235 ? 30.502 64.059 -3.761 1.00 50.56 234 ASP B CA 1
ATOM 4376 C C . ASP B 1 235 ? 29.409 63.211 -4.359 1.00 48.80 234 ASP B C 1
ATOM 4377 O O . ASP B 1 235 ? 29.065 63.360 -5.535 1.00 49.74 234 ASP B O 1
ATOM 4382 N N . ARG B 1 236 ? 28.880 62.322 -3.539 1.00 45.31 235 ARG B N 1
ATOM 4383 C CA . ARG B 1 236 ? 27.862 61.377 -3.980 1.00 43.40 235 ARG B CA 1
ATOM 4384 C C . ARG B 1 236 ? 26.881 61.021 -2.876 1.00 41.90 235 ARG B C 1
ATOM 4385 O O . ARG B 1 236 ? 27.126 61.302 -1.708 1.00 42.97 235 ARG B O 1
ATOM 4393 N N . PRO B 1 237 ? 25.761 60.397 -3.246 1.00 38.82 236 PRO B N 1
ATOM 4394 C CA . PRO B 1 237 ? 24.729 60.039 -2.302 1.00 36.08 236 PRO B CA 1
ATOM 4395 C C . PRO B 1 237 ? 25.146 59.018 -1.271 1.00 32.61 236 PRO B C 1
ATOM 4396 O O . PRO B 1 237 ? 26.066 58.206 -1.484 1.00 35.94 236 PRO B O 1
ATOM 4400 N N . TRP B 1 238 ? 24.439 59.089 -0.154 1.00 31.98 237 TRP B N 1
ATOM 4401 C CA . TRP B 1 238 ? 24.673 58.207 0.964 1.00 30.91 237 TRP B CA 1
ATOM 4402 C C . TRP B 1 238 ? 23.571 57.186 1.081 1.00 29.24 237 TRP B C 1
ATOM 4403 O O . TRP B 1 238 ? 22.421 57.486 0.838 1.00 28.87 237 TRP B O 1
ATOM 4414 N N . THR B 1 239 ? 23.912 55.988 1.527 1.00 28.42 238 THR B N 1
ATOM 4415 C CA . THR B 1 239 ? 22.871 55.013 1.896 1.00 27.02 238 THR B CA 1
ATOM 4416 C C . THR B 1 239 ? 22.525 55.309 3.352 1.00 29.49 238 THR B C 1
ATOM 4417 O O . THR B 1 239 ? 23.293 55.968 4.058 1.00 31.56 238 THR B O 1
ATOM 4429 N N . HIS B 1 241 ? 22.394 53.305 5.786 1.00 28.02 240 HIS B N 1
ATOM 4430 C CA . HIS B 1 241 ? 23.317 52.590 6.679 1.00 29.67 240 HIS B CA 1
ATOM 4431 C C . HIS B 1 241 ? 24.632 53.351 6.780 1.00 30.27 240 HIS B C 1
ATOM 4432 O O . HIS B 1 241 ? 25.249 53.399 7.826 1.00 31.00 240 HIS B O 1
ATOM 4439 N N . GLU B 1 242 ? 25.031 53.981 5.693 1.00 29.11 241 GLU B N 1
ATOM 4440 C CA . GLU B 1 242 ? 26.275 54.740 5.675 1.00 30.08 241 GLU B CA 1
ATOM 4441 C C . GLU B 1 242 ? 26.153 55.953 6.600 1.00 33.41 241 GLU B C 1
ATOM 4442 O O . GLU B 1 242 ? 27.090 56.314 7.328 1.00 33.78 241 GLU B O 1
ATOM 4448 N N . LEU B 1 243 ? 24.989 56.583 6.562 1.00 29.07 242 LEU B N 1
ATOM 4449 C CA . LEU B 1 243 ? 24.724 57.733 7.431 1.00 29.60 242 LEU B CA 1
ATOM 4450 C C . LEU B 1 243 ? 24.710 57.273 8.888 1.00 28.34 242 LEU B C 1
ATOM 4451 O O . LEU B 1 243 ? 25.304 57.889 9.761 1.00 30.53 242 LEU B O 1
ATOM 4464 N N . GLU B 1 245 ? 26.204 54.912 10.187 1.00 29.73 244 GLU B N 1
ATOM 4465 C CA . GLU B 1 245 ? 27.507 54.374 10.586 1.00 32.60 244 GLU B CA 1
ATOM 4466 C C . GLU B 1 245 ? 28.579 55.466 10.661 1.00 33.41 244 GLU B C 1
ATOM 4467 O O . GLU B 1 245 ? 29.673 55.269 11.159 1.00 33.39 244 GLU B O 1
ATOM 4473 N N . GLU B 1 246 ? 28.211 56.637 10.192 1.00 33.67 245 GLU B N 1
ATOM 4474 C CA . GLU B 1 246 ? 29.094 57.792 10.203 1.00 33.23 245 GLU B CA 1
ATOM 4475 C C . GLU B 1 246 ? 29.317 58.336 11.629 1.00 34.37 245 GLU B C 1
ATOM 4476 O O . GLU B 1 246 ? 28.388 58.689 12.356 1.00 32.52 245 GLU B O 1
ATOM 4482 N N . SER B 1 247 ? 30.585 58.441 12.012 1.00 36.14 246 SER B N 1
ATOM 4483 C CA . SER B 1 247 ? 30.907 58.807 13.397 1.00 36.30 246 SER B CA 1
ATOM 4484 C C . SER B 1 247 ? 30.415 60.186 13.748 1.00 36.26 246 SER B C 1
ATOM 4485 O O . SER B 1 247 ? 29.921 60.406 14.832 1.00 39.16 246 SER B O 1
ATOM 4488 N N . ARG B 1 248 ? 30.518 61.116 12.812 1.00 36.19 247 ARG B N 1
ATOM 4489 C CA . ARG B 1 248 ? 30.101 62.513 13.085 1.00 37.24 247 ARG B CA 1
ATOM 4490 C C . ARG B 1 248 ? 28.595 62.621 13.280 1.00 35.20 247 ARG B C 1
ATOM 4491 O O . ARG B 1 248 ? 28.064 63.641 13.749 1.00 37.18 247 ARG B O 1
ATOM 4499 N N . LEU B 1 249 ? 27.906 61.540 12.965 1.00 32.92 248 LEU B N 1
ATOM 4500 C CA . LEU B 1 249 ? 26.436 61.541 13.063 1.00 33.30 248 LEU B CA 1
ATOM 4501 C C . LEU B 1 249 ? 25.940 60.659 14.212 1.00 34.52 248 LEU B C 1
ATOM 4502 O O . LEU B 1 249 ? 24.748 60.522 14.447 1.00 31.50 248 LEU B O 1
ATOM 4507 N N . THR B 1 250 ? 26.885 60.083 14.937 1.00 33.90 249 THR B N 1
ATOM 4508 C CA . THR B 1 250 ? 26.536 59.129 15.994 1.00 35.50 249 THR B CA 1
ATOM 4509 C C . THR B 1 250 ? 25.494 59.687 16.966 1.00 34.82 249 THR B C 1
ATOM 4510 O O . THR B 1 250 ? 24.540 59.006 17.337 1.00 33.65 249 THR B O 1
ATOM 4514 N N . GLU B 1 251 ? 25.623 60.955 17.333 1.00 35.15 250 GLU B N 1
ATOM 4515 C CA . GLU B 1 251 ? 24.667 61.528 18.310 1.00 33.49 250 GLU B CA 1
ATOM 4516 C C . GLU B 1 251 ? 23.274 61.747 17.720 1.00 35.39 250 GLU B C 1
ATOM 4517 O O . GLU B 1 251 ? 22.301 62.008 18.440 1.00 35.31 250 GLU B O 1
ATOM 4523 N N . LEU B 1 252 ? 23.165 61.607 16.410 1.00 34.77 251 LEU B N 1
ATOM 4524 C CA . LEU B 1 252 ? 21.889 61.857 15.722 1.00 35.11 251 LEU B CA 1
ATOM 4525 C C . LEU B 1 252 ? 21.197 60.568 15.276 1.00 36.63 251 LEU B C 1
ATOM 4526 O O . LEU B 1 252 ? 20.086 60.581 14.741 1.00 34.72 251 LEU B O 1
ATOM 4531 N N . LYS B 1 253 ?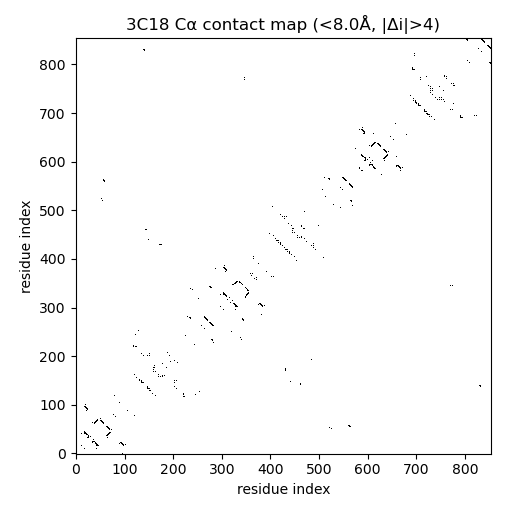 21.850 59.443 15.499 1.00 34.72 252 LYS B N 1
ATOM 4532 C CA . LYS B 1 253 ? 21.298 58.171 14.998 1.00 33.44 252 LYS B CA 1
ATOM 4533 C C . LYS B 1 253 ? 19.816 58.019 15.281 1.00 33.12 252 LYS B C 1
ATOM 4534 O O . LYS B 1 253 ? 19.036 57.651 14.415 1.00 33.63 252 LYS B O 1
ATOM 4540 N N . VAL B 1 254 ? 19.400 58.373 16.485 1.00 34.63 253 VAL B N 1
ATOM 4541 C CA . VAL B 1 254 ? 18.020 58.106 16.900 1.00 33.87 253 VAL B CA 1
ATOM 4542 C C . VAL B 1 254 ? 17.008 58.895 16.078 1.00 36.86 253 VAL B C 1
ATOM 4543 O O . VAL B 1 254 ? 15.855 58.492 15.890 1.00 36.27 253 VAL B O 1
ATOM 4547 N N . ASP B 1 255 ? 17.484 60.005 15.547 1.00 36.93 254 ASP B N 1
ATOM 4548 C CA . ASP B 1 255 ? 16.630 60.985 14.868 1.00 37.11 254 ASP B CA 1
ATOM 4549 C C . ASP B 1 255 ? 16.878 61.103 13.370 1.00 33.81 254 ASP B C 1
ATOM 4550 O O . ASP B 1 255 ? 16.150 61.776 12.688 1.00 32.70 254 ASP B O 1
ATOM 4555 N N . LEU B 1 256 ? 17.932 60.468 12.886 1.00 31.60 255 LEU B N 1
ATOM 4556 C CA . LEU B 1 256 ? 18.315 60.589 11.472 1.00 31.70 255 LEU B CA 1
ATOM 4557 C C . LEU B 1 256 ? 17.178 60.326 10.525 1.00 33.53 255 LEU B C 1
ATOM 4558 O O . LEU B 1 256 ? 16.988 61.035 9.556 1.00 32.60 255 LEU B O 1
ATOM 4563 N N . GLY B 1 257 ? 16.462 59.246 10.786 1.00 34.60 256 GLY B N 1
ATOM 4564 C CA . GLY B 1 257 ? 15.418 58.790 9.897 1.00 35.52 256 GLY B CA 1
ATOM 4565 C C . GLY B 1 257 ? 14.307 59.803 9.747 1.00 37.63 256 GLY B C 1
ATOM 4566 O O . GLY B 1 257 ? 13.851 60.117 8.634 1.00 38.07 256 GLY B O 1
ATOM 4567 N N . SER B 1 258 ? 13.866 60.307 10.887 1.00 35.61 257 SER B N 1
ATOM 4568 C CA . SER B 1 258 ? 12.791 61.325 10.922 1.00 36.31 257 SER B CA 1
ATOM 4569 C C . SER B 1 258 ? 13.247 62.648 10.348 1.00 34.67 257 SER B C 1
ATOM 4570 O O . SER B 1 258 ? 12.502 63.309 9.661 1.00 36.45 257 SER B O 1
ATOM 4573 N N . LEU B 1 259 ? 14.487 63.020 10.621 1.00 32.50 258 LEU B N 1
ATOM 4574 C CA . LEU B 1 259 ? 15.029 64.261 10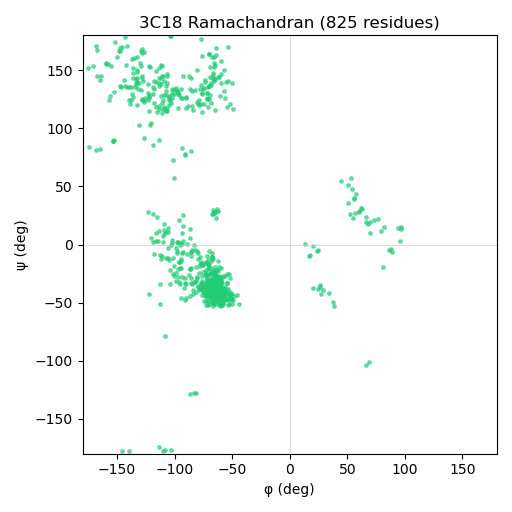.072 1.00 30.46 258 LEU B CA 1
ATOM 4575 C C . LEU B 1 259 ? 15.151 64.167 8.573 1.00 31.75 258 LEU B C 1
ATOM 4576 O O . LEU B 1 259 ? 14.792 65.096 7.864 1.00 35.10 258 LEU B O 1
ATOM 4581 N N . VAL B 1 260 ? 15.688 63.058 8.086 1.00 31.38 259 VAL B N 1
ATOM 4582 C CA . VAL B 1 260 ? 15.912 62.903 6.637 1.00 31.97 259 VAL B CA 1
ATOM 4583 C C . VAL B 1 260 ? 14.566 62.957 5.932 1.00 31.63 259 VAL B C 1
ATOM 4584 O O . VAL B 1 260 ? 14.403 63.562 4.882 1.00 33.71 259 VAL B O 1
ATOM 4588 N N . ASP B 1 261 ? 13.589 62.323 6.542 1.00 31.35 260 ASP B N 1
ATOM 4589 C CA . ASP B 1 261 ? 12.239 62.297 5.975 1.00 33.52 260 ASP B CA 1
ATOM 4590 C C . ASP B 1 261 ? 11.707 63.741 5.845 1.00 34.48 260 ASP B C 1
ATOM 4591 O O . ASP B 1 261 ? 11.189 64.165 4.797 1.00 33.87 260 ASP B O 1
ATOM 4596 N N . PHE B 1 262 ? 11.896 64.501 6.905 1.00 31.77 261 PHE B N 1
ATOM 4597 C CA . PHE B 1 262 ? 11.379 65.850 6.940 1.00 32.51 261 PHE B CA 1
ATOM 4598 C C . PHE B 1 262 ? 12.092 66.700 5.883 1.00 33.22 261 PHE B C 1
ATOM 4599 O O . PHE B 1 262 ? 11.474 67.425 5.132 1.00 35.21 261 PHE B O 1
ATOM 4607 N N . PHE B 1 263 ? 13.400 66.551 5.821 1.00 34.52 262 PHE B N 1
ATOM 4608 C CA . PHE B 1 263 ? 14.224 67.350 4.920 1.00 32.11 262 PHE B CA 1
ATOM 4609 C C . PHE B 1 263 ? 13.976 67.017 3.437 1.00 33.67 262 PHE B C 1
ATOM 4610 O O . PHE B 1 263 ? 14.068 67.881 2.569 1.00 33.24 262 PHE B O 1
ATOM 4618 N N . ILE B 1 264 ? 13.598 65.772 3.172 1.00 33.39 263 ILE B N 1
ATOM 4619 C CA . ILE B 1 264 ? 13.254 65.356 1.817 1.00 33.84 263 ILE B CA 1
ATOM 4620 C C . ILE B 1 264 ? 11.984 66.098 1.472 1.00 37.65 263 ILE B C 1
ATOM 4621 O O . ILE B 1 264 ? 11.863 66.689 0.412 1.00 37.45 263 ILE B O 1
ATOM 4626 N N . ARG B 1 265 ? 11.034 66.070 2.393 1.00 38.46 264 ARG B N 1
ATOM 4627 C CA . ARG B 1 265 ? 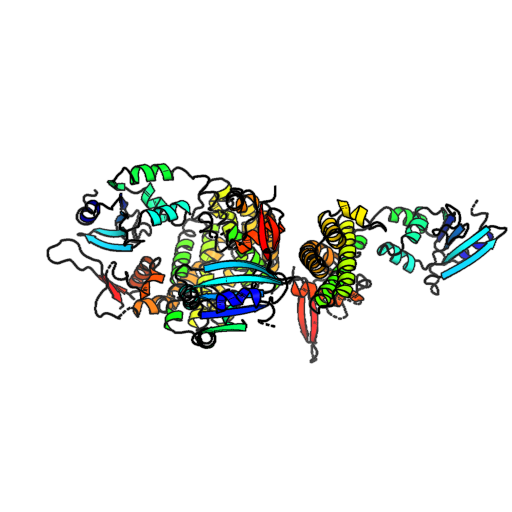9.724 66.703 2.139 1.00 42.64 264 ARG B CA 1
ATOM 4628 C C . ARG B 1 265 ? 9.810 68.212 1.910 1.00 43.69 264 ARG B C 1
ATOM 4629 O O . ARG B 1 265 ? 8.937 68.809 1.286 1.00 44.04 264 ARG B O 1
ATOM 4637 N N . LYS B 1 266 ? 10.883 68.797 2.416 1.00 44.82 265 LYS B N 1
ATOM 4638 C CA . LYS B 1 266 ? 11.118 70.239 2.344 1.00 42.09 265 LYS B CA 1
ATOM 4639 C C . LYS B 1 266 ? 12.029 70.553 1.192 1.00 42.19 265 LYS B C 1
ATOM 4640 O O . LYS B 1 266 ? 12.398 71.699 0.976 1.00 43.98 265 LYS B O 1
ATOM 4646 N N . GLY B 1 267 ? 12.389 69.511 0.457 1.00 39.65 266 GLY B N 1
ATOM 4647 C CA . GLY B 1 267 ? 13.208 69.659 -0.748 1.00 37.99 266 GLY B CA 1
ATOM 4648 C C . GLY B 1 267 ? 14.668 69.979 -0.485 1.00 40.05 266 GLY B C 1
ATOM 4649 O O . GLY B 1 267 ? 15.384 70.477 -1.358 1.00 40.59 266 GLY B O 1
ATOM 4650 N N . LEU B 1 268 ? 15.115 69.657 0.722 1.00 40.48 267 LEU B N 1
ATOM 4651 C CA . LEU B 1 268 ? 16.509 69.931 1.139 1.00 38.97 267 LEU B CA 1
ATOM 4652 C C . LEU B 1 268 ? 17.424 68.724 0.946 1.00 37.94 267 LEU B C 1
ATOM 4653 O O . LEU B 1 268 ? 18.650 68.827 0.900 1.00 35.66 267 LEU B O 1
ATOM 4658 N N . ILE B 1 269 ? 16.771 67.578 0.865 1.00 37.34 268 ILE B N 1
ATOM 4659 C CA . ILE B 1 269 ? 17.423 66.299 0.602 1.00 35.87 268 ILE B CA 1
ATOM 4660 C C . ILE B 1 269 ? 16.720 65.620 -0.571 1.00 35.30 268 ILE B C 1
ATOM 4661 O O . ILE B 1 269 ? 15.492 65.662 -0.699 1.00 37.01 268 ILE B O 1
ATOM 4666 N N . ARG B 1 270 ? 17.540 65.005 -1.410 1.00 35.91 269 ARG B N 1
ATOM 4667 C CA . ARG B 1 270 ? 17.092 64.245 -2.564 1.00 34.68 269 ARG B CA 1
ATOM 4668 C C . ARG B 1 270 ? 17.199 62.752 -2.351 1.00 33.38 269 ARG B C 1
ATOM 4669 O O . ARG B 1 270 ? 18.269 62.209 -2.053 1.00 32.26 269 ARG B O 1
ATOM 4677 N N . ILE B 1 271 ? 16.074 62.087 -2.521 1.00 32.55 270 ILE B N 1
ATOM 4678 C CA . ILE B 1 271 ? 16.011 60.615 -2.389 1.00 33.20 270 ILE B CA 1
ATOM 4679 C C . ILE B 1 271 ? 16.059 59.969 -3.763 1.00 34.09 270 ILE B C 1
ATOM 4680 O O . ILE B 1 271 ? 15.383 60.401 -4.708 1.00 32.71 270 ILE B O 1
ATOM 4685 N N . SER B 1 272 ? 16.912 58.958 -3.873 1.00 32.03 271 SER B N 1
ATOM 4686 C CA . SER B 1 272 ? 17.035 58.174 -5.088 1.00 31.44 271 SER B CA 1
ATOM 4687 C C . SER B 1 272 ? 17.195 56.713 -4.773 1.00 29.39 271 SER B C 1
ATOM 4688 O O . SER B 1 272 ? 17.160 56.295 -3.632 1.00 28.91 271 SER B O 1
ATOM 4691 N N . TYR B 1 273 ? 17.365 55.928 -5.808 1.00 29.22 272 TYR B N 1
ATOM 4692 C CA . TYR B 1 273 ? 17.441 54.480 -5.642 1.00 30.00 272 TYR B CA 1
ATOM 4693 C C . TYR B 1 273 ? 18.496 53.920 -6.537 1.00 32.02 272 TYR B C 1
ATOM 4694 O O . TYR B 1 273 ? 18.474 54.166 -7.735 1.00 33.55 272 TYR B O 1
ATOM 4703 N N . GLN B 1 274 ? 19.447 53.189 -5.940 1.00 32.97 273 GLN B N 1
ATOM 4704 C CA A GLN B 1 274 ? 20.566 52.609 -6.679 0.50 33.38 273 GLN B CA 1
ATOM 4705 C CA B GLN B 1 274 ? 20.564 52.606 -6.683 0.50 33.23 273 GLN B CA 1
ATOM 4706 C C . GLN B 1 274 ? 20.529 51.103 -6.656 1.00 32.45 273 GLN B C 1
ATOM 4707 O O . GLN B 1 274 ? 20.741 50.489 -5.633 1.00 31.40 273 GLN B O 1
ATOM 4718 N N . ARG B 1 275 ? 20.287 50.518 -7.815 1.00 32.08 274 ARG B N 1
ATOM 4719 C CA . ARG B 1 275 ? 20.254 49.062 -7.912 1.00 31.19 274 ARG B CA 1
ATOM 4720 C C . ARG B 1 275 ? 21.657 48.503 -8.036 1.00 29.83 274 ARG B C 1
ATOM 4721 O O . ARG B 1 275 ? 22.467 48.944 -8.852 1.00 30.31 274 ARG B O 1
ATOM 4729 N N . THR B 1 276 ? 21.914 47.484 -7.240 1.00 29.70 275 THR B N 1
ATOM 4730 C CA . THR B 1 276 ? 23.196 46.777 -7.274 1.00 27.85 275 THR B CA 1
ATOM 4731 C C . THR B 1 276 ? 23.354 45.931 -8.507 1.00 30.23 275 THR B C 1
ATOM 4732 O O . THR B 1 276 ? 22.491 45.123 -8.841 1.00 31.27 275 THR B O 1
ATOM 4736 N N . LYS B 1 277 ? 24.504 46.113 -9.160 1.00 30.73 276 LYS B N 1
ATOM 4737 C CA . LYS B 1 277 ? 24.824 45.395 -10.373 1.00 25.34 276 LYS B CA 1
ATOM 4738 C C . LYS B 1 277 ? 24.745 43.914 -10.135 1.00 24.87 276 LYS B C 1
ATOM 4739 O O . LYS B 1 277 ? 25.374 43.382 -9.223 1.00 22.12 276 LYS B O 1
ATOM 4745 N N . GLY B 1 278 ? 23.944 43.274 -10.982 1.00 26.15 277 GLY B N 1
ATOM 4746 C CA . GLY B 1 278 ? 23.753 41.826 -10.955 1.00 26.08 277 GLY B CA 1
ATOM 4747 C C . GLY B 1 278 ? 22.649 41.362 -10.028 1.00 27.98 277 GLY B C 1
ATOM 4748 O O . GLY B 1 278 ? 22.331 40.167 -9.959 1.00 26.79 277 GLY B O 1
ATOM 4749 N N . LEU B 1 279 ? 22.064 42.314 -9.312 1.00 26.74 278 LEU B N 1
ATOM 4750 C CA . LEU B 1 279 ? 21.030 41.996 -8.300 1.00 25.43 278 LEU B CA 1
ATOM 4751 C C . LEU B 1 279 ? 19.776 42.803 -8.484 1.00 26.67 278 LEU B C 1
ATOM 4752 O O . LEU B 1 279 ? 19.758 43.808 -9.191 1.00 27.97 278 LEU B O 1
ATOM 4757 N N . GLY B 1 280 ? 18.737 42.388 -7.768 1.00 29.84 279 GLY B N 1
ATOM 4758 C CA . GLY B 1 280 ? 17.412 43.044 -7.882 1.00 28.15 279 GLY B CA 1
ATOM 4759 C C . GLY B 1 280 ? 17.149 44.132 -6.870 1.00 28.15 279 GLY B C 1
ATOM 4760 O O . GLY B 1 280 ? 16.402 45.068 -7.113 1.00 30.88 279 GLY B O 1
ATOM 4761 N N . VAL B 1 281 ? 17.787 43.993 -5.730 1.00 27.97 280 VAL B N 1
ATOM 4762 C CA . VAL B 1 281 ? 17.636 44.942 -4.633 1.00 30.39 280 VAL B CA 1
ATOM 4763 C C . VAL B 1 281 ? 18.271 46.294 -4.932 1.00 28.09 280 VAL B C 1
ATOM 4764 O O . VAL B 1 281 ? 19.342 46.379 -5.490 1.00 31.38 280 VAL B O 1
ATOM 4768 N N . GLU B 1 282 ? 17.536 47.341 -4.591 1.00 29.53 281 GLU B N 1
ATOM 4769 C CA . GLU B 1 282 ? 18.037 48.700 -4.641 1.00 28.33 281 GLU B CA 1
ATOM 4770 C C . GLU B 1 282 ? 18.302 49.249 -3.239 1.00 32.00 281 GLU B C 1
ATOM 4771 O O . GLU B 1 282 ? 17.583 48.967 -2.271 1.00 31.49 281 GLU B O 1
ATOM 4777 N N . LEU B 1 283 ? 19.346 50.059 -3.144 1.00 30.72 282 LEU B N 1
ATOM 4778 C CA . LEU B 1 283 ? 19.614 50.792 -1.914 1.00 28.48 282 LEU B CA 1
ATOM 4779 C C . LEU B 1 283 ? 19.075 52.180 -2.087 1.00 27.57 282 LEU B C 1
ATOM 4780 O O . LEU B 1 283 ? 19.277 52.796 -3.116 1.00 28.44 282 LEU B O 1
ATOM 4785 N N . VAL B 1 284 ? 18.375 52.667 -1.065 1.00 28.79 283 VAL B N 1
ATOM 4786 C CA . VAL B 1 284 ? 17.828 54.031 -1.088 1.00 28.90 283 VAL B CA 1
ATOM 4787 C C . VAL B 1 284 ? 19.001 54.942 -0.786 1.00 28.80 283 VAL B C 1
ATOM 4788 O O . VAL B 1 284 ? 19.813 54.669 0.101 1.00 29.72 283 VAL B O 1
ATOM 4792 N N . THR B 1 285 ? 19.140 55.997 -1.564 1.00 28.35 284 THR B N 1
ATOM 4793 C CA . THR B 1 285 ? 20.264 56.912 -1.382 1.00 29.26 284 THR B CA 1
ATOM 4794 C C . THR B 1 285 ? 19.764 58.318 -1.133 1.00 30.15 284 THR B C 1
ATOM 4795 O O . THR B 1 285 ? 18.655 58.692 -1.513 1.00 29.27 284 THR B O 1
ATOM 4799 N N . TYR B 1 286 ? 20.586 59.078 -0.433 1.00 29.68 285 TYR B N 1
ATOM 4800 C CA . TYR B 1 286 ? 20.199 60.423 0.005 1.00 30.65 285 TYR B CA 1
ATOM 4801 C C . TYR B 1 286 ? 21.304 61.394 -0.277 1.00 30.68 285 TYR B C 1
ATOM 4802 O O . TYR B 1 286 ? 22.462 61.110 -0.036 1.00 30.87 285 TYR B O 1
ATOM 4811 N N . GLU B 1 287 ? 20.917 62.555 -0.772 1.00 35.13 286 GLU B N 1
ATOM 4812 C CA . GLU B 1 287 ? 21.875 63.606 -1.092 1.00 35.24 286 GLU B CA 1
ATOM 4813 C C . GLU B 1 287 ? 21.350 64.992 -0.779 1.00 35.47 286 GLU B C 1
ATOM 4814 O O . GLU B 1 287 ? 20.209 65.317 -1.110 1.00 35.36 286 GLU B O 1
ATOM 4820 N N . PRO B 1 288 ? 22.189 65.830 -0.170 1.00 35.14 287 PRO B N 1
ATOM 4821 C CA . PRO B 1 288 ? 21.784 67.209 0.083 1.00 39.38 287 PRO B CA 1
ATOM 4822 C C . PRO B 1 288 ? 21.594 67.960 -1.209 1.00 40.41 287 PRO B C 1
ATOM 4823 O O . PRO B 1 288 ? 22.356 67.760 -2.135 1.00 41.16 287 PRO B O 1
ATOM 4827 N N . VAL B 1 289 ? 20.565 68.791 -1.254 1.00 41.33 288 VAL B N 1
ATOM 4828 C CA . VAL B 1 289 ? 20.282 69.603 -2.419 1.00 44.14 288 VAL B CA 1
ATOM 4829 C C . VAL B 1 289 ? 20.890 70.984 -2.201 1.00 46.70 288 VAL B C 1
ATOM 4830 O O . VAL B 1 289 ? 21.669 71.465 -3.033 1.00 48.76 288 VAL B O 1
ATOM 4834 N N . GLY C 1 1 ? -11.538 86.551 103.099 1.00 43.83 0 GLY C N 1
ATOM 4835 C CA . GLY C 1 1 ? -11.161 87.498 104.167 1.00 40.21 0 GLY C CA 1
ATOM 4836 C C . GLY C 1 1 ? -10.230 88.540 103.600 1.00 39.26 0 GLY C C 1
ATOM 4837 O O . GLY C 1 1 ? -10.055 89.578 104.215 1.00 36.54 0 GLY C O 1
ATOM 4846 N N . GLU C 1 3 ? -10.570 90.568 101.187 1.00 30.72 2 GLU C N 1
ATOM 4847 C CA . GLU C 1 3 ? -11.264 91.809 100.912 1.00 30.91 2 GLU C CA 1
ATOM 4848 C C . GLU C 1 3 ? -11.252 92.691 102.145 1.00 30.12 2 GLU C C 1
ATOM 4849 O O . GLU C 1 3 ? -10.896 93.884 102.076 1.00 26.77 2 GLU C O 1
ATOM 4855 N N . GLN C 1 4 ? -11.634 92.118 103.279 1.00 29.70 3 GLN C N 1
ATOM 4856 C CA . GLN C 1 4 ? -11.768 92.938 104.501 1.00 30.00 3 GLN C CA 1
ATOM 4857 C C . GLN C 1 4 ? -10.418 93.267 105.043 1.00 25.50 3 GLN C C 1
ATOM 4858 O O . GLN C 1 4 ? -10.203 94.342 105.577 1.00 30.03 3 GLN C O 1
ATOM 4864 N N . ALA C 1 5 ? -9.503 92.340 104.854 1.00 22.43 4 ALA C N 1
ATOM 4865 C CA . ALA C 1 5 ? -8.141 92.487 105.404 1.00 25.63 4 ALA C CA 1
ATOM 4866 C C . ALA C 1 5 ? -7.287 93.466 104.618 1.00 28.46 4 ALA C C 1
ATOM 4867 O O . ALA C 1 5 ? -6.227 93.922 105.119 1.00 30.62 4 ALA C O 1
ATOM 4869 N N . THR C 1 6 ? -7.707 93.769 103.387 1.00 26.53 5 THR C N 1
ATOM 4870 C CA . THR C 1 6 ? -6.945 94.747 102.537 1.00 24.13 5 THR C CA 1
ATOM 4871 C C . THR C 1 6 ? -7.728 96.015 102.189 1.00 24.95 5 THR C C 1
ATOM 4872 O O . THR C 1 6 ? -7.260 96.922 101.475 1.00 22.50 5 THR C O 1
ATOM 4876 N N . ARG C 1 7 ? -8.934 96.104 102.721 1.00 22.93 6 ARG C N 1
ATOM 4877 C CA . ARG C 1 7 ? -9.837 97.177 102.353 1.00 25.04 6 ARG C CA 1
ATOM 4878 C C . ARG C 1 7 ? -9.178 98.554 102.520 1.00 26.22 6 ARG C C 1
ATOM 4879 O O . ARG C 1 7 ? -9.291 99.434 101.661 1.00 25.52 6 ARG C O 1
ATOM 4887 N N . THR C 1 8 ? -8.470 98.719 103.620 1.00 26.06 7 THR C N 1
ATOM 4888 C CA . THR C 1 8 ? -7.933 100.036 103.989 1.00 26.92 7 THR C CA 1
ATOM 4889 C C . THR C 1 8 ? -6.909 100.473 102.952 1.00 26.41 7 THR C C 1
ATOM 4890 O O . THR C 1 8 ? -6.653 101.656 102.753 1.00 29.93 7 THR C O 1
ATOM 4894 N N . ILE C 1 9 ? -6.347 99.488 102.266 1.00 28.34 8 ILE C N 1
ATOM 4895 C CA . ILE C 1 9 ? -5.317 99.703 101.238 1.00 28.11 8 ILE C CA 1
ATOM 4896 C C . ILE C 1 9 ? -5.920 99.900 99.844 1.00 28.09 8 ILE C C 1
ATOM 4897 O O . ILE C 1 9 ? -5.570 100.859 99.152 1.00 25.53 8 ILE C O 1
ATOM 4902 N N . TYR C 1 10 ? -6.878 99.047 99.464 1.00 23.88 9 TYR C N 1
ATOM 4903 C CA . TYR C 1 10 ? -7.355 99.053 98.072 1.00 22.60 9 TYR C CA 1
ATOM 4904 C C . TYR C 1 10 ? -8.471 100.055 97.796 1.00 25.58 9 TYR C C 1
ATOM 4905 O O . TYR C 1 10 ? -8.691 100.504 96.681 1.00 27.66 9 TYR C O 1
ATOM 4914 N N . SER C 1 11 ? -9.124 100.442 98.850 1.00 26.20 10 SER C N 1
ATOM 4915 C CA A SER C 1 11 ? -10.355 101.229 98.764 0.50 25.51 10 SER C CA 1
ATOM 4916 C CA B SER C 1 11 ? -10.358 101.187 98.688 0.50 25.86 10 SER C CA 1
ATOM 4917 C C . SER C 1 11 ? -10.213 102.438 97.865 1.00 27.59 10 SER C C 1
ATOM 4918 O O . SER C 1 11 ? -11.076 102.727 97.032 1.00 29.37 10 SER C O 1
ATOM 4923 N N . GLU C 1 12 ? -9.107 103.143 98.034 1.00 27.77 11 GLU C N 1
ATOM 4924 C CA . GLU C 1 12 ? -8.908 104.390 97.291 1.00 27.70 11 GLU C CA 1
ATOM 4925 C C . GLU C 1 12 ? -8.618 104.165 95.808 1.00 28.24 11 GLU C C 1
ATOM 4926 O O . GLU C 1 12 ? -8.915 105.028 94.964 1.00 27.50 11 GLU C O 1
ATOM 4932 N N . TYR C 1 13 ? -8.136 102.965 95.483 1.00 24.26 12 TYR C N 1
ATOM 4933 C CA . TYR C 1 13 ? -7.945 102.554 94.069 1.00 23.96 12 TYR C CA 1
ATOM 4934 C C . TYR C 1 13 ? -9.298 102.258 93.438 1.00 26.76 12 TYR C C 1
ATOM 4935 O O . TYR C 1 13 ? -9.596 102.643 92.318 1.00 31.05 12 TYR C O 1
ATOM 4944 N N . ALA C 1 14 ? -10.148 101.623 94.203 1.00 25.03 13 ALA C N 1
ATOM 4945 C CA . ALA C 1 14 ? -11.488 101.335 93.737 1.00 26.49 13 ALA C CA 1
ATOM 4946 C C . ALA C 1 14 ? -12.220 102.634 93.480 1.00 31.68 13 ALA C C 1
ATOM 4947 O O . ALA C 1 14 ? -13.075 102.717 92.601 1.00 34.33 13 ALA C O 1
ATOM 4949 N N . ALA C 1 15 ? -11.843 103.668 94.225 1.00 30.52 14 ALA C N 1
ATOM 4950 C CA . ALA C 1 15 ? -12.548 104.956 94.154 1.00 31.10 14 ALA C CA 1
ATOM 4951 C C . ALA C 1 15 ? -12.086 105.753 92.957 1.00 33.04 14 ALA C C 1
ATOM 4952 O O . ALA C 1 15 ? -12.834 106.546 92.431 1.00 32.35 14 ALA C O 1
ATOM 4954 N N . TYR C 1 16 ? -10.848 105.541 92.514 1.00 28.50 15 TYR C N 1
ATOM 4955 C CA . TYR C 1 16 ? -10.306 106.331 91.403 1.00 27.31 15 TYR C CA 1
ATOM 4956 C C . TYR C 1 16 ? -11.028 105.857 90.144 1.00 28.16 15 TYR C C 1
ATOM 4957 O O . TYR C 1 16 ? -11.142 104.654 89.904 1.00 25.58 15 TYR C O 1
ATOM 4966 N N . PRO C 1 17 ? -11.554 106.790 89.344 1.00 28.19 16 PRO C N 1
ATOM 4967 C CA . PRO C 1 17 ? -12.470 106.324 88.303 1.00 31.71 16 PRO C CA 1
ATOM 4968 C C . PRO C 1 17 ? -11.820 105.513 87.204 1.00 31.54 16 PRO C C 1
ATOM 4969 O O . PRO C 1 17 ? -12.507 104.774 86.496 1.00 33.86 16 PRO C O 1
ATOM 4973 N N . GLU C 1 18 ? -10.512 105.666 87.063 1.00 30.59 17 GLU C N 1
ATOM 4974 C CA . GLU C 1 18 ? -9.757 105.012 85.976 1.00 31.09 17 GLU C CA 1
ATOM 4975 C C . GLU C 1 18 ? -9.398 103.583 86.299 1.00 28.29 17 GLU C C 1
ATOM 4976 O O . GLU C 1 18 ? -8.853 102.858 85.468 1.00 31.84 17 GLU C O 1
ATOM 4982 N N . THR C 1 19 ? -9.716 103.164 87.510 1.00 26.21 18 THR C N 1
ATOM 4983 C CA . THR C 1 19 ? -9.459 101.765 87.922 1.00 22.72 18 THR C CA 1
ATOM 4984 C C . THR C 1 19 ? -10.479 100.792 87.329 1.00 25.93 18 THR C C 1
ATOM 4985 O O . THR C 1 19 ? -11.697 100.977 87.451 1.00 20.48 18 THR C O 1
ATOM 4989 N N . GLN C 1 20 ? -9.974 99.734 86.713 1.00 25.38 19 GLN C N 1
ATOM 4990 C CA . GLN C 1 20 ? -10.787 98.790 85.963 1.00 26.92 19 GLN C CA 1
ATOM 4991 C C . GLN C 1 20 ? -10.991 97.501 86.736 1.00 29.65 19 GLN C C 1
ATOM 4992 O O . GLN C 1 20 ? -12.014 96.844 86.623 1.00 25.97 19 GLN C O 1
ATOM 4998 N N . GLY C 1 21 ? -9.970 97.125 87.493 1.00 29.14 20 GLY C N 1
ATOM 4999 C CA . GLY C 1 21 ? -10.027 95.921 88.305 1.00 24.98 20 GLY C CA 1
ATOM 5000 C C . GLY C 1 21 ? -9.054 95.831 89.449 1.00 24.99 20 GLY C C 1
ATOM 5001 O O . GLY C 1 21 ? -7.988 96.437 89.417 1.00 28.39 20 GLY C O 1
ATOM 5002 N N . ILE C 1 22 ? -9.430 95.014 90.433 1.00 26.49 21 ILE C N 1
ATOM 5003 C CA . ILE C 1 22 ? -8.538 94.663 91.576 1.00 23.30 21 ILE C CA 1
ATOM 5004 C C . ILE C 1 22 ? -8.700 93.207 91.868 1.00 24.27 21 ILE C C 1
ATOM 5005 O O . ILE C 1 22 ? -9.797 92.731 92.110 1.00 27.65 21 ILE C O 1
ATOM 5010 N N . ILE C 1 23 ? -7.587 92.499 91.768 1.00 23.93 22 ILE C N 1
ATOM 5011 C CA . ILE C 1 23 ? -7.520 91.059 92.014 1.00 28.46 22 ILE C CA 1
ATOM 5012 C C . ILE C 1 23 ? -6.686 90.806 93.244 1.00 27.00 22 ILE C C 1
ATOM 5013 O O . ILE C 1 23 ? -5.677 91.436 93.432 1.00 26.47 22 ILE C O 1
ATOM 5018 N N . ALA C 1 24 ? -7.110 89.874 94.083 1.00 26.27 23 ALA C N 1
ATOM 5019 C CA . ALA C 1 24 ? -6.311 89.476 95.231 1.00 25.48 23 ALA C CA 1
ATOM 5020 C C . ALA C 1 24 ? -5.827 88.039 95.106 1.00 27.39 23 ALA C C 1
ATOM 5021 O O . ALA C 1 24 ? -6.557 87.123 94.714 1.00 28.43 23 ALA C O 1
ATOM 5023 N N . VAL C 1 25 ? -4.554 87.852 95.438 1.00 30.09 24 VAL C N 1
ATOM 5024 C CA . VAL C 1 25 ? -3.935 86.529 95.388 1.00 27.15 24 VAL C CA 1
ATOM 5025 C C . VAL C 1 25 ? -3.242 86.218 96.706 1.00 27.49 24 VAL C C 1
ATOM 5026 O O . VAL C 1 25 ? -2.396 86.964 97.157 1.00 29.06 24 VAL C O 1
ATOM 5030 N N . GLU C 1 26 ? -3.612 85.106 97.324 1.00 28.23 25 GLU C N 1
ATOM 5031 C CA . GLU C 1 26 ? -2.995 84.680 98.592 1.00 27.43 25 GLU C CA 1
ATOM 5032 C C . GLU C 1 26 ? -1.749 83.849 98.372 1.00 28.15 25 GLU C C 1
ATOM 5033 O O . GLU C 1 26 ? -1.655 83.103 97.421 1.00 27.34 25 GLU C O 1
ATOM 5039 N N . LYS C 1 27 ? -0.766 83.995 99.245 1.00 29.53 26 LYS C N 1
ATOM 5040 C CA . LYS C 1 27 ? 0.460 83.173 99.109 1.00 33.83 26 LYS C CA 1
ATOM 5041 C C . LYS C 1 27 ? 0.043 81.713 99.250 1.00 34.19 26 LYS C C 1
ATOM 5042 O O . LYS C 1 27 ? -0.863 81.409 100.003 1.00 35.03 26 LYS C O 1
ATOM 5048 N N . ARG C 1 28 ? 0.678 80.826 98.511 1.00 36.39 27 ARG C N 1
ATOM 5049 C CA . ARG C 1 28 ? 0.310 79.404 98.585 1.00 39.89 27 ARG C CA 1
ATOM 5050 C C . ARG C 1 28 ? 1.203 78.679 99.578 1.00 43.19 27 ARG C C 1
ATOM 5051 O O . ARG C 1 28 ? 0.948 77.544 99.989 1.00 41.85 27 ARG C O 1
ATOM 5059 N N . GLN C 1 29 ? 2.261 79.375 99.952 1.00 45.23 28 GLN C N 1
ATOM 5060 C CA . GLN C 1 29 ? 3.268 78.829 100.851 1.00 46.02 28 GLN C CA 1
ATOM 5061 C C . GLN C 1 29 ? 4.171 79.949 101.316 1.00 46.20 28 GLN C C 1
ATOM 5062 O O . GLN C 1 29 ? 4.074 81.072 100.813 1.00 45.61 28 GLN C O 1
ATOM 5068 N N . PRO C 1 30 ? 5.042 79.666 102.286 1.00 48.40 29 PRO C N 1
ATOM 5069 C CA . PRO C 1 30 ? 5.962 80.711 102.722 1.00 50.11 29 PRO C CA 1
ATOM 5070 C C . PRO C 1 30 ? 6.932 81.094 101.630 1.00 49.22 29 PRO C C 1
ATOM 5071 O O . PRO C 1 30 ? 7.364 80.259 100.849 1.00 51.64 29 PRO C O 1
ATOM 5075 N N . ARG C 1 31 ? 7.234 82.378 101.570 1.00 47.96 30 ARG C N 1
ATOM 5076 C CA . ARG C 1 31 ? 8.181 82.891 100.590 1.00 48.16 30 ARG C CA 1
ATOM 5077 C C . ARG C 1 31 ? 7.791 82.476 99.173 1.00 44.66 30 ARG C C 1
ATOM 5078 O O . ARG C 1 31 ? 8.597 82.004 98.389 1.00 45.26 30 ARG C O 1
ATOM 5086 N N . ASP C 1 32 ? 6.521 82.676 98.873 1.00 41.02 31 ASP C N 1
ATOM 5087 C CA . ASP C 1 32 ? 5.957 82.373 97.566 1.00 36.63 31 ASP C CA 1
ATOM 5088 C C . ASP C 1 32 ? 6.297 83.471 96.558 1.00 35.54 31 ASP C C 1
ATOM 5089 O O . ASP C 1 32 ? 5.952 84.631 96.739 1.00 34.89 31 ASP C O 1
ATOM 5094 N N . SER C 1 33 ? 6.992 83.100 95.490 1.00 35.45 32 SER C N 1
ATOM 5095 C CA . SER C 1 33 ? 7.389 84.098 94.479 1.00 36.27 32 SER C CA 1
ATOM 5096 C C . SER C 1 33 ? 6.127 84.632 93.786 1.00 36.30 32 SER C C 1
ATOM 5097 O O . SER C 1 33 ? 6.090 85.752 93.286 1.00 37.13 32 SER C O 1
ATOM 5100 N N . LEU C 1 34 ? 5.069 83.837 93.846 1.00 31.89 33 LEU C N 1
ATOM 5101 C CA . LEU C 1 34 ? 3.822 84.194 93.192 1.00 30.72 33 LEU C CA 1
ATOM 5102 C C . LEU C 1 34 ? 3.295 85.526 93.744 1.00 32.28 33 LEU C C 1
ATOM 5103 O O . LEU C 1 34 ? 2.728 86.331 93.012 1.00 32.06 33 LEU C O 1
ATOM 5108 N N . THR C 1 35 ? 3.535 85.742 95.036 1.00 30.64 34 THR C N 1
ATOM 5109 C CA . THR C 1 35 ? 3.015 86.879 95.747 1.00 30.11 34 THR C CA 1
ATOM 5110 C C . THR C 1 35 ? 4.151 87.722 96.270 1.00 29.73 34 THR C C 1
ATOM 5111 O O . THR C 1 35 ? 3.993 88.459 97.229 1.00 27.75 34 THR C O 1
ATOM 5115 N N . ASP C 1 36 ? 5.282 87.627 95.590 1.00 30.80 35 ASP C N 1
ATOM 5116 C CA . ASP C 1 36 ? 6.454 88.507 95.880 1.00 31.26 35 ASP C CA 1
ATOM 5117 C C . ASP C 1 36 ? 7.053 88.247 97.253 1.00 36.73 35 ASP C C 1
ATOM 5118 O O . ASP C 1 36 ? 7.703 89.128 97.839 1.00 37.91 35 ASP C O 1
ATOM 5123 N N . GLN C 1 37 ? 6.816 87.041 97.760 1.00 34.12 36 GLN C N 1
ATOM 5124 C CA . GLN C 1 37 ? 7.243 86.658 99.101 1.00 35.84 36 GLN C CA 1
ATOM 5125 C C . GLN C 1 37 ? 6.464 87.427 100.171 1.00 35.89 36 GLN C C 1
ATOM 5126 O O . GLN C 1 37 ? 6.897 87.522 101.297 1.00 37.18 36 GLN C O 1
ATOM 5132 N N . PHE C 1 38 ? 5.332 88.001 99.786 1.00 35.45 37 PHE C N 1
ATOM 5133 C CA . PHE C 1 38 ? 4.423 88.660 100.720 1.00 30.78 37 PHE C CA 1
ATOM 5134 C C . PHE C 1 38 ? 3.240 87.740 100.957 1.00 31.30 37 PHE C C 1
ATOM 5135 O O . PHE C 1 38 ? 3.154 86.662 100.351 1.00 31.28 37 PHE C O 1
ATOM 5143 N N . ASP C 1 39 ? 2.308 88.177 101.795 1.00 29.40 38 ASP C N 1
ATOM 5144 C CA . ASP C 1 39 ? 1.181 87.317 102.218 1.00 30.60 38 ASP C CA 1
ATOM 5145 C C . ASP C 1 39 ? 0.062 87.354 101.216 1.00 30.34 38 ASP C C 1
ATOM 5146 O O . ASP C 1 39 ? -0.590 86.351 100.916 1.00 28.75 38 ASP C O 1
ATOM 5151 N N . VAL C 1 40 ? -0.137 88.553 100.708 1.00 27.48 39 VAL C N 1
ATOM 5152 C CA . VAL C 1 40 ? -1.166 88.844 99.731 1.00 26.69 39 VAL C CA 1
ATOM 5153 C C . VAL C 1 40 ? -0.637 89.803 98.676 1.00 24.61 39 VAL C C 1
ATOM 5154 O O . VAL C 1 40 ? 0.048 90.749 98.979 1.00 28.70 39 VAL C O 1
ATOM 5158 N N . LEU C 1 41 ? -0.945 89.489 97.423 1.00 24.73 40 LEU C N 1
ATOM 5159 C CA . LEU C 1 41 ? -0.622 90.339 96.282 1.00 25.64 40 LEU C CA 1
ATOM 5160 C C . LEU C 1 41 ? -1.885 90.956 95.703 1.00 25.14 40 LEU C C 1
ATOM 5161 O O . LEU C 1 41 ? -2.846 90.263 95.432 1.00 23.35 40 LEU C O 1
ATOM 5166 N N . LEU C 1 42 ? -1.916 92.290 95.612 1.00 21.43 41 LEU C N 1
ATOM 5167 C CA . LEU C 1 42 ? -2.997 92.967 94.928 1.00 23.29 41 LEU C CA 1
ATOM 5168 C C . LEU C 1 42 ? -2.549 93.407 93.570 1.00 24.24 41 LEU C C 1
ATOM 5169 O O . LEU C 1 42 ? -1.540 94.073 93.418 1.00 30.68 41 LEU C O 1
ATOM 5174 N N . LEU C 1 43 ? -3.359 93.067 92.581 1.00 26.26 42 LEU C N 1
ATOM 5175 C CA . LEU C 1 43 ? -3.149 93.522 91.231 1.00 24.80 42 LEU C CA 1
ATOM 5176 C C . LEU C 1 43 ? -4.202 94.534 90.933 1.00 23.99 42 LEU C C 1
ATOM 5177 O O . LEU C 1 43 ? -5.369 94.231 90.879 1.00 23.38 42 LEU C O 1
ATOM 5182 N N . VAL C 1 44 ? -3.756 95.753 90.717 1.00 24.84 43 VAL C N 1
ATOM 5183 C CA . VAL C 1 44 ? -4.669 96.831 90.381 1.00 23.43 43 VAL C CA 1
ATOM 5184 C C . VAL C 1 44 ? -4.447 97.219 88.917 1.00 23.49 43 VAL C C 1
ATOM 5185 O O . VAL C 1 44 ? -3.349 97.579 88.525 1.00 19.77 43 VAL C O 1
ATOM 5189 N N . ILE C 1 45 ? -5.491 97.022 88.096 1.00 21.01 44 ILE C N 1
ATOM 5190 C CA A ILE C 1 45 ? -5.430 97.360 86.665 0.50 21.31 44 ILE C CA 1
ATOM 5191 C CA B ILE C 1 45 ? -5.428 97.360 86.667 0.50 22.08 44 ILE C CA 1
ATOM 5192 C C . ILE C 1 45 ? -6.087 98.698 86.478 1.00 21.14 44 ILE C C 1
ATOM 5193 O O . ILE C 1 45 ? -7.223 98.917 86.911 1.00 25.09 44 ILE C O 1
ATOM 5202 N N . THR C 1 46 ? -5.366 99.595 85.839 1.00 24.38 45 THR C N 1
ATOM 5203 C CA . THR C 1 46 ? -5.831 100.980 85.729 1.00 23.76 45 THR C CA 1
ATOM 5204 C C . THR C 1 46 ? -5.630 101.584 84.329 1.00 28.23 45 THR C C 1
ATOM 5205 O O . THR C 1 46 ? -4.848 101.073 83.527 1.00 28.57 45 THR C O 1
ATOM 5209 N N . ARG C 1 47 ? -6.384 102.646 84.040 1.00 26.77 46 ARG C N 1
ATOM 5210 C CA . ARG C 1 47 ? -6.200 103.439 82.826 1.00 29.10 46 ARG C CA 1
ATOM 5211 C C . ARG C 1 47 ? -5.527 104.777 83.152 1.00 33.34 46 ARG C C 1
ATOM 5212 O O . ARG C 1 47 ? -5.545 105.725 82.372 1.00 34.90 46 ARG C O 1
ATOM 5220 N N . ASP C 1 48 ? -4.983 104.839 84.354 1.00 30.83 47 ASP C N 1
ATOM 5221 C CA . ASP C 1 48 ? -4.194 105.995 84.787 1.00 32.21 47 ASP C CA 1
ATOM 5222 C C . ASP C 1 48 ? -3.089 106.201 83.755 1.00 32.33 47 ASP C C 1
ATOM 5223 O O . ASP C 1 48 ? -2.278 105.339 83.559 1.00 26.50 47 ASP C O 1
ATOM 5228 N N . PRO C 1 49 ? -3.071 107.350 83.085 1.00 30.78 48 PRO C N 1
ATOM 5229 C CA . PRO C 1 49 ? -2.129 107.501 81.993 1.00 32.33 48 PRO C CA 1
ATOM 5230 C C . PRO C 1 49 ? -0.684 107.628 82.423 1.00 33.51 48 PRO C C 1
ATOM 5231 O O . PRO C 1 49 ? 0.173 107.453 81.609 1.00 31.66 48 PRO C O 1
ATOM 5235 N N . SER C 1 50 ? -0.433 107.947 83.687 1.00 30.72 49 SER C N 1
ATOM 5236 C CA . SER C 1 50 ? 0.940 108.133 84.173 1.00 28.17 49 SER C CA 1
ATOM 5237 C C . SER C 1 50 ? 1.578 106.794 84.469 1.00 27.80 49 SER C C 1
ATOM 5238 O O . SER C 1 50 ? 2.747 106.702 84.718 1.00 33.42 49 SER C O 1
ATOM 5241 N N . VAL C 1 51 ? 0.787 105.747 84.365 1.00 25.42 50 VAL C N 1
ATOM 5242 C CA . VAL C 1 51 ? 1.208 104.395 84.783 1.00 20.61 50 VAL C CA 1
ATOM 5243 C C . VAL C 1 51 ? 1.485 103.432 83.663 1.00 24.21 50 VAL C C 1
ATOM 5244 O O . VAL C 1 51 ? 0.749 103.294 82.687 1.00 24.40 50 VAL C O 1
ATOM 5248 N N . GLU C 1 52 ? 2.585 102.721 83.859 1.00 29.08 51 GLU C N 1
ATOM 5249 C CA A GLU C 1 52 ? 2.941 101.592 83.009 0.50 28.83 51 GLU C CA 1
ATOM 5250 C CA B GLU C 1 52 ? 2.953 101.602 83.028 0.50 28.33 51 GLU C CA 1
ATOM 5251 C C . GLU C 1 52 ? 2.813 100.363 83.877 1.00 27.40 51 GLU C C 1
ATOM 5252 O O . GLU C 1 52 ? 1.870 99.577 83.755 1.00 23.92 51 GLU C O 1
ATOM 5263 N N . TRP C 1 53 ? 3.775 100.227 84.757 1.00 24.71 52 TRP C N 1
ATOM 5264 C CA . TRP C 1 53 ? 3.770 99.129 85.760 1.00 24.56 52 TRP C CA 1
ATOM 5265 C C . TRP C 1 53 ? 4.632 99.606 86.941 1.00 25.51 52 TRP C C 1
ATOM 5266 O O . TRP C 1 53 ? 5.734 100.123 86.770 1.00 29.67 52 TRP C O 1
ATOM 5277 N N . THR C 1 54 ? 4.059 99.531 88.132 1.00 25.66 53 THR C N 1
ATOM 5278 C CA . THR C 1 54 ? 4.775 99.893 89.362 1.00 24.78 53 THR C CA 1
ATOM 5279 C C . THR C 1 54 ? 4.336 99.057 90.549 1.00 25.78 53 THR C C 1
ATOM 5280 O O . THR C 1 54 ? 3.455 98.210 90.430 1.00 22.43 53 THR C O 1
ATOM 5284 N N . VAL C 1 55 ? 5.115 99.132 91.624 1.00 24.38 54 VAL C N 1
ATOM 5285 C CA . VAL C 1 55 ? 4.881 98.283 92.805 1.00 25.58 54 VAL C CA 1
ATOM 5286 C C . VAL C 1 55 ? 4.946 99.111 94.087 1.00 25.84 54 VAL C C 1
ATOM 5287 O O . VAL C 1 55 ? 5.723 100.037 94.196 1.00 26.70 54 VAL C O 1
ATOM 5291 N N . LYS C 1 56 ? 4.067 98.746 95.021 1.00 22.74 55 LYS C N 1
ATOM 5292 C CA . LYS C 1 56 ? 4.029 99.322 96.364 1.00 22.66 55 LYS C CA 1
ATOM 5293 C C . LYS C 1 56 ? 4.031 98.200 97.403 1.00 24.99 55 LYS C C 1
ATOM 5294 O O . LYS C 1 56 ? 3.498 97.109 97.161 1.00 20.68 55 LYS C O 1
ATOM 5300 N N . HIS C 1 57 ? 4.685 98.440 98.532 1.00 24.95 56 HIS C N 1
ATOM 5301 C CA . HIS C 1 57 ? 4.765 97.405 99.604 1.00 21.82 56 HIS C CA 1
ATOM 5302 C C . HIS C 1 57 ? 4.233 97.887 100.945 1.00 25.45 56 HIS C C 1
ATOM 5303 O O . HIS C 1 57 ? 4.676 98.875 101.477 1.00 21.35 56 HIS C O 1
ATOM 5310 N N . TYR C 1 58 ? 3.269 97.157 101.493 1.00 21.36 57 TYR C N 1
ATOM 5311 C CA . TYR C 1 58 ? 2.680 97.507 102.786 1.00 24.03 57 TYR C CA 1
ATOM 5312 C C . TYR C 1 58 ? 2.643 96.395 103.788 1.00 26.27 57 TYR C C 1
ATOM 5313 O O . TYR C 1 58 ? 2.781 95.244 103.441 1.00 22.34 57 TYR C O 1
ATOM 5322 N N . ARG C 1 59 ? 2.414 96.772 105.037 1.00 26.20 58 ARG C N 1
ATOM 5323 C CA . ARG C 1 59 ? 1.967 95.792 106.074 1.00 26.18 58 ARG C CA 1
ATOM 5324 C C . ARG C 1 59 ? 0.794 96.410 106.777 1.00 27.19 58 ARG C C 1
ATOM 5325 O O . ARG C 1 59 ? 0.820 97.613 107.082 1.00 28.02 58 ARG C O 1
ATOM 5333 N N . LEU C 1 60 ? -0.256 95.625 106.963 1.00 27.59 59 LEU C N 1
ATOM 5334 C CA . LEU C 1 60 ? -1.466 96.122 107.643 1.00 27.23 59 LEU C CA 1
ATOM 5335 C C . LEU C 1 60 ? -1.833 95.108 108.687 1.00 29.82 59 LEU C C 1
ATOM 5336 O O . LEU C 1 60 ? -2.303 94.035 108.367 1.00 28.51 59 LEU C O 1
ATOM 5341 N N . ASN C 1 61 ? -1.513 95.427 109.934 1.00 31.72 60 ASN C N 1
ATOM 5342 C CA . ASN C 1 61 ? -1.832 94.544 111.070 1.00 35.55 60 ASN C CA 1
ATOM 5343 C C . ASN C 1 61 ? -1.317 93.131 110.873 1.00 35.97 60 ASN C C 1
ATOM 5344 O O . ASN C 1 61 ? -2.072 92.149 110.938 1.00 37.66 60 ASN C O 1
ATOM 5349 N N . THR C 1 62 ? -0.015 93.063 110.677 1.00 35.22 61 THR C N 1
ATOM 5350 C CA . THR C 1 62 ? 0.737 91.834 110.470 1.00 34.99 61 THR C CA 1
ATOM 5351 C C . THR C 1 62 ? 0.680 91.284 109.048 1.00 33.94 61 THR C C 1
ATOM 5352 O O . THR C 1 62 ? 1.518 90.471 108.654 1.00 35.88 61 THR C O 1
ATOM 5356 N N . LEU C 1 63 ? -0.315 91.719 108.291 1.00 29.59 62 LEU C N 1
ATOM 5357 C CA . LEU C 1 63 ? -0.495 91.237 106.919 1.00 28.39 62 LEU C CA 1
ATOM 5358 C C . LEU C 1 63 ? 0.386 92.020 105.933 1.00 28.67 62 LEU C C 1
ATOM 5359 O O . LEU C 1 63 ? 0.232 93.211 105.739 1.00 27.66 62 LEU C O 1
ATOM 5364 N N . ARG C 1 64 ? 1.323 91.319 105.312 1.00 28.22 63 ARG C N 1
ATOM 5365 C CA . ARG C 1 64 ? 2.225 91.912 104.334 1.00 29.04 63 ARG C CA 1
ATOM 5366 C C . ARG C 1 64 ? 1.632 91.856 102.939 1.00 28.92 63 ARG C C 1
ATOM 5367 O O . ARG C 1 64 ? 1.424 90.794 102.420 1.00 25.88 63 ARG C O 1
ATOM 5375 N N . VAL C 1 65 ? 1.441 93.035 102.342 1.00 28.61 64 VAL C N 1
ATOM 5376 C CA . VAL C 1 65 ? 0.711 93.198 101.070 1.00 25.12 64 VAL C CA 1
ATOM 5377 C C . VAL C 1 65 ? 1.589 93.859 100.019 1.00 23.92 64 VAL C C 1
ATOM 5378 O O . VAL C 1 65 ? 2.250 94.865 100.273 1.00 22.10 64 VAL C O 1
ATOM 5382 N N . SER C 1 66 ? 1.693 93.194 98.883 1.00 24.98 65 SER C N 1
ATOM 5383 C CA . SER C 1 66 ? 2.398 93.726 97.731 1.00 27.24 65 SER C CA 1
ATOM 5384 C C . SER C 1 66 ? 1.370 94.118 96.694 1.00 28.38 65 SER C C 1
ATOM 5385 O O . SER C 1 66 ? 0.472 93.361 96.404 1.00 30.65 65 SER C O 1
ATOM 5388 N N . LEU C 1 67 ? 1.468 95.349 96.206 1.00 26.50 66 LEU C N 1
ATOM 5389 C CA . LEU C 1 67 ? 0.470 95.859 95.254 1.00 22.38 66 LEU C CA 1
ATOM 5390 C C . LEU C 1 67 ? 1.175 96.166 93.941 1.00 24.07 66 LEU C C 1
ATOM 5391 O O . LEU C 1 67 ? 2.137 96.929 93.892 1.00 23.47 66 LEU C O 1
ATOM 5396 N N . HIS C 1 68 ? 0.698 95.514 92.893 1.00 22.77 67 HIS C N 1
ATOM 5397 C CA . HIS C 1 68 ? 1.182 95.742 91.533 1.00 22.58 67 HIS C CA 1
ATOM 5398 C C . HIS C 1 68 ? 0.157 96.546 90.785 1.00 25.60 67 HIS C C 1
ATOM 5399 O O . HIS C 1 68 ? -0.961 96.117 90.640 1.00 26.87 67 HIS C O 1
ATOM 5406 N N . LEU C 1 69 ? 0.576 97.723 90.325 1.00 22.91 68 LEU C N 1
ATOM 5407 C CA . LEU C 1 69 ? -0.296 98.658 89.600 1.00 20.77 68 LEU C CA 1
ATOM 5408 C C . LEU C 1 69 ? 0.158 98.633 88.134 1.00 22.07 68 LEU C C 1
ATOM 5409 O O . LEU C 1 69 ? 1.337 98.892 87.816 1.00 24.57 68 LEU C O 1
ATOM 5414 N N . VAL C 1 70 ? -0.759 98.178 87.275 1.00 23.20 69 VAL C N 1
ATOM 5415 C CA A VAL C 1 70 ? -0.468 97.941 85.860 0.50 23.06 69 VAL C CA 1
ATOM 5416 C CA B VAL C 1 70 ? -0.451 97.961 85.873 0.50 23.12 69 VAL C CA 1
ATOM 5417 C C . VAL C 1 70 ? -1.478 98.622 84.972 1.00 25.23 69 VAL C C 1
ATOM 5418 O O . VAL C 1 70 ? -2.664 98.600 85.251 1.00 22.42 69 VAL C O 1
ATOM 5425 N N . HIS C 1 71 ? -0.993 99.287 83.927 1.00 23.92 70 HIS C N 1
ATOM 5426 C CA . HIS C 1 71 ? -1.911 99.894 82.947 1.00 26.00 70 HIS C CA 1
ATOM 5427 C C . HIS C 1 71 ? -2.591 98.755 82.173 1.00 27.39 70 HIS C C 1
ATOM 5428 O O . HIS C 1 71 ? -2.023 97.685 81.941 1.00 25.02 70 HIS C O 1
ATOM 5435 N N . GLU C 1 72 ? -3.848 98.976 81.841 1.00 27.95 71 GLU C N 1
ATOM 5436 C CA . GLU C 1 72 ? -4.665 97.985 81.132 1.00 28.86 71 GLU C CA 1
ATOM 5437 C C . GLU C 1 72 ? -3.985 97.518 79.823 1.00 30.13 71 GLU C C 1
ATOM 5438 O O . GLU C 1 72 ? -4.066 96.337 79.439 1.00 31.07 71 GLU C O 1
ATOM 5444 N N . GLN C 1 73 ? -3.263 98.429 79.198 1.00 28.25 72 GLN C N 1
ATOM 5445 C CA . GLN C 1 73 ? -2.674 98.185 77.889 1.00 28.96 72 GLN C CA 1
ATOM 5446 C C . GLN C 1 73 ? -1.417 97.400 78.043 1.00 29.66 72 GLN C C 1
ATOM 5447 O O . GLN C 1 73 ? -1.064 96.638 77.181 1.00 29.33 72 GLN C O 1
ATOM 5453 N N . VAL C 1 74 ? -0.757 97.562 79.183 1.00 27.37 73 VAL C N 1
ATOM 5454 C CA . VAL C 1 74 ? 0.474 96.816 79.484 1.00 26.05 73 VAL C CA 1
ATOM 5455 C C . VAL C 1 74 ? 0.112 95.379 79.776 1.00 27.58 73 VAL C C 1
ATOM 5456 O O . VAL C 1 74 ? 0.762 94.427 79.303 1.00 32.91 73 VAL C O 1
ATOM 5460 N N . LEU C 1 75 ? -0.946 95.213 80.565 1.00 26.85 74 LEU C N 1
ATOM 5461 C CA . LEU C 1 75 ? -1.443 93.888 80.890 1.00 27.96 74 LEU C CA 1
ATOM 5462 C C . LEU C 1 75 ? -1.921 93.153 79.625 1.00 32.87 74 LEU C C 1
ATOM 5463 O O . LEU C 1 75 ? -1.578 91.978 79.352 1.00 31.38 74 LEU C O 1
ATOM 5468 N N . SER C 1 76 ? -2.699 93.879 78.846 1.00 33.96 75 SER C N 1
ATOM 5469 C CA . SER C 1 76 ? -3.232 93.350 77.582 1.00 36.00 75 SER C CA 1
ATOM 5470 C C . SER C 1 76 ? -2.105 92.793 76.728 1.00 35.05 75 SER C C 1
ATOM 5471 O O . SER C 1 76 ? -2.139 91.663 76.230 1.00 37.75 75 SER C O 1
ATOM 5474 N N . ARG C 1 77 ? -1.058 93.575 76.630 1.00 34.71 76 ARG C N 1
ATOM 5475 C CA . ARG C 1 77 ? 0.077 93.201 75.809 1.00 32.74 76 ARG C CA 1
ATOM 5476 C C . ARG C 1 77 ? 0.785 91.977 76.339 1.00 33.92 76 ARG C C 1
ATOM 5477 O O . ARG C 1 77 ? 1.166 91.108 75.579 1.00 34.34 76 ARG C O 1
ATOM 5485 N N . TRP C 1 78 ? 0.964 91.917 77.650 1.00 32.49 77 TRP C N 1
ATOM 5486 C CA . TRP C 1 78 ? 1.587 90.760 78.287 1.00 32.38 77 TRP C CA 1
ATOM 5487 C C . TRP C 1 78 ? 0.796 89.502 77.983 1.00 32.15 77 TRP C C 1
ATOM 5488 O O . TRP C 1 78 ? 1.344 88.418 77.788 1.00 35.38 77 TRP C O 1
ATOM 5499 N N . LEU C 1 79 ? -0.516 89.646 77.969 1.00 34.39 78 LEU C N 1
ATOM 5500 C CA . LEU C 1 79 ? -1.401 88.489 77.788 1.00 35.17 78 LEU C CA 1
ATOM 5501 C C . LEU C 1 79 ? -1.433 88.065 76.343 1.00 35.73 78 LEU C C 1
ATOM 5502 O O . LEU C 1 79 ? -1.517 86.879 76.024 1.00 35.84 78 LEU C O 1
ATOM 5507 N N . ILE C 1 80 ? -1.382 89.048 75.469 1.00 34.82 79 ILE C N 1
ATOM 5508 C CA . ILE C 1 80 ? -1.414 88.793 74.035 1.00 36.35 79 ILE C CA 1
ATOM 5509 C C . ILE C 1 80 ? -0.157 88.063 73.609 1.00 35.39 79 ILE C C 1
ATOM 5510 O O . ILE C 1 80 ? -0.197 87.197 72.740 1.00 37.19 79 ILE C O 1
ATOM 5515 N N . LEU C 1 81 ? 0.944 88.382 74.269 1.00 34.09 80 LEU C N 1
ATOM 5516 C CA . LEU C 1 81 ? 2.263 87.851 73.894 1.00 33.90 80 LEU C CA 1
ATOM 5517 C C . LEU C 1 81 ? 2.693 86.679 74.746 1.00 35.08 80 LEU C C 1
ATOM 5518 O O . LEU C 1 81 ? 3.736 86.096 74.521 1.00 34.51 80 LEU C O 1
ATOM 5523 N N . ASN C 1 82 ? 1.857 86.353 75.720 1.00 34.99 81 ASN C N 1
ATOM 5524 C CA . ASN C 1 82 ? 2.236 85.441 76.798 1.00 35.33 81 ASN C CA 1
ATOM 5525 C C . ASN C 1 82 ? 3.621 85.758 77.345 1.00 34.69 81 ASN C C 1
ATOM 5526 O O . ASN C 1 82 ? 4.458 84.913 77.439 1.00 35.76 81 ASN C O 1
ATOM 5531 N N . ALA C 1 83 ? 3.800 87.001 77.746 1.00 36.19 82 ALA C N 1
ATOM 5532 C CA . ALA C 1 83 ? 5.074 87.542 78.175 1.00 37.85 82 ALA C CA 1
ATOM 5533 C C . ALA C 1 83 ? 5.156 87.643 79.680 1.00 41.00 82 ALA C C 1
ATOM 5534 O O . ALA C 1 83 ? 6.118 88.181 80.224 1.00 40.86 82 ALA C O 1
ATOM 5536 N N . ASN C 1 84 ? 4.125 87.164 80.353 1.00 38.90 83 ASN C N 1
ATOM 5537 C CA . ASN C 1 84 ? 4.114 87.218 81.838 1.00 38.99 83 ASN C CA 1
ATOM 5538 C C . ASN C 1 84 ? 3.254 86.130 82.460 1.00 35.20 83 ASN C C 1
ATOM 5539 O O . ASN C 1 84 ? 2.072 86.326 82.692 1.00 35.31 83 ASN C O 1
ATOM 5544 N N . ARG C 1 85 ? 3.884 84.991 82.708 1.00 36.03 84 ARG C N 1
ATOM 5545 C CA . ARG C 1 85 ? 3.192 83.809 83.233 1.00 35.72 84 ARG C CA 1
ATOM 5546 C C . ARG C 1 85 ? 2.561 84.049 84.591 1.00 32.46 84 ARG C C 1
ATOM 5547 O O . ARG C 1 85 ? 1.496 83.553 84.893 1.00 32.60 84 ARG C O 1
ATOM 5555 N N . ARG C 1 86 ? 3.237 84.832 85.406 1.00 30.00 85 ARG C N 1
ATOM 5556 C CA . ARG C 1 86 ? 2.742 85.103 86.743 1.00 28.38 85 ARG C CA 1
ATOM 5557 C C . ARG C 1 86 ? 1.454 85.918 86.637 1.00 30.39 85 ARG C C 1
ATOM 5558 O O . ARG C 1 86 ? 0.483 85.640 87.322 1.00 34.12 85 ARG C O 1
ATOM 5566 N N . ALA C 1 87 ? 1.441 86.928 85.761 1.00 31.54 86 ALA C N 1
ATOM 5567 C CA . ALA C 1 87 ? 0.237 87.798 85.628 1.00 31.93 86 ALA C CA 1
ATOM 5568 C C . ALA C 1 87 ? -0.984 87.022 85.161 1.00 35.06 86 ALA C C 1
ATOM 5569 O O . ALA C 1 87 ? -2.132 87.366 85.515 1.00 35.66 86 ALA C O 1
ATOM 5571 N N . VAL C 1 88 ? -0.734 85.956 84.390 1.00 33.57 87 VAL C N 1
ATOM 5572 C CA . VAL C 1 88 ? -1.804 85.096 83.893 1.00 32.29 87 VAL C CA 1
ATOM 5573 C C . VAL C 1 88 ? -2.369 84.281 85.045 1.00 33.63 87 VAL C C 1
ATOM 5574 O O . VAL C 1 88 ? -3.577 84.051 85.149 1.00 32.79 87 VAL C O 1
ATOM 5578 N N . HIS C 1 89 ? -1.477 83.838 85.918 1.00 32.73 88 HIS C N 1
ATOM 5579 C CA . HIS C 1 89 ? -1.880 83.025 87.056 1.00 32.41 88 HIS C CA 1
ATOM 5580 C C . HIS C 1 89 ? -2.729 83.903 87.987 1.00 33.13 88 HIS C C 1
ATOM 5581 O O . HIS C 1 89 ? -3.715 83.474 88.546 1.00 36.46 88 HIS C O 1
ATOM 5588 N N . TRP C 1 90 ? -2.354 85.161 88.089 1.00 31.84 89 TRP C N 1
ATOM 5589 C CA . TRP C 1 90 ? -3.030 86.094 88.983 1.00 32.41 89 TRP C CA 1
ATOM 5590 C C . TRP C 1 90 ? -4.456 86.352 88.536 1.00 32.58 89 TRP C C 1
ATOM 5591 O O . TRP C 1 90 ? -5.399 86.356 89.339 1.00 33.92 89 TRP C O 1
ATOM 5602 N N . VAL C 1 91 ? -4.614 86.588 87.243 1.00 32.37 90 VAL C N 1
ATOM 5603 C CA . VAL C 1 91 ? -5.961 86.863 86.697 1.00 32.51 90 VAL C CA 1
ATOM 5604 C C . VAL C 1 91 ? -6.829 85.637 86.784 1.00 34.38 90 VAL C C 1
ATOM 5605 O O . VAL C 1 91 ? -7.976 85.693 87.214 1.00 34.66 90 VAL C O 1
ATOM 5609 N N . SER C 1 92 ? -6.259 84.504 86.407 1.00 35.84 91 SER C N 1
ATOM 5610 C CA . SER C 1 92 ? -7.047 83.284 86.320 1.00 38.64 91 SER C CA 1
ATOM 5611 C C . SER C 1 92 ? -7.445 82.775 87.702 1.00 36.40 91 SER C C 1
ATOM 5612 O O . SER C 1 92 ? -8.604 82.431 87.936 1.00 36.21 91 SER C O 1
ATOM 5615 N N . GLU C 1 93 ? -6.510 82.821 88.640 1.00 35.03 92 GLU C N 1
ATOM 5616 C CA . GLU C 1 93 ? -6.741 82.217 89.954 1.00 34.74 92 GLU C CA 1
ATOM 5617 C C . GLU C 1 93 ? -7.110 83.201 91.031 1.00 34.52 92 GLU C C 1
ATOM 5618 O O . GLU C 1 93 ? -7.626 82.829 92.063 1.00 36.45 92 GLU C O 1
ATOM 5624 N N . GLY C 1 94 ? -6.814 84.463 90.794 1.00 31.00 93 GLY C N 1
ATOM 5625 C CA . GLY C 1 94 ? -7.096 85.505 91.779 1.00 31.81 93 GLY C CA 1
ATOM 5626 C C . GLY C 1 94 ? -8.572 85.774 92.031 1.00 33.52 93 GLY C C 1
ATOM 5627 O O . GLY C 1 94 ? -9.456 85.455 91.227 1.00 30.94 93 GLY C O 1
ATOM 5628 N N . THR C 1 95 ? -8.803 86.404 93.171 1.00 29.53 94 THR C N 1
ATOM 5629 C CA . THR C 1 95 ? -10.139 86.783 93.603 1.00 28.83 94 THR C CA 1
ATOM 5630 C C . THR C 1 95 ? -10.449 88.193 93.209 1.00 29.92 94 THR C C 1
ATOM 5631 O O . THR C 1 95 ? -9.680 89.088 93.501 1.00 25.87 94 THR C O 1
ATOM 5635 N N . ILE C 1 96 ? -11.566 88.372 92.520 1.00 29.37 95 ILE C N 1
ATOM 5636 C CA . ILE C 1 96 ? -12.025 89.711 92.120 1.00 31.15 95 ILE C CA 1
ATOM 5637 C C . ILE C 1 96 ? -12.516 90.481 93.330 1.00 32.81 95 ILE C C 1
ATOM 5638 O O . ILE C 1 96 ? -13.462 90.095 93.993 1.00 33.80 95 ILE C O 1
ATOM 5643 N N . ILE C 1 97 ? -11.857 91.594 93.608 1.00 31.33 96 ILE C N 1
ATOM 5644 C CA . ILE C 1 97 ? -12.178 92.436 94.761 1.00 30.27 96 ILE C CA 1
ATOM 5645 C C . ILE C 1 97 ? -13.027 93.592 94.307 1.00 29.25 96 ILE C C 1
ATOM 5646 O O . ILE C 1 97 ? -13.859 94.097 95.039 1.00 31.77 96 ILE C O 1
ATOM 5651 N N . PHE C 1 98 ? -12.777 93.997 93.080 1.00 28.06 97 PHE C N 1
ATOM 5652 C CA . PHE C 1 98 ? -13.424 95.132 92.469 1.00 27.73 97 PHE C CA 1
ATOM 5653 C C . PHE C 1 98 ? -13.222 95.145 90.969 1.00 28.83 97 PHE C C 1
ATOM 5654 O O . PHE C 1 98 ? -12.173 94.774 90.450 1.00 26.40 97 PHE C O 1
ATOM 5662 N N . GLU C 1 99 ? -14.261 95.544 90.258 1.00 30.76 98 GLU C N 1
ATOM 5663 C CA . GLU C 1 99 ? -14.110 95.766 88.812 1.00 30.58 98 GLU C CA 1
ATOM 5664 C C . GLU C 1 99 ? -15.126 96.746 88.282 1.00 32.78 98 GLU C C 1
ATOM 5665 O O . GLU C 1 99 ? -16.190 96.920 88.851 1.00 31.43 98 GLU C O 1
ATOM 5671 N N . ARG C 1 100 ? -14.736 97.399 87.198 1.00 32.72 99 ARG C N 1
ATOM 5672 C CA . ARG C 1 100 ? -15.656 98.190 86.388 1.00 35.58 99 ARG C CA 1
ATOM 5673 C C . ARG C 1 100 ? -15.907 97.490 85.046 1.00 35.67 99 ARG C C 1
ATOM 5674 O O . ARG C 1 100 ? -15.010 96.863 84.430 1.00 32.35 99 ARG C O 1
ATOM 5682 N N . ASN C 1 101 ? -17.161 97.568 84.617 1.00 40.03 100 ASN C N 1
ATOM 5683 C CA . ASN C 1 101 ? -17.530 97.125 83.273 1.00 41.94 100 ASN C CA 1
ATOM 5684 C C . ASN C 1 101 ? -17.124 95.697 83.019 1.00 40.90 100 ASN C C 1
ATOM 5685 O O . ASN C 1 101 ? -16.641 95.376 81.945 1.00 41.36 100 ASN C O 1
ATOM 5690 N N . ASP C 1 102 ? -17.278 94.870 84.036 1.00 41.65 101 ASP C N 1
ATOM 5691 C CA . ASP C 1 102 ? -17.002 93.429 83.941 1.00 40.47 101 ASP C CA 1
ATOM 5692 C C . ASP C 1 102 ? -15.617 93.127 83.391 1.00 37.13 101 ASP C C 1
ATOM 5693 O O . ASP C 1 102 ? -15.382 92.062 82.835 1.00 35.86 101 ASP C O 1
ATOM 5698 N N . TYR C 1 103 ? -14.701 94.068 83.589 1.00 33.29 102 TYR C N 1
ATOM 5699 C CA . TYR C 1 103 ? -13.354 93.931 83.071 1.00 30.76 102 TYR C CA 1
ATOM 5700 C C . TYR C 1 103 ? -12.697 92.620 83.467 1.00 30.98 102 TYR C C 1
ATOM 5701 O O . TYR C 1 103 ? -12.152 91.914 82.623 1.00 35.99 102 TYR C O 1
ATOM 5710 N N . LEU C 1 104 ? -12.774 92.271 84.740 1.00 29.91 103 LEU C N 1
ATOM 5711 C CA . LEU C 1 104 ? -12.026 91.129 85.246 1.00 27.07 103 LEU C CA 1
ATOM 5712 C C . LEU C 1 104 ? -12.814 89.846 85.043 1.00 30.08 103 LEU C C 1
ATOM 5713 O O . LEU C 1 104 ? -12.260 88.780 84.829 1.00 30.74 103 LEU C O 1
ATOM 5718 N N . THR C 1 105 ? -14.121 89.981 85.045 1.00 33.95 104 THR C N 1
ATOM 5719 C CA . THR C 1 105 ? -15.006 88.835 84.813 1.00 34.80 104 THR C CA 1
ATOM 5720 C C . THR C 1 105 ? -14.842 88.323 83.397 1.00 35.29 104 THR C C 1
ATOM 5721 O O . THR C 1 105 ? -14.793 87.111 83.148 1.00 36.58 104 THR C O 1
ATOM 5725 N N . ASP C 1 106 ? -14.696 89.269 82.487 1.00 36.01 105 ASP C N 1
ATOM 5726 C CA . ASP C 1 106 ? -14.596 88.966 81.062 1.00 37.28 105 ASP C CA 1
ATOM 5727 C C . ASP C 1 106 ? -13.209 88.459 80.743 1.00 37.52 105 ASP C C 1
ATOM 5728 O O . ASP C 1 106 ? -13.028 87.550 79.945 1.00 36.68 105 ASP C O 1
ATOM 5733 N N . LEU C 1 107 ? -12.220 89.052 81.397 1.00 36.44 106 LEU C N 1
ATOM 5734 C CA . LEU C 1 107 ? -10.805 88.711 81.169 1.00 32.83 106 LEU C CA 1
ATOM 5735 C C . LEU C 1 107 ? -10.550 87.291 81.601 1.00 32.95 106 LEU C C 1
ATOM 5736 O O . LEU C 1 107 ? -9.761 86.578 81.005 1.00 34.20 106 LEU C O 1
ATOM 5741 N N . LYS C 1 108 ? -11.242 86.867 82.641 1.00 32.77 107 LYS C N 1
ATOM 5742 C CA . LYS C 1 108 ? -11.111 85.499 83.128 1.00 33.62 107 LYS C CA 1
ATOM 5743 C C . LYS C 1 108 ? -11.638 84.506 82.077 1.00 36.65 107 LYS C C 1
ATOM 5744 O O . LYS C 1 108 ? -11.078 83.422 81.864 1.00 34.47 107 LYS C O 1
ATOM 5750 N N . LYS C 1 109 ? -12.733 84.890 81.432 1.00 38.60 108 LYS C N 1
ATOM 5751 C CA . LYS C 1 109 ? -13.374 84.026 80.420 1.00 38.53 108 LYS C CA 1
ATOM 5752 C C . LYS C 1 109 ? -12.471 83.978 79.194 1.00 39.14 108 LYS C C 1
ATOM 5753 O O . LYS C 1 109 ? -12.218 82.920 78.622 1.00 39.97 108 LYS C O 1
ATOM 5755 N N . GLN C 1 110 ? -11.941 85.131 78.825 1.00 38.60 109 GLN C N 1
ATOM 5756 C CA . GLN C 1 110 ? -11.112 85.236 77.631 1.00 39.62 109 GLN C CA 1
ATOM 5757 C C . GLN C 1 110 ? -9.848 84.419 77.811 1.00 38.87 109 GLN C C 1
ATOM 5758 O O . GLN C 1 110 ? -9.274 83.944 76.842 1.00 40.54 109 GLN C O 1
ATOM 5764 N N . LEU C 1 111 ? -9.405 84.254 79.050 1.00 37.50 110 LEU C N 1
ATOM 5765 C CA . LEU C 1 111 ? -8.100 83.592 79.280 1.00 38.94 110 LEU C CA 1
ATOM 5766 C C . LEU C 1 111 ? -8.139 82.098 78.980 1.00 41.30 110 LEU C C 1
ATOM 5767 O O . LEU C 1 111 ? -7.110 81.448 78.786 1.00 41.58 110 LEU C O 1
ATOM 5772 N N . ARG C 1 112 ? -9.337 81.563 78.908 1.00 43.14 111 ARG C N 1
ATOM 5773 C CA . ARG C 1 112 ? -9.486 80.123 78.725 1.00 47.02 111 ARG C CA 1
ATOM 5774 C C . ARG C 1 112 ? -9.446 79.754 77.260 1.00 47.05 111 ARG C C 1
ATOM 5775 O O . ARG C 1 112 ? -9.619 78.617 76.867 1.00 48.45 111 ARG C O 1
ATOM 5783 N N . ASN C 1 113 ? -9.178 80.772 76.474 1.00 47.01 112 ASN C N 1
ATOM 5784 C CA A ASN C 1 113 ? -9.119 80.644 75.030 0.50 45.52 112 ASN C CA 1
ATOM 5785 C CA B ASN C 1 113 ? -9.121 80.657 75.026 0.50 46.01 112 ASN C CA 1
ATOM 5786 C C . ASN C 1 113 ? -7.848 81.271 74.495 1.00 44.80 112 ASN C C 1
ATOM 5787 O O . ASN C 1 113 ? -7.359 82.249 75.018 1.00 45.60 112 ASN C O 1
ATOM 5796 N N . PHE C 1 114 ? -7.337 80.677 73.445 1.00 42.90 113 PHE C N 1
ATOM 5797 C CA . PHE C 1 114 ? -6.116 81.141 72.798 1.00 40.91 113 PHE C CA 1
ATOM 5798 C C . PHE C 1 114 ? -6.495 81.633 71.415 1.00 41.68 113 PHE C C 1
ATOM 5799 O O . PHE C 1 114 ? -6.495 80.872 70.470 1.00 44.21 113 PHE C O 1
ATOM 5807 N N . PRO C 1 115 ? -6.838 82.908 71.286 1.00 41.49 114 PRO C N 1
ATOM 5808 C CA . PRO C 1 115 ? -7.178 83.480 69.989 1.00 42.58 114 PRO C CA 1
ATOM 5809 C C . PRO C 1 115 ? -6.105 83.248 68.930 1.00 43.20 114 PRO C C 1
ATOM 5810 O O . PRO C 1 115 ? -4.902 83.304 69.183 1.00 40.05 114 PRO C O 1
ATOM 5814 N N . GLU C 1 116 ? -6.584 82.971 67.733 1.00 45.23 115 GLU C N 1
ATOM 5815 C CA . GLU C 1 116 ? -5.715 82.687 66.613 1.00 45.22 115 GLU C CA 1
ATOM 5816 C C . GLU C 1 116 ? -4.764 83.808 66.326 1.00 42.89 115 GLU C C 1
ATOM 5817 O O . GLU C 1 116 ? -3.605 83.563 66.063 1.00 43.31 115 GLU C O 1
ATOM 5823 N N . THR C 1 117 ? -5.242 85.041 66.375 1.00 39.64 116 THR C N 1
ATOM 5824 C CA . THR C 1 117 ? -4.362 86.172 66.034 1.00 40.96 116 THR C CA 1
ATOM 5825 C C . THR C 1 117 ? -3.206 86.254 67.011 1.00 39.66 116 THR C C 1
ATOM 5826 O O . THR C 1 117 ? -2.101 86.626 66.650 1.00 42.53 116 THR C O 1
ATOM 5830 N N . GLU C 1 118 ? -3.468 85.890 68.258 1.00 36.80 117 GLU C N 1
ATOM 5831 C CA . GLU C 1 118 ? -2.439 85.955 69.306 1.00 33.42 117 GLU C CA 1
ATOM 5832 C C . GLU C 1 118 ? -1.445 84.813 69.107 1.00 32.70 117 GLU C C 1
ATOM 5833 O O . GLU C 1 118 ? -0.248 84.973 69.223 1.00 33.10 117 GLU C O 1
ATOM 5839 N N . ARG C 1 119 ? -1.972 83.655 68.769 1.00 33.56 118 ARG C N 1
ATOM 5840 C CA . ARG C 1 119 ? -1.129 82.492 68.569 1.00 33.32 118 ARG C CA 1
ATOM 5841 C C . ARG C 1 119 ? -0.199 82.734 67.359 1.00 33.57 118 ARG C C 1
ATOM 5842 O O . ARG C 1 119 ? 0.982 82.443 67.387 1.00 34.15 118 ARG C O 1
ATOM 5850 N N . CYS C 1 120 ? -0.756 83.304 66.307 1.00 32.19 119 CYS C N 1
ATOM 5851 C CA . CYS C 1 120 ? -0.021 83.500 65.072 1.00 32.66 119 CYS C CA 1
ATOM 5852 C C . CYS C 1 120 ? 1.055 84.564 65.221 1.00 31.53 119 CYS C C 1
ATOM 5853 O O . CYS C 1 120 ? 2.151 84.470 64.671 1.00 34.97 119 CYS C O 1
ATOM 5856 N N . LEU C 1 121 ? 0.743 85.569 66.003 1.00 30.24 120 LEU C N 1
ATOM 5857 C CA . LEU C 1 121 ? 1.702 86.635 66.295 1.00 27.67 120 LEU C CA 1
ATOM 5858 C C . LEU C 1 121 ? 2.867 86.025 67.059 1.00 26.78 120 LEU C C 1
ATOM 5859 O O . LEU C 1 121 ? 4.038 86.273 66.760 1.00 29.94 120 LEU C O 1
ATOM 5864 N N . GLN C 1 122 ? 2.540 85.155 68.010 1.00 30.04 121 GLN C N 1
ATOM 5865 C CA . GLN C 1 122 ? 3.571 84.544 68.854 1.00 30.69 121 GLN C CA 1
ATOM 5866 C C . GLN C 1 122 ? 4.463 83.618 68.027 1.00 31.74 121 GLN C C 1
ATOM 5867 O O . GLN C 1 122 ? 5.665 83.486 68.283 1.00 29.65 121 GLN C O 1
ATOM 5881 N N . SER C 1 124 ? 5.135 84.054 64.772 1.00 26.06 123 SER C N 1
ATOM 5882 C CA . SER C 1 124 ? 5.985 84.940 63.964 1.00 27.76 123 SER C CA 1
ATOM 5883 C C . SER C 1 124 ? 7.188 85.397 64.782 1.00 25.89 123 SER C C 1
ATOM 5884 O O . SER C 1 124 ? 8.339 85.441 64.316 1.00 29.38 123 SER C O 1
ATOM 5887 N N . LEU C 1 125 ? 6.901 85.727 66.031 1.00 26.02 124 LEU C N 1
ATOM 5888 C CA . LEU C 1 125 ? 7.923 86.275 66.935 1.00 28.78 124 LEU C CA 1
ATOM 5889 C C . LEU C 1 125 ? 8.952 85.206 67.272 1.00 29.39 124 LEU C C 1
ATOM 5890 O O . LEU C 1 125 ? 10.175 85.446 67.304 1.00 29.55 124 LEU C O 1
ATOM 5895 N N . SER C 1 126 ? 8.452 83.985 67.395 1.00 28.22 125 SER C N 1
ATOM 5896 C CA . SER C 1 126 ? 9.289 82.848 67.743 1.00 30.52 125 SER C CA 1
ATOM 5897 C C . SER C 1 126 ? 10.131 82.405 66.539 1.00 29.16 125 SER C C 1
ATOM 5898 O O . SER C 1 126 ? 11.319 82.090 66.649 1.00 34.12 125 SER C O 1
ATOM 5901 N N . PHE C 1 127 ? 9.501 82.418 65.385 1.00 29.66 126 PHE C N 1
ATOM 5902 C CA . PHE C 1 127 ? 10.180 82.092 64.143 1.00 29.11 126 PHE C CA 1
ATOM 5903 C C . PHE C 1 127 ? 11.293 83.092 63.887 1.00 29.74 126 PHE C C 1
ATOM 5904 O O . PHE C 1 127 ? 12.358 82.754 63.446 1.00 28.22 126 PHE C O 1
ATOM 5912 N N . ALA C 1 128 ? 11.014 84.356 64.144 1.00 26.49 127 ALA C N 1
ATOM 5913 C CA . ALA C 1 128 ? 11.984 85.424 63.906 1.00 28.52 127 ALA C CA 1
ATOM 5914 C C . ALA C 1 128 ? 13.250 85.237 64.736 1.00 29.99 127 ALA C C 1
ATOM 5915 O O . ALA C 1 128 ? 14.372 85.504 64.283 1.00 30.77 127 ALA C O 1
ATOM 5917 N N . LYS C 1 129 ? 13.072 84.791 65.965 1.00 32.11 128 LYS C N 1
ATOM 5918 C CA . LYS C 1 129 ? 14.205 84.596 66.883 1.00 31.64 128 LYS C CA 1
ATOM 5919 C C . LYS C 1 129 ? 14.933 83.303 66.509 1.00 31.65 128 LYS C C 1
ATOM 5920 O O . LYS C 1 129 ? 16.148 83.202 66.617 1.00 31.44 128 LYS C O 1
ATOM 5924 N N . LEU C 1 130 ? 14.181 82.312 66.073 1.00 30.76 129 LEU C N 1
ATOM 5925 C CA . LEU C 1 130 ? 14.801 81.059 65.586 1.00 29.68 129 LEU C CA 1
ATOM 5926 C C . LEU C 1 130 ? 15.745 81.388 64.418 1.00 29.94 129 LEU C C 1
ATOM 5927 O O . LEU C 1 130 ? 16.904 81.040 64.396 1.00 34.33 129 LEU C O 1
ATOM 5932 N N . LEU C 1 131 ? 15.214 82.128 63.472 1.00 30.42 130 LEU C N 1
ATOM 5933 C CA . LEU C 1 131 ? 15.954 82.531 62.266 1.00 30.76 130 LEU C CA 1
ATOM 5934 C C . LEU C 1 131 ? 17.254 83.269 62.590 1.00 30.16 130 LEU C C 1
ATOM 5935 O O . LEU C 1 131 ? 18.345 82.934 62.111 1.00 31.84 130 LEU C O 1
ATOM 5940 N N . ARG C 1 132 ? 17.146 84.221 63.487 1.00 32.97 131 ARG C N 1
ATOM 5941 C CA . ARG C 1 132 ? 18.280 85.082 63.872 1.00 31.35 131 ARG C CA 1
ATOM 5942 C C . ARG C 1 132 ? 19.346 84.285 64.590 1.00 34.35 131 ARG C C 1
ATOM 5943 O O . ARG C 1 132 ? 20.550 84.388 64.299 1.00 32.73 131 ARG C O 1
ATOM 5951 N N . ARG C 1 133 ? 18.895 83.453 65.519 1.00 31.02 132 ARG C N 1
ATOM 5952 C CA . ARG C 1 133 ? 19.832 82.654 66.317 1.00 29.65 132 ARG C CA 1
ATOM 5953 C C . ARG C 1 133 ? 20.460 81.625 65.423 1.00 29.92 132 ARG C C 1
ATOM 5954 O O . ARG C 1 133 ? 21.635 81.302 65.572 1.00 29.91 132 ARG C O 1
ATOM 5962 N N . PHE C 1 134 ? 19.687 81.113 64.470 1.00 31.17 133 PHE C N 1
ATOM 5963 C CA . PHE C 1 134 ? 20.225 80.107 63.505 1.00 32.40 133 PHE C CA 1
ATOM 5964 C C . PHE C 1 134 ? 21.302 80.752 62.642 1.00 33.76 133 PHE C C 1
ATOM 5965 O O . PHE C 1 134 ? 22.368 80.209 62.431 1.00 31.58 133 PHE C O 1
ATOM 5973 N N . GLN C 1 135 ? 21.036 81.956 62.176 1.00 34.35 134 GLN C N 1
ATOM 5974 C CA . GLN C 1 135 ? 21.980 82.633 61.299 1.00 34.04 134 GLN C CA 1
ATOM 5975 C C . GLN C 1 135 ? 23.248 82.965 62.041 1.00 35.88 134 GLN C C 1
ATOM 5976 O O . GLN C 1 135 ? 24.345 82.812 61.515 1.00 34.97 134 GLN C O 1
ATOM 5982 N N . ASP C 1 136 ? 23.087 83.408 63.283 1.00 37.25 135 ASP C N 1
ATOM 5983 C CA . ASP C 1 136 ? 24.249 83.770 64.110 1.00 35.40 135 ASP C CA 1
ATOM 5984 C C . ASP C 1 136 ? 25.104 82.545 64.416 1.00 36.38 135 ASP C C 1
ATOM 5985 O O . ASP C 1 136 ? 26.344 82.620 64.432 1.00 34.60 135 ASP C O 1
ATOM 5990 N N . GLY C 1 137 ? 24.429 81.427 64.650 1.00 33.30 136 GLY C N 1
ATOM 5991 C CA . GLY C 1 137 ? 25.111 80.196 65.045 1.00 33.07 136 GLY C CA 1
ATOM 5992 C C . GLY C 1 137 ? 25.921 79.655 63.913 1.00 31.76 136 GLY C C 1
ATOM 5993 O O . GLY C 1 137 ? 27.015 79.146 64.091 1.00 32.98 136 GLY C O 1
ATOM 5994 N N . ARG C 1 138 ? 25.355 79.777 62.730 1.00 32.17 137 ARG C N 1
ATOM 5995 C CA . ARG C 1 138 ? 25.973 79.246 61.510 1.00 34.48 137 ARG C CA 1
ATOM 5996 C C . ARG C 1 138 ? 27.187 80.059 61.127 1.00 33.59 137 ARG C C 1
ATOM 5997 O O . ARG C 1 138 ? 28.210 79.526 60.694 1.00 35.93 137 ARG C O 1
ATOM 6005 N N . ASN C 1 139 ? 27.073 81.358 61.332 1.00 36.06 138 ASN C N 1
ATOM 6006 C CA . ASN C 1 139 ? 28.142 82.290 61.009 1.00 36.96 138 ASN C CA 1
ATOM 6007 C C . ASN C 1 139 ? 29.283 82.104 61.951 1.00 34.63 138 ASN C C 1
ATOM 6008 O O . ASN C 1 139 ? 30.405 81.969 61.550 1.00 38.23 138 ASN C O 1
ATOM 6013 N N . LEU C 1 140 ? 28.978 82.114 63.233 1.00 34.99 139 LEU C N 1
ATOM 6014 C CA . LEU C 1 140 ? 30.003 81.875 64.249 1.00 35.20 139 LEU C CA 1
ATOM 6015 C C . LEU C 1 140 ? 30.675 80.531 64.013 1.00 35.65 139 LEU C C 1
ATOM 6016 O O . LEU C 1 140 ? 31.912 80.373 64.092 1.00 36.55 139 LEU C O 1
ATOM 6021 N N . PHE C 1 141 ? 29.872 79.537 63.695 1.00 36.47 140 PHE C N 1
ATOM 6022 C CA . PHE C 1 141 ? 30.441 78.190 63.450 1.00 34.49 140 PHE C CA 1
ATOM 6023 C C . PHE C 1 141 ? 31.449 78.219 62.297 1.00 37.93 140 PHE C C 1
ATOM 6024 O O . PHE C 1 141 ? 32.521 77.616 62.349 1.00 36.12 140 PHE C O 1
ATOM 6032 N N . SER C 1 142 ? 31.097 78.962 61.265 1.00 40.41 141 SER C N 1
ATOM 6033 C CA A SER C 1 142 ? 31.910 79.018 60.050 0.50 42.16 141 SER C CA 1
ATOM 6034 C CA B SER C 1 142 ? 31.907 79.031 60.040 0.50 40.95 141 SER C CA 1
ATOM 6035 C C . SER C 1 142 ? 33.196 79.800 60.273 1.00 43.78 141 SER C C 1
ATOM 6036 O O . SER C 1 142 ? 34.173 79.632 59.550 1.00 43.47 141 SER C O 1
ATOM 6041 N N . ARG C 1 143 ? 33.186 80.620 61.303 1.00 45.84 142 ARG C N 1
ATOM 6042 C CA . ARG C 1 143 ? 34.316 81.485 61.636 1.00 45.69 142 ARG C CA 1
ATOM 6043 C C . ARG C 1 143 ? 35.204 80.808 62.641 1.00 44.43 142 ARG C C 1
ATOM 6044 O O . ARG C 1 143 ? 36.279 81.299 62.950 1.00 44.16 142 ARG C O 1
ATOM 6048 N N . GLY C 1 144 ? 34.738 79.674 63.144 1.00 43.51 143 GLY C N 1
ATOM 6049 C CA . GLY C 1 144 ? 35.554 78.833 64.038 1.00 42.00 143 GLY C CA 1
ATOM 6050 C C . GLY C 1 144 ? 35.311 79.051 65.521 1.00 41.40 143 GLY C C 1
ATOM 6051 O O . GLY C 1 144 ? 35.958 78.449 66.378 1.00 41.04 143 GLY C O 1
ATOM 6052 N N . ASN C 1 145 ? 34.351 79.915 65.810 1.00 41.50 144 ASN C N 1
ATOM 6053 C CA . ASN C 1 145 ? 33.968 80.253 67.193 1.00 39.86 144 ASN C CA 1
ATOM 6054 C C . ASN C 1 145 ? 32.959 79.254 67.735 1.00 38.01 144 ASN C C 1
ATOM 6055 O O . ASN C 1 145 ? 31.772 79.533 67.803 1.00 38.34 144 ASN C O 1
ATOM 6060 N N . TYR C 1 146 ? 33.449 78.107 68.175 1.00 36.68 145 TYR C N 1
ATOM 6061 C CA . TYR C 1 146 ? 32.569 76.972 68.489 1.00 36.34 145 TYR C CA 1
ATOM 6062 C C . TYR C 1 146 ? 31.828 77.119 69.810 1.00 36.21 145 TYR C C 1
ATOM 6063 O O . TYR C 1 146 ? 30.657 76.748 69.918 1.00 36.15 145 TYR C O 1
ATOM 6072 N N . TYR C 1 147 ? 32.498 77.707 70.789 1.00 36.17 146 TYR C N 1
ATOM 6073 C CA . TYR C 1 147 ? 31.897 77.904 72.109 1.00 35.07 146 TYR C CA 1
ATOM 6074 C C . TYR C 1 147 ? 30.760 78.900 72.050 1.00 35.36 146 TYR C C 1
ATOM 6075 O O . TYR C 1 147 ? 29.737 78.785 72.744 1.00 34.66 146 TYR C O 1
ATOM 6084 N N . ASP C 1 148 ? 30.928 79.879 71.184 1.00 34.49 147 ASP C N 1
ATOM 6085 C CA . ASP C 1 148 ? 29.946 80.922 71.067 1.00 33.31 147 ASP C CA 1
ATOM 6086 C C . ASP C 1 148 ? 28.863 80.467 70.107 1.00 32.33 147 ASP C C 1
ATOM 6087 O O . ASP C 1 148 ? 27.691 80.780 70.295 1.00 33.68 147 ASP C O 1
ATOM 6092 N N . ALA C 1 149 ? 29.256 79.683 69.105 1.00 30.81 148 ALA C N 1
ATOM 6093 C CA . ALA C 1 149 ? 28.296 79.109 68.155 1.00 30.71 148 ALA C CA 1
ATOM 6094 C C . ALA C 1 149 ? 27.251 78.300 68.933 1.00 30.36 148 ALA C C 1
ATOM 6095 O O . ALA C 1 149 ? 26.055 78.347 68.653 1.00 30.95 148 ALA C O 1
ATOM 6097 N N . TYR C 1 150 ? 27.743 77.583 69.933 1.00 30.82 149 TYR C N 1
ATOM 6098 C CA . TYR C 1 150 ? 26.924 76.672 70.743 1.00 29.23 149 TYR C CA 1
ATOM 6099 C C . TYR C 1 150 ? 25.782 77.453 71.408 1.00 33.75 149 TYR C C 1
ATOM 6100 O O . TYR C 1 150 ? 24.614 77.033 71.438 1.00 32.93 149 TYR C O 1
ATOM 6109 N N . THR C 1 151 ? 26.113 78.643 71.874 1.00 34.43 150 THR C N 1
ATOM 6110 C CA . THR C 1 151 ? 25.122 79.471 72.546 1.00 34.10 150 THR C CA 1
ATOM 6111 C C . THR C 1 151 ? 23.906 79.636 71.665 1.00 33.70 150 THR C C 1
ATOM 6112 O O . THR C 1 151 ? 22.768 79.393 72.065 1.00 32.55 150 THR C O 1
ATOM 6116 N N . HIS C 1 152 ? 24.186 80.056 70.440 1.00 33.13 151 HIS C N 1
ATOM 6117 C CA . HIS C 1 152 ? 23.136 80.446 69.493 1.00 32.57 151 HIS C CA 1
ATOM 6118 C C . HIS C 1 152 ? 22.361 79.273 68.960 1.00 31.78 151 HIS C C 1
ATOM 6119 O O . HIS C 1 152 ? 21.151 79.374 68.751 1.00 33.44 151 HIS C O 1
ATOM 6126 N N . VAL C 1 153 ? 23.060 78.163 68.743 1.00 30.14 152 VAL C N 1
ATOM 6127 C CA . VAL C 1 153 ? 22.435 76.921 68.264 1.00 29.88 152 VAL C CA 1
ATOM 6128 C C . VAL C 1 153 ? 21.481 76.397 69.327 1.00 30.90 152 VAL C C 1
ATOM 6129 O O . VAL C 1 153 ? 20.367 75.959 69.056 1.00 32.69 152 VAL C O 1
ATOM 6133 N N . HIS C 1 154 ? 21.931 76.488 70.557 1.00 31.08 153 HIS C N 1
ATOM 6134 C CA . HIS C 1 154 ? 21.138 76.078 71.713 1.00 32.51 153 HIS C CA 1
ATOM 6135 C C . HIS C 1 154 ? 19.884 76.971 71.873 1.00 33.09 153 HIS C C 1
ATOM 6136 O O . HIS C 1 154 ? 18.776 76.475 71.983 1.00 32.68 153 HIS C O 1
ATOM 6143 N N . HIS C 1 155 ? 20.048 78.279 71.771 1.00 32.27 154 HIS C N 1
ATOM 6144 C CA . HIS C 1 155 ? 18.889 79.194 71.797 1.00 34.57 154 HIS C CA 1
ATOM 6145 C C . HIS C 1 155 ? 17.928 78.862 70.694 1.00 33.85 154 HIS C C 1
ATOM 6146 O O . HIS C 1 155 ? 16.749 78.686 70.916 1.00 36.84 154 HIS C O 1
ATOM 6153 N N . ALA C 1 156 ? 18.470 78.758 69.487 1.00 33.27 155 ALA C N 1
ATOM 6154 C CA . ALA C 1 156 ? 17.669 78.462 68.295 1.00 30.82 155 ALA C CA 1
ATOM 6155 C C . ALA C 1 156 ? 16.811 77.236 68.537 1.00 30.38 155 ALA C C 1
ATOM 6156 O O . ALA C 1 156 ? 15.648 77.198 68.187 1.00 29.08 155 ALA C O 1
ATOM 6158 N N . LEU C 1 157 ? 17.397 76.207 69.135 1.00 32.39 156 LEU C N 1
ATOM 6159 C CA . LEU C 1 157 ? 16.657 74.960 69.334 1.00 31.90 156 LEU C CA 1
ATOM 6160 C C . LEU C 1 157 ? 15.509 75.207 70.298 1.00 32.09 156 LEU C C 1
ATOM 6161 O O . LEU C 1 157 ? 14.429 74.659 70.153 1.00 37.21 156 LEU C O 1
ATOM 6166 N N . HIS C 1 158 ? 15.762 76.036 71.291 1.00 31.82 157 HIS C N 1
ATOM 6167 C CA . HIS C 1 158 ? 14.735 76.388 72.288 1.00 36.33 157 HIS C CA 1
ATOM 6168 C C . HIS C 1 158 ? 13.554 77.116 71.618 1.00 36.33 157 HIS C C 1
ATOM 6169 O O . HIS C 1 158 ? 12.389 76.853 71.944 1.00 38.49 157 HIS C O 1
ATOM 6176 N N . HIS C 1 159 ? 13.859 77.981 70.646 1.00 33.78 158 HIS C N 1
ATOM 6177 C CA . HIS C 1 159 ? 12.812 78.765 69.942 1.00 32.20 158 HIS C CA 1
ATOM 6178 C C . HIS C 1 159 ? 11.985 77.848 69.072 1.00 31.28 158 HIS C C 1
ATOM 6179 O O . HIS C 1 159 ? 10.772 77.967 68.949 1.00 32.39 158 HIS C O 1
ATOM 6186 N N . LEU C 1 160 ? 12.662 76.910 68.463 1.00 32.61 159 LEU C N 1
ATOM 6187 C CA . LEU C 1 160 ? 12.010 75.926 67.615 1.00 35.61 159 LEU C CA 1
ATOM 6188 C C . LEU C 1 160 ? 11.052 75.080 68.425 1.00 36.58 159 LEU C C 1
ATOM 6189 O O . LEU C 1 160 ? 9.962 74.750 67.983 1.00 39.87 159 LEU C O 1
ATOM 6194 N N . ALA C 1 161 ? 11.487 74.739 69.632 1.00 38.20 160 ALA C N 1
ATOM 6195 C CA . ALA C 1 161 ? 10.695 73.914 70.570 1.00 36.85 160 ALA C CA 1
ATOM 6196 C C . ALA C 1 161 ? 9.394 74.645 70.899 1.00 36.21 160 ALA C C 1
ATOM 6197 O O . ALA C 1 161 ? 8.303 74.087 70.885 1.00 40.28 160 ALA C O 1
ATOM 6199 N N . ARG C 1 162 ? 9.559 75.904 71.220 1.00 35.16 161 ARG C N 1
ATOM 6200 C CA . ARG C 1 162 ? 8.427 76.770 71.565 1.00 36.04 161 ARG C CA 1
ATOM 6201 C C . ARG C 1 162 ? 7.482 76.942 70.385 1.00 33.94 161 ARG C C 1
ATOM 6202 O O . ARG C 1 162 ? 6.269 76.930 70.530 1.00 33.74 161 ARG C O 1
ATOM 6210 N N . LEU C 1 163 ? 8.055 77.053 69.204 1.00 33.62 162 LEU C N 1
ATOM 6211 C CA . LEU C 1 163 ? 7.276 77.285 67.979 1.00 31.60 162 LEU C CA 1
ATOM 6212 C C . LEU C 1 163 ? 6.454 76.045 67.664 1.00 33.97 162 LEU C C 1
ATOM 6213 O O . LEU C 1 163 ? 5.297 76.098 67.259 1.00 35.68 162 LEU C O 1
ATOM 6218 N N . SER C 1 164 ? 7.063 74.912 67.925 1.00 34.40 163 SER C N 1
ATOM 6219 C CA . SER C 1 164 ? 6.404 73.610 67.699 1.00 35.90 163 SER C CA 1
ATOM 6220 C C . SER C 1 164 ? 5.167 73.429 68.592 1.00 34.37 163 SER C C 1
ATOM 6221 O O . SER C 1 164 ? 4.098 72.979 68.174 1.00 34.27 163 SER C O 1
ATOM 6224 N N . VAL C 1 165 ? 5.319 73.872 69.820 1.00 36.39 164 VAL C N 1
ATOM 6225 C CA . VAL C 1 165 ? 4.258 73.781 70.816 1.00 36.53 164 VAL C CA 1
ATOM 6226 C C . VAL C 1 165 ? 3.140 74.730 70.434 1.00 37.49 164 VAL C C 1
ATOM 6227 O O . VAL C 1 165 ? 1.961 74.391 70.515 1.00 39.82 164 VAL C O 1
ATOM 6231 N N . LEU C 1 166 ? 3.528 75.920 69.996 1.00 35.55 165 LEU C N 1
ATOM 6232 C CA . LEU C 1 166 ? 2.579 76.909 69.497 1.00 33.42 165 LEU C CA 1
ATOM 6233 C C . LEU C 1 166 ? 1.801 76.379 68.287 1.00 36.35 165 LEU C C 1
ATOM 6234 O O . LEU C 1 166 ? 0.604 76.597 68.132 1.00 35.29 165 LEU C O 1
ATOM 6239 N N . GLU C 1 167 ? 2.504 75.677 67.415 1.00 38.96 166 GLU C N 1
ATOM 6240 C CA . GLU C 1 167 ? 1.877 75.124 66.212 1.00 40.21 166 GLU C CA 1
ATOM 6241 C C . GLU C 1 167 ? 0.744 74.168 66.559 1.00 41.51 166 GLU C C 1
ATOM 6242 O O . GLU C 1 167 ? -0.254 74.066 65.842 1.00 40.56 166 GLU C O 1
ATOM 6248 N N . LYS C 1 168 ? 0.901 73.492 67.687 1.00 42.86 167 LYS C N 1
ATOM 6249 C CA . LYS C 1 168 ? -0.071 72.482 68.130 1.00 44.43 167 LYS C CA 1
ATOM 6250 C C . LYS C 1 168 ? -1.225 73.133 68.905 1.00 43.43 167 LYS C C 1
ATOM 6251 O O . LYS C 1 168 ? -2.205 72.488 69.267 1.00 43.80 167 LYS C O 1
ATOM 6255 N N . GLY C 1 169 ? -1.101 74.433 69.117 1.00 43.61 168 GLY C N 1
ATOM 6256 C CA . GLY C 1 169 ? -2.208 75.244 69.661 1.00 41.72 168 GLY C CA 1
ATOM 6257 C C . GLY C 1 169 ? -2.131 75.468 71.149 1.00 41.49 168 GLY C C 1
ATOM 6258 O O . GLY C 1 169 ? -3.084 75.907 71.794 1.00 41.73 168 GLY C O 1
ATOM 6259 N N . ALA C 1 170 ? -0.964 75.182 71.678 1.00 40.82 169 ALA C N 1
ATOM 6260 C CA . ALA C 1 170 ? -0.707 75.308 73.095 1.00 42.85 169 ALA C CA 1
ATOM 6261 C C . ALA C 1 170 ? 0.246 76.437 73.429 1.00 42.38 169 ALA C C 1
ATOM 6262 O O . ALA C 1 170 ? 1.089 76.825 72.632 1.00 43.37 169 ALA C O 1
ATOM 6264 N N . HIS C 1 171 ? 0.099 76.954 74.637 1.00 42.57 170 HIS C N 1
ATOM 6265 C CA . HIS C 1 171 ? 1.029 77.936 75.173 1.00 43.35 170 HIS C CA 1
ATOM 6266 C C . HIS C 1 171 ? 2.299 77.219 75.660 1.00 44.70 170 HIS C C 1
ATOM 6267 O O . HIS C 1 171 ? 2.224 76.317 76.493 1.00 46.00 170 HIS C O 1
ATOM 6274 N N . PRO C 1 172 ? 3.476 77.622 75.165 1.00 45.44 171 PRO C N 1
ATOM 6275 C CA . PRO C 1 172 ? 4.711 77.070 75.723 1.00 46.29 171 PRO C CA 1
ATOM 6276 C C . PRO C 1 172 ? 4.851 77.358 77.201 1.00 47.93 171 PRO C C 1
ATOM 6277 O O . PRO C 1 172 ? 4.543 78.456 77.657 1.00 47.85 171 PRO C O 1
ATOM 6281 N N . GLU C 1 173 ? 5.311 76.353 77.935 1.00 51.14 172 GLU C N 1
ATOM 6282 C CA . GLU C 1 173 ? 5.536 76.474 79.377 1.00 52.72 172 GLU C CA 1
ATOM 6283 C C . GLU C 1 173 ? 7.008 76.638 79.689 1.00 52.22 172 GLU C C 1
ATOM 6284 O O . GLU C 1 173 ? 7.851 76.665 78.790 1.00 52.34 172 GLU C O 1
ATOM 6290 N N . VAL C 1 174 ? 7.306 76.759 80.976 1.00 50.30 173 VAL C N 1
ATOM 6291 C CA . VAL C 1 174 ? 8.691 76.953 81.416 1.00 48.47 173 VAL C CA 1
ATOM 6292 C C . VAL C 1 174 ? 9.479 75.685 81.127 1.00 48.67 173 VAL C C 1
ATOM 6293 O O . VAL C 1 174 ? 10.679 75.721 80.845 1.00 47.78 173 VAL C O 1
ATOM 6297 N N . VAL C 1 175 ? 8.755 74.572 81.163 1.00 47.69 174 VAL C N 1
ATOM 6298 C CA . VAL C 1 175 ? 9.324 73.235 80.936 1.00 48.20 174 VAL C CA 1
ATOM 6299 C C . VAL C 1 175 ? 8.991 72.802 79.540 1.00 46.44 174 VAL C C 1
ATOM 6300 O O . VAL C 1 175 ? 8.206 71.903 79.322 1.00 46.26 174 VAL C O 1
ATOM 6304 N N . VAL C 1 176 ? 9.669 73.429 78.603 1.00 46.21 175 VAL C N 1
ATOM 6305 C CA . VAL C 1 176 ? 9.350 73.279 77.203 1.00 47.95 175 VAL C CA 1
ATOM 6306 C C . VAL C 1 176 ? 9.830 71.966 76.610 1.00 48.12 175 VAL C C 1
ATOM 6307 O O . VAL C 1 176 ? 9.195 71.413 75.712 1.00 52.41 175 VAL C O 1
ATOM 6311 N N . TRP C 1 177 ? 10.934 71.446 77.122 1.00 48.73 176 TRP C N 1
ATOM 6312 C CA . TRP C 1 177 ? 11.528 70.210 76.559 1.00 47.05 176 TRP C CA 1
ATOM 6313 C C . TRP C 1 177 ? 10.749 68.972 76.880 1.00 50.63 176 TRP C C 1
ATOM 6314 O O . TRP C 1 177 ? 10.933 67.918 76.268 1.00 51.47 176 TRP C O 1
ATOM 6325 N N . GLU C 1 178 ? 9.871 69.096 77.854 1.00 53.46 177 GLU C N 1
ATOM 6326 C CA . GLU C 1 178 ? 9.027 67.973 78.239 1.00 54.81 177 GLU C CA 1
ATOM 6327 C C . GLU C 1 178 ? 7.769 68.046 77.399 1.00 55.24 177 GLU C C 1
ATOM 6328 O O . GLU C 1 178 ? 7.227 67.033 76.982 1.00 54.98 177 GLU C O 1
ATOM 6334 N N . GLN C 1 179 ? 7.343 69.273 77.108 1.00 57.62 178 GLN C N 1
ATOM 6335 C CA . GLN C 1 179 ? 6.220 69.499 76.194 1.00 59.05 178 GLN C CA 1
ATOM 6336 C C . GLN C 1 179 ? 6.648 69.054 74.820 1.00 61.66 178 GLN C C 1
ATOM 6337 O O . GLN C 1 179 ? 5.979 68.270 74.149 1.00 63.75 178 GLN C O 1
ATOM 6343 N N . ALA C 1 180 ? 7.802 69.567 74.427 1.00 62.36 179 ALA C N 1
ATOM 6344 C CA . ALA C 1 180 ? 8.351 69.300 73.097 1.00 62.82 179 ALA C CA 1
ATOM 6345 C C . ALA C 1 180 ? 8.706 67.833 72.870 1.00 62.87 179 ALA C C 1
ATOM 6346 O O . ALA C 1 180 ? 8.827 67.397 71.730 1.00 65.51 179 ALA C O 1
ATOM 6348 N N . ARG C 1 181 ? 8.858 67.068 73.939 1.00 62.94 180 ARG C N 1
ATOM 6349 C CA . ARG C 1 181 ? 9.282 65.662 73.779 1.00 64.31 180 ARG C CA 1
ATOM 6350 C C . ARG C 1 181 ? 8.245 64.904 72.967 1.00 65.98 180 ARG C C 1
ATOM 6351 O O . ARG C 1 181 ? 8.514 63.834 72.403 1.00 69.05 180 ARG C O 1
ATOM 6355 N N . LEU C 1 182 ? 7.049 65.482 72.917 1.00 65.96 181 LEU C N 1
ATOM 6356 C CA . LEU C 1 182 ? 5.900 64.851 72.244 1.00 64.46 181 LEU C CA 1
ATOM 6357 C C . LEU C 1 182 ? 5.302 65.719 71.145 1.00 63.99 181 LEU C C 1
ATOM 6358 O O . LEU C 1 182 ? 5.002 65.247 70.062 1.00 62.31 181 LEU C O 1
ATOM 6363 N N . ASP C 1 183 ? 5.174 67.005 71.426 1.00 66.72 182 ASP C N 1
ATOM 6364 C CA . ASP C 1 183 ? 4.646 67.991 70.443 1.00 68.40 182 ASP C CA 1
ATOM 6365 C C . ASP C 1 183 ? 5.545 68.085 69.201 1.00 67.75 182 ASP C C 1
ATOM 6366 O O . ASP C 1 183 ? 5.142 68.641 68.173 1.00 68.78 182 ASP C O 1
ATOM 6371 N N . ASP C 1 184 ? 6.753 67.528 69.328 1.00 64.99 183 ASP C N 1
ATOM 6372 C CA . ASP C 1 184 ? 7.722 67.434 68.213 1.00 61.40 183 ASP C CA 1
ATOM 6373 C C . ASP C 1 184 ? 8.988 66.622 68.556 1.00 57.69 183 ASP C C 1
ATOM 6374 O O . ASP C 1 184 ? 10.021 67.185 68.894 1.00 55.57 183 ASP C O 1
ATOM 6379 N N . PRO C 1 185 ? 8.906 65.291 68.432 1.00 54.18 184 PRO C N 1
ATOM 6380 C CA . PRO C 1 185 ? 10.000 64.378 68.719 1.00 50.78 184 PRO C CA 1
ATOM 6381 C C . PRO C 1 185 ? 11.244 64.684 67.921 1.00 48.08 184 PRO C C 1
ATOM 6382 O O . PRO C 1 185 ? 12.360 64.387 68.346 1.00 46.32 184 PRO C O 1
ATOM 6386 N N . ASP C 1 186 ? 11.032 65.287 66.766 1.00 46.47 185 ASP C N 1
ATOM 6387 C CA . ASP C 1 186 ? 12.130 65.578 65.845 1.00 45.98 185 ASP C CA 1
ATOM 6388 C C . ASP C 1 186 ? 13.030 66.684 66.390 1.00 42.52 185 ASP C C 1
ATOM 6389 O O . ASP C 1 186 ? 14.243 66.693 66.180 1.00 41.34 185 ASP C O 1
ATOM 6394 N N . VAL C 1 187 ? 12.413 67.624 67.078 1.00 39.69 186 VAL C N 1
ATOM 6395 C CA . VAL C 1 187 ? 13.140 68.765 67.626 1.00 37.94 186 VAL C CA 1
ATOM 6396 C C . VAL C 1 187 ? 13.8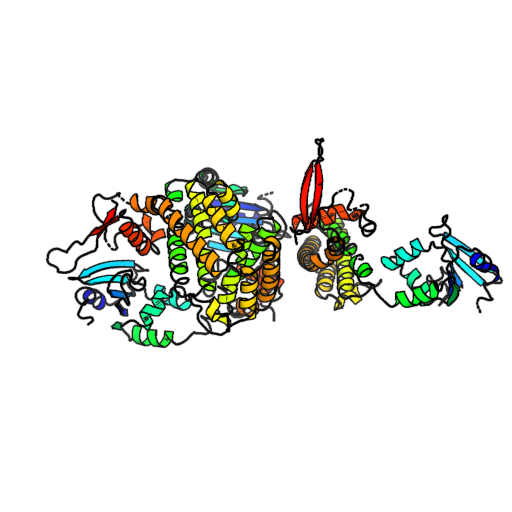40 68.292 68.901 1.00 38.12 186 VAL C C 1
ATOM 6397 O O . VAL C 1 187 ? 14.994 68.615 69.164 1.00 38.21 186 VAL C O 1
ATOM 6401 N N . TYR C 1 188 ? 13.141 67.458 69.649 1.00 38.42 187 TYR C N 1
ATOM 6402 C CA . TYR C 1 188 ? 13.648 66.957 70.912 1.00 38.78 187 TYR C CA 1
ATOM 6403 C C . TYR C 1 188 ? 14.904 66.163 70.622 1.00 36.91 187 TYR C C 1
ATOM 6404 O O . TYR C 1 188 ? 15.901 66.338 71.289 1.00 39.93 187 TYR C O 1
ATOM 6413 N N . LYS C 1 189 ? 14.874 65.369 69.558 1.00 35.49 188 LYS C N 1
ATOM 6414 C CA . LYS C 1 189 ? 16.009 64.512 69.176 1.00 36.26 188 LYS C CA 1
ATOM 6415 C C . LYS C 1 189 ? 17.256 65.332 68.870 1.00 35.48 188 LYS C C 1
ATOM 6416 O O . LYS C 1 189 ? 18.363 64.982 69.262 1.00 36.63 188 LYS C O 1
ATOM 6418 N N . LEU C 1 190 ? 17.049 66.433 68.164 1.00 35.00 189 LEU C N 1
ATOM 6419 C CA . LEU C 1 190 ? 18.149 67.332 67.806 1.00 34.40 189 LEU C CA 1
ATOM 6420 C C . LEU C 1 190 ? 18.819 67.844 69.043 1.00 31.32 189 LEU C C 1
ATOM 6421 O O . LEU C 1 190 ? 20.050 67.927 69.145 1.00 31.54 189 LEU C O 1
ATOM 6426 N N . TYR C 1 191 ? 17.967 68.234 69.963 1.00 30.33 190 TYR C N 1
ATOM 6427 C CA . TYR C 1 191 ? 18.415 68.792 71.217 1.00 31.34 190 TYR C CA 1
ATOM 6428 C C . TYR C 1 191 ? 19.158 67.736 72.012 1.00 33.07 190 TYR C C 1
ATOM 6429 O O . TYR C 1 191 ? 20.270 67.929 72.493 1.00 35.38 190 TYR C O 1
ATOM 6438 N N . GLU C 1 192 ? 18.518 66.596 72.126 1.00 36.05 191 GLU C N 1
ATOM 6439 C CA . GLU C 1 192 ? 19.058 65.505 72.937 1.00 38.85 191 GLU C CA 1
ATOM 6440 C C . GLU C 1 192 ? 20.425 65.055 72.397 1.00 37.58 191 GLU C C 1
ATOM 6441 O O . GLU C 1 192 ? 21.319 64.703 73.155 1.00 39.42 191 GLU C O 1
ATOM 6447 N N . GLN C 1 193 ? 20.591 65.109 71.083 1.00 37.33 192 GLN C N 1
ATOM 6448 C CA . GLN C 1 193 ? 21.852 64.687 70.436 1.00 38.17 192 GLN C CA 1
ATOM 6449 C C . GLN C 1 193 ? 22.946 65.701 70.689 1.00 36.63 192 GLN C C 1
ATOM 6450 O O . GLN C 1 193 ? 24.106 65.370 70.839 1.00 34.22 192 GLN C O 1
ATOM 6456 N N . LEU C 1 194 ? 22.558 66.963 70.690 1.00 34.20 193 LEU C N 1
ATOM 6457 C CA . LEU C 1 194 ? 23.520 68.042 70.919 1.00 33.78 193 LEU C CA 1
ATOM 6458 C C . LEU C 1 194 ? 24.117 67.906 72.316 1.00 34.83 193 LEU C C 1
ATOM 6459 O O . LEU C 1 194 ? 25.299 68.173 72.535 1.00 37.03 193 LEU C O 1
ATOM 6464 N N . LEU C 1 195 ? 23.283 67.462 73.250 1.00 34.66 194 LEU C N 1
ATOM 6465 C CA . LEU C 1 195 ? 23.679 67.371 74.667 1.00 36.40 194 LEU C CA 1
ATOM 6466 C C . LEU C 1 195 ? 24.475 66.130 74.957 1.00 37.35 194 LEU C C 1
ATOM 6467 O O . LEU C 1 195 ? 25.454 66.168 75.671 1.00 40.71 194 LEU C O 1
ATOM 6472 N N . LEU C 1 196 ? 24.051 65.035 74.363 1.00 38.62 195 LEU C N 1
ATOM 6473 C CA . LEU C 1 196 ? 24.514 63.728 74.772 1.00 39.93 195 LEU C CA 1
ATOM 6474 C C . LEU C 1 196 ? 25.463 63.075 73.801 1.00 42.11 195 LEU C C 1
ATOM 6475 O O . LEU C 1 196 ? 26.072 62.071 74.142 1.00 40.73 195 LEU C O 1
ATOM 6480 N N . SER C 1 197 ? 25.604 63.611 72.594 1.00 44.09 196 SER C N 1
ATOM 6481 C CA A SER C 1 197 ? 26.488 62.966 71.605 0.50 46.02 196 SER C CA 1
ATOM 6482 C CA B SER C 1 197 ? 26.488 62.973 71.596 0.50 46.80 196 SER C CA 1
ATOM 6483 C C . SER C 1 197 ? 27.928 62.916 72.085 1.00 47.68 196 SER C C 1
ATOM 6484 O O . SER C 1 197 ? 28.403 63.806 72.801 1.00 50.23 196 SER C O 1
ATOM 6489 N N . GLU C 1 198 ? 28.596 61.861 71.670 1.00 50.85 197 GLU C N 1
ATOM 6490 C CA . GLU C 1 198 ? 29.983 61.605 72.037 1.00 52.88 197 GLU C CA 1
ATOM 6491 C C . GLU C 1 198 ? 30.887 62.170 70.961 1.00 53.13 197 GLU C C 1
ATOM 6492 O O . GLU C 1 198 ? 32.110 62.071 71.034 1.00 53.26 197 GLU C O 1
ATOM 6498 N N . GLU C 1 199 ? 30.246 62.770 69.963 1.00 51.79 198 GLU C N 1
ATOM 6499 C CA . GLU C 1 199 ? 30.950 63.494 68.893 1.00 50.35 198 GLU C CA 1
ATOM 6500 C C . GLU C 1 199 ? 31.676 64.686 69.506 1.00 46.61 198 GLU C C 1
ATOM 6501 O O . GLU C 1 199 ? 31.393 65.100 70.616 1.00 45.00 198 GLU C O 1
ATOM 6507 N N . THR C 1 200 ? 32.616 65.232 68.760 1.00 44.63 199 THR C N 1
ATOM 6508 C CA . THR C 1 200 ? 33.312 66.441 69.192 1.00 41.43 199 THR C CA 1
ATOM 6509 C C . THR C 1 200 ? 32.317 67.584 69.268 1.00 40.72 199 THR C C 1
ATOM 6510 O O . THR C 1 200 ? 31.177 67.481 68.803 1.00 33.86 199 THR C O 1
ATOM 6514 N N . LEU C 1 201 ? 32.773 68.670 69.866 1.00 39.12 200 LEU C N 1
ATOM 6515 C CA . LEU C 1 201 ? 31.938 69.854 70.031 1.00 39.85 200 LEU C CA 1
ATOM 6516 C C . LEU C 1 201 ? 31.518 70.353 68.646 1.00 38.91 200 LEU C C 1
ATOM 6517 O O . LEU C 1 201 ? 30.330 70.540 68.356 1.00 37.89 200 LEU C O 1
ATOM 6522 N N . GLU C 1 202 ? 32.525 70.543 67.802 1.00 38.84 201 GLU C N 1
ATOM 6523 C CA . GLU C 1 202 ? 32.321 71.048 66.416 1.00 42.57 201 GLU C CA 1
ATOM 6524 C C . GLU C 1 202 ? 31.396 70.159 65.580 1.00 40.13 201 GLU C C 1
ATOM 6525 O O . GLU C 1 202 ? 30.555 70.641 64.845 1.00 42.23 201 GLU C O 1
ATOM 6531 N N . GLN C 1 203 ? 31.565 68.861 65.719 1.00 41.14 202 GLN C N 1
ATOM 6532 C CA . GLN C 1 203 ? 30.719 67.895 65.009 1.00 41.25 202 GLN C CA 1
ATOM 6533 C C . GLN C 1 203 ? 29.290 67.958 65.544 1.00 39.98 202 GLN C C 1
ATOM 6534 O O . GLN C 1 203 ? 28.334 67.768 64.810 1.00 38.44 202 GLN C O 1
ATOM 6540 N N . ARG C 1 204 ? 29.161 68.233 66.834 1.00 37.35 203 ARG C N 1
ATOM 6541 C CA . ARG C 1 204 ? 27.839 68.303 67.491 1.00 38.18 203 ARG C CA 1
ATOM 6542 C C . ARG C 1 204 ? 27.066 69.501 67.013 1.00 33.49 203 ARG C C 1
ATOM 6543 O O . ARG C 1 204 ? 25.847 69.456 66.826 1.00 33.10 203 ARG C O 1
ATOM 6551 N N . ILE C 1 205 ? 27.799 70.589 66.854 1.00 30.87 204 ILE C N 1
ATOM 6552 C CA . ILE C 1 205 ? 27.209 71.866 66.425 1.00 31.51 204 ILE C CA 1
ATOM 6553 C C . ILE C 1 205 ? 26.787 71.765 64.963 1.00 34.50 204 ILE C C 1
ATOM 6554 O O . ILE C 1 205 ? 25.698 72.191 64.578 1.00 37.59 204 ILE C O 1
ATOM 6559 N N . HIS C 1 206 ? 27.646 71.111 64.196 1.00 38.59 205 HIS C N 1
ATOM 6560 C CA . HIS C 1 206 ? 27.460 70.898 62.755 1.00 39.06 205 HIS C CA 1
ATOM 6561 C C . HIS C 1 206 ? 26.195 70.123 62.531 1.00 35.99 205 HIS C C 1
ATOM 6562 O O . HIS C 1 206 ? 25.348 70.525 61.769 1.00 35.48 205 HIS C O 1
ATOM 6569 N N . LEU C 1 207 ? 26.088 68.999 63.225 1.00 35.43 206 LEU C N 1
ATOM 6570 C CA . LEU C 1 207 ? 24.906 68.136 63.104 1.00 34.90 206 LEU C CA 1
ATOM 6571 C C . LEU C 1 207 ? 23.627 68.866 63.538 1.00 37.54 206 LEU C C 1
ATOM 6572 O O . LEU C 1 207 ? 22.552 68.632 62.988 1.00 36.97 206 LEU C O 1
ATOM 6574 N N . ALA C 1 208 ? 23.758 69.776 64.499 1.00 35.28 207 ALA C N 1
ATOM 6575 C CA . ALA C 1 208 ? 22.591 70.490 65.024 1.00 33.96 207 ALA C CA 1
ATOM 6576 C C . ALA C 1 208 ? 22.127 71.518 64.023 1.00 32.58 207 ALA C C 1
ATOM 6577 O O . ALA C 1 208 ? 20.939 71.768 63.874 1.00 36.62 207 ALA C O 1
ATOM 6579 N N . LEU C 1 209 ? 23.085 72.117 63.335 1.00 32.66 208 LEU C N 1
ATOM 6580 C CA . LEU C 1 209 ? 22.794 73.166 62.334 1.00 33.73 208 LEU C CA 1
ATOM 6581 C C . LEU C 1 209 ? 22.174 72.566 61.076 1.00 33.87 208 LEU C C 1
ATOM 6582 O O . LEU C 1 209 ? 21.372 73.206 60.404 1.00 35.11 208 LEU C O 1
ATOM 6587 N N . ILE C 1 210 ? 22.597 71.346 60.753 1.00 34.32 209 ILE C N 1
ATOM 6588 C CA . ILE C 1 210 ? 22.054 70.615 59.594 1.00 33.92 209 ILE C CA 1
ATOM 6589 C C . ILE C 1 210 ? 20.575 70.321 59.861 1.00 34.88 209 ILE C C 1
ATOM 6590 O O . ILE C 1 210 ? 19.703 70.610 59.045 1.00 36.15 209 ILE C O 1
ATOM 6595 N N . GLY C 1 211 ? 20.309 69.886 61.082 1.00 35.34 210 GLY C N 1
ATOM 6596 C CA . GLY C 1 211 ? 18.963 69.560 61.521 1.00 34.78 210 GLY C CA 1
ATOM 6597 C C . GLY C 1 211 ? 18.094 70.785 61.675 1.00 36.71 210 GLY C C 1
ATOM 6598 O O . GLY C 1 211 ? 16.891 70.752 61.406 1.00 37.60 210 GLY C O 1
ATOM 6599 N N . LEU C 1 212 ? 18.707 71.878 62.102 1.00 36.66 211 LEU C N 1
ATOM 6600 C CA . LEU C 1 212 ? 17.958 73.144 62.266 1.00 38.28 211 LEU C CA 1
ATOM 6601 C C . LEU C 1 212 ? 17.451 73.626 60.937 1.00 41.52 211 LEU C C 1
ATOM 6602 O O . LEU C 1 212 ? 16.292 73.991 60.780 1.00 43.13 211 LEU C O 1
ATOM 6607 N N . GLU C 1 213 ? 18.367 73.682 59.989 1.00 44.54 212 GLU C N 1
ATOM 6608 C CA . GLU C 1 213 ? 18.031 74.122 58.638 1.00 44.99 212 GLU C CA 1
ATOM 6609 C C . GLU C 1 213 ? 16.832 73.328 58.135 1.00 44.60 212 GLU C C 1
ATOM 6610 O O . GLU C 1 213 ? 15.900 73.868 57.572 1.00 47.01 212 GLU C O 1
ATOM 6616 N N . HIS C 1 214 ? 16.849 72.033 58.376 1.00 43.05 213 HIS C N 1
ATOM 6617 C CA . HIS C 1 214 ? 15.816 71.153 57.829 1.00 45.59 213 HIS C CA 1
ATOM 6618 C C . HIS C 1 214 ? 14.474 71.444 58.499 1.00 47.59 213 HIS C C 1
ATOM 6619 O O . HIS C 1 214 ? 13.449 71.577 57.836 1.00 48.63 213 HIS C O 1
ATOM 6626 N N . LEU C 1 215 ? 14.503 71.596 59.811 1.00 48.36 214 LEU C N 1
ATOM 6627 C CA . LEU C 1 215 ? 13.269 71.775 60.590 1.00 48.77 214 LEU C CA 1
ATOM 6628 C C . LEU C 1 215 ? 12.748 73.194 60.435 1.00 49.20 214 LEU C C 1
ATOM 6629 O O . LEU C 1 215 ? 11.548 73.436 60.413 1.00 50.95 214 LEU C O 1
ATOM 6634 N N . LEU C 1 216 ? 13.663 74.137 60.312 1.00 48.26 215 LEU C N 1
ATOM 6635 C CA . LEU C 1 216 ? 13.274 75.537 60.133 1.00 48.79 215 LEU C CA 1
ATOM 6636 C C . LEU C 1 216 ? 12.450 75.687 58.863 1.00 48.84 215 LEU C C 1
ATOM 6637 O O . LEU C 1 216 ? 11.469 76.418 58.821 1.00 49.31 215 LEU C O 1
ATOM 6642 N N . GLN C 1 217 ? 12.831 74.949 57.836 1.00 48.99 216 GLN C N 1
ATOM 6643 C CA . GLN C 1 217 ? 12.176 75.089 56.534 1.00 48.00 216 GLN C CA 1
ATOM 6644 C C . GLN C 1 217 ? 10.759 74.542 56.628 1.00 48.52 216 GLN C C 1
ATOM 6645 O O . GLN C 1 217 ? 9.872 74.967 55.901 1.00 50.66 216 GLN C O 1
ATOM 6651 N N . SER C 1 218 ? 10.540 73.633 57.566 1.00 49.27 217 SER C N 1
ATOM 6652 C CA . SER C 1 218 ? 9.203 73.020 57.748 1.00 49.34 217 SER C CA 1
ATOM 6653 C C . SER C 1 218 ? 8.244 73.946 58.530 1.00 50.64 217 SER C C 1
ATOM 6654 O O . SER C 1 218 ? 7.036 73.666 58.685 1.00 51.86 217 SER C O 1
ATOM 6657 N N . LYS C 1 219 ? 8.808 75.037 59.035 1.00 48.39 218 LYS C N 1
ATOM 6658 C CA . LYS C 1 219 ? 8.064 75.927 59.927 1.00 45.81 218 LYS C CA 1
ATOM 6659 C C . LYS C 1 219 ? 7.851 77.278 59.288 1.00 45.13 218 LYS C C 1
ATOM 6660 O O . LYS C 1 219 ? 7.285 78.175 59.881 1.00 44.87 218 LYS C O 1
ATOM 6666 N N . VAL C 1 220 ? 8.293 77.398 58.054 1.00 45.06 219 VAL C N 1
ATOM 6667 C CA . VAL C 1 220 ? 8.293 78.687 57.361 1.00 45.57 219 VAL C CA 1
ATOM 6668 C C . VAL C 1 220 ? 6.925 79.332 57.230 1.00 45.78 219 VAL C C 1
ATOM 6669 O O . VAL C 1 220 ? 6.783 80.532 57.414 1.00 46.53 219 VAL C O 1
ATOM 6673 N N . LEU C 1 221 ? 5.920 78.540 56.918 1.00 46.36 220 LEU C N 1
ATOM 6674 C CA . LEU C 1 221 ? 4.591 79.090 56.675 1.00 48.25 220 LEU C CA 1
ATOM 6675 C C . LEU C 1 221 ? 3.879 79.332 57.989 1.00 46.48 220 LEU C C 1
ATOM 6676 O O . LEU C 1 221 ? 2.964 80.147 58.071 1.00 46.37 220 LEU C O 1
ATOM 6681 N N . SER C 1 222 ? 4.358 78.675 59.038 1.00 45.25 221 SER C N 1
ATOM 6682 C CA . SER C 1 222 ? 3.855 78.946 60.395 1.00 42.92 221 SER C CA 1
ATOM 6683 C C . SER C 1 222 ? 4.340 80.328 60.815 1.00 39.68 221 SER C C 1
ATOM 6684 O O . SER C 1 222 ? 3.607 81.135 61.375 1.00 39.90 221 SER C O 1
ATOM 6687 N N . GLY C 1 223 ? 5.602 80.558 60.507 1.00 36.98 222 GLY C N 1
ATOM 6688 C CA . GLY C 1 223 ? 6.300 81.745 60.922 1.00 36.17 222 GLY C CA 1
ATOM 6689 C C . GLY C 1 223 ? 5.868 82.979 60.198 1.00 35.69 222 GLY C C 1
ATOM 6690 O O . GLY C 1 223 ? 5.963 84.094 60.733 1.00 39.47 222 GLY C O 1
ATOM 6691 N N . GLY C 1 224 ? 5.349 82.811 58.997 1.00 32.44 223 GLY C N 1
ATOM 6692 C CA . GLY C 1 224 ? 5.044 83.999 58.166 1.00 31.71 223 GLY C CA 1
ATOM 6693 C C . GLY C 1 224 ? 3.592 84.348 58.080 1.00 30.63 223 GLY C C 1
ATOM 6694 O O . GLY C 1 224 ? 3.220 85.420 57.656 1.00 37.13 223 GLY C O 1
ATOM 6695 N N . LYS C 1 225 ? 2.781 83.425 58.510 1.00 31.55 224 LYS C N 1
ATOM 6696 C CA . LYS C 1 225 ? 1.329 83.485 58.377 1.00 34.36 224 LYS C CA 1
ATOM 6697 C C . LYS C 1 225 ? 0.722 84.802 58.860 1.00 34.23 224 LYS C C 1
ATOM 6698 O O . LYS C 1 225 ? -0.091 85.452 58.183 1.00 33.42 224 LYS C O 1
ATOM 6704 N N . TYR C 1 226 ? 1.104 85.167 60.065 1.00 30.79 225 TYR C N 1
ATOM 6705 C CA . TYR C 1 226 ? 0.611 86.406 60.664 1.00 29.89 225 TYR C CA 1
ATOM 6706 C C . TYR C 1 226 ? 0.984 87.588 59.814 1.00 28.87 225 TYR C C 1
ATOM 6707 O O . TYR C 1 226 ? 0.159 88.450 59.546 1.00 31.09 225 TYR C O 1
ATOM 6716 N N . LEU C 1 227 ? 2.232 87.626 59.354 1.00 29.99 226 LEU C N 1
ATOM 6717 C CA . LEU C 1 227 ? 2.703 88.783 58.552 1.00 27.00 226 LEU C CA 1
ATOM 6718 C C . LEU C 1 227 ? 1.974 88.823 57.222 1.00 28.38 226 LEU C C 1
ATOM 6719 O O . LEU C 1 227 ? 1.480 89.869 56.792 1.00 25.51 226 LEU C O 1
ATOM 6724 N N . PHE C 1 228 ? 1.862 87.684 56.568 1.00 27.95 227 PHE C N 1
ATOM 6725 C CA . PHE C 1 228 ? 1.182 87.636 55.257 1.00 29.03 227 PHE C CA 1
ATOM 6726 C C . PHE C 1 228 ? -0.282 88.020 55.360 1.00 29.72 227 PHE C C 1
ATOM 6727 O O . PHE C 1 228 ? -0.836 88.661 54.478 1.00 32.60 227 PHE C O 1
ATOM 6735 N N . GLU C 1 229 ? -0.903 87.656 56.458 1.00 31.89 228 GLU C N 1
ATOM 6736 C CA . GLU C 1 229 ? -2.355 87.896 56.598 1.00 32.26 228 GLU C CA 1
ATOM 6737 C C . GLU C 1 229 ? -2.615 89.391 56.755 1.00 33.16 228 GLU C C 1
ATOM 6738 O O . GLU C 1 229 ? -3.597 89.958 56.227 1.00 32.57 228 GLU C O 1
ATOM 6741 N N . VAL C 1 230 ? -1.722 90.047 57.478 1.00 30.69 229 VAL C N 1
ATOM 6742 C CA . VAL C 1 230 ? -1.821 91.495 57.644 1.00 29.02 229 VAL C CA 1
ATOM 6743 C C . VAL C 1 230 ? -1.562 92.138 56.275 1.00 29.32 229 VAL C C 1
ATOM 6744 O O . VAL C 1 230 ? -2.268 93.042 55.858 1.00 32.21 229 VAL C O 1
ATOM 6756 N N . ARG C 1 232 ? -1.944 91.102 53.315 1.00 31.45 231 ARG C N 1
ATOM 6757 C CA . ARG C 1 232 ? -3.015 90.797 52.347 1.00 35.09 231 ARG C CA 1
ATOM 6758 C C . ARG C 1 232 ? -4.300 91.559 52.624 1.00 35.94 231 ARG C C 1
ATOM 6759 O O . ARG C 1 232 ? -5.235 91.491 51.855 1.00 37.22 231 ARG C O 1
ATOM 6767 N N . GLU C 1 233 ? -4.318 92.290 53.719 1.00 37.72 232 GLU C N 1
ATOM 6768 C CA . GLU C 1 233 ? -5.468 93.145 54.067 1.00 40.80 232 GLU C CA 1
ATOM 6769 C C . GLU C 1 233 ? -5.597 94.304 53.082 1.00 43.91 232 GLU C C 1
ATOM 6770 O O . GLU C 1 233 ? -6.573 95.088 53.124 1.00 42.18 232 GLU C O 1
ATOM 6776 N N . ARG C 1 234 ? -4.580 94.480 52.253 1.00 41.62 233 ARG C N 1
ATOM 6777 C CA . ARG C 1 234 ? -4.662 95.486 51.198 1.00 41.69 233 ARG C CA 1
ATOM 6778 C C . ARG C 1 234 ? -4.221 94.902 49.880 1.00 43.30 233 ARG C C 1
ATOM 6779 O O . ARG C 1 234 ? -3.381 94.018 49.835 1.00 45.50 233 ARG C O 1
ATOM 6787 N N . ASP C 1 235 ? -4.823 95.399 48.810 1.00 43.06 234 ASP C N 1
ATOM 6788 C CA . ASP C 1 235 ? -4.650 94.816 47.484 1.00 46.38 234 ASP C CA 1
ATOM 6789 C C . ASP C 1 235 ? -3.532 95.492 46.749 1.00 43.68 234 ASP C C 1
ATOM 6790 O O . ASP C 1 235 ? -3.514 95.510 45.527 1.00 47.22 234 ASP C O 1
ATOM 6793 N N . ARG C 1 236 ? -2.606 96.064 47.488 1.00 41.67 235 ARG C N 1
ATOM 6794 C CA . ARG C 1 236 ? -1.478 96.778 46.860 1.00 40.43 235 ARG C CA 1
ATOM 6795 C C . ARG C 1 236 ? -0.189 96.741 47.693 1.00 37.14 235 ARG C C 1
ATOM 6796 O O . ARG C 1 236 ? -0.225 96.430 48.862 1.00 37.60 235 ARG C O 1
ATOM 6804 N N . PRO C 1 237 ? 0.967 97.010 47.078 1.00 34.70 236 PRO C N 1
ATOM 6805 C CA . PRO C 1 237 ? 2.212 96.848 47.834 1.00 30.31 236 PRO C CA 1
ATOM 6806 C C . PRO C 1 237 ? 2.336 97.826 48.984 1.00 29.64 236 PRO C C 1
ATOM 6807 O O . PRO C 1 237 ? 1.637 98.836 49.036 1.00 29.63 236 PRO C O 1
ATOM 6811 N N . TRP C 1 238 ? 3.212 97.485 49.916 1.00 27.55 237 TRP C N 1
ATOM 6812 C CA . TRP C 1 238 ? 3.461 98.286 51.101 1.00 24.32 237 TRP C CA 1
ATOM 6813 C C . TRP C 1 238 ? 4.817 98.917 51.043 1.00 22.76 237 TRP C C 1
ATOM 6814 O O . TRP C 1 238 ? 5.724 98.313 50.593 1.00 22.23 237 TRP C O 1
ATOM 6825 N N . THR C 1 239 ? 4.965 100.125 51.562 1.00 24.63 238 THR C N 1
ATOM 6826 C CA . THR C 1 239 ? 6.326 100.642 51.790 1.00 22.83 238 THR C CA 1
ATOM 6827 C C . THR C 1 239 ? 6.832 100.098 53.128 1.00 24.82 238 THR C C 1
ATOM 6828 O O . THR C 1 239 ? 6.064 99.673 53.976 1.00 23.80 238 THR C O 1
ATOM 6840 N N . HIS C 1 241 ? 8.031 101.796 55.508 1.00 24.40 240 HIS C N 1
ATOM 6841 C CA . HIS C 1 241 ? 7.538 102.676 56.609 1.00 25.16 240 HIS C CA 1
ATOM 6842 C C . HIS C 1 241 ? 6.118 102.292 56.970 1.00 24.56 240 HIS C C 1
ATOM 6843 O O . HIS C 1 241 ? 5.720 102.305 58.125 1.00 25.89 240 HIS C O 1
ATOM 6850 N N . GLU C 1 242 ? 5.362 101.922 55.953 1.00 22.64 241 GLU C N 1
ATOM 6851 C CA . GLU C 1 242 ? 3.938 101.626 56.123 1.00 23.56 241 GLU C CA 1
ATOM 6852 C C . GLU C 1 242 ? 3.848 100.365 56.937 1.00 24.74 241 GLU C C 1
ATOM 6853 O O . GLU C 1 242 ? 2.992 100.219 57.808 1.00 27.09 241 GLU C O 1
ATOM 6859 N N . LEU C 1 243 ? 4.781 99.445 56.689 1.00 22.30 242 LEU C N 1
ATOM 6860 C CA . LEU C 1 243 ? 4.814 98.185 57.449 1.00 22.44 242 LEU C CA 1
ATOM 6861 C C . LEU C 1 243 ? 5.183 98.497 58.905 1.00 25.66 242 LEU C C 1
ATOM 6862 O O . LEU C 1 243 ? 4.556 98.049 59.841 1.00 26.57 242 LEU C O 1
ATOM 6875 N N . GLU C 1 245 ? 4.791 101.071 60.572 1.00 24.23 244 GLU C N 1
ATOM 6876 C CA . GLU C 1 245 ? 3.805 101.919 61.236 1.00 23.71 244 GLU C CA 1
ATOM 6877 C C . GLU C 1 245 ? 2.447 101.247 61.386 1.00 24.37 244 GLU C C 1
ATOM 6878 O O . GLU C 1 245 ? 1.547 101.811 62.008 1.00 27.94 244 GLU C O 1
ATOM 6884 N N . GLU C 1 246 ? 2.339 100.012 60.925 1.00 30.17 245 GLU C N 1
ATOM 6885 C CA . GLU C 1 246 ? 1.069 99.289 60.971 1.00 28.74 245 GLU C CA 1
ATOM 6886 C C . GLU C 1 246 ? 0.830 98.733 62.353 1.00 28.59 245 GLU C C 1
ATOM 6887 O O . GLU C 1 246 ? 1.582 97.955 62.834 1.00 24.53 245 GLU C O 1
ATOM 6893 N N . SER C 1 247 ? -0.268 99.121 62.978 1.00 30.90 246 SER C N 1
ATOM 6894 C CA . SER C 1 247 ? -0.498 98.754 64.403 1.00 30.62 246 SER C CA 1
ATOM 6895 C C . SER C 1 247 ? -0.407 97.285 64.691 1.00 28.75 246 SER C C 1
ATOM 6896 O O . SER C 1 247 ? 0.177 96.870 65.691 1.00 30.44 246 SER C O 1
ATOM 6899 N N . ARG C 1 248 ? -0.958 96.482 63.804 1.00 23.60 247 ARG C N 1
ATOM 6900 C CA . ARG C 1 248 ? -0.951 95.039 64.014 1.00 22.87 247 ARG C CA 1
ATOM 6901 C C . ARG C 1 248 ? 0.445 94.450 63.954 1.00 21.93 247 ARG C C 1
ATOM 6902 O O . ARG C 1 248 ? 0.663 93.299 64.348 1.00 23.89 247 ARG C O 1
ATOM 6910 N N . LEU C 1 249 ? 1.396 95.241 63.482 1.00 26.74 248 LEU C N 1
ATOM 6911 C CA . LEU C 1 249 ? 2.779 94.710 63.356 1.00 26.54 248 LEU C CA 1
ATOM 6912 C C . LEU C 1 249 ? 3.698 95.351 64.353 1.00 28.70 248 LEU C C 1
ATOM 6913 O O . LEU C 1 249 ? 4.892 95.121 64.349 1.00 30.24 248 LEU C O 1
ATOM 6918 N N . THR C 1 250 ? 3.140 96.139 65.243 1.00 29.97 249 THR C N 1
ATOM 6919 C CA A THR C 1 250 ? 3.934 96.846 66.254 0.50 30.15 249 THR C CA 1
ATOM 6920 C CA B THR C 1 250 ? 3.968 96.858 66.203 0.50 29.24 249 THR C CA 1
ATOM 6921 C C . THR C 1 250 ? 4.934 95.934 66.934 1.00 30.59 249 THR C C 1
ATOM 6922 O O . THR C 1 250 ? 6.076 96.286 67.151 1.00 31.00 249 THR C O 1
ATOM 6929 N N . GLU C 1 251 ? 4.476 94.749 67.285 1.00 31.00 250 GLU C N 1
ATOM 6930 C CA . GLU C 1 251 ? 5.337 93.846 68.039 1.00 31.52 250 GLU C CA 1
ATOM 6931 C C . GLU C 1 251 ? 6.465 93.242 67.208 1.00 31.36 250 GLU C C 1
ATOM 6932 O O . GLU C 1 251 ? 7.451 92.773 67.750 1.00 34.43 250 GLU C O 1
ATOM 6938 N N . LEU C 1 252 ? 6.349 93.347 65.893 1.00 31.37 251 LEU C N 1
ATOM 6939 C CA . LEU C 1 252 ? 7.316 92.730 64.976 1.00 27.86 251 LEU C CA 1
ATOM 6940 C C . LEU C 1 252 ? 8.308 93.719 64.390 1.00 30.08 251 LEU C C 1
ATOM 6941 O O . LEU C 1 252 ? 9.162 93.322 63.618 1.00 29.92 251 LEU C O 1
ATOM 6946 N N . LYS C 1 253 ? 8.212 95.001 64.781 1.00 30.12 252 LYS C N 1
ATOM 6947 C CA . LYS C 1 253 ? 9.084 96.039 64.238 1.00 27.56 252 LYS C CA 1
ATOM 6948 C C . LYS C 1 253 ? 10.557 95.648 64.242 1.00 31.24 252 LYS C C 1
ATOM 6949 O O . LYS C 1 253 ? 11.253 95.784 63.249 1.00 29.95 252 LYS C O 1
ATOM 6955 N N . VAL C 1 254 ? 11.011 95.079 65.341 1.00 30.85 253 VAL C N 1
ATOM 6956 C CA . VAL C 1 254 ? 12.423 94.771 65.478 1.00 30.77 253 VAL C CA 1
ATOM 6957 C C . VAL C 1 254 ? 12.866 93.730 64.466 1.00 32.10 253 VAL C C 1
ATOM 6958 O O . VAL C 1 254 ? 14.020 93.692 64.048 1.00 33.52 253 VAL C O 1
ATOM 6962 N N . ASP C 1 255 ? 11.943 92.866 64.087 1.00 35.34 254 ASP C N 1
ATOM 6963 C CA . ASP C 1 255 ? 12.280 91.677 63.266 1.00 35.17 254 ASP C CA 1
ATOM 6964 C C . ASP C 1 255 ? 11.855 91.794 61.826 1.00 33.56 254 ASP C C 1
ATOM 6965 O O . ASP C 1 255 ? 12.230 91.006 60.988 1.00 30.84 254 ASP C O 1
ATOM 6970 N N . LEU C 1 256 ? 11.053 92.792 61.573 1.00 29.53 255 LEU C N 1
ATOM 6971 C CA . LEU C 1 256 ? 10.391 92.964 60.265 1.00 33.13 255 LEU C CA 1
ATOM 6972 C C . LEU C 1 256 ? 11.392 92.971 59.096 1.00 34.32 255 LEU C C 1
ATOM 6973 O O . LEU C 1 256 ? 11.218 92.328 58.093 1.00 35.01 255 LEU C O 1
ATOM 6978 N N . GLY C 1 257 ? 12.465 93.703 59.255 1.00 36.81 256 GLY C N 1
ATOM 6979 C CA . GLY C 1 257 ? 13.468 93.778 58.202 1.00 35.22 256 GLY C CA 1
ATOM 6980 C C . GLY C 1 257 ? 13.977 92.420 57.796 1.00 36.55 256 GLY C C 1
ATOM 6981 O O . GLY C 1 257 ? 14.023 92.110 56.625 1.00 41.45 256 GLY C O 1
ATOM 6982 N N . SER C 1 258 ? 14.302 91.603 58.787 1.00 34.98 257 SER C N 1
ATOM 6983 C CA . SER C 1 258 ? 14.863 90.266 58.594 1.00 37.21 257 SER C CA 1
ATOM 6984 C C . SER C 1 258 ? 13.865 89.290 58.064 1.00 34.15 257 SER C C 1
ATOM 6985 O O . SER C 1 258 ? 14.196 88.401 57.255 1.00 34.63 257 SER C O 1
ATOM 6988 N N . LEU C 1 259 ? 12.643 89.419 58.548 1.00 30.62 258 LEU C N 1
ATOM 6989 C CA . LEU C 1 259 ? 11.567 88.524 58.126 1.00 31.90 258 LEU C CA 1
ATOM 6990 C C . LEU C 1 259 ? 11.300 88.763 56.666 1.00 31.95 258 LEU C C 1
ATOM 6991 O O . LEU C 1 259 ? 11.201 87.829 55.874 1.00 36.18 258 LEU C O 1
ATOM 6996 N N . VAL C 1 260 ? 11.192 90.027 56.323 1.00 33.61 259 VAL C N 1
ATOM 6997 C CA . VAL C 1 260 ? 10.841 90.415 54.959 1.00 33.97 259 VAL C CA 1
ATOM 6998 C C . VAL C 1 260 ? 11.964 89.944 54.029 1.00 33.52 259 VAL C C 1
ATOM 6999 O O . VAL C 1 260 ? 11.711 89.372 52.964 1.00 33.33 259 VAL C O 1
ATOM 7003 N N . ASP C 1 261 ? 13.190 90.132 54.471 1.00 29.24 260 ASP C N 1
ATOM 7004 C CA . ASP C 1 261 ? 14.352 89.758 53.649 1.00 32.71 260 ASP C CA 1
ATOM 7005 C C . ASP C 1 261 ? 14.355 88.262 53.391 1.00 31.77 260 ASP C C 1
ATOM 7006 O O . ASP C 1 261 ? 14.681 87.788 52.300 1.00 34.61 260 ASP C O 1
ATOM 7011 N N . PHE C 1 262 ? 13.937 87.522 54.393 1.00 32.46 261 PHE C N 1
ATOM 7012 C CA . PHE C 1 262 ? 13.919 86.066 54.328 1.00 29.16 261 PHE C CA 1
ATOM 7013 C C . PHE C 1 262 ? 12.862 85.598 53.348 1.00 34.00 261 PHE C C 1
ATOM 7014 O O . PHE C 1 262 ? 13.080 84.689 52.548 1.00 36.38 261 PHE C O 1
ATOM 7022 N N . PHE C 1 263 ? 11.707 86.242 53.392 1.00 32.51 262 PHE C N 1
ATOM 7023 C CA . PHE C 1 263 ? 10.562 85.799 52.595 1.00 31.00 262 PHE C CA 1
ATOM 7024 C C . PHE C 1 263 ? 10.748 86.192 51.148 1.00 29.38 262 PHE C C 1
ATOM 7025 O O . PHE C 1 263 ? 10.261 85.523 50.229 1.00 29.54 262 PHE C O 1
ATOM 7033 N N . ILE C 1 264 ? 11.499 87.266 50.949 1.00 29.68 263 ILE C N 1
ATOM 7034 C CA . ILE C 1 264 ? 11.881 87.687 49.601 1.00 26.45 263 ILE C CA 1
ATOM 7035 C C . ILE C 1 264 ? 12.780 86.612 48.988 1.00 29.35 263 ILE C C 1
ATOM 7036 O O . ILE C 1 264 ? 12.631 86.257 47.837 1.00 30.24 263 ILE C O 1
ATOM 7041 N N . ARG C 1 265 ? 13.677 86.079 49.790 1.00 31.65 264 ARG C N 1
ATOM 7042 C CA . ARG C 1 265 ? 14.617 85.064 49.320 1.00 33.80 264 ARG C CA 1
ATOM 7043 C C . ARG C 1 265 ? 13.890 83.763 49.041 1.00 35.42 264 ARG C C 1
ATOM 7044 O O . ARG C 1 265 ? 14.379 82.927 48.291 1.00 38.70 264 ARG C O 1
ATOM 7048 N N . LYS C 1 266 ? 12.712 83.604 49.624 1.00 33.36 265 LYS C N 1
ATOM 7049 C CA . LYS C 1 266 ? 11.911 82.378 49.449 1.00 35.25 265 LYS C CA 1
ATOM 7050 C 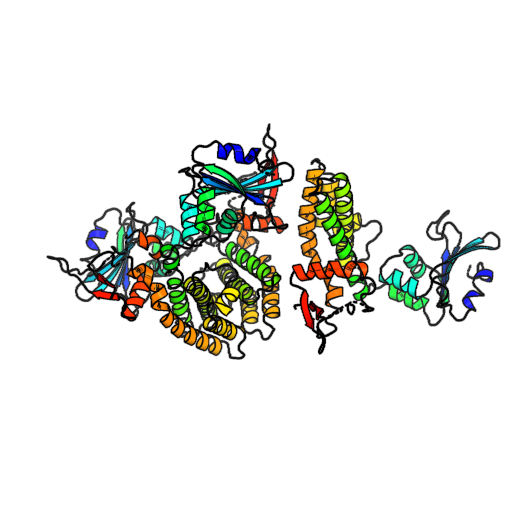C . LYS C 1 266 ? 10.945 82.544 48.303 1.00 36.06 265 LYS C C 1
ATOM 7051 O O . LYS C 1 266 ? 10.285 81.604 47.867 1.00 38.03 265 LYS C O 1
ATOM 7057 N N . GLY C 1 267 ? 10.899 83.761 47.788 1.00 33.41 266 GLY C N 1
ATOM 7058 C CA . GLY C 1 267 ? 10.013 84.076 46.683 1.00 33.27 266 GLY C CA 1
ATOM 7059 C C . GLY C 1 267 ? 8.577 84.240 47.094 1.00 33.08 266 GLY C C 1
ATOM 7060 O O . GLY C 1 267 ? 7.653 84.141 46.275 1.00 36.51 266 GLY C O 1
ATOM 7061 N N . LEU C 1 268 ? 8.387 84.530 48.370 1.00 33.69 267 LEU C N 1
ATOM 7062 C CA . LEU C 1 268 ? 7.024 84.711 48.924 1.00 34.16 267 LEU C CA 1
ATOM 7063 C C . LEU C 1 268 ? 6.613 86.181 48.989 1.00 31.20 267 LEU C C 1
ATOM 7064 O O . LEU C 1 268 ? 5.435 86.549 49.023 1.00 26.81 267 LEU C O 1
ATOM 7069 N N . ILE C 1 269 ? 7.626 87.016 48.981 1.00 29.57 268 ILE C N 1
ATOM 7070 C CA . ILE C 1 269 ? 7.404 88.466 48.933 1.00 24.35 268 ILE C CA 1
ATOM 7071 C C . ILE C 1 269 ? 8.116 89.027 47.752 1.00 28.15 268 ILE C C 1
ATOM 7072 O O . ILE C 1 269 ? 9.260 88.717 47.526 1.00 24.31 268 ILE C O 1
ATOM 7077 N N . ARG C 1 270 ? 7.451 89.946 47.053 1.00 27.15 269 ARG C N 1
ATOM 7078 C CA . ARG C 1 270 ? 8.026 90.594 45.894 1.00 27.96 269 ARG C CA 1
ATOM 7079 C C . ARG C 1 270 ? 8.445 92.009 46.237 1.00 27.09 269 ARG C C 1
ATOM 7080 O O . ARG C 1 270 ? 7.654 92.775 46.771 1.00 23.42 269 ARG C O 1
ATOM 7088 N N . ILE C 1 271 ? 9.696 92.301 45.926 1.00 27.36 270 ILE C N 1
ATOM 7089 C CA . ILE C 1 271 ? 10.264 93.652 46.092 1.00 25.85 270 ILE C CA 1
ATOM 7090 C C . ILE C 1 271 ? 10.248 94.406 44.782 1.00 30.42 270 ILE C C 1
ATOM 7091 O O . ILE C 1 271 ? 10.583 93.877 43.755 1.00 29.77 270 ILE C O 1
ATOM 7096 N N . SER C 1 272 ? 9.771 95.648 44.830 1.00 24.95 271 SER C N 1
ATOM 7097 C CA . SER C 1 272 ? 9.766 96.543 43.691 1.00 29.63 271 SER C CA 1
ATOM 7098 C C . SER C 1 272 ? 9.978 97.966 44.140 1.00 24.20 271 SER C C 1
ATOM 7099 O O . SER C 1 272 ? 10.218 98.212 45.306 1.00 25.86 271 SER C O 1
ATOM 7102 N N . TYR C 1 273 ? 9.949 98.874 43.172 1.00 24.56 272 TYR C N 1
ATOM 7103 C CA . TYR C 1 273 ? 10.281 100.255 43.392 1.00 25.10 272 TYR C CA 1
ATOM 7104 C C . TYR C 1 273 ? 9.307 101.154 42.699 1.00 26.62 272 TYR C C 1
ATOM 7105 O O . TYR C 1 273 ? 9.063 101.004 41.511 1.00 26.80 272 TYR C O 1
ATOM 7114 N N . GLN C 1 274 ? 8.744 102.081 43.451 1.00 29.66 273 GLN C N 1
ATOM 7115 C CA . GLN C 1 274 ? 7.778 103.020 42.909 1.00 28.85 273 GLN C CA 1
ATOM 7116 C C . GLN C 1 274 ? 8.308 104.441 42.982 1.00 28.15 273 GLN C C 1
ATOM 7117 O O . GLN C 1 274 ? 8.535 104.942 44.050 1.00 24.20 273 GLN C O 1
ATOM 7123 N N . ARG C 1 275 ? 8.471 105.092 41.834 1.00 24.98 274 ARG C N 1
ATOM 7124 C CA . ARG C 1 275 ? 8.981 106.464 41.825 1.00 29.14 274 ARG C CA 1
ATOM 7125 C C . ARG C 1 275 ? 7.812 107.384 41.995 1.00 27.63 274 ARG C C 1
ATOM 7126 O O . ARG C 1 275 ? 6.801 107.242 41.334 1.00 31.07 274 ARG C O 1
ATOM 7134 N N . THR C 1 276 ? 7.982 108.352 42.882 1.00 31.09 275 THR C N 1
ATOM 7135 C CA . THR C 1 276 ? 6.944 109.316 43.176 1.00 28.27 275 THR C CA 1
ATOM 7136 C C . THR C 1 276 ? 6.841 110.285 42.052 1.00 29.05 275 THR C C 1
ATOM 7137 O O . THR C 1 276 ? 7.835 110.830 41.582 1.00 32.18 275 THR C O 1
ATOM 7141 N N . LYS C 1 277 ? 5.606 110.544 41.652 1.00 29.57 276 LYS C N 1
ATOM 7142 C CA . LYS C 1 277 ? 5.350 111.443 40.541 1.00 26.75 276 LYS C CA 1
ATOM 7143 C C . LYS C 1 277 ? 5.892 112.811 40.853 1.00 28.13 276 LYS C C 1
ATOM 7144 O O . LYS C 1 277 ? 5.592 113.392 41.895 1.00 25.06 276 LYS C O 1
ATOM 7150 N N . GLY C 1 278 ? 6.686 113.292 39.903 1.00 23.55 277 GLY C N 1
ATOM 7151 C CA . GLY C 1 278 ? 7.320 114.577 39.957 1.00 24.10 277 GLY C CA 1
ATOM 7152 C C . GLY C 1 278 ? 8.666 114.574 40.617 1.00 22.69 277 GLY C C 1
ATOM 7153 O O . GLY C 1 278 ? 9.339 115.561 40.644 1.00 21.51 277 GLY C O 1
ATOM 7154 N N . LEU C 1 279 ? 9.034 113.440 41.176 1.00 21.21 278 LEU C N 1
ATOM 7155 C CA . LEU C 1 279 ? 10.254 113.333 41.988 1.00 21.63 278 LEU C CA 1
ATOM 7156 C C . LEU C 1 279 ? 11.140 112.215 41.476 1.00 21.41 278 LEU C C 1
ATOM 7157 O O . LEU C 1 279 ? 10.707 111.368 40.727 1.00 22.82 278 LEU C O 1
ATOM 7162 N N . GLY C 1 280 ? 12.383 112.244 41.944 1.00 23.89 279 GLY C N 1
ATOM 7163 C CA . GLY C 1 280 ? 13.415 111.270 41.569 1.00 20.94 279 GLY C CA 1
ATOM 7164 C C . GLY C 1 280 ? 13.475 110.074 42.484 1.00 23.06 279 GLY C C 1
ATOM 7165 O O . GLY C 1 280 ? 13.866 108.978 42.079 1.00 22.21 279 GLY C O 1
ATOM 7166 N N . VAL C 1 281 ? 13.090 110.277 43.735 1.00 24.52 280 VAL C N 1
ATOM 7167 C CA . VAL C 1 281 ? 13.114 109.185 44.737 1.00 23.59 280 VAL C CA 1
ATOM 7168 C C . VAL C 1 281 ? 12.087 108.089 44.468 1.00 24.99 280 VAL C C 1
ATOM 7169 O O . VAL C 1 281 ? 10.983 108.332 44.061 1.00 24.26 280 VAL C O 1
ATOM 7173 N N . GLU C 1 282 ? 12.515 106.851 44.675 1.00 22.45 281 GLU C N 1
ATOM 7174 C CA . GLU C 1 282 ? 11.627 105.728 44.596 1.00 25.55 281 GLU C CA 1
ATOM 7175 C C . GLU C 1 282 ? 11.472 105.175 45.999 1.00 26.50 281 GLU C C 1
ATOM 7176 O O . GLU C 1 282 ? 12.426 105.134 46.793 1.00 23.83 281 GLU C O 1
ATOM 7182 N N . LEU C 1 283 ? 10.278 104.687 46.286 1.00 24.08 282 LEU C N 1
ATOM 7183 C CA . LEU C 1 283 ? 10.040 104.001 47.544 1.00 22.28 282 LEU C CA 1
ATOM 7184 C C . LEU C 1 283 ? 10.060 102.544 47.249 1.00 21.90 282 LEU C C 1
ATOM 7185 O O . LEU C 1 283 ? 9.462 102.076 46.269 1.00 19.97 282 LEU C O 1
ATOM 7190 N N . VAL C 1 284 ? 10.757 101.815 48.077 1.00 25.19 283 VAL C N 1
ATOM 7191 C CA . VAL C 1 284 ? 10.786 100.373 47.940 1.00 24.86 283 VAL C CA 1
ATOM 7192 C C . VAL C 1 284 ? 9.431 99.861 48.426 1.00 24.53 283 VAL C C 1
ATOM 7193 O O . VAL C 1 284 ? 8.895 100.331 49.426 1.00 22.64 283 VAL C O 1
ATOM 7197 N N . THR C 1 285 ? 8.896 98.876 47.710 1.00 26.54 284 THR C N 1
ATOM 7198 C CA . THR C 1 285 ? 7.598 98.293 48.056 1.00 25.44 284 THR C CA 1
ATOM 7199 C C . THR C 1 285 ? 7.709 96.787 48.130 1.00 24.92 284 THR C C 1
ATOM 7200 O O . THR C 1 285 ? 8.600 96.173 47.565 1.00 26.96 284 THR C O 1
ATOM 7204 N N . TYR C 1 286 ? 6.824 96.243 48.932 1.00 22.98 285 TYR C N 1
ATOM 7205 C CA . TYR C 1 286 ? 6.764 94.823 49.246 1.00 22.19 285 TYR C CA 1
ATOM 7206 C C . TYR C 1 286 ? 5.329 94.333 49.167 1.00 23.87 285 TYR C C 1
ATOM 7207 O O . TYR C 1 286 ? 4.381 95.010 49.592 1.00 22.89 285 TYR C O 1
ATOM 7216 N N . GLU C 1 287 ? 5.172 93.185 48.543 1.00 26.68 286 GLU C N 1
ATOM 7217 C CA . GLU C 1 287 ? 3.868 92.605 48.308 1.00 28.32 286 GLU C CA 1
ATOM 7218 C C . GLU C 1 287 ? 3.981 91.097 48.337 1.00 27.59 286 GLU C C 1
ATOM 7219 O O . GLU C 1 287 ? 4.910 90.552 47.756 1.00 28.87 286 GLU C O 1
ATOM 7225 N N . PRO C 1 288 ? 3.045 90.428 49.000 1.00 32.17 287 PRO C N 1
ATOM 7226 C CA . PRO C 1 288 ? 3.043 88.989 48.899 1.00 34.41 287 PRO C CA 1
ATOM 7227 C C . PRO C 1 288 ? 2.808 88.552 47.467 1.00 35.33 287 PRO C C 1
ATOM 7228 O O . PRO C 1 288 ? 2.044 89.165 46.759 1.00 31.55 287 PRO C O 1
ATOM 7232 N N . VAL C 1 289 ? 3.468 87.467 47.077 1.00 37.79 288 VAL C N 1
ATOM 7233 C CA . VAL C 1 289 ? 3.450 86.963 45.680 1.00 38.32 288 VAL C CA 1
ATOM 7234 C C . VAL C 1 289 ? 2.171 86.169 45.361 1.00 41.15 288 VAL C C 1
ATOM 7235 O O . VAL C 1 289 ? 1.603 86.238 44.273 1.00 41.14 288 VAL C O 1
ATOM 7239 N N . VAL C 1 290 ? 1.722 85.430 46.347 1.00 44.59 289 VAL C N 1
ATOM 7240 C CA . VAL C 1 290 ? 0.496 84.662 46.205 1.00 50.10 289 VAL C CA 1
ATOM 7241 C C . VAL C 1 290 ? -0.524 85.063 47.268 1.00 55.92 289 VAL C C 1
ATOM 7242 O O . VAL C 1 290 ? -0.197 85.478 48.400 1.00 58.17 289 VAL C O 1
#

Radius of gyration: 35.23 Å; Cα contacts (8 Å, |Δi|>4): 1323; chains: 3; bounding box: 67×86×122 Å

InterPro domains:
  IPR029348 Nucleotidyltransferase-like domain [PF14540] (1-118)
  IPR036388 Winged helix-like DNA-binding domain superfamily [G3DSA:1.10.10.10] (233-289)
  IPR041143 YgxA-like, helix-turn-helix domain [PF18576] (224-285)
  IPR043519 Nucleotidyltransferase superfamily [G3DSA:3.30.460.10] (1-114)
  IPR054515 YgxA-like, substrate binding domain [PF22339] (120-218)

Organism: Exiguobacterium sibiricum (strain DSM 17290 / CCUG 55495 / CIP 109462 / JCM 13490 / 255-15) (NCBI:txid262543)

Secondary structure (DSSP, 8-state):
--TTTHHHHHHHHHSTTEEEEEEEE-SSTT-GGGTTSSEEEEEEE--TT-SEEEEEEEETTEEEEEEEEEHHHHHHHHHHT--HHHHHHHHHSEEEEESTTHHHHHHHHTT---HHHHHH--HHHHHHHHHHHHHHHHHHTT-HHHHHHHHHHHHHHHHHHHHHHTT----TTHHHHHHHH-HHHHHHHHHHHT--S-HHHHHHHHHHHHHHHHHHTHHHHHHHHHH---SSS-B------GGGGGGHHHHHHHHHHHHHTTSEEEEEEEPTTSSEEEEEEEE--/---TTHHHHHHHHHSTTEEEEEEEE-SSTT-GGGTTSSEEEEEEE--TT-SEEEEEEEETTEEEEEEEEEHHHHHHHHHHT--HHHHHHHHHSEEEEESTTHHHHHHHHHT---HHHHHH--HHHHHHHHHHHHHHHHHHTT-HHHHHHHHHHHHHHHHHHHHHHTT----S-HHHHHHHH-HHHHHHHHHHHH-SS-HHHHHHHHHHHHHHHHHHTHHHHHHHHHH---SSS-B------GGGGGGHHHHHHHHHHHHHTTSEEEEEEEPTTSSEEEEEEEE-/--TTTHHHHHHHHHSTTEEEEEEEE-SSTT-GGGTTSSEEEEEEE--TT-SEEEEEEEETTEEEEEEEEEHHHHHHHHHHT--HHHHHHHHHSEEEEESTTHHHHHHHHTT---HHHHHH--HHHHHHHHHHHHHHHHHHHT-HHHHHHHHHHHHHHHHHHHHHHTT----S-HHHHHHHH-HHHHHHHHHHHH--S-HHHHHHHHHHHHHHHHHTTHHHHHHHHHH---SSS-B------GGGGGGHHHHHHHHHHHHHTTSEEEEEEEPTTSS-EEEEEEE--

Solvent-accessible surface area: 40209 Å² total

Foldseek 3Di:
DLVQCVVPCVVVLVPPFWFFKWKDAAPDQCRVLFPNFGIEIEIEGQPVVFAWDWDWDDDPNGIYIYIYHYPVNLVVCLLLVVDVSSLVRLQVTDTSDGDPCVSVVVNVCSVDNDPLSLLLVLVLLLLLLVLLVVLVVCLVVVNLVVSLVSLLVSLVSLLQLLLSVLPDHADPPSLVSSVPSPVLSNVLNVCLVVPPDDSSVSSVSSSVSSVVVSLVCLCSSCVSVQVVVPDDDWDFVNCVDPSCVVVVVRVVVNQVVCVVSVQKDWDWADDPPDDDITITIHGDD/DLVQCVVPCVVLLPDPFWFFKWKDAAPDACRVLQPRFGMEIEIEGQPVVFAWDWDWDDDPHGIYIYIYHYPVNLVVCLLLVVDVSSLCRLQVTDTSDGDPCVSVVVNVCSVDRDPLSLLLVLVLLLLLLVLLVVLVVCLVVVNLVVSLVSLLVSLVSLLQLLLSVVPDHADPPRLVSCVPSPVLSNVLNVCLVDPPDDSSVNSVSSSVSSVVVSLVCLCSSCVSVQVVVPDPDWDFVNCVDPSCVVVVVRVVVNQVVCVVVVQKDWDWADDPPDDDITITIHGD/DLVQCVVPCVVLLVPVFWFFKWKDAAPDQCRVLQPRFGMEIEIEGQPVVDAWDWDWDDGPNHTYIYIYHYPVNLVVCLLLVVDPSSLCRLQVTDTSHGDPCVSVVVNVCSVANDPLSLLLVLVLLLLLVVLLVVLVVCLVVVNLVVSLVSLLVSLVSLLQLLCSVVVDHADPPSLVVSVPSPVLSNVLNVCLPDPPDDSSVNSVSSSVSSVVSSVVCLCSSCVSVQVVVPDPDWDFVNCVDVSCVVVVVRVVVNQVVCVVVVQKDWDWAADPPDDHTTITIHGPD

Sequence (854 aa):
GEQATRTTIYSEYAAYPETQGIIAVEKRQPRDSLTDQFDVLLLVITRDPSVEWTVKHYRLNTLRVSLHLVVHEQVLSRWLILNANRRAVHWVSEGTIIFERNDYLTDLKKQLRNNFPETTERCLQSLSSFAKLLRRFQDGRNLFSRGNYYDAYTHVHHHALHHLARLSSVLEKGAHPEVVVWEQARRLDDPDVYKLYEQLLLSEETLEQRIHLALIGLEHLLQSSKVLSGGKYLFEVRERDRPWTHELEESRLTTELKVDLGSLVDFFIRKGLIRISYQRTKGLGVELVTYEPVVGEQATRTIYSEYAAYPETQGIIAVEKRQPRDSLTDQFDVLLLVITRDPSVEEWTVKHYRLNTLRVSLHLVHEQVLSRWLILNANRRAVHWVSEGTIIFERNDYLTDLKKQLRNFPETERCLQSLSSFAKLLRRFQDGRNNLFSRGNYYDAYTHVHHHALHHLARLSVLEKGAHPEVVVWEQARLDDPDVYKLYEQLLLSEETLEQRIHLALIGLEHLLQSKVLSGGKYLFEVRERDRPWTHELEESRLTELKVDLGSLVDFFIRKGLIRISYQQRTKGLGVELVTYEPVGEQATRTIYSSEYAAYPETQGIIAVEKRQPRDSLTDQFDVLLLVIITRDPSVEEWTVKHYRLNTLRVSLHLVVHEQVLSRWLILNANRRAVHWVSEGTIIFERNDYLTDLKKQLRNNFPETERCLQSLSFAKLLRRFQDGRNLFSSRGNYYDAYTHVHHALHHLARLSVLEKGAHPEVVVWEQARLDDPDVYKLYEQLLLSSEETLEQRIHLALIGLEHLLQSKVLSGGKYLFEVRERDRPWTHELEESRLTTELKVDLGSLVDFFIRKGLIRISYQRTKGLGVELVTYEPVV

B-factor: mean 37.73, std 11.02, range [12.06, 94.45]

CATH classification: 3.30.460.10 (+2 more: 1.20.120.330, 1.10.10.10)